Protein AF-A0A094GMH0-F1 (afdb_monomer_lite)

Radius of gyration: 43.3 Å; chains: 1; bounding box: 88×63×133 Å

Secondary structure (DSSP, 8-state):
---SEEEEE-GGG-EEEEEEEGGGS--TTS-EEEEEPPTT--GGGGHHHHH-HHHHHHSEEEEEPPTTSTT-EES-S---HHHHHHHHHHHHHHTT--SEEEEEETHHHHHHHHHHHH-TTTEEEEEEES--SS---HHHHHTT---HHHHHHHHHHHTTS--TT-B--HHHHHHHHHHHHTT-S-HHHHHHHHHHHHHHTBHHHHHHHHHHHHHHHHTPPP-TTTGGG--S-EEEEE-TT-SSS-THHHHHHGGG-TTSS-EEEEE-TT--SSHHHHSHHHHHHHHHHHHHTTSS----SS-PPPPTTEEEPPGGGS--S-HHHHHHHHHSPPPP-SS-EEEEE-TT-GGGS-HHHHHHHHHHHHHHGGGTPEEEEEB--TT-TTBGGGTS-TT-TTTS-HHHHTT---STTHHHHHHHHHHHHHHHHH-EEEE-TTEEE-S-HHHHHHHTTT-TTSS--EEEEESSTTT---EEEEEEEE-TT-HHHHHHHHHHHHHHHGGGS-SSSTTGGG-GGGTTPPPS--S--EEETTEEE-HHHHHHHHHHHTHHHHHHHHHHTEEETTTTEEHHHHHHHHEEEEEHHHHH-HHHHHTTT-HHHHHHHHHPBPPPTTPPPPHHHHHHHHHHHHHHHH-SEEE---TTHHHHHS--HHHHHHHSTTGGG-TTBHHHHHHHHHHHEEESSPPPBP----PPPSEES-TTS------HHHHHHHSTT-SS-EEEEES-TTSHHHHHHHTSTTEEEEE--TT-HHHHHHHTTT-SEEEEEEE----TTS--HHHHHHHHHHHHHHTS-SSSSEEEEEEE-EEGGGGGTTT--EEETTEEEEEEEEES-TT-EEEEE-HHHHHHHHHHHHH-HHHHTTEEEEE-SEEEEHHHHHHHHHHHH--EEEEEE--HHHHHTTTSSS-TTPBP-SSS-TT-TTPPBHHHHHHHHHT-

Foldseek 3Di:
DFAPDWDWFPFQNIKTKRKDKQVRADDPVAAEEEEEEDALDHCVLQVLQSPDPVNSVRYIYMYIYFFLYGPMDHPDLADALLSRLVVSCRVCVRRVQQAHAYEYFASSLCNNLSNCLVCVPRHAEYEYELYFQALCDPVQVVLQADDLCVVCVVVLVVLVDADQFDFDDPVVLVCCVCLQQVPQDDPVVSVVSSVSSRVCQGGRSSSSSSSNSSVNSNVPHGCQVVLCVRQHYYEYEYECVNNRGHPVRCVVSLVSNNNYPYGDYDYDYQAYSSRCNNPVPVVSVSVCVSRCQPPLNVLQVPPDDQDPQKDWDPQLQFDSDGLSVLVVCQQVPDPADALQEEEEEDAVDLVPDFPVLVLQLSLVCGRCVSVPHIYYYAHCDPPRPRDCVVVDVQCDCQLAFPLSNVVLQDDPCSRVVNLLSSQLVCCQARFHKYAYSQKQFQADPSVVCCVAQVPPPHLAFKEFAAAQFQAAQFGDSRMIGGHHNDPLSVLLSNLVSLLQPPPNGDNALQPSCVDLLLPLDDQDFDQFWFDDPPDIRGGVVLSNVVCSSVVSRSSSRQLLQEAAVVVRGDNLVCCLRHYFHFHCCLAAPVLCVLQVNQQVLSLVLQLDFDDDVPDDDDPSVVSLVVSLNSNNAAYRIYGFDDDPVCSGNVHHVNVVCSVVPCSQCDPRGSSVSSSSSSRTMHRNDDHHGRNHDRHNGSYYHDSSDGPPPCPLQDCLQQPDPHPAQEEDEDQDCPDPVNVVQVVGPSYHYDHDDLQDPVSVVVSCVPAQEEEAEAEADDDDDADQPRRVSSVVSVVVLLPDDCPPHFYAYEYEYAEPCCCVALQPWAADPVGNLETEREDQAVFFFGFYAHSVVSSVVSSCCSVCSVVRGSYHHYDGPDRHGVQNVQVVCCVVPVGHYDYDNDDLVVSVVVCSDVDQQFFDDDPDPSPDPPTDGNSSNVVSVSVD

Structure (mmCIF, N/CA/C/O backbone):
data_AF-A0A094GMH0-F1
#
_entry.id   AF-A0A094GMH0-F1
#
loop_
_atom_site.group_PDB
_atom_site.id
_atom_site.type_symbol
_atom_site.label_atom_id
_atom_site.label_alt_id
_atom_site.label_comp_id
_atom_site.label_asym_id
_atom_site.label_entity_id
_atom_site.label_seq_id
_atom_site.pdbx_PDB_ins_code
_atom_site.Cartn_x
_atom_site.Cartn_y
_atom_site.Cartn_z
_atom_site.occupancy
_atom_site.B_iso_or_equiv
_atom_site.auth_seq_id
_atom_site.auth_comp_id
_atom_site.auth_asym_id
_atom_site.auth_atom_id
_atom_site.pdbx_PDB_model_num
ATOM 1 N N . MET A 1 1 ? -25.104 4.510 47.232 1.00 78.94 1 MET A N 1
ATOM 2 C CA . MET A 1 1 ? -26.380 3.748 47.265 1.00 78.94 1 MET A CA 1
ATOM 3 C C . MET A 1 1 ? -26.194 2.358 46.663 1.00 78.94 1 MET A C 1
ATOM 5 O O . MET A 1 1 ? -25.566 2.243 45.616 1.00 78.94 1 MET A O 1
ATOM 9 N N . SER A 1 2 ? -26.759 1.325 47.296 1.00 80.75 2 SER A N 1
ATOM 10 C CA . SER A 1 2 ? -26.752 -0.058 46.777 1.00 80.75 2 SER A CA 1
ATOM 11 C C . SER A 1 2 ? -27.695 -0.247 45.588 1.00 80.75 2 SER A C 1
ATOM 13 O O . SER A 1 2 ? -28.651 0.521 45.424 1.00 80.75 2 SER A O 1
ATOM 15 N N . ALA A 1 3 ? -27.465 -1.292 44.784 1.00 83.38 3 ALA A N 1
ATOM 16 C CA . ALA A 1 3 ? -28.378 -1.681 43.709 1.00 83.38 3 ALA A CA 1
ATOM 17 C C . ALA A 1 3 ? -29.808 -1.910 44.227 1.00 83.38 3 ALA A C 1
ATOM 19 O O . ALA A 1 3 ? -30.021 -2.515 45.275 1.00 83.38 3 ALA A O 1
ATOM 20 N N . LYS A 1 4 ? -30.805 -1.440 43.469 1.00 88.62 4 LYS A N 1
ATOM 21 C CA . LYS A 1 4 ? -32.230 -1.704 43.751 1.00 88.62 4 LYS A CA 1
ATOM 22 C C . LYS A 1 4 ? -32.756 -2.937 43.016 1.00 88.62 4 LYS A C 1
ATOM 24 O O . LYS A 1 4 ? -33.805 -3.466 43.365 1.00 88.62 4 LYS A O 1
ATOM 29 N N . THR A 1 5 ? -32.029 -3.383 42.000 1.00 92.88 5 THR A N 1
ATOM 30 C CA . THR A 1 5 ? -32.340 -4.549 41.176 1.00 92.88 5 THR A CA 1
ATOM 31 C C . THR A 1 5 ? -31.489 -5.733 41.606 1.00 92.88 5 THR A C 1
ATOM 33 O O . THR A 1 5 ? -30.291 -5.587 41.857 1.00 92.88 5 THR A O 1
ATOM 36 N N . THR A 1 6 ? -32.117 -6.908 41.700 1.00 96.81 6 THR A N 1
ATOM 37 C CA . THR A 1 6 ? -31.410 -8.158 41.989 1.00 96.81 6 THR A CA 1
ATOM 38 C C . THR A 1 6 ? -31.839 -9.273 41.051 1.00 96.81 6 THR A C 1
ATOM 40 O O . THR A 1 6 ? -32.987 -9.292 40.609 1.00 96.81 6 THR A O 1
ATOM 43 N N . ILE A 1 7 ? -30.930 -10.205 40.772 1.00 97.19 7 ILE A N 1
ATOM 44 C CA . ILE A 1 7 ? -31.206 -11.425 40.007 1.00 97.19 7 ILE A CA 1
ATOM 45 C C . ILE A 1 7 ? -30.750 -12.660 40.784 1.00 97.19 7 ILE A C 1
ATOM 47 O O . ILE A 1 7 ? -29.815 -12.587 41.580 1.00 97.19 7 ILE A O 1
ATOM 51 N N . LYS A 1 8 ? -31.439 -13.791 40.614 1.00 97.94 8 LYS A N 1
ATOM 52 C CA . LYS A 1 8 ? -31.097 -15.046 41.294 1.00 97.94 8 LYS A CA 1
ATOM 53 C C . LYS A 1 8 ? -30.166 -15.887 40.431 1.00 97.94 8 LYS A C 1
ATOM 55 O O . LYS A 1 8 ? -30.474 -16.127 39.270 1.00 97.94 8 LYS A O 1
ATOM 60 N N . VAL A 1 9 ? -29.080 -16.376 41.024 1.00 97.81 9 VAL A N 1
ATOM 61 C CA . VAL A 1 9 ? -28.155 -17.328 40.390 1.00 97.81 9 VAL A CA 1
ATOM 62 C C . VAL A 1 9 ? -27.921 -18.538 41.303 1.00 97.81 9 VAL A C 1
ATOM 64 O O . VAL A 1 9 ? -28.006 -18.389 42.527 1.00 97.81 9 VAL A O 1
ATOM 67 N N . PRO A 1 10 ? -27.665 -19.739 40.754 1.00 96.50 10 PRO A N 1
ATOM 68 C CA . PRO A 1 10 ? -27.614 -20.977 41.537 1.00 96.50 10 PRO A CA 1
ATOM 69 C C . PRO A 1 10 ? -26.330 -21.177 42.359 1.00 96.50 10 PRO A C 1
ATOM 71 O O . PRO A 1 10 ? -26.332 -22.016 43.262 1.00 96.50 10 PRO A O 1
ATOM 74 N N . HIS A 1 11 ? -25.238 -20.455 42.067 1.00 97.12 11 HIS A N 1
ATOM 75 C CA . HIS A 1 11 ? -23.956 -20.625 42.769 1.00 97.12 11 HIS A CA 1
ATOM 76 C C . HIS A 1 11 ? -24.107 -20.531 44.300 1.00 97.12 11 HIS A C 1
ATOM 78 O O . HIS A 1 11 ? -24.958 -19.800 44.803 1.00 97.12 11 HIS A O 1
ATOM 84 N N . LEU A 1 12 ? -23.310 -21.307 45.046 1.00 95.75 12 LEU A N 1
ATOM 85 C CA . LEU A 1 12 ? -23.336 -21.402 46.521 1.00 95.75 12 LEU A CA 1
ATOM 86 C C . LEU A 1 12 ? -24.719 -21.674 47.154 1.00 95.75 12 LEU A C 1
ATOM 88 O O . LEU A 1 12 ? -25.010 -21.205 48.257 1.00 95.75 12 LEU A O 1
ATOM 92 N N . GLY A 1 13 ? -25.573 -22.438 46.466 1.00 90.75 13 GLY A N 1
ATOM 93 C CA . GLY A 1 13 ? -26.913 -22.786 46.953 1.00 90.75 13 GLY A CA 1
ATOM 94 C C . GLY A 1 13 ? -27.955 -21.680 46.759 1.00 90.75 13 GLY A C 1
ATOM 95 O O . GLY A 1 13 ? -29.065 -21.794 47.276 1.00 90.75 13 GLY A O 1
ATOM 96 N N . GLY A 1 14 ? -27.615 -20.629 46.007 1.00 94.25 14 GLY A N 1
ATOM 97 C CA . GLY A 1 14 ? -28.499 -19.519 45.679 1.00 94.25 14 GLY A CA 1
ATOM 98 C C . GLY A 1 14 ? -27.942 -18.176 46.143 1.00 94.25 14 GLY A C 1
ATOM 99 O O . GLY A 1 14 ? -27.780 -17.925 47.340 1.00 94.25 14 GLY A O 1
ATOM 100 N N . ILE A 1 15 ? -27.725 -17.272 45.189 1.00 97.88 15 ILE A N 1
ATOM 101 C CA . ILE A 1 15 ? -27.289 -15.895 45.440 1.00 97.88 15 ILE A CA 1
ATOM 102 C C . ILE A 1 15 ? -28.300 -14.925 44.820 1.00 97.88 15 ILE A C 1
ATOM 104 O O . ILE A 1 15 ? -28.735 -15.095 43.683 1.00 97.88 15 ILE A O 1
ATOM 108 N N . SER A 1 16 ? -28.682 -13.895 45.578 1.00 98.06 16 SER A N 1
ATOM 109 C CA . SER A 1 16 ? -29.333 -12.684 45.068 1.00 98.06 16 SER A CA 1
ATOM 110 C C . SER A 1 16 ? -28.243 -11.700 44.674 1.00 98.06 16 SER A C 1
ATOM 112 O O . SER A 1 16 ? -27.615 -11.120 45.552 1.00 98.06 16 SER A O 1
ATOM 114 N N . VAL A 1 17 ? -27.995 -11.529 43.383 1.00 98.25 17 VAL A N 1
ATOM 115 C CA . VAL A 1 17 ? -26.942 -10.659 42.851 1.00 98.25 17 VAL A CA 1
ATOM 116 C C . VAL A 1 17 ? -27.502 -9.259 42.659 1.00 98.25 17 VAL A C 1
ATOM 118 O O . VAL A 1 17 ? -28.448 -9.094 41.894 1.00 98.25 17 VAL A O 1
ATOM 121 N N . GLY A 1 18 ? -26.942 -8.262 43.341 1.00 97.94 18 GLY A N 1
ATOM 122 C CA . GLY A 1 18 ? -27.235 -6.852 43.098 1.00 97.94 18 GLY A CA 1
ATOM 123 C C . GLY A 1 18 ? -26.569 -6.383 41.808 1.00 97.94 18 GLY A C 1
ATOM 124 O O . GLY A 1 18 ? -25.379 -6.625 41.604 1.00 97.94 18 GLY A O 1
ATOM 125 N N . TYR A 1 19 ? -27.322 -5.726 40.929 1.00 97.69 19 TYR A N 1
ATOM 126 C CA . TYR A 1 19 ? -26.787 -5.214 39.665 1.00 97.69 19 TYR A CA 1
ATOM 127 C C . TYR A 1 19 ? -27.463 -3.908 39.237 1.00 97.69 19 TYR A C 1
ATOM 129 O O . TYR A 1 19 ? -28.545 -3.583 39.725 1.00 97.69 19 TYR A O 1
ATOM 137 N N . ARG A 1 20 ? -26.855 -3.171 38.302 1.00 96.62 20 ARG A N 1
ATOM 138 C CA . ARG A 1 20 ? -27.452 -2.021 37.603 1.00 96.62 20 ARG A CA 1
ATOM 139 C C . ARG A 1 20 ? -27.170 -2.123 36.107 1.00 96.62 20 ARG A C 1
ATOM 141 O O . ARG A 1 20 ? -26.040 -2.405 35.721 1.00 96.62 20 ARG A O 1
ATOM 148 N N . LEU A 1 21 ? -28.186 -1.838 35.294 1.00 96.06 21 LEU A N 1
ATOM 149 C CA . LEU A 1 21 ? -28.081 -1.751 33.837 1.00 96.06 21 LEU A CA 1
ATOM 150 C C . LEU A 1 21 ? -28.217 -0.309 33.350 1.00 96.06 21 LEU A C 1
ATOM 152 O O . LEU A 1 21 ? -29.050 0.445 33.862 1.00 96.06 21 LEU A O 1
ATOM 156 N N . SER A 1 22 ? -27.445 0.063 32.328 1.00 93.44 22 SER A N 1
ATOM 157 C CA . SER A 1 22 ? -27.727 1.263 31.537 1.00 93.44 22 SER A CA 1
ATOM 158 C C . SER A 1 22 ? -29.090 1.092 30.872 1.00 93.44 22 SER A C 1
ATOM 160 O O . SER A 1 22 ? -29.393 0.018 30.364 1.00 93.44 22 SER A O 1
ATOM 162 N N . ASN A 1 23 ? -29.933 2.126 30.893 1.00 86.44 23 ASN A N 1
ATOM 163 C CA . ASN A 1 23 ? -31.274 2.102 30.289 1.00 86.44 23 ASN A CA 1
ATOM 164 C C . ASN A 1 23 ? -32.218 0.989 30.806 1.00 86.44 23 ASN A C 1
ATOM 166 O O . ASN A 1 23 ? -33.253 0.736 30.198 1.00 86.44 23 ASN A O 1
ATOM 170 N N . ASN A 1 24 ? -31.903 0.351 31.944 1.00 88.62 24 ASN A N 1
ATOM 171 C CA . ASN A 1 24 ? -32.677 -0.723 32.592 1.00 88.62 24 ASN A CA 1
ATOM 172 C C . ASN A 1 24 ? -32.921 -1.999 31.755 1.00 88.62 24 ASN A C 1
ATOM 174 O O . ASN A 1 24 ? -33.625 -2.891 32.224 1.00 88.62 24 ASN A O 1
ATOM 178 N N . THR A 1 25 ? -32.343 -2.121 30.559 1.00 90.69 25 THR A N 1
ATOM 179 C CA . THR A 1 25 ? -32.461 -3.298 29.684 1.00 90.69 25 THR A CA 1
ATOM 180 C C . THR A 1 25 ? -31.152 -3.535 28.940 1.00 90.69 25 THR A C 1
ATOM 182 O O . THR A 1 25 ? -30.380 -2.600 28.741 1.00 90.69 25 THR A O 1
ATOM 185 N N . ILE A 1 26 ? -30.909 -4.776 28.519 1.00 93.50 26 ILE A N 1
ATOM 186 C CA . ILE A 1 26 ? -29.843 -5.091 27.565 1.00 93.50 26 ILE A CA 1
ATOM 187 C C . ILE A 1 26 ? -30.345 -4.766 26.161 1.00 93.50 26 ILE A C 1
ATOM 189 O O . ILE A 1 26 ? -31.396 -5.258 25.747 1.00 93.50 26 ILE A O 1
ATOM 193 N N . ASP A 1 27 ? -29.595 -3.940 25.441 1.00 90.75 27 ASP A N 1
ATOM 194 C CA . ASP A 1 27 ? -29.769 -3.726 24.011 1.00 90.75 27 ASP A CA 1
ATOM 195 C C . ASP A 1 27 ? -28.883 -4.714 23.246 1.00 90.75 27 ASP A C 1
ATOM 197 O O . ASP A 1 27 ? -27.657 -4.611 23.269 1.00 90.75 27 ASP A O 1
ATOM 201 N N . ALA A 1 28 ? -29.497 -5.682 22.568 1.00 87.94 28 ALA A N 1
ATOM 202 C CA . ALA A 1 28 ? -28.770 -6.719 21.841 1.00 87.94 28 ALA A CA 1
ATOM 203 C C . ALA A 1 28 ? -27.911 -6.171 20.685 1.00 87.94 28 ALA A C 1
ATOM 205 O O . ALA A 1 28 ? -27.022 -6.879 20.215 1.00 87.94 28 ALA A O 1
ATOM 206 N N . THR A 1 29 ? -28.143 -4.934 20.224 1.00 84.56 29 THR A N 1
ATOM 207 C CA . THR A 1 29 ? -27.314 -4.321 19.174 1.00 84.56 29 THR A CA 1
ATOM 208 C C . THR A 1 29 ? -26.022 -3.716 19.712 1.00 84.56 29 THR A C 1
ATOM 210 O O . THR A 1 29 ? -25.171 -3.313 18.922 1.00 84.56 29 THR A O 1
ATOM 213 N N . LYS A 1 30 ? -25.866 -3.612 21.038 1.00 89.44 30 LYS A N 1
ATOM 214 C CA . LYS A 1 30 ? -24.688 -3.016 21.670 1.00 89.44 30 LYS A CA 1
ATOM 215 C C . LYS A 1 30 ? -23.820 -4.080 22.341 1.00 89.44 30 LYS A C 1
ATOM 217 O O . LYS A 1 30 ? -24.343 -5.020 22.943 1.00 89.44 30 LYS A O 1
ATOM 222 N N . PRO A 1 31 ? -22.489 -3.920 22.316 1.00 94.88 31 PRO A N 1
ATOM 223 C CA . PRO A 1 31 ? -21.610 -4.712 23.162 1.00 94.88 31 PRO A CA 1
ATOM 224 C C . PRO A 1 31 ? -21.909 -4.436 24.641 1.00 94.88 31 PRO A C 1
ATOM 226 O O . PRO A 1 31 ? -22.306 -3.332 25.014 1.00 94.88 31 PRO A O 1
ATOM 229 N N . THR A 1 32 ? -21.694 -5.435 25.495 1.00 97.62 32 THR A N 1
ATOM 230 C CA . THR A 1 32 ? -21.891 -5.303 26.944 1.00 97.62 32 THR A CA 1
ATOM 231 C C . THR A 1 32 ? -20.554 -5.186 27.660 1.00 97.62 32 THR A C 1
ATOM 233 O O . THR A 1 32 ? -19.639 -5.967 27.401 1.00 97.62 32 THR A O 1
ATOM 236 N N . LEU A 1 33 ? -20.458 -4.234 28.586 1.00 98.25 33 LEU A N 1
ATOM 237 C CA . LEU A 1 33 ? -19.350 -4.071 29.515 1.00 98.25 33 LEU A CA 1
ATOM 238 C C . LEU A 1 33 ? -19.824 -4.386 30.937 1.00 98.25 33 LEU A C 1
ATOM 240 O O . LEU A 1 33 ? -20.651 -3.670 31.508 1.00 98.25 33 LEU A O 1
ATOM 244 N N . VAL A 1 34 ? -19.269 -5.447 31.517 1.00 98.62 34 VAL A N 1
ATOM 245 C CA . VAL A 1 34 ? -19.471 -5.799 32.922 1.00 98.62 34 VAL A CA 1
ATOM 246 C C . VAL A 1 34 ? -18.518 -4.988 33.794 1.00 98.62 34 VAL A C 1
ATOM 248 O O . VAL A 1 34 ? -17.315 -4.965 33.545 1.00 98.62 34 VAL A O 1
ATOM 251 N N . LEU A 1 35 ? -19.054 -4.340 34.827 1.00 98.50 35 LEU A N 1
ATOM 252 C CA . LEU A 1 35 ? -18.313 -3.496 35.764 1.00 98.50 35 LEU A CA 1
ATOM 253 C C . LEU A 1 35 ? -18.337 -4.129 37.162 1.00 98.50 35 LEU A C 1
ATOM 255 O O . LEU A 1 35 ? -19.418 -4.336 37.724 1.00 98.50 35 LEU A O 1
ATOM 259 N N . ILE A 1 36 ? -17.167 -4.421 37.737 1.00 98.31 36 ILE A N 1
ATOM 260 C CA . ILE A 1 36 ? -17.040 -5.024 39.075 1.00 98.31 36 ILE A CA 1
ATOM 261 C C . ILE A 1 36 ? -16.370 -4.048 40.048 1.00 98.31 36 ILE A C 1
ATOM 263 O O . ILE A 1 36 ? -15.213 -3.670 39.870 1.00 98.31 36 ILE A O 1
ATOM 267 N N . ASN A 1 37 ? -17.099 -3.668 41.102 1.00 94.69 37 ASN A N 1
ATOM 268 C CA . ASN A 1 37 ? -16.700 -2.576 41.998 1.00 94.69 37 ASN A CA 1
ATOM 269 C C . ASN A 1 37 ? -15.522 -2.911 42.939 1.00 94.69 37 ASN A C 1
ATOM 271 O O . ASN A 1 37 ? -15.304 -4.062 43.335 1.00 94.69 37 ASN A O 1
ATOM 275 N N . SER A 1 38 ? -14.843 -1.856 43.399 1.00 94.31 38 SER A N 1
ATOM 276 C CA . SER A 1 38 ? -13.804 -1.889 44.436 1.00 94.31 38 SER A CA 1
ATOM 277 C C . SER A 1 38 ? -14.323 -2.311 45.818 1.00 94.31 38 SER A C 1
ATOM 279 O O . SER A 1 38 ? -15.529 -2.350 46.084 1.00 94.31 38 SER A O 1
ATOM 281 N N . MET A 1 39 ? -13.397 -2.592 46.740 1.00 91.19 39 MET A N 1
ATOM 282 C CA . MET A 1 39 ? -13.722 -2.971 48.118 1.00 91.19 39 MET A CA 1
ATOM 283 C C . MET A 1 39 ? -14.541 -1.893 48.829 1.00 91.19 39 MET A C 1
ATOM 285 O O . MET A 1 39 ? -14.237 -0.712 48.723 1.00 91.19 39 MET A O 1
ATOM 289 N N . CYS A 1 40 ? -15.564 -2.316 49.574 1.00 89.25 40 CYS A N 1
ATOM 290 C CA . CYS A 1 40 ? -16.468 -1.451 50.339 1.00 89.25 40 CYS A CA 1
ATOM 291 C C . CYS A 1 40 ? -17.230 -0.408 49.504 1.00 89.25 40 CYS A C 1
ATOM 293 O O . CYS A 1 40 ? -17.787 0.531 50.064 1.00 89.25 40 CYS A O 1
ATOM 295 N N . THR A 1 41 ? -17.302 -0.579 48.183 1.00 93.44 41 THR A N 1
ATOM 296 C CA . THR A 1 41 ? -18.090 0.293 47.305 1.00 93.44 41 THR A CA 1
ATOM 297 C C . THR A 1 41 ? -19.359 -0.405 46.796 1.00 93.44 41 THR A C 1
ATOM 299 O O . THR A 1 41 ? -19.631 -1.569 47.096 1.00 93.44 41 THR A O 1
ATOM 302 N N . THR A 1 42 ? -20.175 0.337 46.051 1.00 94.94 42 THR A N 1
ATOM 303 C CA . THR A 1 42 ? -21.408 -0.123 45.384 1.00 94.94 42 THR A CA 1
ATOM 304 C C . THR A 1 42 ? -21.307 0.208 43.898 1.00 94.94 42 THR A C 1
ATOM 306 O O . THR A 1 42 ? -20.344 0.871 43.504 1.00 94.94 42 THR A O 1
ATOM 309 N N . PHE A 1 43 ? -22.317 -0.134 43.083 1.00 93.56 43 PHE A N 1
ATOM 310 C CA . PHE A 1 43 ? -22.339 0.296 41.670 1.00 93.56 43 PHE A CA 1
ATOM 311 C C . PHE A 1 43 ? -22.145 1.815 41.506 1.00 93.56 43 PHE A C 1
ATOM 313 O O . PHE A 1 43 ? -21.747 2.271 40.437 1.00 93.56 43 PHE A O 1
ATOM 320 N N . SER A 1 44 ? -22.448 2.604 42.552 1.00 94.75 44 SER A N 1
ATOM 321 C CA . SER A 1 44 ? -22.298 4.064 42.561 1.00 94.75 44 SER A CA 1
ATOM 322 C C . SER A 1 44 ? -20.867 4.515 42.242 1.00 94.75 44 SER A C 1
ATOM 324 O O . SER A 1 44 ? -20.681 5.654 41.827 1.00 94.75 44 SER A O 1
ATOM 326 N N . LEU A 1 45 ? -19.867 3.633 42.387 1.00 94.81 45 LEU A N 1
ATOM 327 C CA . LEU A 1 45 ? -18.490 3.895 41.964 1.00 94.81 45 LEU A CA 1
ATOM 328 C C . LEU A 1 45 ? -18.395 4.214 40.470 1.00 94.81 45 LEU A C 1
ATOM 330 O O . LEU A 1 45 ? -17.533 4.988 40.077 1.00 94.81 45 LEU A O 1
ATOM 334 N N . TYR A 1 46 ? -19.301 3.667 39.662 1.00 96.31 46 TYR A N 1
ATOM 335 C CA . TYR A 1 46 ? -19.353 3.869 38.219 1.00 96.31 46 TYR A CA 1
ATOM 336 C C . TYR A 1 46 ? -20.346 4.957 37.788 1.00 96.31 46 TYR A C 1
ATOM 338 O O . TYR A 1 46 ? -20.727 5.008 36.622 1.00 96.31 46 TYR A O 1
ATOM 346 N N . ASN A 1 47 ? -20.821 5.817 38.700 1.00 95.38 47 ASN A N 1
ATOM 347 C CA . ASN A 1 47 ? -21.820 6.839 38.359 1.00 95.38 47 ASN A CA 1
ATOM 348 C C . ASN A 1 47 ? -21.375 7.744 37.203 1.00 95.38 47 ASN A C 1
ATOM 350 O O . ASN A 1 47 ? -22.199 8.021 36.339 1.00 95.38 47 ASN A O 1
ATOM 354 N N . GLU A 1 48 ? -20.098 8.124 37.137 1.00 95.06 48 GLU A N 1
ATOM 355 C CA . GLU A 1 48 ? -19.553 8.892 36.008 1.00 95.06 48 GLU A CA 1
ATOM 356 C C . GLU A 1 48 ? -19.739 8.151 34.675 1.00 95.06 48 GLU A C 1
ATOM 358 O O . GLU A 1 48 ? -20.269 8.709 33.718 1.00 95.06 48 GLU A O 1
ATOM 363 N N . GLN A 1 49 ? -19.431 6.850 34.635 1.00 96.81 49 GLN A N 1
ATOM 364 C CA . GLN A 1 49 ? -19.632 6.017 33.445 1.00 96.81 49 GLN A CA 1
ATOM 365 C C . GLN A 1 49 ? -21.120 5.871 33.085 1.00 96.81 49 GLN A C 1
ATOM 367 O O . GLN A 1 49 ? -21.484 5.965 31.916 1.00 96.81 49 GLN A O 1
ATOM 372 N N . PHE A 1 50 ? -22.004 5.682 34.072 1.00 96.31 50 PHE A N 1
ATOM 373 C CA . PHE A 1 50 ? -23.453 5.603 33.834 1.00 96.31 50 PHE A CA 1
ATOM 374 C C . PHE A 1 50 ? -24.078 6.935 33.401 1.00 96.31 50 PHE A C 1
ATOM 376 O O . PHE A 1 50 ? -25.118 6.921 32.744 1.00 96.31 50 PHE A O 1
ATOM 383 N N . ASN A 1 51 ? -23.483 8.064 33.787 1.00 95.69 51 ASN A N 1
ATOM 384 C CA . ASN A 1 51 ? -23.943 9.400 33.410 1.00 95.69 51 ASN A CA 1
ATOM 385 C C . ASN A 1 51 ? -23.384 9.843 32.048 1.00 95.69 51 ASN A C 1
ATOM 387 O O . ASN A 1 51 ? -23.914 10.781 31.450 1.00 95.69 51 ASN A O 1
ATOM 391 N N . SER A 1 52 ? -22.356 9.163 31.532 1.00 94.75 52 SER A N 1
ATOM 392 C CA . SER A 1 52 ? -21.829 9.420 30.197 1.00 94.75 52 SER A CA 1
ATOM 393 C C . SER A 1 52 ? -22.788 8.920 29.120 1.00 94.75 52 SER A C 1
ATOM 395 O O . SER A 1 52 ? -22.999 7.717 28.921 1.00 94.75 52 SER A O 1
ATOM 397 N N . LYS A 1 53 ? -23.376 9.867 28.382 1.00 90.06 53 LYS A N 1
ATOM 398 C CA . LYS A 1 53 ? -24.248 9.546 27.248 1.00 90.06 53 LYS A CA 1
ATOM 399 C C . LYS A 1 53 ? -23.469 8.905 26.104 1.00 90.06 53 LYS A C 1
ATOM 401 O O . LYS A 1 53 ? -23.953 7.947 25.523 1.00 90.06 53 LYS A O 1
ATOM 406 N N . SER A 1 54 ? -22.251 9.387 25.858 1.00 87.25 54 SER A N 1
ATOM 407 C CA . SER A 1 54 ? -21.299 8.800 24.907 1.00 87.25 54 SER A CA 1
ATOM 408 C C . SER A 1 54 ? -21.110 7.306 25.180 1.00 87.25 54 SER A C 1
ATOM 410 O O . SER A 1 54 ? -21.328 6.466 24.304 1.00 87.25 54 SER A O 1
ATOM 412 N N . LEU A 1 55 ? -20.829 6.960 26.437 1.00 91.25 55 LEU A N 1
ATOM 413 C CA . LEU A 1 55 ? -20.592 5.578 26.822 1.00 91.25 55 LEU A CA 1
ATOM 414 C C . LEU A 1 55 ? -21.865 4.725 26.768 1.00 91.25 55 LEU A C 1
ATOM 416 O O . LEU A 1 55 ? -21.866 3.649 26.178 1.00 91.25 55 LEU A O 1
ATOM 420 N N . THR A 1 56 ? -22.967 5.206 27.343 1.00 93.44 56 THR A N 1
ATOM 421 C CA . THR A 1 56 ? -24.247 4.468 27.361 1.00 93.44 56 THR A CA 1
ATOM 422 C C . THR A 1 56 ? -24.917 4.365 25.983 1.00 93.44 56 THR A C 1
ATOM 424 O O . THR A 1 56 ? -25.778 3.502 25.763 1.00 93.44 56 THR A O 1
ATOM 427 N N . ASP A 1 57 ? -24.509 5.202 25.027 1.00 89.69 57 ASP A N 1
ATOM 428 C CA . ASP A 1 57 ? -24.864 5.058 23.619 1.00 89.69 57 ASP A CA 1
ATOM 429 C C . ASP A 1 57 ? -24.047 3.983 22.917 1.00 89.69 57 ASP A C 1
ATOM 431 O O . ASP A 1 57 ? -24.628 3.231 22.134 1.00 89.69 57 ASP A O 1
ATOM 435 N N . ALA A 1 58 ? -22.766 3.847 23.252 1.00 87.38 58 ALA A N 1
ATOM 436 C CA . ALA A 1 58 ? -21.878 2.864 22.645 1.00 87.38 58 ALA A CA 1
ATOM 437 C C . ALA A 1 58 ? -22.034 1.445 23.220 1.00 87.38 58 ALA A C 1
ATOM 439 O O . ALA A 1 58 ? -21.951 0.473 22.472 1.00 87.38 58 ALA A O 1
ATOM 440 N N . VAL A 1 59 ? -22.246 1.301 24.533 1.00 94.50 59 VAL A N 1
ATOM 441 C CA . VAL A 1 59 ? -22.220 0.001 25.232 1.00 94.50 59 VAL A CA 1
ATOM 442 C C . VAL A 1 59 ? -23.381 -0.165 26.213 1.00 94.50 59 VAL A C 1
ATOM 444 O O . VAL A 1 59 ? -23.865 0.798 26.810 1.00 94.50 59 VAL A O 1
ATOM 447 N N . ASN A 1 60 ? -23.786 -1.415 26.453 1.00 97.12 60 ASN A N 1
ATOM 448 C CA . ASN A 1 60 ? -24.565 -1.766 27.637 1.00 97.12 60 ASN A CA 1
ATOM 449 C C . ASN A 1 60 ? -23.634 -1.792 28.854 1.00 97.12 60 ASN A C 1
ATOM 451 O O . ASN A 1 60 ? -22.734 -2.627 28.924 1.00 97.12 60 ASN A O 1
ATOM 455 N N . LEU A 1 61 ? -23.863 -0.927 29.840 1.00 98.06 61 LEU A N 1
ATOM 456 C CA . LEU A 1 61 ? -23.166 -0.997 31.123 1.00 98.06 61 LEU A CA 1
ATOM 457 C C . LEU A 1 61 ? -23.929 -1.914 32.076 1.00 98.06 61 LEU A C 1
ATOM 459 O O . LEU A 1 61 ? -25.077 -1.632 32.424 1.00 98.06 61 LEU A O 1
ATOM 463 N N . LEU A 1 62 ? -23.274 -2.980 32.529 1.00 98.25 62 LEU A N 1
ATOM 464 C CA . LEU A 1 62 ? -23.787 -3.918 33.523 1.00 98.25 62 LEU A CA 1
ATOM 465 C C . LEU A 1 62 ? -22.877 -3.904 34.753 1.00 98.25 62 LEU A C 1
ATOM 467 O O . LEU A 1 62 ? -21.884 -4.623 34.818 1.00 98.25 62 LEU A O 1
ATOM 471 N N . ALA A 1 63 ? -23.218 -3.098 35.755 1.00 98.12 63 ALA A N 1
ATOM 472 C CA . ALA A 1 63 ? -22.499 -3.119 37.024 1.00 98.12 63 ALA A CA 1
ATOM 473 C C . ALA A 1 63 ? -23.036 -4.223 37.927 1.00 98.12 63 ALA A C 1
ATOM 475 O O . ALA A 1 63 ? -24.235 -4.258 38.200 1.00 98.12 63 ALA A O 1
ATOM 476 N N . ILE A 1 64 ? -22.151 -5.089 38.417 1.00 98.31 64 ILE A N 1
ATOM 477 C CA . ILE A 1 64 ? -22.480 -6.190 39.326 1.00 98.31 64 ILE A CA 1
ATOM 478 C C . ILE A 1 64 ? -21.792 -5.936 40.666 1.00 98.31 64 ILE A C 1
ATOM 480 O O . ILE A 1 64 ? -20.591 -5.673 40.741 1.00 98.31 64 ILE A O 1
ATOM 484 N N . GLU A 1 65 ? -22.561 -6.008 41.750 1.00 97.75 65 GLU A N 1
ATOM 485 C CA . GLU A 1 65 ? -22.035 -5.858 43.103 1.00 97.75 65 GLU A CA 1
ATOM 486 C C . GLU A 1 65 ? -21.440 -7.194 43.591 1.00 97.75 65 GLU A C 1
ATOM 488 O O . GLU A 1 65 ? -22.152 -8.204 43.612 1.00 97.75 65 GLU A O 1
ATOM 493 N N . PRO A 1 66 ? -20.152 -7.232 43.992 1.00 97.62 66 PRO A N 1
ATOM 494 C CA . PRO A 1 66 ? -19.502 -8.449 44.483 1.00 97.62 66 PRO A CA 1
ATOM 495 C C . PRO A 1 66 ? -20.194 -9.087 45.693 1.00 97.62 66 PRO A C 1
ATOM 497 O O . PRO A 1 66 ? -20.940 -8.434 46.429 1.00 97.62 66 PRO A O 1
ATOM 500 N N . LEU A 1 67 ? -19.865 -10.351 45.982 1.00 96.88 67 LEU A N 1
ATOM 501 C CA . LEU A 1 67 ? -20.249 -10.970 47.253 1.00 96.88 67 LEU A CA 1
ATOM 502 C C . LEU A 1 67 ? -19.742 -10.124 48.436 1.00 96.88 67 LEU A C 1
ATOM 504 O O . LEU A 1 67 ? -18.634 -9.584 48.421 1.00 96.88 67 LEU A O 1
ATOM 508 N N . GLY A 1 68 ? -20.590 -9.951 49.452 1.00 95.44 68 GLY A N 1
ATOM 509 C CA . GLY A 1 68 ? -20.308 -9.090 50.607 1.00 95.44 68 GLY A CA 1
ATOM 510 C C . GLY A 1 68 ? -20.496 -7.584 50.370 1.00 95.44 68 GLY A C 1
ATOM 511 O O . GLY A 1 68 ? -20.289 -6.809 51.303 1.00 95.44 68 GLY A O 1
ATOM 512 N N . HIS A 1 69 ? -20.917 -7.156 49.176 1.00 96.12 69 HIS A N 1
ATOM 513 C CA . HIS A 1 69 ? -21.057 -5.742 48.813 1.00 96.12 69 HIS A CA 1
ATOM 514 C C . HIS A 1 69 ? -22.488 -5.398 48.378 1.00 96.12 69 HIS A C 1
ATOM 516 O O . HIS A 1 69 ? -23.243 -6.255 47.915 1.00 96.12 69 HIS A O 1
ATOM 522 N N . GLY A 1 70 ? -22.868 -4.132 48.576 1.00 94.75 70 GLY A N 1
ATOM 523 C CA . GLY A 1 70 ? -24.155 -3.570 48.162 1.00 94.75 70 GLY A CA 1
ATOM 524 C C . GLY A 1 70 ? -25.376 -4.429 48.519 1.00 94.75 70 GLY A C 1
ATOM 525 O O . GLY A 1 70 ? -25.566 -4.823 49.678 1.00 94.75 70 GLY A O 1
ATOM 526 N N . ALA A 1 71 ? -26.203 -4.733 47.520 1.00 95.25 71 ALA A N 1
ATOM 527 C CA . ALA A 1 71 ? -27.421 -5.533 47.617 1.00 95.25 71 ALA A CA 1
ATOM 528 C C . ALA A 1 71 ? -27.198 -7.044 47.423 1.00 95.25 71 ALA A C 1
ATOM 530 O O . ALA A 1 71 ? -28.130 -7.823 47.626 1.00 95.25 71 ALA A O 1
ATOM 531 N N . THR A 1 72 ? -25.979 -7.485 47.097 1.00 97.12 72 THR A N 1
ATOM 532 C CA . THR A 1 72 ? -25.694 -8.906 46.866 1.00 97.12 72 THR A CA 1
ATOM 533 C C . THR A 1 72 ? -25.779 -9.718 48.163 1.00 97.12 72 THR A C 1
ATOM 535 O O . THR A 1 72 ? -25.199 -9.348 49.190 1.00 97.12 72 THR A O 1
ATOM 538 N N . ARG A 1 73 ? -26.524 -10.831 48.150 1.00 95.62 73 ARG A N 1
ATOM 539 C CA . ARG A 1 73 ? -26.757 -11.720 49.307 1.00 95.62 73 ARG A CA 1
ATOM 540 C C . ARG A 1 73 ? -26.603 -13.184 48.909 1.00 95.62 73 ARG A C 1
ATOM 542 O O . ARG A 1 73 ? -27.217 -13.615 47.940 1.00 95.62 73 ARG A O 1
ATOM 549 N N . SER A 1 74 ? -25.837 -13.940 49.689 1.00 94.62 74 SER A N 1
ATOM 550 C CA . SER A 1 74 ? -25.614 -15.380 49.516 1.00 94.62 74 SER A CA 1
ATOM 551 C C . SER A 1 74 ? -26.233 -16.152 50.677 1.00 94.62 74 SER A C 1
ATOM 553 O O . SER A 1 74 ? -26.266 -15.642 51.796 1.00 94.62 74 SER A O 1
ATOM 555 N N . ALA A 1 75 ? -26.694 -17.378 50.421 1.00 89.94 75 ALA A N 1
ATOM 556 C CA . ALA A 1 75 ? -27.077 -18.312 51.480 1.00 89.94 75 ALA A CA 1
ATOM 557 C C . ALA A 1 75 ? -25.864 -18.812 52.292 1.00 89.94 75 ALA A C 1
ATOM 559 O O . ALA A 1 75 ? -26.007 -19.187 53.453 1.00 89.94 75 ALA A O 1
ATOM 560 N N . THR A 1 76 ? -24.671 -18.802 51.688 1.00 91.69 76 THR A N 1
ATOM 561 C CA . THR A 1 76 ? -23.421 -19.242 52.319 1.00 91.69 76 THR A CA 1
ATOM 562 C C . THR A 1 76 ? -22.634 -18.040 52.847 1.00 91.69 76 THR A C 1
ATOM 564 O O . THR A 1 76 ? -22.413 -17.073 52.115 1.00 91.69 76 THR A O 1
ATOM 567 N N . GLU A 1 77 ? -22.171 -18.110 54.101 1.00 90.31 77 GLU A N 1
ATOM 568 C CA . GLU A 1 77 ? -21.388 -17.034 54.741 1.00 90.31 77 GLU A CA 1
ATOM 569 C C . GLU A 1 77 ? -19.919 -16.976 54.279 1.00 90.31 77 GLU A C 1
ATOM 571 O O . GLU A 1 77 ? -19.264 -15.959 54.484 1.00 90.31 77 GLU A O 1
ATOM 576 N N . HIS A 1 78 ? -19.402 -18.040 53.659 1.00 94.50 78 HIS A N 1
ATOM 577 C CA . HIS A 1 78 ? -18.024 -18.149 53.177 1.00 94.50 78 HIS A CA 1
ATOM 578 C C . HIS A 1 78 ? -17.960 -18.176 51.650 1.00 94.50 78 HIS A C 1
ATOM 580 O O . HIS A 1 78 ? -18.702 -18.913 51.002 1.00 94.50 78 HIS A O 1
ATOM 586 N N . PHE A 1 79 ? -17.058 -17.380 51.085 1.00 97.06 79 PHE A N 1
ATOM 587 C CA . PHE A 1 79 ? -16.837 -17.269 49.647 1.00 97.06 79 PHE A CA 1
ATOM 588 C C . PHE A 1 79 ? -15.461 -16.659 49.364 1.00 97.06 79 PHE A C 1
ATOM 590 O O . PHE A 1 79 ? -14.793 -16.159 50.266 1.00 97.06 79 PHE A O 1
ATOM 597 N N . THR A 1 80 ? -15.052 -16.699 48.100 1.00 97.38 80 THR A N 1
ATOM 598 C CA . THR A 1 80 ? -13.787 -16.177 47.575 1.00 97.38 80 THR A CA 1
ATOM 599 C C . THR A 1 80 ? -14.025 -15.271 46.360 1.00 97.38 80 THR A C 1
ATOM 601 O O . THR A 1 80 ? -15.148 -15.098 45.874 1.00 97.38 80 THR A O 1
ATOM 604 N N . TYR A 1 81 ? -12.953 -14.705 45.799 1.00 97.81 81 TYR A N 1
ATOM 605 C CA . TYR A 1 81 ? -13.032 -13.974 44.529 1.00 97.81 81 TYR A CA 1
ATOM 606 C C . TYR A 1 81 ? -13.389 -14.868 43.332 1.00 97.81 81 TYR A C 1
ATOM 608 O O . TYR A 1 81 ? -14.013 -14.384 42.388 1.00 97.81 81 TYR A O 1
ATOM 616 N N . TRP A 1 82 ? -13.081 -16.169 43.381 1.00 98.19 82 TRP A N 1
ATOM 617 C CA . TRP A 1 82 ? -13.524 -17.133 42.365 1.00 98.19 82 TRP A CA 1
ATOM 618 C C . TRP A 1 82 ? -15.043 -17.322 42.380 1.00 98.19 82 TRP A C 1
ATOM 620 O O . TRP A 1 82 ? -15.668 -17.428 41.323 1.00 98.19 82 TRP A O 1
ATOM 630 N N . ASP A 1 83 ? -15.655 -17.277 43.564 1.00 98.31 83 ASP A N 1
ATOM 631 C CA . ASP A 1 83 ? -17.109 -17.357 43.705 1.00 98.31 83 ASP A CA 1
ATOM 632 C C . ASP A 1 83 ? -17.803 -16.114 43.158 1.00 98.31 83 ASP A C 1
ATOM 634 O O . ASP A 1 83 ? -18.838 -16.226 42.505 1.00 98.31 83 ASP A O 1
ATOM 638 N N . THR A 1 84 ? -17.213 -14.932 43.359 1.00 98.19 84 THR A N 1
ATOM 639 C CA . THR A 1 84 ? -17.730 -13.697 42.750 1.00 98.19 84 THR A CA 1
ATOM 640 C C . THR A 1 84 ? -17.616 -13.738 41.226 1.00 98.19 84 THR A C 1
ATOM 642 O O . THR A 1 84 ? -18.573 -13.378 40.547 1.00 98.19 84 THR A O 1
ATOM 645 N N . ALA A 1 85 ? -16.493 -14.212 40.677 1.00 98.62 85 ALA A N 1
ATOM 646 C CA . ALA A 1 85 ? -16.328 -14.358 39.230 1.00 98.62 85 ALA A CA 1
ATOM 647 C C . ALA A 1 85 ? -17.350 -15.344 38.633 1.00 98.62 85 ALA A C 1
ATOM 649 O O . ALA A 1 85 ? -18.001 -15.036 37.637 1.00 98.62 85 ALA A O 1
ATOM 650 N N . THR A 1 86 ? -17.561 -16.491 39.288 1.00 98.69 86 THR A N 1
ATOM 651 C CA . THR A 1 86 ? -18.571 -17.488 38.886 1.00 98.69 86 THR A CA 1
ATOM 652 C C . THR A 1 86 ? -19.987 -16.912 38.958 1.00 98.69 86 THR A C 1
ATOM 654 O O . THR A 1 86 ? -20.765 -17.041 38.015 1.00 98.69 86 THR A O 1
ATOM 657 N N . MET A 1 87 ? -20.315 -16.223 40.055 1.00 98.50 87 MET A N 1
ATOM 658 C CA . MET A 1 87 ? -21.592 -15.532 40.239 1.00 98.50 87 MET A CA 1
ATOM 659 C C . MET A 1 87 ? -21.826 -14.473 39.153 1.00 98.50 87 MET A C 1
ATOM 661 O O . MET A 1 87 ? -22.933 -14.389 38.629 1.00 98.50 87 MET A O 1
ATOM 665 N N . ALA A 1 88 ? -20.811 -13.680 38.801 1.00 98.69 88 ALA A N 1
ATOM 666 C CA . ALA A 1 88 ? -20.919 -12.650 37.769 1.00 98.69 88 ALA A CA 1
ATOM 667 C C . ALA A 1 88 ? -21.187 -13.258 36.383 1.00 98.69 88 ALA A C 1
ATOM 669 O O . ALA A 1 88 ? -22.078 -12.788 35.679 1.00 98.69 88 ALA A O 1
ATOM 670 N N . LEU A 1 89 ? -20.497 -14.348 36.026 1.00 98.75 89 LEU A N 1
ATOM 671 C CA . LEU A 1 89 ? -20.748 -15.093 34.785 1.00 98.75 89 LEU A CA 1
ATOM 672 C C . LEU A 1 89 ? -22.167 -15.689 34.739 1.00 98.75 89 LEU A C 1
ATOM 674 O O . LEU A 1 89 ? -22.821 -15.641 33.700 1.00 98.75 89 LEU A O 1
ATOM 678 N N . GLN A 1 90 ? -22.678 -16.207 35.862 1.00 98.50 90 GLN A N 1
ATOM 679 C CA . GLN A 1 90 ? -24.064 -16.688 35.942 1.00 98.50 90 GLN A CA 1
ATOM 680 C C . GLN A 1 90 ? -25.087 -15.547 35.885 1.00 98.50 90 GLN A C 1
ATOM 682 O O . GLN A 1 90 ? -26.172 -15.719 35.336 1.00 98.50 90 GLN A O 1
ATOM 687 N N . ALA A 1 91 ? -24.761 -14.376 36.437 1.00 98.19 91 ALA A N 1
ATOM 688 C CA . ALA A 1 91 ? -25.621 -13.202 36.352 1.00 98.19 91 ALA A CA 1
ATOM 689 C C . ALA A 1 91 ? -25.697 -12.672 34.914 1.00 98.19 91 ALA A C 1
ATOM 691 O O . ALA A 1 91 ? -26.783 -12.307 34.475 1.00 98.19 91 ALA A O 1
ATOM 692 N N . MET A 1 92 ? -24.584 -12.688 34.168 1.00 98.12 92 MET A N 1
ATOM 693 C CA . MET A 1 92 ? -24.582 -12.406 32.727 1.00 98.12 92 MET A CA 1
ATOM 694 C C . MET A 1 92 ? -25.550 -13.334 31.987 1.00 98.12 92 MET A C 1
ATOM 696 O O . MET A 1 92 ? -26.437 -12.857 31.286 1.00 98.12 92 MET A O 1
ATOM 700 N N . GLU A 1 93 ? -25.436 -14.646 32.206 1.00 96.56 93 GLU A N 1
ATOM 701 C CA . GLU A 1 93 ? -26.298 -15.647 31.570 1.00 96.56 93 GLU A CA 1
ATOM 702 C C . GLU A 1 93 ? -27.780 -15.438 31.914 1.00 96.56 93 GLU A C 1
ATOM 704 O O . GLU A 1 93 ? -28.627 -15.400 31.023 1.00 96.56 93 GLU A O 1
ATOM 709 N N . ALA A 1 94 ? -28.093 -15.206 33.190 1.00 97.12 94 ALA A N 1
ATOM 710 C CA . ALA A 1 94 ? -29.458 -14.952 33.642 1.00 97.12 94 ALA A CA 1
ATOM 711 C C . ALA A 1 94 ? -30.049 -13.633 33.095 1.00 97.12 94 ALA A C 1
ATOM 713 O O . ALA A 1 94 ? -31.270 -13.498 33.012 1.00 97.12 94 ALA A O 1
ATOM 714 N N . LEU A 1 95 ? -29.201 -12.675 32.705 1.00 96.19 95 LEU A N 1
ATOM 715 C CA . LEU A 1 95 ? -29.585 -11.413 32.060 1.00 96.19 95 LEU A CA 1
ATOM 716 C C . LEU A 1 95 ? -29.566 -11.484 30.523 1.00 96.19 95 LEU A C 1
ATOM 718 O O . LEU A 1 95 ? -29.827 -10.473 29.873 1.00 96.19 95 LEU A O 1
ATOM 722 N N . GLY A 1 96 ? -29.266 -12.647 29.935 1.00 95.38 96 GLY A N 1
ATOM 723 C CA . GLY A 1 96 ? -29.195 -12.826 28.482 1.00 95.38 96 GLY A CA 1
ATOM 724 C C . GLY A 1 96 ? -27.934 -12.244 27.832 1.00 95.38 96 GLY A C 1
ATOM 725 O O . GLY A 1 96 ? -27.930 -11.980 26.634 1.00 95.38 96 GLY A O 1
ATOM 726 N N . VAL A 1 97 ? -26.863 -12.029 28.601 1.00 97.12 97 VAL A N 1
ATOM 727 C CA . VAL A 1 97 ? -25.565 -11.556 28.101 1.00 97.12 97 VAL A CA 1
ATOM 728 C C . VAL A 1 97 ? -24.662 -12.759 27.832 1.00 97.12 97 VAL A C 1
ATOM 730 O O . VAL A 1 97 ? -24.100 -13.346 28.755 1.00 97.12 97 VAL A O 1
ATOM 733 N N . GLU A 1 98 ? -24.511 -13.126 26.560 1.00 94.19 98 GLU A N 1
ATOM 734 C CA . GLU A 1 98 ? -23.682 -14.271 26.150 1.00 94.19 98 GLU A CA 1
ATOM 735 C C . GLU A 1 98 ? -22.179 -13.965 26.237 1.00 94.19 98 GLU A C 1
ATOM 737 O O . GLU A 1 98 ? -21.399 -14.774 26.742 1.00 94.19 98 GLU A O 1
ATOM 742 N N . LYS A 1 99 ? -21.783 -12.775 25.769 1.00 96.25 99 LYS A N 1
ATOM 743 C CA . LYS A 1 99 ? -20.398 -12.297 25.731 1.00 96.25 99 LYS A CA 1
ATOM 744 C C . LYS A 1 99 ? -20.315 -10.864 26.237 1.00 96.25 99 LYS A C 1
ATOM 746 O O . LYS A 1 99 ? -21.217 -10.063 25.986 1.00 96.25 99 LYS A O 1
ATOM 751 N N . ALA A 1 100 ? -19.232 -10.532 26.930 1.00 97.81 100 ALA A N 1
ATOM 752 C CA . ALA A 1 100 ? -19.013 -9.185 27.440 1.00 97.81 100 ALA A CA 1
ATOM 753 C C . ALA A 1 100 ? -17.531 -8.828 27.524 1.00 97.81 100 ALA A C 1
ATOM 755 O O . ALA A 1 100 ? -16.666 -9.685 27.687 1.00 97.81 100 ALA A O 1
ATOM 756 N N . PHE A 1 101 ? -17.250 -7.535 27.482 1.00 98.31 101 PHE A N 1
ATOM 757 C CA . PHE A 1 101 ? -16.023 -6.984 28.040 1.00 98.31 101 PHE A CA 1
ATOM 758 C C . PHE A 1 101 ? -16.154 -6.908 29.559 1.00 98.31 101 PHE A C 1
ATOM 760 O O . PHE A 1 101 ? -17.269 -6.817 30.079 1.00 98.31 101 PHE A O 1
ATOM 767 N N . ALA A 1 102 ? -15.037 -6.907 30.281 1.00 98.56 102 ALA A N 1
ATOM 768 C CA . ALA A 1 102 ? -15.060 -6.812 31.734 1.00 98.56 102 ALA A CA 1
ATOM 769 C C . ALA A 1 102 ? -14.037 -5.799 32.258 1.00 98.56 102 ALA A C 1
ATOM 771 O O . ALA A 1 102 ? -12.844 -5.879 31.970 1.00 98.56 102 ALA A O 1
ATOM 772 N N . LEU A 1 103 ? -14.518 -4.857 33.065 1.00 98.44 103 LEU A N 1
ATOM 773 C CA . LEU A 1 103 ? -13.733 -3.828 33.737 1.00 98.44 103 LEU A CA 1
ATOM 774 C C . LEU A 1 103 ? -13.850 -4.021 35.244 1.00 98.44 103 LEU A C 1
ATOM 776 O O . LEU A 1 103 ? -14.943 -4.210 35.787 1.00 98.44 103 LEU A O 1
ATOM 780 N N . GLY A 1 104 ? -12.712 -3.960 35.925 1.00 98.06 104 GLY A N 1
ATOM 781 C CA . GLY A 1 104 ? -12.666 -4.085 37.372 1.00 98.06 104 GLY A CA 1
ATOM 782 C C . GLY A 1 104 ? -11.654 -3.139 37.996 1.00 98.06 104 GLY A C 1
ATOM 783 O O . GLY A 1 104 ? -10.497 -3.110 37.582 1.00 98.06 104 GLY A O 1
ATOM 784 N N . THR A 1 105 ? -12.086 -2.407 39.022 1.00 95.38 105 THR A N 1
ATOM 785 C CA . THR A 1 105 ? -11.232 -1.477 39.774 1.00 95.38 105 THR A CA 1
ATOM 786 C C . THR A 1 105 ? -10.772 -2.112 41.080 1.00 95.38 105 THR A C 1
ATOM 788 O O . THR A 1 105 ? -11.585 -2.714 41.787 1.00 95.38 105 THR A O 1
ATOM 791 N N . SER A 1 106 ? -9.486 -1.982 41.429 1.00 95.00 106 SER A N 1
ATOM 792 C CA . SER A 1 106 ? -8.923 -2.539 42.666 1.00 95.00 106 SER A CA 1
ATOM 793 C C . SER A 1 106 ? -9.234 -4.039 42.773 1.00 95.00 106 SER A C 1
ATOM 795 O O . SER A 1 106 ? -8.822 -4.809 41.901 1.00 95.00 106 SER A O 1
ATOM 797 N N . GLN A 1 107 ? -10.029 -4.473 43.761 1.00 95.12 107 GLN A N 1
ATOM 798 C CA . GLN A 1 107 ? -10.440 -5.873 43.861 1.00 95.12 107 GLN A CA 1
ATOM 799 C C . GLN A 1 107 ? -11.226 -6.396 42.657 1.00 95.12 107 GLN A C 1
ATOM 801 O O . GLN A 1 107 ? -11.167 -7.586 42.344 1.00 95.12 107 GLN A O 1
ATOM 806 N N . GLY A 1 108 ? -11.956 -5.512 41.977 1.00 97.56 108 GLY A N 1
ATOM 807 C CA . GLY A 1 108 ? -12.687 -5.860 40.773 1.00 97.56 108 GLY A CA 1
ATOM 808 C C . GLY A 1 108 ? -11.746 -6.373 39.691 1.00 97.56 108 GLY A C 1
ATOM 809 O O . GLY A 1 108 ? -12.111 -7.302 38.978 1.00 97.56 108 GLY A O 1
ATOM 810 N N . GLY A 1 109 ? -10.518 -5.843 39.619 1.00 97.44 109 GLY A N 1
ATOM 811 C CA . GLY A 1 109 ? -9.482 -6.277 38.677 1.00 97.44 109 GLY A CA 1
ATOM 812 C C . GLY A 1 109 ? -9.167 -7.770 38.803 1.00 97.44 109 GLY A C 1
ATOM 813 O O . GLY A 1 109 ? -9.222 -8.514 37.825 1.00 97.44 109 GLY A O 1
ATOM 814 N N . TRP A 1 110 ? -8.954 -8.251 40.030 1.00 97.44 110 TRP A N 1
ATOM 815 C CA . TRP A 1 110 ? -8.772 -9.678 40.318 1.00 97.44 110 TRP A CA 1
ATOM 816 C C . TRP A 1 110 ? -9.969 -10.539 39.921 1.00 97.44 110 TRP A C 1
ATOM 818 O O . TRP A 1 110 ? -9.790 -11.702 39.551 1.00 97.44 110 TRP A O 1
ATOM 828 N N . MET A 1 111 ? -11.182 -10.010 40.066 1.00 98.38 111 MET A N 1
ATOM 829 C CA . MET A 1 111 ? -12.414 -10.741 39.779 1.00 98.38 111 MET A CA 1
ATOM 830 C C . MET A 1 111 ? -12.652 -10.845 38.272 1.00 98.38 111 MET A C 1
ATOM 832 O O . MET A 1 111 ? -12.951 -11.936 37.797 1.00 98.38 111 MET A O 1
ATOM 836 N N . VAL A 1 112 ? -12.449 -9.768 37.505 1.00 98.69 112 VAL A N 1
ATOM 837 C CA . VAL A 1 112 ? -12.634 -9.799 36.043 1.00 98.69 112 VAL A CA 1
ATOM 838 C C . VAL A 1 112 ? -11.585 -10.662 35.345 1.00 98.69 112 VAL A C 1
ATOM 840 O O . VAL A 1 112 ? -11.924 -11.412 34.433 1.00 98.69 112 VAL A O 1
ATOM 843 N N . VAL A 1 113 ? -10.337 -10.679 35.829 1.00 98.62 113 VAL A N 1
ATOM 844 C CA . VAL A 1 113 ? -9.323 -11.613 35.306 1.00 98.62 113 VAL A CA 1
ATOM 845 C C . VAL A 1 113 ? -9.707 -13.063 35.621 1.00 98.62 113 VAL A C 1
ATOM 847 O O . VAL A 1 113 ? -9.567 -13.934 34.766 1.00 98.62 113 VAL A O 1
ATOM 850 N N . ARG A 1 114 ? -10.271 -13.344 36.806 1.00 98.69 114 ARG A N 1
ATOM 851 C CA . ARG A 1 114 ? -10.827 -14.674 37.119 1.00 98.69 114 ARG A CA 1
ATOM 852 C C . ARG A 1 114 ? -12.011 -15.036 36.224 1.00 98.69 114 ARG A C 1
ATOM 854 O O . ARG A 1 114 ? -12.113 -16.195 35.842 1.00 98.69 114 ARG A O 1
ATOM 861 N N . MET A 1 115 ? -12.866 -14.081 35.848 1.00 98.81 115 MET A N 1
ATOM 862 C CA . MET A 1 115 ? -13.938 -14.329 34.874 1.00 98.81 115 MET A CA 1
ATOM 863 C C . MET A 1 115 ? -13.362 -14.793 33.531 1.00 98.81 115 MET A C 1
ATOM 865 O O . MET A 1 115 ? -13.821 -15.799 32.999 1.00 98.81 115 MET A O 1
ATOM 869 N N . ALA A 1 116 ? -12.317 -14.126 33.028 1.00 98.62 116 ALA A N 1
ATOM 870 C CA . ALA A 1 116 ? -11.657 -14.513 31.779 1.00 98.62 116 ALA A CA 1
ATOM 871 C C . ALA A 1 116 ? -10.943 -15.871 31.865 1.00 98.62 116 ALA A C 1
ATOM 873 O O . ALA A 1 116 ? -10.892 -16.599 30.881 1.00 98.62 116 ALA A O 1
ATOM 874 N N . LEU A 1 117 ? -10.409 -16.233 33.036 1.00 98.56 117 LEU A N 1
ATOM 875 C CA . LEU A 1 117 ? -9.809 -17.553 33.261 1.00 98.56 117 LEU A CA 1
ATOM 876 C C . LEU A 1 117 ? -10.859 -18.673 33.340 1.00 98.56 117 LEU A C 1
ATOM 878 O O . LEU A 1 117 ? -10.588 -19.787 32.903 1.00 98.56 117 LEU A O 1
ATOM 882 N N . LEU A 1 118 ? -12.034 -18.397 33.914 1.00 98.56 118 LEU A N 1
ATOM 883 C CA . LEU A 1 118 ? -13.113 -19.381 34.065 1.00 98.56 118 LEU A CA 1
ATOM 884 C C . LEU A 1 118 ? -13.912 -19.600 32.775 1.00 98.56 118 LEU A C 1
ATOM 886 O O . LEU A 1 118 ? -14.372 -20.713 32.542 1.00 98.56 118 LEU A O 1
ATOM 890 N N . ALA A 1 119 ? -14.105 -18.548 31.979 1.00 98.06 119 ALA A N 1
ATOM 891 C CA . ALA A 1 119 ? -14.905 -18.572 30.755 1.00 98.06 119 ALA A CA 1
ATOM 892 C C . ALA A 1 119 ? -14.246 -17.711 29.658 1.00 98.06 119 ALA A C 1
ATOM 894 O O . ALA A 1 119 ? -14.765 -16.639 29.314 1.00 98.06 119 ALA A O 1
ATOM 895 N N . PRO A 1 120 ? -13.082 -18.133 29.123 1.00 96.81 120 PRO A N 1
ATOM 896 C CA . PRO A 1 120 ? -12.334 -17.372 28.117 1.00 96.81 120 PRO A CA 1
ATOM 897 C C . PRO A 1 120 ? -13.138 -17.099 26.839 1.00 96.81 120 PRO A C 1
ATOM 899 O O . PRO A 1 120 ? -12.873 -16.128 26.140 1.00 96.81 120 PRO A O 1
ATOM 902 N N . GLU A 1 121 ? -14.143 -17.919 26.538 1.00 94.31 121 GLU A N 1
ATOM 903 C CA . GLU A 1 121 ? -15.055 -17.758 25.404 1.00 94.31 121 GLU A CA 1
ATOM 904 C C . GLU A 1 121 ? -16.137 -16.685 25.615 1.00 94.31 121 GLU A C 1
ATOM 906 O O . GLU A 1 121 ? -16.718 -16.198 24.639 1.00 94.31 121 GLU A O 1
ATOM 911 N N . LYS A 1 122 ? -16.415 -16.319 26.875 1.00 96.75 122 LYS A N 1
ATOM 912 C CA . LYS A 1 122 ? -17.433 -15.322 27.245 1.00 96.75 122 LYS A CA 1
ATOM 913 C C . LYS A 1 122 ? -16.850 -13.924 27.439 1.00 96.75 122 LYS A C 1
ATOM 915 O O . LYS A 1 122 ? -17.579 -12.941 27.293 1.00 96.75 122 LYS A O 1
ATOM 920 N N . ILE A 1 123 ? -15.562 -13.815 27.772 1.00 98.25 123 ILE A N 1
ATOM 921 C CA . ILE A 1 123 ? -14.909 -12.525 28.020 1.00 98.25 123 ILE A CA 1
ATOM 922 C C . ILE A 1 123 ? -14.151 -12.061 26.779 1.00 98.25 123 ILE A C 1
ATOM 924 O O . ILE A 1 123 ? -13.170 -12.668 26.368 1.00 98.25 123 ILE A O 1
ATOM 928 N N . LEU A 1 124 ? -14.621 -10.960 26.193 1.00 96.19 124 LEU A N 1
ATOM 929 C CA . LEU A 1 124 ? -14.102 -10.394 24.947 1.00 96.19 124 LEU A CA 1
ATOM 930 C C . LEU A 1 124 ? -12.847 -9.546 25.153 1.00 96.19 124 LEU A C 1
ATOM 932 O O . LEU A 1 124 ? -12.017 -9.465 24.261 1.00 96.19 124 LEU A O 1
ATOM 936 N N . GLY A 1 125 ? -12.693 -8.926 26.319 1.00 97.31 125 GLY A N 1
ATOM 937 C CA . GLY A 1 125 ? -11.551 -8.080 26.648 1.00 97.31 125 GLY A CA 1
ATOM 938 C C . GLY A 1 125 ? -11.599 -7.631 28.102 1.00 97.31 125 GLY A C 1
ATOM 939 O O . GLY A 1 125 ? -12.671 -7.608 28.718 1.00 97.31 125 GLY A O 1
ATOM 940 N N . LEU A 1 126 ? -10.432 -7.304 28.652 1.00 98.44 126 LEU A N 1
ATOM 941 C CA . LEU A 1 126 ? -10.253 -6.924 30.048 1.00 98.44 126 LEU A CA 1
ATOM 942 C C . LEU A 1 126 ? -9.749 -5.491 30.184 1.00 98.44 126 LEU A C 1
ATOM 944 O O . LEU A 1 126 ? -8.802 -5.098 29.505 1.00 98.44 126 LEU A O 1
ATOM 948 N N . LEU A 1 127 ? -10.315 -4.770 31.152 1.00 98.06 127 LEU A N 1
ATOM 949 C CA . LEU A 1 127 ? -9.869 -3.442 31.569 1.00 98.06 127 LEU A CA 1
ATOM 950 C C . LEU A 1 127 ? -9.624 -3.400 33.093 1.00 98.06 127 LEU A C 1
ATOM 952 O O . LEU A 1 127 ? -10.494 -2.962 33.853 1.00 98.06 127 LEU A O 1
ATOM 956 N N . PRO A 1 128 ? -8.481 -3.929 33.578 1.00 98.19 128 PRO A N 1
ATOM 957 C CA . PRO A 1 128 ? -8.096 -3.838 34.984 1.00 98.19 128 PRO A CA 1
ATOM 958 C C . PRO A 1 128 ? -7.635 -2.416 35.328 1.00 98.19 128 PRO A C 1
ATOM 960 O O . PRO A 1 128 ? -6.811 -1.840 34.616 1.00 98.19 128 PRO A O 1
ATOM 963 N N . LEU A 1 129 ? -8.146 -1.863 36.430 1.00 97.31 129 LEU A N 1
ATOM 964 C CA . LEU A 1 129 ? -7.876 -0.488 36.859 1.00 97.31 129 LEU A CA 1
ATOM 965 C C . LEU A 1 129 ? -7.319 -0.448 38.283 1.00 97.31 129 LEU A C 1
ATOM 967 O O . LEU A 1 129 ? -7.932 -1.036 39.180 1.00 97.31 129 LEU A O 1
ATOM 971 N N . GLY A 1 130 ? -6.206 0.263 38.506 1.00 94.75 130 GLY A N 1
ATOM 972 C CA . GLY A 1 130 ? -5.669 0.518 39.857 1.00 94.75 130 GLY A CA 1
ATOM 973 C C . GLY A 1 130 ? -5.567 -0.760 40.695 1.00 94.75 130 GLY A C 1
ATOM 974 O O . GLY A 1 130 ? -6.112 -0.853 41.794 1.00 94.75 130 GLY A O 1
ATOM 975 N N . THR A 1 131 ? -5.002 -1.819 40.115 1.00 95.88 131 THR A N 1
ATOM 976 C CA . THR A 1 131 ? -5.049 -3.182 40.668 1.00 95.88 131 THR A CA 1
ATOM 977 C C . THR A 1 131 ? -3.670 -3.843 40.647 1.00 95.88 131 THR A C 1
ATOM 979 O O . THR A 1 131 ? -2.685 -3.234 40.236 1.00 95.88 131 THR A O 1
ATOM 982 N N . SER A 1 132 ? -3.591 -5.095 41.092 1.00 95.06 132 SER A N 1
ATOM 983 C CA . SER A 1 132 ? -2.458 -5.986 40.857 1.00 95.06 132 SER A CA 1
ATOM 984 C C . SER A 1 132 ? -2.963 -7.403 40.574 1.00 95.06 132 SER A C 1
ATOM 986 O O . SER A 1 132 ? -4.151 -7.681 40.675 1.00 95.06 132 SER A O 1
ATOM 988 N N . MET A 1 133 ? -2.070 -8.313 40.202 1.00 96.75 133 MET A N 1
ATOM 989 C CA . MET A 1 133 ? -2.338 -9.744 40.014 1.00 96.75 133 MET A CA 1
ATOM 990 C C . MET A 1 133 ? -1.580 -10.614 41.020 1.00 96.75 133 MET A C 1
ATOM 992 O O . MET A 1 133 ? -1.585 -11.842 40.912 1.00 96.75 133 MET A O 1
ATOM 996 N N . ASP A 1 134 ? -0.925 -9.989 41.996 1.00 95.38 134 ASP A N 1
ATOM 997 C CA . ASP A 1 134 ? -0.313 -10.681 43.124 1.00 95.38 134 ASP A CA 1
ATOM 998 C C . ASP A 1 134 ? -1.317 -10.776 44.285 1.00 95.38 134 ASP A C 1
ATOM 1000 O O . ASP A 1 134 ? -2.355 -10.123 44.264 1.00 95.38 134 ASP A O 1
ATOM 1004 N N . TYR A 1 135 ? -1.018 -11.610 45.278 1.00 92.81 135 TYR A N 1
ATOM 1005 C CA . TYR A 1 135 ? -1.721 -11.643 46.573 1.00 92.81 135 TYR A CA 1
ATOM 1006 C C . TYR A 1 135 ? -1.034 -10.763 47.627 1.00 92.81 135 TYR A C 1
ATOM 1008 O O . TYR A 1 135 ? -1.250 -10.899 48.834 1.00 92.81 135 TYR A O 1
ATOM 1016 N N . GLU A 1 136 ? -0.174 -9.871 47.142 1.00 92.06 136 GLU A N 1
ATOM 1017 C CA . GLU A 1 136 ? 0.605 -8.925 47.909 1.00 92.06 136 GLU A CA 1
ATOM 1018 C C . GLU A 1 136 ? 1.647 -9.647 48.741 1.00 92.06 136 GLU A C 1
ATOM 1020 O O . GLU A 1 136 ? 1.728 -9.519 49.964 1.00 92.06 136 GLU A O 1
ATOM 1025 N N . SER A 1 137 ? 2.439 -10.444 48.024 1.00 93.44 137 SER A N 1
ATOM 1026 C CA . SER A 1 137 ? 3.583 -11.187 48.526 1.00 93.44 137 SER A CA 1
ATOM 1027 C C . SER A 1 137 ? 4.638 -10.259 49.138 1.00 93.44 137 SER A C 1
ATOM 1029 O O . SER A 1 137 ? 4.593 -9.036 49.016 1.00 93.44 137 SER A O 1
ATOM 1031 N N . ALA A 1 138 ? 5.644 -10.843 49.796 1.00 93.94 138 ALA A N 1
ATOM 1032 C CA . ALA A 1 138 ? 6.785 -10.065 50.284 1.00 93.94 138 ALA A CA 1
ATOM 1033 C C . ALA A 1 138 ? 7.445 -9.245 49.160 1.00 93.94 138 ALA A C 1
ATOM 1035 O O . ALA A 1 138 ? 7.800 -8.092 49.381 1.00 93.94 138 ALA A O 1
ATOM 1036 N N . SER A 1 139 ? 7.501 -9.799 47.944 1.00 93.38 139 SER A N 1
ATOM 1037 C CA . SER A 1 139 ? 8.117 -9.138 46.794 1.00 93.38 139 SER A CA 1
ATOM 1038 C C . SER A 1 139 ? 7.364 -7.884 46.350 1.00 93.38 139 SER A C 1
ATOM 1040 O O . SER A 1 139 ? 7.997 -6.871 46.062 1.00 93.38 139 SER A O 1
ATOM 1042 N N . SER A 1 140 ? 6.027 -7.898 46.305 1.00 94.25 140 SER A N 1
ATOM 1043 C CA . SER A 1 140 ? 5.291 -6.694 45.897 1.00 94.25 140 SER A CA 1
ATOM 1044 C C . SER A 1 140 ? 5.342 -5.600 46.968 1.00 94.25 140 SER A C 1
ATOM 1046 O O . SER A 1 140 ? 5.396 -4.414 46.635 1.00 94.25 140 SER A O 1
ATOM 1048 N N . ARG A 1 141 ? 5.392 -5.984 48.251 1.00 95.00 141 ARG A N 1
ATOM 1049 C CA . ARG A 1 141 ? 5.556 -5.046 49.372 1.00 95.00 141 ARG A CA 1
ATOM 1050 C C . ARG A 1 141 ? 6.927 -4.378 49.368 1.00 95.00 141 ARG A C 1
ATOM 1052 O O . ARG A 1 141 ? 7.009 -3.170 49.554 1.00 95.00 141 ARG A O 1
ATOM 1059 N N . GLU A 1 142 ? 7.991 -5.124 49.071 1.00 95.25 142 GLU A N 1
ATOM 1060 C CA . GLU A 1 142 ? 9.335 -4.559 48.861 1.00 95.25 142 GLU A CA 1
ATOM 1061 C C . GLU A 1 142 ? 9.368 -3.525 47.721 1.00 95.25 142 GLU A C 1
ATOM 1063 O O . GLU A 1 142 ? 10.178 -2.602 47.747 1.00 95.25 142 GLU A O 1
ATOM 1068 N N . LYS A 1 143 ? 8.448 -3.633 46.754 1.00 95.00 143 LYS A N 1
ATOM 1069 C CA . LYS A 1 143 ? 8.282 -2.694 45.632 1.00 95.00 143 LYS A CA 1
ATOM 1070 C C . LYS A 1 143 ? 7.336 -1.528 45.932 1.00 95.00 143 LYS A C 1
ATOM 1072 O O . LYS A 1 143 ? 6.990 -0.778 45.020 1.00 95.00 143 LYS A O 1
ATOM 1077 N N . GLY A 1 144 ? 6.920 -1.361 47.187 1.00 93.00 144 GLY A N 1
ATOM 1078 C CA . GLY A 1 144 ? 6.099 -0.235 47.632 1.00 93.00 144 GLY A CA 1
ATOM 1079 C C . GLY A 1 144 ? 4.590 -0.471 47.585 1.00 93.00 144 GLY A C 1
ATOM 1080 O O . GLY A 1 144 ? 3.841 0.493 47.678 1.00 93.00 144 GLY A O 1
ATOM 1081 N N . CYS A 1 145 ? 4.120 -1.716 47.447 1.00 93.69 145 CYS A N 1
ATOM 1082 C CA . CYS A 1 145 ? 2.706 -2.019 47.694 1.00 93.69 145 CYS A CA 1
ATOM 1083 C C . CYS A 1 145 ? 2.398 -2.064 49.190 1.00 93.69 145 CYS A C 1
ATOM 1085 O O . CYS A 1 145 ? 3.256 -2.399 50.009 1.00 93.69 145 CYS A O 1
ATOM 1087 N N . TRP A 1 146 ? 1.145 -1.789 49.540 1.00 92.62 146 TRP A N 1
ATOM 1088 C CA . TRP A 1 146 ? 0.684 -1.834 50.927 1.00 92.62 146 TRP A CA 1
ATOM 1089 C C . TRP A 1 146 ? 0.760 -3.236 51.565 1.00 92.62 146 TRP A C 1
ATOM 1091 O O . TRP A 1 146 ? 0.787 -4.262 50.881 1.00 92.62 146 TRP A O 1
ATOM 1101 N N . ASP A 1 147 ? 0.753 -3.283 52.902 1.00 92.56 147 ASP A N 1
ATOM 1102 C CA . ASP A 1 147 ? 0.651 -4.516 53.691 1.00 92.56 147 ASP A CA 1
ATOM 1103 C C . ASP A 1 147 ? -0.785 -4.706 54.217 1.00 92.56 147 ASP A C 1
ATOM 1105 O O . ASP A 1 147 ? -1.117 -4.263 55.323 1.00 92.56 147 ASP A O 1
ATOM 1109 N N . PRO A 1 148 ? -1.671 -5.388 53.468 1.00 90.44 148 PRO A N 1
ATOM 1110 C CA . PRO A 1 148 ? -3.060 -5.542 53.887 1.00 90.44 148 PRO A CA 1
ATOM 1111 C C . PRO A 1 148 ? -3.184 -6.312 55.207 1.00 90.44 148 PRO A C 1
ATOM 1113 O O . PRO A 1 148 ? -4.108 -6.064 55.979 1.00 90.44 148 PRO A O 1
ATOM 1116 N N . LYS A 1 149 ? -2.260 -7.230 55.518 1.00 90.00 149 LYS A N 1
ATOM 1117 C CA . LYS A 1 149 ? -2.358 -8.038 56.736 1.00 90.00 149 LYS A CA 1
ATOM 1118 C C . LYS A 1 149 ? -2.115 -7.183 57.969 1.00 90.00 149 LYS A C 1
ATOM 1120 O O . LYS A 1 149 ? -2.931 -7.209 58.886 1.00 90.00 149 LYS A O 1
ATOM 1125 N N . THR A 1 150 ? -1.040 -6.403 57.982 1.00 90.94 150 THR A N 1
ATOM 1126 C CA . THR A 1 150 ? -0.739 -5.517 59.115 1.00 90.94 150 THR A CA 1
ATOM 1127 C C . THR A 1 150 ? -1.816 -4.444 59.284 1.00 90.94 150 THR A C 1
ATOM 1129 O O . THR A 1 150 ? -2.259 -4.189 60.405 1.00 90.94 150 THR A O 1
ATOM 1132 N N . ASN A 1 151 ? -2.297 -3.865 58.180 1.00 87.94 151 ASN A N 1
ATOM 1133 C CA . ASN A 1 151 ? -3.253 -2.759 58.215 1.00 87.94 151 ASN A CA 1
ATOM 1134 C C . ASN A 1 151 ? -4.693 -3.187 58.548 1.00 87.94 151 ASN A C 1
ATOM 1136 O O . ASN A 1 151 ? -5.418 -2.422 59.184 1.00 87.94 151 ASN A O 1
ATOM 1140 N N . LEU A 1 152 ? -5.129 -4.385 58.135 1.00 92.75 152 LEU A N 1
ATOM 1141 C CA . LEU A 1 152 ? -6.540 -4.790 58.224 1.00 92.75 152 LEU A CA 1
ATOM 1142 C C . LEU A 1 152 ? -6.826 -5.831 59.318 1.00 92.75 152 LEU A C 1
ATOM 1144 O O . LEU A 1 152 ? -7.975 -5.954 59.751 1.00 92.75 152 LEU A O 1
ATOM 1148 N N . LEU A 1 153 ? -5.814 -6.558 59.810 1.00 94.00 153 LEU A N 1
ATOM 1149 C CA . LEU A 1 153 ? -6.000 -7.581 60.848 1.00 94.00 153 LEU A CA 1
ATOM 1150 C C . LEU A 1 153 ? -6.672 -7.050 62.134 1.00 94.00 153 LEU A C 1
ATOM 1152 O O . LEU A 1 153 ? -7.545 -7.750 62.653 1.00 94.00 153 LEU A O 1
ATOM 1156 N N . PRO A 1 154 ? -6.361 -5.839 62.648 1.00 94.62 154 PRO A N 1
ATOM 1157 C CA . PRO A 1 154 ? -7.045 -5.305 63.828 1.00 94.62 154 PRO A CA 1
ATOM 1158 C C . PRO A 1 154 ? -8.557 -5.143 63.625 1.00 94.62 154 PRO A C 1
ATOM 1160 O O . PRO A 1 154 ? -9.340 -5.484 64.514 1.00 94.62 154 PRO A O 1
ATOM 1163 N N . PHE A 1 155 ? -8.977 -4.682 62.442 1.00 94.81 155 PHE A N 1
ATOM 1164 C CA . PHE A 1 155 ? -10.391 -4.563 62.088 1.00 94.81 155 PHE A CA 1
ATOM 1165 C C . PHE A 1 155 ? -11.051 -5.935 61.983 1.00 94.81 155 PHE A C 1
ATOM 1167 O O . PHE A 1 155 ? -12.089 -6.166 62.596 1.00 94.81 155 PHE A O 1
ATOM 1174 N N . TYR A 1 156 ? -10.409 -6.879 61.291 1.00 94.62 156 TYR A N 1
ATOM 1175 C CA . TYR A 1 156 ? -10.893 -8.255 61.194 1.00 94.62 156 TYR A CA 1
ATOM 1176 C C . TYR A 1 156 ? -11.120 -8.899 62.574 1.00 94.62 156 TYR A C 1
ATOM 1178 O O . TYR A 1 156 ? -12.174 -9.495 62.819 1.00 94.62 156 TYR A O 1
ATOM 1186 N N . LEU A 1 157 ? -10.149 -8.772 63.486 1.00 95.19 157 LEU A N 1
ATOM 1187 C CA . LEU A 1 157 ? -10.247 -9.326 64.838 1.00 95.19 157 LEU A CA 1
ATOM 1188 C C . LEU A 1 157 ? -11.396 -8.677 65.611 1.00 95.19 157 LEU A C 1
ATOM 1190 O O . LEU A 1 157 ? -12.209 -9.384 66.207 1.00 95.19 157 LEU A O 1
ATOM 1194 N N . LYS A 1 158 ? -11.515 -7.345 65.537 1.00 94.50 158 LYS A N 1
ATOM 1195 C CA . LYS A 1 158 ? -12.613 -6.596 66.158 1.00 94.50 158 LYS A CA 1
ATOM 1196 C C . LYS A 1 158 ? -13.973 -7.056 65.637 1.00 94.50 158 LYS A C 1
ATOM 1198 O O . LYS A 1 158 ? -14.881 -7.325 66.418 1.00 94.50 158 LYS A O 1
ATOM 1203 N N . TRP A 1 159 ? -14.113 -7.186 64.323 1.00 95.12 159 TRP A N 1
ATOM 1204 C CA . TRP A 1 159 ? -15.363 -7.596 63.695 1.00 95.12 159 TRP A CA 1
ATOM 1205 C C . TRP A 1 159 ? -15.623 -9.090 63.789 1.00 95.12 159 TRP A C 1
ATOM 1207 O O . TRP A 1 159 ? -16.664 -9.517 63.319 1.00 95.12 159 TRP A O 1
ATOM 1217 N N . SER A 1 160 ? -14.736 -9.900 64.371 1.00 94.56 160 SER A N 1
ATOM 1218 C CA . SER A 1 160 ? -14.981 -11.331 64.598 1.00 94.56 160 SER A CA 1
ATOM 1219 C C . SER A 1 160 ? -15.832 -11.608 65.841 1.00 94.56 160 SER A C 1
ATOM 1221 O O . SER A 1 160 ? -16.259 -12.741 66.046 1.00 94.56 160 SER A O 1
ATOM 1223 N N . VAL A 1 161 ? -16.144 -10.576 66.626 1.00 94.44 161 VAL A N 1
ATOM 1224 C CA . VAL A 1 161 ? -17.073 -10.649 67.756 1.00 94.44 161 VAL A CA 1
ATOM 1225 C C . VAL A 1 161 ? -18.478 -10.223 67.293 1.00 94.44 161 VAL A C 1
ATOM 1227 O O . VAL A 1 161 ? -18.592 -9.170 66.662 1.00 94.44 161 VAL A O 1
ATOM 1230 N N . PRO A 1 162 ? -19.544 -11.007 67.561 1.00 94.94 162 PRO A N 1
ATOM 1231 C CA . PRO A 1 162 ? -20.927 -10.621 67.264 1.00 94.94 162 PRO A CA 1
ATOM 1232 C C . PRO A 1 162 ? -21.312 -9.258 67.841 1.00 94.94 162 PRO A C 1
ATOM 1234 O O . PRO A 1 162 ? -20.976 -8.953 68.985 1.00 94.94 162 PRO A O 1
ATOM 1237 N N . ASN A 1 163 ? -22.026 -8.451 67.053 1.00 94.50 163 ASN A N 1
ATOM 1238 C CA . ASN A 1 163 ? -22.499 -7.133 67.469 1.00 94.50 163 ASN A CA 1
ATOM 1239 C C . ASN A 1 163 ? -23.764 -6.746 66.672 1.00 94.50 163 ASN A C 1
ATOM 1241 O O . ASN A 1 163 ? -23.645 -6.280 65.536 1.00 94.50 163 ASN A O 1
ATOM 1245 N N . PRO A 1 164 ? -24.968 -6.908 67.256 1.00 93.69 164 PRO A N 1
ATOM 1246 C CA . PRO A 1 164 ? -26.231 -6.535 66.617 1.00 93.69 164 PRO A CA 1
ATOM 1247 C C . PRO A 1 164 ? -26.340 -5.058 66.240 1.00 93.69 164 PRO A C 1
ATOM 1249 O O . PRO A 1 164 ? -26.959 -4.753 65.226 1.00 93.69 164 PRO A O 1
ATOM 1252 N N . ASP A 1 165 ? -25.687 -4.174 66.999 1.00 95.38 165 ASP A N 1
ATOM 1253 C CA . ASP A 1 165 ? -25.692 -2.720 66.798 1.00 95.38 165 ASP A CA 1
ATOM 1254 C C . ASP A 1 165 ? -24.464 -2.247 66.001 1.00 95.38 165 ASP A C 1
ATOM 1256 O O . ASP A 1 165 ? -24.043 -1.092 66.088 1.00 95.38 165 ASP A O 1
ATOM 1260 N N . PHE A 1 166 ? -23.829 -3.156 65.252 1.00 97.25 166 PHE A N 1
ATOM 1261 C CA . PHE A 1 166 ? -22.637 -2.839 64.479 1.00 97.25 166 PHE A CA 1
ATOM 1262 C C . PHE A 1 166 ? -22.902 -1.702 63.493 1.00 97.25 166 PHE A C 1
ATOM 1264 O O . PHE A 1 166 ? -23.840 -1.743 62.705 1.00 97.25 166 PHE A O 1
ATOM 1271 N N . VAL A 1 167 ? -22.010 -0.723 63.485 1.00 95.50 167 VAL A N 1
ATOM 1272 C CA . VAL A 1 167 ? -21.837 0.216 62.382 1.00 95.50 167 VAL A CA 1
ATOM 1273 C C . VAL A 1 167 ? -20.344 0.276 62.128 1.00 95.50 167 VAL A C 1
ATOM 1275 O O . VAL A 1 167 ? -19.550 0.364 63.068 1.00 95.50 167 VAL A O 1
ATOM 1278 N N . VAL A 1 168 ? -19.961 0.195 60.861 1.00 95.50 168 VAL A N 1
ATOM 1279 C CA . VAL A 1 168 ? -18.563 0.286 60.438 1.00 95.50 168 VAL A CA 1
ATOM 1280 C C . VAL A 1 168 ? -17.852 1.524 61.001 1.00 95.50 168 VAL A C 1
ATOM 1282 O O . VAL A 1 168 ? -18.408 2.620 61.134 1.00 95.50 168 VAL A O 1
ATOM 1285 N N . ASP A 1 169 ? -16.594 1.310 61.373 1.00 91.69 169 ASP A N 1
ATOM 1286 C CA . ASP A 1 169 ? -15.766 2.281 62.073 1.00 91.69 169 ASP A CA 1
ATOM 1287 C C . ASP A 1 169 ? -15.490 3.529 61.223 1.00 91.69 169 ASP A C 1
ATOM 1289 O O . ASP A 1 169 ? -15.160 3.430 60.045 1.00 91.69 169 ASP A O 1
ATOM 1293 N N . ALA A 1 170 ? -15.513 4.716 61.840 1.00 92.12 170 ALA A N 1
ATOM 1294 C CA . ALA A 1 170 ? -15.186 5.964 61.140 1.00 92.12 170 ALA A CA 1
ATOM 1295 C C . ALA A 1 170 ? -13.766 5.967 60.550 1.00 92.12 170 ALA A C 1
ATOM 1297 O O . ALA A 1 170 ? -13.545 6.510 59.473 1.00 92.12 170 ALA A O 1
ATOM 1298 N N . VAL A 1 171 ? -12.817 5.308 61.224 1.00 91.38 171 VAL A N 1
ATOM 1299 C CA . VAL A 1 171 ? -11.451 5.121 60.710 1.00 91.38 171 VAL A CA 1
ATOM 1300 C C . VAL A 1 171 ? -11.464 4.302 59.418 1.00 91.38 171 VAL A C 1
ATOM 1302 O O . VAL A 1 171 ? -10.750 4.639 58.480 1.00 91.38 171 VAL A O 1
ATOM 1305 N N . TRP A 1 172 ? -12.308 3.269 59.339 1.00 92.00 172 TRP A N 1
ATOM 1306 C CA . TRP A 1 172 ? -12.445 2.456 58.134 1.00 92.00 172 TRP A CA 1
ATOM 1307 C C . TRP A 1 172 ? -13.055 3.254 56.981 1.00 92.00 172 TRP A C 1
ATOM 1309 O O . TRP A 1 172 ? -12.502 3.250 55.884 1.00 92.00 172 TRP A O 1
ATOM 1319 N N . CYS A 1 173 ? -14.141 3.995 57.228 1.00 91.12 173 CYS A N 1
ATOM 1320 C CA . CYS A 1 173 ? -14.721 4.887 56.219 1.00 91.12 173 CYS A CA 1
ATOM 1321 C C . CYS A 1 173 ? -13.694 5.907 55.707 1.00 91.12 173 CYS A C 1
ATOM 1323 O O . CYS A 1 173 ? -13.569 6.113 54.501 1.00 91.12 173 CYS A O 1
ATOM 1325 N N . GLY A 1 174 ? -12.907 6.489 56.619 1.00 88.25 174 GLY A N 1
ATOM 1326 C CA . GLY A 1 174 ? -11.817 7.399 56.279 1.00 88.25 174 GLY A CA 1
ATOM 1327 C C . GLY A 1 174 ? -10.756 6.751 55.389 1.00 88.25 174 GLY A C 1
ATOM 1328 O O . GLY A 1 174 ? -10.326 7.380 54.429 1.00 88.25 174 GLY A O 1
ATOM 1329 N N . MET A 1 175 ? -10.375 5.494 55.656 1.00 87.38 175 MET A N 1
ATOM 1330 C CA . MET A 1 175 ? -9.447 4.733 54.807 1.00 87.38 175 MET A CA 1
ATOM 1331 C C . MET A 1 175 ? -10.019 4.461 53.412 1.00 87.38 175 MET A C 1
ATOM 1333 O O . MET A 1 175 ? -9.297 4.616 52.433 1.00 87.38 175 MET A O 1
ATOM 1337 N N . VAL A 1 176 ? -11.301 4.089 53.304 1.00 87.00 176 VAL A N 1
ATOM 1338 C CA . VAL A 1 176 ? -11.969 3.875 52.004 1.00 87.00 176 VAL A CA 1
ATOM 1339 C C . VAL A 1 176 ? -11.944 5.159 51.171 1.00 87.00 176 VAL A C 1
ATOM 1341 O O . VAL A 1 176 ? -11.617 5.117 49.988 1.00 87.00 176 VAL A O 1
ATOM 1344 N N . GLY A 1 177 ? -12.226 6.308 51.790 1.00 85.25 177 GLY A N 1
ATOM 1345 C CA . GLY A 1 177 ? -12.155 7.604 51.120 1.00 85.25 177 GLY A CA 1
ATOM 1346 C C . GLY A 1 177 ? -10.730 8.000 50.720 1.00 85.25 177 GLY A C 1
ATOM 1347 O O . GLY A 1 177 ? -10.483 8.327 49.560 1.00 85.25 177 GLY A O 1
ATOM 1348 N N . SER A 1 178 ? -9.785 7.965 51.665 1.00 82.12 178 SER A N 1
ATOM 1349 C CA . SER A 1 178 ? -8.431 8.496 51.463 1.00 82.12 178 SER A CA 1
ATOM 1350 C C . SER A 1 178 ? -7.547 7.615 50.582 1.00 82.12 178 SER A C 1
ATOM 1352 O O . SER A 1 178 ? -6.869 8.148 49.709 1.00 82.12 178 SER A O 1
ATOM 1354 N N . LEU A 1 179 ? -7.567 6.289 50.767 1.00 84.75 179 LEU A N 1
ATOM 1355 C CA . LEU A 1 179 ? -6.807 5.359 49.923 1.00 84.75 179 LEU A CA 1
ATOM 1356 C C . LEU A 1 179 ? -7.474 5.178 48.564 1.00 84.75 179 LEU A C 1
ATOM 1358 O O . LEU A 1 179 ? -6.787 5.091 47.556 1.00 84.75 179 LEU A O 1
ATOM 1362 N N . GLY A 1 180 ? -8.808 5.125 48.538 1.00 85.69 180 GLY A N 1
ATOM 1363 C CA . GLY A 1 180 ? -9.573 4.918 47.318 1.00 85.69 180 GLY A CA 1
ATOM 1364 C C . GLY A 1 180 ? -9.452 6.078 46.339 1.00 85.69 180 GLY A C 1
ATOM 1365 O O . GLY A 1 180 ? -9.081 5.890 45.188 1.00 85.69 180 GLY A O 1
ATOM 1366 N N . PHE A 1 181 ? -9.732 7.297 46.787 1.00 86.88 181 PHE A N 1
ATOM 1367 C CA . PHE A 1 181 ? -9.720 8.467 45.907 1.00 86.88 181 PHE A CA 1
ATOM 1368 C C . PHE A 1 181 ? -8.402 9.244 45.935 1.00 86.88 181 PHE A C 1
ATOM 1370 O O . PHE A 1 181 ? -8.328 10.294 45.317 1.00 86.88 181 PHE A O 1
ATOM 1377 N N . SER A 1 182 ? -7.383 8.789 46.673 1.00 77.44 182 SER A N 1
ATOM 1378 C CA . SER A 1 182 ? -6.058 9.430 46.771 1.00 77.44 182 SER A CA 1
ATOM 1379 C C . SER A 1 182 ? -6.077 10.938 47.108 1.00 77.44 182 SER A C 1
ATOM 1381 O O . SER A 1 182 ? -5.127 11.657 46.815 1.00 77.44 182 SER A O 1
ATOM 1383 N N . GLY A 1 183 ? -7.153 11.437 47.733 1.00 64.81 183 GLY A N 1
ATOM 1384 C CA . GLY A 1 183 ? -7.331 12.850 48.098 1.00 64.81 183 GLY A CA 1
ATOM 1385 C C . GLY A 1 183 ? -7.855 13.784 46.993 1.00 64.81 183 GLY A C 1
ATOM 1386 O O . GLY A 1 183 ? -8.009 14.974 47.256 1.00 64.81 183 GLY A O 1
ATOM 1387 N N . THR A 1 184 ? -8.173 13.285 45.794 1.00 65.56 184 THR A N 1
ATOM 1388 C CA . THR A 1 184 ? -8.558 14.090 44.612 1.00 65.56 184 THR A CA 1
ATOM 1389 C C . THR A 1 184 ? -10.074 14.233 44.387 1.00 65.56 184 THR A C 1
ATOM 1391 O O . THR A 1 184 ? -10.518 14.421 43.258 1.00 65.56 184 THR A O 1
ATOM 1394 N N . VAL A 1 185 ? -10.906 14.183 45.437 1.00 77.75 185 VAL A N 1
ATOM 1395 C CA . VAL A 1 185 ? -12.378 14.310 45.308 1.00 77.75 185 VAL A CA 1
ATOM 1396 C C . VAL A 1 185 ? -12.999 15.300 46.291 1.00 77.75 185 VAL A C 1
ATOM 1398 O O . VAL A 1 185 ? -12.415 15.636 47.321 1.00 77.75 185 VAL A O 1
ATOM 1401 N N . SER A 1 186 ? -14.204 15.775 45.964 1.00 85.56 186 SER A N 1
ATOM 1402 C CA . SER A 1 186 ? -14.919 16.780 46.752 1.00 85.56 186 SER A CA 1
ATOM 1403 C C . SER A 1 186 ? -15.355 16.263 48.132 1.00 85.56 186 SER A C 1
ATOM 1405 O O . SER A 1 186 ? -15.530 15.058 48.346 1.00 85.56 186 SER A O 1
ATOM 1407 N N . ALA A 1 187 ? -15.591 17.182 49.074 1.00 87.38 187 ALA A N 1
ATOM 1408 C CA . ALA A 1 187 ? -16.082 16.841 50.410 1.00 87.38 187 ALA A CA 1
ATOM 1409 C C . ALA A 1 187 ? -17.451 16.138 50.364 1.00 87.38 187 ALA A C 1
ATOM 1411 O O . ALA A 1 187 ? -17.710 15.235 51.157 1.00 87.38 187 ALA A O 1
ATOM 1412 N N . GLU A 1 188 ? -18.302 16.499 49.400 1.00 89.38 188 GLU A N 1
ATOM 1413 C CA . GLU A 1 188 ? -19.600 15.863 49.164 1.00 89.38 188 GLU A CA 1
ATOM 1414 C C . GLU A 1 188 ? -19.438 14.405 48.725 1.00 89.38 188 GLU A C 1
ATOM 1416 O O . GLU A 1 188 ? -20.174 13.535 49.187 1.00 89.38 188 GLU A O 1
ATOM 1421 N N . THR A 1 189 ? -18.443 14.119 47.880 1.00 88.00 189 THR A N 1
ATOM 1422 C CA . THR A 1 189 ? -18.136 12.750 47.438 1.00 88.00 189 THR A CA 1
ATOM 1423 C C . THR A 1 189 ? -17.682 11.889 48.614 1.00 88.00 189 THR A C 1
ATOM 1425 O O . THR A 1 189 ? -18.147 10.761 48.778 1.00 88.00 189 THR A O 1
ATOM 1428 N N . LEU A 1 190 ? -16.814 12.428 49.476 1.00 88.44 190 LEU A N 1
ATOM 1429 C CA . LEU A 1 190 ? -16.366 11.731 50.685 1.00 88.44 190 LEU A CA 1
ATOM 1430 C C . LEU A 1 190 ? -17.521 11.488 51.666 1.00 88.44 190 LEU A C 1
ATOM 1432 O O . LEU A 1 190 ? -17.642 10.384 52.194 1.00 88.44 190 LEU A O 1
ATOM 1436 N N . ALA A 1 191 ? -18.391 12.481 51.872 1.00 91.19 191 ALA A N 1
ATOM 1437 C CA . ALA A 1 191 ? -19.570 12.346 52.727 1.00 91.19 191 ALA A CA 1
ATOM 1438 C C . ALA A 1 191 ? -20.545 11.282 52.196 1.00 91.19 191 ALA A C 1
ATOM 1440 O O . ALA A 1 191 ? -21.010 10.439 52.962 1.00 91.19 191 ALA A O 1
ATOM 1441 N N . PHE A 1 192 ? -20.789 11.262 50.882 1.00 92.38 192 PHE A N 1
ATOM 1442 C CA . PHE A 1 192 ? -21.620 10.247 50.232 1.00 92.38 192 PHE A CA 1
ATOM 1443 C C . PHE A 1 192 ? -21.090 8.826 50.461 1.00 92.38 192 PHE A C 1
ATOM 1445 O O . PHE A 1 192 ? -21.871 7.900 50.710 1.00 92.38 192 PHE A O 1
ATOM 1452 N N . TRP A 1 193 ? -19.771 8.634 50.371 1.00 91.69 193 TRP A N 1
ATOM 1453 C CA . TRP A 1 193 ? -19.166 7.326 50.610 1.00 91.69 193 TRP A CA 1
ATOM 1454 C C . TRP A 1 193 ? -19.145 6.946 52.089 1.00 91.69 193 TRP A C 1
ATOM 1456 O O . TRP A 1 193 ? -19.432 5.789 52.381 1.00 91.69 193 TRP A O 1
ATOM 1466 N N . ASP A 1 194 ? -18.893 7.875 53.018 1.00 92.12 194 ASP A N 1
ATOM 1467 C CA . ASP A 1 194 ? -19.013 7.592 54.459 1.00 92.12 194 ASP A CA 1
ATOM 1468 C C . ASP A 1 194 ? -20.437 7.130 54.811 1.00 92.12 194 ASP A C 1
ATOM 1470 O O . ASP A 1 194 ? -20.604 6.076 55.429 1.00 92.12 194 ASP A O 1
ATOM 1474 N N . GLU A 1 195 ? -21.461 7.843 54.332 1.00 93.88 195 GLU A N 1
ATOM 1475 C CA . GLU A 1 195 ? -22.863 7.473 54.540 1.00 93.88 195 GLU A CA 1
ATOM 1476 C C . GLU A 1 195 ? -23.193 6.120 53.894 1.00 93.88 195 GLU A C 1
ATOM 1478 O O . GLU A 1 195 ? -23.721 5.229 54.560 1.00 93.88 195 GLU A O 1
ATOM 1483 N N . THR A 1 196 ? -22.810 5.918 52.627 1.00 93.62 196 THR A N 1
ATOM 1484 C CA . THR A 1 196 ? -23.070 4.661 51.904 1.00 93.62 196 THR A CA 1
ATOM 1485 C C . THR A 1 196 ? -22.408 3.466 52.597 1.00 93.62 196 THR A C 1
ATOM 1487 O O . THR A 1 196 ? -23.021 2.407 52.722 1.00 93.62 196 THR A O 1
ATOM 1490 N N . VAL A 1 197 ? -21.161 3.602 53.058 1.00 94.25 197 VAL A N 1
ATOM 1491 C CA . VAL A 1 197 ? -20.423 2.520 53.729 1.00 94.25 197 VAL A CA 1
ATOM 1492 C C . VAL A 1 197 ? -21.081 2.177 55.069 1.00 94.25 197 VAL A C 1
ATOM 1494 O O . VAL A 1 197 ? -21.271 0.994 55.363 1.00 94.25 197 VAL A O 1
ATOM 1497 N N . ARG A 1 198 ? -21.512 3.181 55.846 1.00 94.75 198 ARG A N 1
ATOM 1498 C CA . ARG A 1 198 ? -22.263 2.976 57.099 1.00 94.75 198 ARG A CA 1
ATOM 1499 C C . ARG A 1 198 ? -23.616 2.325 56.883 1.00 94.75 198 ARG A C 1
ATOM 1501 O O . ARG A 1 198 ? -23.973 1.426 57.639 1.00 94.75 198 ARG A O 1
ATOM 1508 N N . GLU A 1 199 ? -24.344 2.748 55.856 1.00 94.06 199 GLU A N 1
ATOM 1509 C CA . GLU A 1 199 ? -25.636 2.171 55.497 1.00 94.06 199 GLU A CA 1
ATOM 1510 C C . GLU A 1 199 ? -25.474 0.689 55.130 1.00 94.06 199 GLU A C 1
ATOM 1512 O O . GLU A 1 199 ? -26.125 -0.181 55.714 1.00 94.06 199 GLU A O 1
ATOM 1517 N N . VAL A 1 200 ? -24.552 0.386 54.206 1.00 94.19 200 VAL A N 1
ATOM 1518 C CA . VAL A 1 200 ? -24.313 -0.978 53.714 1.00 94.19 200 VAL A CA 1
ATOM 1519 C C . VAL A 1 200 ? -23.824 -1.896 54.827 1.00 94.19 200 VAL A C 1
ATOM 1521 O O . VAL A 1 200 ? -24.252 -3.052 54.878 1.00 94.19 200 VAL A O 1
ATOM 1524 N N . TYR A 1 201 ? -22.950 -1.411 55.709 1.00 96.12 201 TYR A N 1
ATOM 1525 C CA . TYR A 1 201 ? -22.329 -2.197 56.775 1.00 96.12 201 TYR A CA 1
ATOM 1526 C C . TYR A 1 201 ? -22.830 -1.776 58.157 1.00 96.12 201 TYR A C 1
ATOM 1528 O O . TYR A 1 201 ? -22.056 -1.405 59.043 1.00 96.12 201 TYR A O 1
ATOM 1536 N N . SER A 1 202 ? -24.144 -1.894 58.329 1.00 95.62 202 SER A N 1
ATOM 1537 C CA . SER A 1 202 ? -24.841 -1.754 59.603 1.00 95.62 202 SER A CA 1
ATOM 1538 C C . SER A 1 202 ? -25.513 -3.062 60.035 1.00 95.62 202 SER A C 1
ATOM 1540 O O . SER A 1 202 ? -25.851 -3.928 59.218 1.00 95.62 202 SER A O 1
ATOM 1542 N N . GLY A 1 203 ? -25.676 -3.218 61.344 1.00 96.94 203 GLY A N 1
ATOM 1543 C CA . GLY A 1 203 ? -26.215 -4.400 61.994 1.00 96.94 203 GLY A CA 1
ATOM 1544 C C . GLY A 1 203 ? -25.324 -5.639 61.891 1.00 96.94 203 GLY A C 1
ATOM 1545 O O . GLY A 1 203 ? -24.276 -5.657 61.237 1.00 96.94 203 GLY A O 1
ATOM 1546 N N . GLU A 1 204 ? -25.783 -6.721 62.514 1.00 95.25 204 GLU A N 1
ATOM 1547 C CA . GLU A 1 204 ? -25.076 -8.008 62.534 1.00 95.25 204 GLU A CA 1
ATOM 1548 C C . GLU A 1 204 ? -24.786 -8.553 61.121 1.00 95.25 204 GLU A C 1
ATOM 1550 O O . GLU A 1 204 ? -23.685 -9.026 60.837 1.00 95.25 204 GLU A O 1
ATOM 1555 N N . GLU A 1 205 ? -25.739 -8.428 60.197 1.00 93.81 205 GLU A N 1
ATOM 1556 C CA . GLU A 1 205 ? -25.565 -8.861 58.805 1.00 93.81 205 GLU A CA 1
ATOM 1557 C C . GLU A 1 205 ? -24.582 -7.971 58.027 1.00 93.81 205 GLU A C 1
ATOM 1559 O O . GLU A 1 205 ? -23.856 -8.448 57.151 1.00 93.81 205 GLU A O 1
ATOM 1564 N N . GLY A 1 206 ? -24.519 -6.671 58.332 1.00 95.12 206 GLY A N 1
ATOM 1565 C CA . GLY A 1 206 ? -23.484 -5.777 57.810 1.00 95.12 206 GLY A CA 1
ATOM 1566 C C . GLY A 1 206 ? -22.096 -6.175 58.303 1.00 95.12 206 GLY A C 1
ATOM 1567 O O . GLY A 1 206 ? -21.178 -6.320 57.496 1.00 95.12 206 GLY A O 1
ATOM 1568 N N . ARG A 1 207 ? -21.963 -6.448 59.607 1.00 96.38 207 ARG A N 1
ATOM 1569 C CA . ARG A 1 207 ? -20.714 -6.902 60.235 1.00 96.38 207 ARG A CA 1
ATOM 1570 C C . ARG A 1 207 ? -20.176 -8.171 59.585 1.00 96.38 207 ARG A C 1
ATOM 1572 O O . ARG A 1 207 ? -19.012 -8.213 59.189 1.00 96.38 207 ARG A O 1
ATOM 1579 N N . LYS A 1 208 ? -21.016 -9.206 59.468 1.00 95.62 208 LYS A N 1
ATOM 1580 C CA . LYS A 1 208 ? -20.633 -10.499 58.880 1.00 95.62 208 LYS A CA 1
ATOM 1581 C C . LYS A 1 208 ? -20.149 -10.343 57.440 1.00 95.62 208 LYS A C 1
ATOM 1583 O O . LYS A 1 208 ? -19.098 -10.881 57.091 1.00 95.62 208 LYS A O 1
ATOM 1588 N N . ARG A 1 209 ? -20.870 -9.564 56.624 1.00 94.94 209 ARG A N 1
ATOM 1589 C CA . ARG A 1 209 ? -20.501 -9.297 55.224 1.00 94.94 209 ARG A CA 1
ATOM 1590 C C . ARG A 1 209 ? -19.191 -8.530 55.105 1.00 94.94 209 ARG A C 1
ATOM 1592 O O . ARG A 1 209 ? -18.339 -8.946 54.325 1.00 94.94 209 ARG A O 1
ATOM 1599 N N . LEU A 1 210 ? -19.007 -7.464 55.890 1.00 95.69 210 LEU A N 1
ATOM 1600 C CA . LEU A 1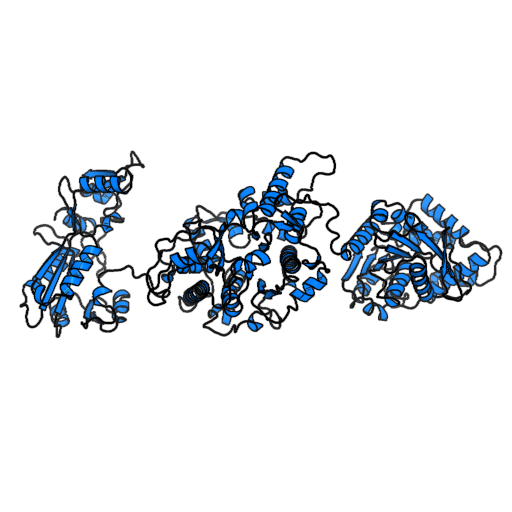 210 ? -17.760 -6.697 55.883 1.00 95.69 210 LEU A CA 1
ATOM 1601 C C . LEU A 1 210 ? -16.581 -7.576 56.299 1.00 95.69 210 LEU A C 1
ATOM 1603 O O . LEU A 1 210 ? -15.579 -7.644 55.592 1.00 95.69 210 LEU A O 1
ATOM 1607 N N . ARG A 1 211 ? -16.736 -8.325 57.398 1.00 95.75 211 ARG A N 1
ATOM 1608 C CA . ARG A 1 211 ? -15.732 -9.286 57.864 1.00 95.75 211 ARG A CA 1
ATOM 1609 C C . ARG A 1 211 ? -15.355 -10.281 56.765 1.00 95.75 211 ARG A C 1
ATOM 1611 O O . ARG A 1 211 ? -14.170 -10.542 56.585 1.00 95.75 211 ARG A O 1
ATOM 1618 N N . MET A 1 212 ? -16.328 -10.828 56.035 1.00 96.38 212 MET A N 1
ATOM 1619 C CA . MET A 1 212 ? -16.043 -11.792 54.970 1.00 96.38 212 MET A CA 1
ATOM 1620 C C . MET A 1 212 ? -15.380 -11.164 53.745 1.00 96.38 212 MET A C 1
ATOM 1622 O O . MET A 1 212 ? -14.442 -11.743 53.203 1.00 96.38 212 MET A O 1
ATOM 1626 N N . ALA A 1 213 ? -15.794 -9.960 53.346 1.00 95.44 213 ALA A N 1
ATOM 1627 C CA . ALA A 1 213 ? -15.116 -9.212 52.288 1.00 95.44 213 ALA A CA 1
ATOM 1628 C C . ALA A 1 213 ? -13.633 -8.967 52.630 1.00 95.44 213 ALA A C 1
ATOM 1630 O O . ALA A 1 213 ? -12.767 -9.061 51.763 1.00 95.44 213 ALA A O 1
ATOM 1631 N N . VAL A 1 214 ? -13.329 -8.718 53.907 1.00 95.50 214 VAL A N 1
ATOM 1632 C CA . VAL A 1 214 ? -11.953 -8.524 54.392 1.00 95.50 214 VAL A CA 1
ATOM 1633 C C . VAL A 1 214 ? -11.170 -9.829 54.422 1.00 95.50 214 VAL A C 1
ATOM 1635 O O . VAL A 1 214 ? -10.003 -9.819 54.046 1.00 95.50 214 VAL A O 1
ATOM 1638 N N . ILE A 1 215 ? -11.790 -10.951 54.802 1.00 96.12 215 ILE A N 1
ATOM 1639 C CA . ILE A 1 215 ? -11.158 -12.274 54.677 1.00 96.12 215 ILE A CA 1
ATOM 1640 C C . ILE A 1 215 ? -10.805 -12.554 53.214 1.00 96.12 215 ILE A C 1
ATOM 1642 O O . ILE A 1 215 ? -9.670 -12.927 52.936 1.00 96.12 215 ILE A O 1
ATOM 1646 N N . CYS A 1 216 ? -11.730 -12.306 52.278 1.00 95.81 216 CYS A N 1
ATOM 1647 C CA . CYS A 1 216 ? -11.473 -12.501 50.849 1.00 95.81 216 CYS A CA 1
ATOM 1648 C C . CYS A 1 216 ? -10.261 -11.703 50.376 1.00 95.81 216 CYS A C 1
ATOM 1650 O O . CYS A 1 216 ? -9.447 -12.228 49.626 1.00 95.81 216 CYS A O 1
ATOM 1652 N N . LEU A 1 217 ? -10.131 -10.451 50.826 1.00 94.81 217 LEU A N 1
ATOM 1653 C CA . LEU A 1 217 ? -8.956 -9.650 50.525 1.00 94.81 217 LEU A CA 1
ATOM 1654 C C . LEU A 1 217 ? -7.712 -10.279 51.169 1.00 94.81 217 LEU A C 1
ATOM 1656 O O . LEU A 1 217 ? -6.773 -10.609 50.460 1.00 94.81 217 LEU A O 1
ATOM 1660 N N . LEU A 1 218 ? -7.701 -10.510 52.483 1.00 94.25 218 LEU A N 1
ATOM 1661 C CA . LEU A 1 218 ? -6.535 -11.016 53.222 1.00 94.25 218 LEU A CA 1
ATOM 1662 C C . LEU A 1 218 ? -6.013 -12.380 52.742 1.00 94.25 218 LEU A C 1
ATOM 1664 O O . LEU A 1 218 ? -4.805 -12.606 52.789 1.00 94.25 218 LEU A O 1
ATOM 1668 N N . GLU A 1 219 ? -6.901 -13.271 52.307 1.00 93.56 219 GLU A N 1
ATOM 1669 C CA . GLU A 1 219 ? -6.584 -14.655 51.932 1.00 93.56 219 GLU A CA 1
ATOM 1670 C C . GLU A 1 219 ? -6.640 -14.904 50.416 1.00 93.56 219 GLU A C 1
ATOM 1672 O O . GLU A 1 219 ? -6.591 -16.055 49.978 1.00 93.56 219 GLU A O 1
ATOM 1677 N N . ARG A 1 220 ? -6.742 -13.846 49.596 1.00 94.00 220 ARG A N 1
ATOM 1678 C CA . ARG A 1 220 ? -6.764 -13.978 48.131 1.00 94.00 220 ARG A CA 1
ATOM 1679 C C . ARG A 1 220 ? -5.544 -14.736 47.615 1.00 94.00 220 ARG A C 1
ATOM 1681 O O . ARG A 1 220 ? -4.429 -14.544 48.089 1.00 94.00 220 ARG A O 1
ATOM 1688 N N . ASP A 1 221 ? -5.743 -15.550 46.585 1.00 93.69 221 ASP A N 1
ATOM 1689 C CA . ASP A 1 221 ? -4.652 -16.173 45.846 1.00 93.69 221 ASP A CA 1
ATOM 1690 C C . ASP A 1 221 ? -4.131 -15.257 44.727 1.00 93.69 221 ASP A C 1
ATOM 1692 O O . ASP A 1 221 ? -4.884 -14.507 44.097 1.00 93.69 221 ASP A O 1
ATOM 1696 N N . GLY A 1 222 ? -2.827 -15.334 44.456 1.00 94.12 222 GLY A N 1
ATOM 1697 C CA . GLY A 1 222 ? -2.209 -14.623 43.340 1.00 94.12 222 GLY A CA 1
ATOM 1698 C C . GLY A 1 222 ? -2.594 -15.248 42.000 1.00 94.12 222 GLY A C 1
ATOM 1699 O O . GLY A 1 222 ? -2.799 -16.459 41.887 1.00 94.12 222 GLY A O 1
ATOM 1700 N N . LEU A 1 223 ? -2.653 -14.425 40.957 1.00 97.62 223 LEU A N 1
ATOM 1701 C CA . LEU A 1 223 ? -2.954 -14.859 39.592 1.00 97.62 223 LEU A CA 1
ATOM 1702 C C . LEU A 1 223 ? -1.720 -14.950 38.691 1.00 97.62 223 LEU A C 1
ATOM 1704 O O . LEU A 1 223 ? -1.847 -15.448 37.579 1.00 97.62 223 LEU A O 1
ATOM 1708 N N . LEU A 1 224 ? -0.533 -14.536 39.151 1.00 97.12 224 LEU A N 1
ATOM 1709 C CA . LEU A 1 224 ? 0.689 -14.423 38.333 1.00 97.12 224 LEU A CA 1
ATOM 1710 C C . LEU A 1 224 ? 1.013 -15.658 37.481 1.00 97.12 224 LEU A C 1
ATOM 1712 O O . LEU A 1 224 ? 1.422 -15.531 36.328 1.00 97.12 224 LEU A O 1
ATOM 1716 N N . LEU A 1 225 ? 0.813 -16.858 38.032 1.00 96.62 225 LEU A N 1
ATOM 1717 C CA . LEU A 1 225 ? 1.083 -18.113 37.322 1.00 96.62 225 LEU A CA 1
ATOM 1718 C C . LEU A 1 225 ? 0.007 -18.481 36.292 1.00 96.62 225 LEU A C 1
ATOM 1720 O O . LEU A 1 225 ? 0.264 -19.321 35.440 1.00 96.62 225 LEU A O 1
ATOM 1724 N N . ARG A 1 226 ? -1.165 -17.842 36.350 1.00 98.00 226 ARG A N 1
ATOM 1725 C CA . ARG A 1 226 ? -2.321 -18.084 35.474 1.00 98.00 226 ARG A CA 1
ATOM 1726 C C . ARG A 1 226 ? -2.489 -17.018 34.390 1.00 98.00 226 ARG A C 1
ATOM 1728 O O . ARG A 1 226 ? -3.231 -17.235 33.446 1.00 98.00 226 ARG A O 1
ATOM 1735 N N . LEU A 1 227 ? -1.801 -15.873 34.481 1.00 98.12 227 LEU A N 1
ATOM 1736 C CA . LEU A 1 227 ? -1.972 -14.769 33.517 1.00 98.12 227 LEU A CA 1
ATOM 1737 C C . LEU A 1 227 ? -1.662 -15.173 32.070 1.00 98.12 227 LEU A C 1
ATOM 1739 O O . LEU A 1 227 ? -2.259 -14.638 31.140 1.00 98.12 227 LEU A O 1
ATOM 1743 N N . ARG A 1 228 ? -0.784 -16.164 31.883 1.00 97.88 228 ARG A N 1
ATOM 1744 C CA . ARG A 1 228 ? -0.446 -16.719 30.566 1.00 97.88 228 ARG A CA 1
ATOM 1745 C C . ARG A 1 228 ? -1.611 -17.438 29.899 1.00 97.88 228 ARG A C 1
ATOM 1747 O O . ARG A 1 228 ? -1.532 -17.660 28.698 1.00 97.88 228 ARG A O 1
ATOM 1754 N N . ASP A 1 229 ? -2.663 -17.784 30.633 1.00 97.25 229 ASP A N 1
ATOM 1755 C CA . ASP A 1 229 ? -3.816 -18.513 30.103 1.00 97.25 229 ASP A CA 1
ATOM 1756 C C . ASP A 1 229 ? -4.941 -17.583 29.634 1.00 97.25 229 ASP A C 1
ATOM 1758 O O . ASP A 1 229 ? -5.851 -18.033 28.942 1.00 97.25 229 ASP A O 1
ATOM 1762 N N . VAL A 1 230 ? -4.868 -16.286 29.947 1.00 98.25 230 VAL A N 1
ATOM 1763 C CA . VAL A 1 230 ? -5.838 -15.284 29.485 1.00 98.25 230 VAL A CA 1
ATOM 1764 C C . VAL A 1 230 ? -5.726 -15.124 27.966 1.00 98.25 230 VAL A C 1
ATOM 1766 O O . VAL A 1 230 ? -4.639 -14.876 27.445 1.00 98.25 230 VAL A O 1
ATOM 1769 N N . LYS A 1 231 ? -6.852 -15.299 27.261 1.00 95.00 231 LYS A N 1
ATOM 1770 C CA . LYS A 1 231 ? -6.923 -15.350 25.785 1.00 95.00 231 LYS A CA 1
ATOM 1771 C C . LYS A 1 231 ? -7.493 -14.095 25.126 1.00 95.00 231 LYS A C 1
ATOM 1773 O O . LYS A 1 231 ? -7.373 -13.950 23.916 1.00 95.00 231 LYS A O 1
ATOM 1778 N N . CYS A 1 232 ? -8.136 -13.219 25.887 1.00 94.75 232 CYS A N 1
ATOM 1779 C CA . CYS A 1 232 ? -8.709 -11.976 25.379 1.00 94.75 232 CYS A CA 1
ATOM 1780 C C . CYS A 1 232 ? -7.721 -10.803 25.527 1.00 94.75 232 CYS A C 1
ATOM 1782 O O . CYS A 1 232 ? -6.899 -10.853 26.444 1.00 94.75 232 CYS A O 1
ATOM 1784 N N . PRO A 1 233 ? -7.833 -9.738 24.704 1.00 96.19 233 PRO A N 1
ATOM 1785 C CA . PRO A 1 233 ? -7.094 -8.489 24.885 1.00 96.19 233 PRO A CA 1
ATOM 1786 C C . PRO A 1 233 ? -7.167 -7.932 26.315 1.00 96.19 233 PRO A C 1
ATOM 1788 O O . PRO A 1 233 ? -8.197 -8.044 26.989 1.00 96.19 233 PRO A O 1
ATOM 1791 N N . VAL A 1 234 ? -6.090 -7.282 26.758 1.00 97.75 234 VAL A N 1
ATOM 1792 C CA . VAL A 1 234 ? -5.962 -6.661 28.082 1.00 97.75 234 VAL A CA 1
ATOM 1793 C C . VAL A 1 234 ? -5.488 -5.218 27.931 1.00 97.75 234 VAL A C 1
ATOM 1795 O O . VAL A 1 234 ? -4.390 -4.965 27.438 1.00 97.75 234 VAL A O 1
ATOM 1798 N N . TYR A 1 235 ? -6.292 -4.273 28.410 1.00 96.81 235 TYR A N 1
ATOM 1799 C CA . TYR A 1 235 ? -5.963 -2.850 28.468 1.00 96.81 235 TYR A CA 1
ATOM 1800 C C . TYR A 1 235 ? -5.900 -2.451 29.938 1.00 96.81 235 TYR A C 1
ATOM 1802 O O . TYR A 1 235 ? -6.923 -2.288 30.582 1.00 96.81 235 TYR A O 1
ATOM 1810 N N . TRP A 1 236 ? -4.714 -2.367 30.524 1.00 98.12 236 TRP A N 1
ATOM 1811 C CA . TRP A 1 236 ? -4.554 -2.043 31.941 1.00 98.12 236 TRP A CA 1
ATOM 1812 C C . TRP A 1 236 ? -4.317 -0.543 32.106 1.00 98.12 236 TRP A C 1
ATOM 1814 O O . TRP A 1 236 ? -3.398 -0.001 31.498 1.00 98.12 236 TRP A O 1
ATOM 1824 N N . LEU A 1 237 ? -5.105 0.130 32.949 1.00 97.56 237 LEU A N 1
ATOM 1825 C CA . LEU A 1 237 ? -4.855 1.522 33.347 1.00 97.56 237 LEU A CA 1
ATOM 1826 C C . LEU A 1 237 ? -4.420 1.606 34.814 1.00 97.56 237 LEU A C 1
ATOM 1828 O O . LEU A 1 237 ? -5.004 0.958 35.689 1.00 97.56 237 LEU A O 1
ATOM 1832 N N . HIS A 1 238 ? -3.400 2.417 35.093 1.00 96.69 238 HIS A N 1
ATOM 1833 C CA . HIS A 1 238 ? -2.851 2.549 36.443 1.00 96.69 238 HIS A CA 1
ATOM 1834 C C . HIS A 1 238 ? -2.372 3.969 36.747 1.00 96.69 238 HIS A C 1
ATOM 1836 O O . HIS A 1 238 ? -1.759 4.603 35.895 1.00 96.69 238 HIS A O 1
ATOM 1842 N N . GLY A 1 239 ? -2.614 4.459 37.963 1.00 93.56 239 GLY A N 1
ATOM 1843 C CA . GLY A 1 239 ? -2.084 5.746 38.421 1.00 93.56 239 GLY A CA 1
ATOM 1844 C C . GLY A 1 239 ? -0.643 5.604 38.923 1.00 93.56 239 GLY A C 1
ATOM 1845 O O . GLY A 1 239 ? -0.400 4.741 39.771 1.00 93.56 239 GLY A O 1
ATOM 1846 N N . PRO A 1 240 ? 0.332 6.404 38.450 1.00 92.12 240 PRO A N 1
ATOM 1847 C CA . PRO A 1 240 ? 1.707 6.355 38.952 1.00 92.12 240 PRO A CA 1
ATOM 1848 C C . PRO A 1 240 ? 1.819 6.586 40.466 1.00 92.12 240 PRO A C 1
ATOM 1850 O O . PRO A 1 240 ? 2.716 6.027 41.100 1.00 92.12 240 PRO A O 1
ATOM 1853 N N . GLU A 1 241 ? 0.900 7.377 41.026 1.00 89.44 241 GLU A N 1
ATOM 1854 C CA . GLU A 1 241 ? 0.792 7.728 42.444 1.00 89.44 241 GLU A CA 1
ATOM 1855 C C . GLU A 1 241 ? -0.235 6.884 43.219 1.00 89.44 241 GLU A C 1
ATOM 1857 O O . GLU A 1 241 ? -0.656 7.283 44.308 1.00 89.44 241 GLU A O 1
ATOM 1862 N N . ASP A 1 242 ? -0.668 5.732 42.691 1.00 92.50 242 ASP A N 1
ATOM 1863 C CA . ASP A 1 242 ? -1.581 4.840 43.414 1.00 92.50 242 ASP A CA 1
ATOM 1864 C C . ASP A 1 242 ? -0.968 4.450 44.787 1.00 92.50 242 ASP A C 1
ATOM 1866 O O . ASP A 1 242 ? 0.102 3.832 44.841 1.00 92.50 242 ASP A O 1
ATOM 1870 N N . PRO A 1 243 ? -1.623 4.803 45.916 1.00 89.75 243 PRO A N 1
ATOM 1871 C CA . PRO A 1 243 ? -1.074 4.602 47.258 1.00 89.75 243 PRO A CA 1
ATOM 1872 C C . PRO A 1 243 ? -1.137 3.143 47.732 1.00 89.75 243 PRO A C 1
ATOM 1874 O O . PRO A 1 243 ? -0.593 2.811 48.787 1.00 89.75 243 PRO A O 1
ATOM 1877 N N . VAL A 1 244 ? -1.836 2.276 46.998 1.00 92.88 244 VAL A N 1
ATOM 1878 C CA . VAL A 1 244 ? -2.050 0.866 47.330 1.00 92.88 244 VAL A CA 1
ATOM 1879 C C . VAL A 1 244 ? -1.107 -0.014 46.513 1.00 92.88 244 VAL A C 1
ATOM 1881 O O . VAL A 1 244 ? -0.460 -0.912 47.069 1.00 92.88 244 VAL A O 1
ATOM 1884 N N . PHE A 1 245 ? -1.003 0.262 45.209 1.00 93.69 245 PHE A N 1
ATOM 1885 C CA . PHE A 1 245 ? -0.196 -0.508 44.264 1.00 93.69 245 PHE A CA 1
ATOM 1886 C C . PHE A 1 245 ? 0.814 0.366 43.533 1.00 93.69 245 PHE A C 1
ATOM 1888 O O . PHE A 1 245 ? 0.468 1.145 42.651 1.00 93.69 245 PHE A O 1
ATOM 1895 N N . SER A 1 246 ? 2.091 0.147 43.833 1.00 94.25 246 SER A N 1
ATOM 1896 C CA . SER A 1 246 ? 3.199 0.781 43.121 1.00 94.25 246 SER A CA 1
ATOM 1897 C C . SER A 1 246 ? 3.149 0.499 41.617 1.00 94.25 246 SER A C 1
ATOM 1899 O O . SER A 1 246 ? 2.928 -0.641 41.203 1.00 94.25 246 SER A O 1
ATOM 1901 N N . LYS A 1 247 ? 3.450 1.514 40.798 1.00 93.94 247 LYS A N 1
ATOM 1902 C CA . LYS A 1 247 ? 3.481 1.416 39.327 1.00 93.94 247 LYS A CA 1
ATOM 1903 C C . LYS A 1 247 ? 4.423 0.339 38.774 1.00 93.94 247 LYS A C 1
ATOM 1905 O O . LYS A 1 247 ? 4.182 -0.176 37.688 1.00 93.94 247 LYS A O 1
ATOM 1910 N N . ALA A 1 248 ? 5.444 -0.061 39.537 1.00 94.88 248 ALA A N 1
ATOM 1911 C CA . ALA A 1 248 ? 6.349 -1.143 39.144 1.00 94.88 248 ALA A CA 1
ATOM 1912 C C . ALA A 1 248 ? 5.613 -2.486 38.970 1.00 94.88 248 ALA A C 1
ATOM 1914 O O . ALA A 1 248 ? 6.028 -3.347 38.198 1.00 94.88 248 ALA A O 1
ATOM 1915 N N . ILE A 1 249 ? 4.503 -2.673 39.686 1.00 94.69 249 ILE A N 1
ATOM 1916 C CA . ILE A 1 249 ? 3.729 -3.910 39.663 1.00 94.69 249 ILE A CA 1
ATOM 1917 C C . ILE A 1 249 ? 3.021 -4.146 38.328 1.00 94.69 249 ILE A C 1
ATOM 1919 O O . ILE A 1 249 ? 3.296 -5.176 37.706 1.00 94.69 249 ILE A O 1
ATOM 1923 N N . PRO A 1 250 ? 2.138 -3.255 37.845 1.00 94.81 250 PRO A N 1
ATOM 1924 C CA . PRO A 1 250 ? 1.513 -3.448 36.543 1.00 94.81 250 PRO A CA 1
ATOM 1925 C C . PRO A 1 250 ? 2.544 -3.485 35.403 1.00 94.81 250 PRO A C 1
ATOM 1927 O O . PRO A 1 250 ? 2.380 -4.285 34.484 1.00 94.81 250 PRO A O 1
ATOM 1930 N N . GLU A 1 251 ? 3.645 -2.720 35.477 1.00 96.06 251 GLU A N 1
ATOM 1931 C CA . GLU A 1 251 ? 4.732 -2.734 34.475 1.00 96.06 251 GLU A CA 1
ATOM 1932 C C . GLU A 1 251 ? 5.408 -4.108 34.324 1.00 96.06 251 GLU A C 1
ATOM 1934 O O . GLU A 1 251 ? 5.858 -4.491 33.236 1.00 96.06 251 GLU A O 1
ATOM 1939 N N . GLU A 1 252 ? 5.516 -4.863 35.414 1.00 96.38 252 GLU A N 1
ATOM 1940 C CA . GLU A 1 252 ? 6.028 -6.231 35.392 1.00 96.38 252 GLU A CA 1
ATOM 1941 C C . GLU A 1 252 ? 4.951 -7.236 34.987 1.00 96.38 252 GLU A C 1
ATOM 1943 O O . GLU A 1 252 ? 5.202 -8.132 34.180 1.00 96.38 252 GLU A O 1
ATOM 1948 N N . GLN A 1 253 ? 3.748 -7.099 35.542 1.00 97.38 253 GLN A N 1
ATOM 1949 C CA . GLN A 1 253 ? 2.702 -8.111 35.426 1.00 97.38 253 GLN A CA 1
ATOM 1950 C C . GLN A 1 253 ? 2.003 -8.097 34.067 1.00 97.38 253 GLN A C 1
ATOM 1952 O O . GLN A 1 253 ? 1.598 -9.162 33.602 1.00 97.38 253 GLN A O 1
ATOM 1957 N N . ILE A 1 254 ? 1.930 -6.948 33.382 1.00 98.00 254 ILE A N 1
ATOM 1958 C CA . ILE A 1 254 ? 1.361 -6.871 32.028 1.00 98.00 254 ILE A CA 1
ATOM 1959 C C . ILE A 1 254 ? 2.110 -7.782 31.037 1.00 98.00 254 ILE A C 1
ATOM 1961 O O . ILE A 1 254 ? 1.510 -8.381 30.149 1.00 98.00 254 ILE A O 1
ATOM 1965 N N . LYS A 1 255 ? 3.415 -7.993 31.253 1.00 97.56 255 LYS A N 1
ATOM 1966 C CA . LYS A 1 255 ? 4.275 -8.856 30.421 1.00 97.56 255 LYS A CA 1
ATOM 1967 C C . LYS A 1 255 ? 3.954 -10.347 30.564 1.00 97.56 255 LYS A C 1
ATOM 1969 O O . LYS A 1 255 ? 4.439 -11.158 29.781 1.00 97.56 255 LYS A O 1
ATOM 1974 N N . LEU A 1 256 ? 3.176 -10.730 31.578 1.00 98.00 256 LEU A N 1
ATOM 1975 C CA . LEU A 1 256 ? 2.821 -12.125 31.844 1.00 98.00 256 LEU A CA 1
ATOM 1976 C C . LEU A 1 256 ? 1.595 -12.595 31.045 1.00 98.00 256 LEU A C 1
ATOM 1978 O O . LEU A 1 256 ? 1.355 -13.801 30.992 1.00 98.00 256 LEU A O 1
ATOM 1982 N N . PHE A 1 257 ? 0.849 -11.693 30.399 1.00 97.69 257 PHE A N 1
ATOM 1983 C CA . PHE A 1 257 ? -0.315 -12.012 29.561 1.00 97.69 257 PHE A CA 1
ATOM 1984 C C . PHE A 1 257 ? 0.094 -12.500 28.160 1.00 97.69 257 PHE A C 1
ATOM 1986 O O . PHE A 1 257 ? -0.324 -11.960 27.143 1.00 97.69 257 PHE A O 1
ATOM 1993 N N . THR A 1 258 ? 0.938 -13.529 28.086 1.00 96.00 258 THR A N 1
ATOM 1994 C CA . THR A 1 258 ? 1.587 -13.944 26.828 1.00 96.00 258 THR A CA 1
ATOM 1995 C C . THR A 1 258 ? 0.667 -14.640 25.825 1.00 96.00 258 THR A C 1
ATOM 1997 O O . THR A 1 258 ? 1.025 -14.725 24.658 1.00 96.00 258 THR A O 1
ATOM 2000 N N . SER A 1 259 ? -0.479 -15.179 26.261 1.00 92.88 259 SER A N 1
ATOM 2001 C CA . SER A 1 259 ? -1.505 -15.695 25.335 1.00 92.88 259 SER A CA 1
ATOM 2002 C C . SER A 1 259 ? -2.548 -14.649 24.950 1.00 92.88 259 SER A C 1
ATOM 2004 O O . SER A 1 259 ? -3.449 -14.972 24.175 1.00 92.88 259 SER A O 1
ATOM 2006 N N . SER A 1 260 ? -2.467 -13.436 25.502 1.00 91.31 260 SER A N 1
ATOM 2007 C CA . SER A 1 260 ? -3.346 -12.359 25.075 1.00 91.31 260 SER A CA 1
ATOM 2008 C C . SER A 1 260 ? -2.924 -11.901 23.675 1.00 91.31 260 SER A C 1
ATOM 2010 O O . SER A 1 260 ? -1.726 -11.713 23.449 1.00 91.31 260 SER A O 1
ATOM 2012 N N . PRO A 1 261 ? -3.862 -11.676 22.741 1.00 82.94 261 PRO A N 1
ATOM 2013 C CA . PRO A 1 261 ? -3.548 -11.090 21.439 1.00 82.94 261 PRO A CA 1
ATOM 2014 C C . PRO A 1 261 ? -3.003 -9.658 21.560 1.00 82.94 261 PRO A C 1
ATOM 2016 O O . PRO A 1 261 ? -2.263 -9.210 20.691 1.00 82.94 261 PRO A O 1
ATOM 2019 N N . GLU A 1 262 ? -3.346 -8.948 22.638 1.00 89.88 262 GLU A N 1
ATOM 2020 C CA . GLU A 1 262 ? -2.843 -7.609 22.941 1.00 89.88 262 GLU A CA 1
ATOM 2021 C C . GLU A 1 262 ? -2.825 -7.391 24.461 1.00 89.88 262 GLU A C 1
ATOM 2023 O O . GLU A 1 262 ? -3.804 -7.675 25.150 1.00 89.88 262 GLU A O 1
ATOM 2028 N N . ALA A 1 263 ? -1.720 -6.893 25.011 1.00 95.06 263 ALA A N 1
ATOM 2029 C CA . ALA A 1 263 ? -1.615 -6.545 26.425 1.00 95.06 263 ALA A CA 1
ATOM 2030 C C . ALA A 1 263 ? -0.925 -5.186 26.558 1.00 95.06 263 ALA A C 1
ATOM 2032 O O . ALA A 1 263 ? 0.270 -5.060 26.292 1.00 95.06 263 ALA A O 1
ATOM 2033 N N . THR A 1 264 ? -1.682 -4.165 26.951 1.00 95.69 264 THR A N 1
ATOM 2034 C CA . THR A 1 264 ? -1.189 -2.790 27.073 1.00 95.69 264 THR A CA 1
ATOM 2035 C C . THR A 1 264 ? -1.323 -2.285 28.499 1.00 95.69 264 THR A C 1
ATOM 2037 O O . THR A 1 264 ? -2.231 -2.669 29.232 1.00 95.69 264 THR A O 1
ATOM 2040 N N . LEU A 1 265 ? -0.391 -1.420 28.891 1.00 97.38 265 LEU A N 1
ATOM 2041 C CA . LEU A 1 265 ? -0.436 -0.679 30.143 1.00 97.38 265 LEU A CA 1
ATOM 2042 C C . LEU A 1 265 ? -0.409 0.811 29.817 1.00 97.38 265 LEU A C 1
ATOM 2044 O O . LEU A 1 265 ? 0.478 1.276 29.103 1.00 97.38 265 LEU A O 1
ATOM 2048 N N . THR A 1 266 ? -1.363 1.557 30.356 1.00 97.06 266 THR A N 1
ATOM 2049 C CA . THR A 1 266 ? -1.408 3.015 30.289 1.00 97.06 266 THR A CA 1
ATOM 2050 C C . THR A 1 266 ? -1.293 3.577 31.695 1.00 97.06 266 THR A C 1
ATOM 2052 O O . THR A 1 266 ? -2.111 3.284 32.568 1.00 97.06 266 THR A O 1
ATOM 2055 N N . LEU A 1 267 ? -0.259 4.385 31.907 1.00 96.62 267 LEU A N 1
ATOM 2056 C CA . LEU A 1 267 ? -0.101 5.149 33.132 1.00 96.62 267 LEU A CA 1
ATOM 2057 C C . LEU A 1 267 ? -0.887 6.457 33.008 1.00 96.62 267 LEU A C 1
ATOM 2059 O O . LEU A 1 267 ? -0.709 7.185 32.033 1.00 96.62 267 LEU A O 1
ATOM 2063 N N . VAL A 1 268 ? -1.770 6.726 33.968 1.00 94.75 268 VAL A N 1
ATOM 2064 C CA . VAL A 1 268 ? -2.646 7.904 33.974 1.00 94.75 268 VAL A CA 1
ATOM 2065 C C . VAL A 1 268 ? -2.192 8.853 35.076 1.00 94.75 268 VAL A C 1
ATOM 2067 O O . VAL A 1 268 ? -2.410 8.595 36.257 1.00 94.75 268 VAL A O 1
ATOM 2070 N N . GLU A 1 269 ? -1.533 9.939 34.683 1.00 91.50 269 GLU A N 1
ATOM 2071 C CA . GLU A 1 269 ? -1.011 10.950 35.608 1.00 91.50 269 GLU A CA 1
ATOM 2072 C C . GLU A 1 269 ? -2.131 11.566 36.457 1.00 91.50 269 GLU A C 1
ATOM 2074 O O . GLU A 1 269 ? -3.168 11.983 35.936 1.00 91.50 269 GLU A O 1
ATOM 2079 N N . GLY A 1 270 ? -1.927 11.622 37.775 1.00 85.38 270 GLY A N 1
ATOM 2080 C CA . GLY A 1 270 ? -2.910 12.168 38.716 1.00 85.38 270 GLY A CA 1
ATOM 2081 C C . GLY A 1 270 ? -4.117 11.264 38.996 1.00 85.38 270 GLY A C 1
ATOM 2082 O O . GLY A 1 270 ? -4.996 11.657 39.769 1.00 85.38 270 GLY A O 1
ATOM 2083 N N . ALA A 1 271 ? -4.170 10.059 38.418 1.00 88.25 271 ALA A N 1
ATOM 2084 C CA . ALA A 1 271 ? -5.201 9.082 38.741 1.00 88.25 271 ALA A CA 1
ATOM 2085 C C . ALA A 1 271 ? -5.041 8.536 40.166 1.00 88.25 271 ALA A C 1
ATOM 2087 O O . ALA A 1 271 ? -3.948 8.172 40.602 1.00 88.25 271 ALA A O 1
ATOM 2088 N N . GLY A 1 272 ? -6.162 8.419 40.877 1.00 87.94 272 GLY A N 1
ATOM 2089 C CA . GLY A 1 272 ? -6.219 7.739 42.167 1.00 87.94 272 GLY A CA 1
ATOM 2090 C C . GLY A 1 272 ? -6.424 6.227 42.037 1.00 87.94 272 GLY A C 1
ATOM 2091 O O . GLY A 1 272 ? -6.601 5.688 40.944 1.00 87.94 272 GLY A O 1
ATOM 2092 N N . HIS A 1 273 ? -6.463 5.537 43.180 1.00 93.12 273 HIS A N 1
ATOM 2093 C CA . HIS A 1 273 ? -6.662 4.083 43.234 1.00 93.12 273 HIS A CA 1
ATOM 2094 C C . HIS A 1 273 ? -8.010 3.642 42.625 1.00 93.12 273 HIS A C 1
ATOM 2096 O O . HIS A 1 273 ? -8.111 2.667 41.879 1.00 93.12 273 HIS A O 1
ATOM 2102 N N . TYR A 1 274 ? -9.074 4.401 42.890 1.00 93.19 274 TYR A N 1
ATOM 2103 C CA . TYR A 1 274 ? -10.375 4.283 42.239 1.00 93.19 274 TYR A CA 1
ATOM 2104 C C . TYR A 1 274 ? -10.358 5.037 40.909 1.00 93.19 274 TYR A C 1
ATOM 2106 O O . TYR A 1 274 ? -11.027 6.060 40.726 1.00 93.19 274 TYR A O 1
ATOM 2114 N N . LEU A 1 275 ? -9.542 4.528 39.986 1.00 92.44 275 LEU A N 1
ATOM 2115 C CA . LEU A 1 275 ? -9.180 5.200 38.738 1.00 92.44 275 LEU A CA 1
ATOM 2116 C C . LEU A 1 275 ? -10.406 5.572 37.899 1.00 92.44 275 LEU A C 1
ATOM 2118 O O . LEU A 1 275 ? -10.490 6.687 37.402 1.00 92.44 275 LEU A O 1
ATOM 2122 N N . ASN A 1 276 ? -11.418 4.702 37.836 1.00 93.12 276 ASN A N 1
ATOM 2123 C CA . ASN A 1 276 ? -12.642 4.987 37.084 1.00 93.12 276 ASN A CA 1
ATOM 2124 C C . ASN A 1 276 ? -13.403 6.232 37.574 1.00 93.12 276 ASN A C 1
ATOM 2126 O O . ASN A 1 276 ? -14.134 6.839 36.798 1.00 93.12 276 ASN A O 1
ATOM 2130 N N . ALA A 1 277 ? -13.269 6.594 38.850 1.00 92.12 277 ALA A N 1
ATOM 2131 C CA . ALA A 1 277 ? -13.966 7.732 39.438 1.00 92.12 277 ALA A CA 1
ATOM 2132 C C . ALA A 1 277 ? -13.091 8.993 39.507 1.00 92.12 277 ALA A C 1
ATOM 2134 O O . ALA A 1 277 ? -13.612 10.099 39.442 1.00 92.12 277 ALA A O 1
ATOM 2135 N N . THR A 1 278 ? -11.772 8.833 39.636 1.00 91.31 278 THR A N 1
ATOM 2136 C CA . THR A 1 278 ? -10.815 9.956 39.682 1.00 91.31 278 THR A CA 1
ATOM 2137 C C . THR A 1 278 ? -10.373 10.418 38.291 1.00 91.31 278 THR A C 1
ATOM 2139 O O . THR A 1 278 ? -10.098 11.599 38.102 1.00 91.31 278 THR A O 1
ATOM 2142 N N . SER A 1 279 ? -10.392 9.514 37.310 1.00 93.06 279 SER A N 1
ATOM 2143 C CA . SER A 1 279 ? -10.046 9.751 35.903 1.00 93.06 279 SER A CA 1
ATOM 2144 C C . SER A 1 279 ? -11.135 9.176 34.980 1.00 93.06 279 SER A C 1
ATOM 2146 O O . SER A 1 279 ? -10.901 8.224 34.221 1.00 93.06 279 SER A O 1
ATOM 2148 N N . PRO A 1 280 ? -12.384 9.683 35.076 1.00 93.19 280 PRO A N 1
ATOM 2149 C CA . PRO A 1 280 ? -13.523 9.117 34.356 1.00 93.19 280 PRO A CA 1
ATOM 2150 C C . PRO A 1 280 ? -13.401 9.271 32.840 1.00 93.19 280 PRO A C 1
ATOM 2152 O O . PRO A 1 280 ? -13.850 8.388 32.112 1.00 93.19 280 PRO A O 1
ATOM 2155 N N . LYS A 1 281 ? -12.756 10.346 32.372 1.00 92.75 281 LYS A N 1
ATOM 2156 C CA . LYS A 1 281 ? -12.541 10.619 30.949 1.00 92.75 281 LYS A CA 1
ATOM 2157 C C . LYS A 1 281 ? -11.587 9.599 30.328 1.00 92.75 281 LYS A C 1
ATOM 2159 O O . LYS A 1 281 ? -11.930 8.969 29.337 1.00 92.75 281 LYS A O 1
ATOM 2164 N N . GLU A 1 282 ? -10.427 9.392 30.938 1.00 93.94 282 GLU A N 1
ATOM 2165 C CA . GLU A 1 282 ? -9.413 8.440 30.474 1.00 93.94 282 GLU A CA 1
ATOM 2166 C C . GLU A 1 282 ? -9.948 7.006 30.534 1.00 93.94 282 GLU A C 1
ATOM 2168 O O . GLU A 1 282 ? -9.688 6.188 29.652 1.00 93.94 282 GLU A O 1
ATOM 2173 N N . THR A 1 283 ? -10.763 6.712 31.550 1.00 94.62 283 THR A N 1
ATOM 2174 C CA . THR A 1 283 ? -11.466 5.430 31.649 1.00 94.62 283 THR A CA 1
ATOM 2175 C C . THR A 1 283 ? -12.468 5.250 30.510 1.00 94.62 283 THR A C 1
ATOM 2177 O O . THR A 1 283 ? -12.522 4.176 29.916 1.00 94.62 283 THR A O 1
ATOM 2180 N N . GLU A 1 284 ? -13.257 6.276 30.185 1.00 94.62 284 GLU A N 1
ATOM 2181 C CA . GLU A 1 284 ? -14.193 6.242 29.058 1.00 94.62 284 GLU A CA 1
ATOM 2182 C C . GLU A 1 284 ? -13.467 6.040 27.723 1.00 94.62 284 GLU A C 1
ATOM 2184 O O . GLU A 1 284 ? -13.843 5.157 26.953 1.00 94.62 284 GLU A O 1
ATOM 2189 N N . GLU A 1 285 ? -12.394 6.792 27.476 1.00 91.06 285 GLU A N 1
ATOM 2190 C CA . GLU A 1 285 ? -11.566 6.657 26.273 1.00 91.06 285 GLU A CA 1
ATOM 2191 C C . GLU A 1 285 ? -10.999 5.236 26.137 1.00 91.06 285 GLU A C 1
ATOM 2193 O O . GLU A 1 285 ? -11.061 4.640 25.058 1.00 91.06 285 GLU A O 1
ATOM 2198 N N . ALA A 1 286 ? -10.516 4.649 27.237 1.00 92.62 286 ALA A N 1
ATOM 2199 C CA . ALA A 1 286 ? -10.029 3.274 27.252 1.00 92.62 286 ALA A CA 1
ATOM 2200 C C . ALA A 1 286 ? -11.139 2.247 26.979 1.00 92.62 286 ALA A C 1
ATOM 2202 O O . ALA A 1 286 ? -10.911 1.289 26.237 1.00 92.62 286 ALA A O 1
ATOM 2203 N N . ILE A 1 287 ? -12.346 2.448 27.524 1.00 94.38 287 ILE A N 1
ATOM 2204 C CA . ILE A 1 287 ? -13.499 1.583 27.235 1.00 94.38 287 ILE A CA 1
ATOM 2205 C C . ILE A 1 287 ? -13.858 1.654 25.750 1.00 94.38 287 ILE A C 1
ATOM 2207 O O . ILE A 1 287 ? -13.982 0.615 25.103 1.00 94.38 287 ILE A O 1
ATOM 2211 N N . LEU A 1 288 ? -14.020 2.862 25.205 1.00 89.62 288 LEU A N 1
ATOM 2212 C CA . LEU A 1 288 ? -14.404 3.057 23.807 1.00 89.62 288 LEU A CA 1
ATOM 2213 C C . LEU A 1 288 ? -13.354 2.474 22.858 1.00 89.62 288 LEU A C 1
ATOM 2215 O O . LEU A 1 288 ? -13.716 1.814 21.885 1.00 89.62 288 LEU A O 1
ATOM 2219 N N . LYS A 1 289 ? -12.065 2.633 23.179 1.00 84.19 289 LYS A N 1
ATOM 2220 C CA . LYS A 1 289 ? -10.967 2.000 22.441 1.00 84.19 289 LYS A CA 1
ATOM 2221 C C . LYS A 1 289 ? -11.068 0.474 22.482 1.00 84.19 289 LYS A C 1
ATOM 2223 O O . LYS A 1 289 ? -11.073 -0.155 21.430 1.00 84.19 289 LYS A O 1
ATOM 2228 N N . MET A 1 290 ? -11.185 -0.121 23.671 1.00 87.38 290 MET A N 1
ATOM 2229 C CA . MET A 1 290 ? -11.279 -1.578 23.840 1.00 87.38 290 MET A CA 1
ATOM 2230 C C . MET A 1 290 ? -12.471 -2.167 23.072 1.00 87.38 290 MET A C 1
ATOM 2232 O O . MET A 1 290 ? -12.353 -3.208 22.429 1.00 87.38 290 MET A O 1
ATOM 2236 N N . VAL A 1 291 ? -13.619 -1.494 23.120 1.00 83.00 291 VAL A N 1
ATOM 2237 C CA . VAL A 1 291 ? -14.844 -1.950 22.456 1.00 83.00 291 VAL A CA 1
ATOM 2238 C C . VAL A 1 291 ? -14.783 -1.734 20.940 1.00 83.00 291 VAL A C 1
ATOM 2240 O O . VAL A 1 291 ? -15.249 -2.587 20.183 1.00 83.00 291 VAL A O 1
ATOM 2243 N N . GLY A 1 292 ? -14.178 -0.634 20.484 1.00 65.00 292 GLY A N 1
ATOM 2244 C CA . GLY A 1 292 ? -14.004 -0.320 19.065 1.00 65.00 292 GLY A CA 1
ATOM 2245 C C . GLY A 1 292 ? -13.077 -1.283 18.314 1.00 65.00 292 GLY A C 1
ATOM 2246 O O . GLY A 1 292 ? -13.225 -1.425 17.106 1.00 65.00 292 GLY A O 1
ATOM 2247 N N . LEU A 1 293 ? -12.171 -1.978 19.015 1.00 51.75 293 LEU A N 1
ATOM 2248 C CA . LEU A 1 293 ? -11.189 -2.909 18.433 1.00 51.75 293 LEU A CA 1
ATOM 2249 C C . LEU A 1 293 ? -11.741 -4.318 18.115 1.00 51.75 293 LEU A C 1
ATOM 2251 O O . LEU A 1 293 ? -11.115 -5.050 17.352 1.00 51.75 293 LEU A O 1
ATOM 2255 N N . LEU A 1 294 ? -12.898 -4.709 18.672 1.00 41.75 294 LEU A N 1
ATOM 2256 C CA . LEU A 1 294 ? -13.560 -6.008 18.412 1.00 41.75 294 LEU A CA 1
ATOM 2257 C C . LEU A 1 294 ? -14.921 -5.895 17.720 1.00 41.75 294 LEU A C 1
ATOM 2259 O O . LEU A 1 294 ? -15.509 -6.906 17.331 1.00 41.75 294 LEU A O 1
ATOM 2263 N N . GLN A 1 295 ? -15.418 -4.679 17.526 1.00 34.69 295 GLN A N 1
ATOM 2264 C CA . GLN A 1 295 ? -16.328 -4.447 16.417 1.00 34.69 295 GLN A CA 1
ATOM 2265 C C . GLN A 1 295 ? -15.489 -4.703 15.148 1.00 34.69 295 GLN A C 1
ATOM 2267 O O . GLN A 1 295 ? -14.433 -4.077 15.027 1.00 34.69 295 GLN A O 1
ATOM 2272 N N . PRO A 1 296 ? -15.869 -5.609 14.217 1.00 31.80 296 PRO A N 1
ATOM 2273 C CA . PRO A 1 296 ? -15.311 -5.521 12.867 1.00 31.80 296 PRO A CA 1
ATOM 2274 C C . PRO A 1 296 ? -15.568 -4.084 12.481 1.00 31.80 296 PRO A C 1
ATOM 2276 O O . PRO A 1 296 ? -16.756 -3.774 12.515 1.00 31.80 296 PRO A O 1
ATOM 2279 N N . HIS A 1 297 ? -14.517 -3.253 12.309 1.00 29.78 297 HIS A N 1
ATOM 2280 C CA . HIS A 1 297 ? -14.601 -1.793 12.129 1.00 29.78 297 HIS A CA 1
ATOM 2281 C C . HIS A 1 297 ? -16.050 -1.440 11.856 1.00 29.78 297 HIS A C 1
ATOM 2283 O O . HIS A 1 297 ? -16.484 -1.754 10.738 1.00 29.78 297 HIS A O 1
ATOM 2289 N N . PRO A 1 298 ? -16.848 -1.042 12.877 1.00 31.17 298 PRO A N 1
ATOM 2290 C CA . PRO A 1 298 ? -18.270 -0.874 12.641 1.00 31.17 298 PRO A CA 1
ATOM 2291 C C . PRO A 1 298 ? -18.280 0.061 11.458 1.00 31.17 298 PRO A C 1
ATOM 2293 O O . PRO A 1 298 ? -17.581 1.074 11.556 1.00 31.17 298 PRO A O 1
ATOM 2296 N N . MET A 1 299 ? -18.862 -0.374 10.322 1.00 38.91 299 MET A N 1
ATOM 2297 C CA . MET A 1 299 ? -18.936 0.433 9.102 1.00 38.91 299 MET A CA 1
ATOM 2298 C C . MET A 1 299 ? -19.141 1.847 9.597 1.00 38.91 299 MET A C 1
ATOM 2300 O O . MET A 1 299 ? -20.155 2.042 10.272 1.00 38.91 299 MET A O 1
ATOM 2304 N N . ASP A 1 300 ? -18.099 2.689 9.453 1.00 38.62 300 ASP A N 1
ATOM 2305 C CA . ASP A 1 300 ? -17.936 3.913 10.248 1.00 38.62 300 ASP A CA 1
ATOM 2306 C C . ASP A 1 300 ? -19.322 4.524 10.385 1.00 38.62 300 ASP A C 1
ATOM 2308 O O . ASP A 1 300 ? -19.979 4.763 9.376 1.00 38.62 300 ASP A O 1
ATOM 2312 N N . SER A 1 301 ? -19.855 4.631 11.605 1.00 34.38 301 SER A N 1
ATOM 2313 C CA . SER A 1 301 ? -21.258 5.021 11.793 1.00 34.38 301 SER A CA 1
ATOM 2314 C C . SER A 1 301 ? -21.522 6.457 11.323 1.00 34.38 301 SER A C 1
ATOM 2316 O O . SER A 1 301 ? -22.644 6.951 11.413 1.00 34.38 301 SER A O 1
ATOM 2318 N N . ARG A 1 302 ? -20.505 7.133 10.778 1.00 46.50 302 ARG A N 1
ATOM 2319 C CA . ARG A 1 302 ? -20.682 8.098 9.697 1.00 46.50 302 ARG A CA 1
ATOM 2320 C C . ARG A 1 302 ? -20.840 7.359 8.371 1.00 46.50 302 ARG A C 1
ATOM 2322 O O . ARG A 1 302 ? -19.851 7.018 7.728 1.00 46.50 302 ARG A O 1
ATOM 2329 N N . ASN A 1 303 ? -22.087 7.198 7.928 1.00 58.47 303 ASN A N 1
ATOM 2330 C CA . ASN A 1 303 ? -22.387 6.893 6.530 1.00 58.47 303 ASN A CA 1
ATOM 2331 C C . ASN A 1 303 ? -21.765 7.988 5.651 1.00 58.47 303 ASN A C 1
ATOM 2333 O O . ASN A 1 303 ? -22.398 9.011 5.381 1.00 58.47 303 ASN A O 1
ATOM 2337 N N . TYR A 1 304 ? -20.514 7.792 5.232 1.00 81.75 304 TYR A N 1
ATOM 2338 C CA . TYR A 1 304 ? -19.924 8.595 4.180 1.00 81.75 304 TYR A CA 1
ATOM 2339 C C . TYR A 1 304 ? -20.854 8.505 2.971 1.00 81.75 304 TYR A C 1
ATOM 2341 O O . TYR A 1 304 ? -21.325 7.407 2.652 1.00 81.75 304 TYR A O 1
ATOM 2349 N N . PRO A 1 305 ? -21.173 9.632 2.318 1.00 80.50 305 PRO A N 1
ATOM 2350 C CA . PRO A 1 305 ? -22.135 9.613 1.233 1.00 80.50 305 PRO A CA 1
ATOM 2351 C C . PRO A 1 305 ? -21.602 8.713 0.119 1.00 80.50 305 PRO A C 1
ATOM 2353 O O . PRO A 1 305 ? -20.529 8.967 -0.433 1.00 80.50 305 PRO A O 1
ATOM 2356 N N . LEU A 1 306 ? -22.351 7.652 -0.199 1.00 84.19 306 LEU A N 1
ATOM 2357 C CA . LEU A 1 306 ? -22.055 6.827 -1.362 1.00 84.19 306 LEU A CA 1
ATOM 2358 C C . LEU A 1 306 ? -22.241 7.696 -2.607 1.00 84.19 306 LEU A C 1
ATOM 2360 O O . LEU A 1 306 ? -23.318 8.246 -2.847 1.00 84.19 306 LEU A O 1
ATOM 2364 N N . LEU A 1 307 ? -21.164 7.856 -3.366 1.00 89.19 307 LEU A N 1
ATOM 2365 C CA . LEU A 1 307 ? -21.133 8.743 -4.519 1.00 89.19 307 LEU A CA 1
ATOM 2366 C C . LEU A 1 307 ? -21.785 8.079 -5.730 1.00 89.19 307 LEU A C 1
ATOM 2368 O O . LEU A 1 307 ? -21.737 6.864 -5.898 1.00 89.19 307 LEU A O 1
ATOM 2372 N N . SER A 1 308 ? -22.346 8.896 -6.620 1.00 89.75 308 SER A N 1
ATOM 2373 C CA . SER A 1 308 ? -22.833 8.409 -7.913 1.00 89.75 308 SER A CA 1
ATOM 2374 C C . SER A 1 308 ? -21.705 7.724 -8.689 1.00 89.75 308 SER A C 1
ATOM 2376 O O . SER A 1 308 ? -20.592 8.254 -8.748 1.00 89.75 308 SER A O 1
ATOM 2378 N N . GLY A 1 309 ? -22.010 6.593 -9.327 1.00 91.06 309 GLY A N 1
ATOM 2379 C CA . GLY A 1 309 ? -21.033 5.786 -10.064 1.00 91.06 309 GLY A CA 1
ATOM 2380 C C . GLY A 1 309 ? -20.228 4.819 -9.192 1.00 91.06 309 GLY A C 1
ATOM 2381 O O . GLY A 1 309 ? -19.312 4.183 -9.713 1.00 91.06 309 GLY A O 1
ATOM 2382 N N . LEU A 1 310 ? -20.535 4.734 -7.891 1.00 95.44 310 LEU A N 1
ATOM 2383 C CA . LEU A 1 310 ? -19.961 3.774 -6.953 1.00 95.44 310 LEU A CA 1
ATOM 2384 C C . LEU A 1 310 ? -21.050 2.885 -6.348 1.00 95.44 310 LEU A C 1
ATOM 2386 O O . LEU A 1 310 ? -22.170 3.333 -6.092 1.00 95.44 310 LEU A O 1
ATOM 2390 N N . HIS A 1 311 ? -20.671 1.664 -5.988 1.00 93.69 311 HIS A N 1
ATOM 2391 C CA . HIS A 1 311 ? -21.488 0.763 -5.184 1.00 93.69 311 HIS A CA 1
ATOM 2392 C C . HIS A 1 311 ? -20.671 0.147 -4.050 1.00 93.69 311 HIS A C 1
ATOM 2394 O O . HIS A 1 311 ? -19.450 -0.005 -4.131 1.00 93.69 311 HIS A O 1
ATOM 2400 N N . SER A 1 312 ? -21.353 -0.224 -2.967 1.00 94.00 312 SER A N 1
ATOM 2401 C CA . SER A 1 312 ? -20.719 -0.937 -1.862 1.00 94.00 312 SER A CA 1
ATOM 2402 C C . SER A 1 312 ? -20.349 -2.357 -2.271 1.00 94.00 312 SER A C 1
ATOM 2404 O O . SER A 1 312 ? -21.170 -3.088 -2.828 1.00 94.00 312 SER A O 1
ATOM 2406 N N . ILE A 1 313 ? -19.127 -2.762 -1.939 1.00 93.00 313 ILE A N 1
ATOM 2407 C CA . ILE A 1 313 ? -18.678 -4.143 -2.067 1.00 93.00 313 ILE A CA 1
ATOM 2408 C C . ILE A 1 313 ? -19.484 -4.977 -1.058 1.00 93.00 313 ILE A C 1
ATOM 2410 O O . ILE A 1 313 ? -19.505 -4.643 0.132 1.00 93.00 313 ILE A O 1
ATOM 2414 N N . PRO A 1 314 ? -20.160 -6.057 -1.488 1.00 89.50 314 PRO A N 1
ATOM 2415 C CA . PRO A 1 314 ? -20.877 -6.937 -0.577 1.00 89.50 314 PRO A CA 1
ATOM 2416 C C . PRO A 1 314 ? -19.972 -7.449 0.550 1.00 89.50 314 PRO A C 1
ATOM 2418 O O . PRO A 1 314 ? -18.879 -7.949 0.300 1.00 89.50 314 PRO A O 1
ATOM 2421 N N . SER A 1 315 ? -20.449 -7.401 1.795 1.00 84.88 315 SER A N 1
ATOM 2422 C CA . SER A 1 315 ? -19.647 -7.764 2.975 1.00 84.88 315 SER A CA 1
ATOM 2423 C C . SER A 1 315 ? -19.083 -9.188 2.935 1.00 84.88 315 SER A C 1
ATOM 2425 O O . SER A 1 315 ? -18.015 -9.431 3.481 1.00 84.88 315 SER A O 1
ATOM 2427 N N . HIS A 1 316 ? -19.755 -10.125 2.258 1.00 88.62 316 HIS A N 1
ATOM 2428 C CA . HIS A 1 316 ? -19.274 -11.500 2.084 1.00 88.62 316 HIS A CA 1
ATOM 2429 C C . HIS A 1 316 ? -18.082 -11.627 1.115 1.00 88.62 316 HIS A C 1
ATOM 2431 O O . HIS A 1 316 ? -17.395 -12.647 1.138 1.00 88.62 316 HIS A O 1
ATOM 2437 N N . LEU A 1 317 ? -17.836 -10.609 0.283 1.00 91.81 317 LEU A N 1
ATOM 2438 C CA . LEU A 1 317 ? -16.656 -10.496 -0.580 1.00 91.81 317 LEU A CA 1
ATOM 2439 C C . LEU A 1 317 ? -15.508 -9.733 0.097 1.00 91.81 317 LEU A C 1
ATOM 2441 O O . LEU A 1 317 ? -14.413 -9.675 -0.456 1.00 91.81 317 LEU A O 1
ATOM 2445 N N . LEU A 1 318 ? -15.738 -9.177 1.289 1.00 93.25 318 LEU A N 1
ATOM 2446 C CA . LEU A 1 318 ? -14.720 -8.510 2.088 1.00 93.25 318 LEU A CA 1
ATOM 2447 C C . LEU A 1 318 ? -14.223 -9.423 3.210 1.00 93.25 318 LEU A C 1
ATOM 2449 O O . LEU A 1 318 ? -14.982 -10.160 3.843 1.00 93.25 318 LEU A O 1
ATOM 2453 N N . ASP A 1 319 ? -12.932 -9.342 3.511 1.00 92.88 319 ASP A N 1
ATOM 2454 C CA . ASP A 1 319 ? -12.399 -9.860 4.763 1.00 92.88 319 ASP A CA 1
ATOM 2455 C C . ASP A 1 319 ? -12.523 -8.793 5.851 1.00 92.88 319 ASP A C 1
ATOM 2457 O O . ASP A 1 319 ? -11.785 -7.811 5.863 1.00 92.88 319 ASP A O 1
ATOM 2461 N N . LEU A 1 320 ? -13.484 -8.974 6.754 1.00 88.94 320 LEU A N 1
ATOM 2462 C CA . LEU A 1 320 ? -13.777 -8.045 7.850 1.00 88.94 320 LEU A CA 1
ATOM 2463 C C . LEU A 1 320 ? -13.213 -8.517 9.198 1.00 88.94 320 LEU A C 1
ATOM 2465 O O . LEU A 1 320 ? -13.553 -7.954 10.236 1.00 88.94 320 LEU A O 1
ATOM 2469 N N . ARG A 1 321 ? -12.352 -9.544 9.199 1.00 90.62 321 ARG A N 1
ATOM 2470 C CA . ARG A 1 321 ? -11.687 -10.027 10.418 1.00 90.62 321 ARG A CA 1
ATOM 2471 C C . ARG A 1 321 ? -10.763 -8.950 11.012 1.00 90.62 321 ARG A C 1
ATOM 247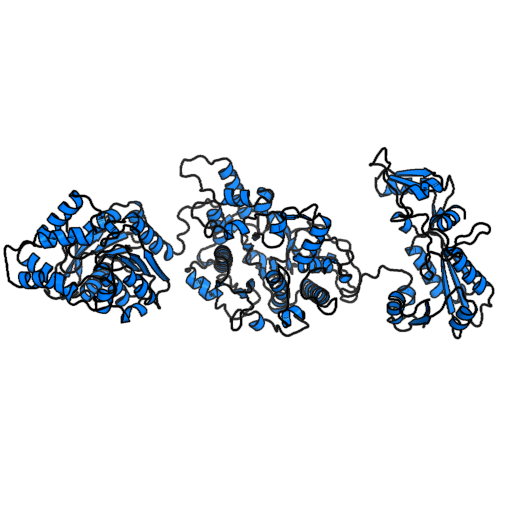3 O O . ARG A 1 321 ? -10.364 -8.032 10.285 1.00 90.62 321 ARG A O 1
ATOM 2480 N N . PRO A 1 322 ? -10.409 -9.031 12.304 1.00 85.06 322 PRO A N 1
ATOM 2481 C CA . PRO A 1 322 ? -9.459 -8.113 12.928 1.00 85.06 322 PRO A CA 1
ATOM 2482 C C . PRO A 1 322 ? -8.121 -8.038 12.182 1.00 85.06 322 PRO A C 1
ATOM 2484 O O . PRO A 1 322 ? -7.695 -9.006 11.550 1.00 85.06 322 PRO A O 1
ATOM 2487 N N . ASP A 1 323 ? -7.437 -6.896 12.287 1.00 90.94 323 ASP A N 1
ATOM 2488 C CA . ASP A 1 323 ? -6.134 -6.672 11.641 1.00 90.94 323 ASP A CA 1
ATOM 2489 C C . ASP A 1 323 ? -5.102 -7.747 12.009 1.00 90.94 323 ASP A C 1
ATOM 2491 O O . ASP A 1 323 ? -4.332 -8.155 11.151 1.00 90.94 323 ASP A O 1
ATOM 2495 N N . SER A 1 324 ? -5.128 -8.270 13.238 1.00 88.62 324 SER A N 1
ATOM 2496 C CA . SER A 1 324 ? -4.226 -9.340 13.684 1.00 88.62 324 SER A CA 1
ATOM 2497 C C . SER A 1 324 ? -4.409 -10.656 12.919 1.00 88.62 324 SER A C 1
ATOM 2499 O O . SER A 1 324 ? -3.431 -11.360 12.672 1.00 88.62 324 SER A O 1
ATOM 2501 N N . GLU A 1 325 ? -5.635 -10.989 12.508 1.00 90.62 325 GLU A N 1
ATOM 2502 C CA . GLU A 1 325 ? -5.909 -12.175 11.689 1.00 90.62 325 GLU A CA 1
ATOM 2503 C C . GLU A 1 325 ? -5.501 -11.959 10.229 1.00 90.62 325 GLU A C 1
ATOM 2505 O O . GLU A 1 325 ? -4.950 -12.859 9.599 1.00 90.62 325 GLU A O 1
ATOM 2510 N N . VAL A 1 326 ? -5.723 -10.752 9.698 1.00 95.81 326 VAL A N 1
ATOM 2511 C CA . VAL A 1 326 ? -5.241 -10.373 8.361 1.00 95.81 326 VAL A CA 1
ATOM 2512 C C . VAL A 1 326 ? -3.709 -10.385 8.322 1.00 95.81 326 VAL A C 1
ATOM 2514 O O . VAL A 1 326 ? -3.118 -10.945 7.403 1.00 95.81 326 VAL A O 1
ATOM 2517 N N . ASP A 1 327 ? -3.057 -9.828 9.341 1.00 97.00 327 ASP A N 1
ATOM 2518 C CA . ASP A 1 327 ? -1.601 -9.817 9.488 1.00 97.00 327 ASP A CA 1
ATOM 2519 C C . ASP A 1 327 ? -1.028 -11.228 9.596 1.00 97.00 327 ASP A C 1
ATOM 2521 O O . ASP A 1 327 ? 0.015 -11.518 9.009 1.00 97.00 327 ASP A O 1
ATOM 2525 N N . HIS A 1 328 ? -1.716 -12.118 10.316 1.00 95.56 328 HIS A N 1
ATOM 2526 C CA . HIS A 1 328 ? -1.334 -13.521 10.390 1.00 95.56 328 HIS A CA 1
ATOM 2527 C C . HIS A 1 328 ? -1.304 -14.161 8.997 1.00 95.56 328 HIS A C 1
ATOM 2529 O O . HIS A 1 328 ? -0.318 -14.818 8.662 1.00 95.56 328 HIS A O 1
ATOM 2535 N N . ASP A 1 329 ? -2.330 -13.940 8.172 1.00 95.94 329 ASP A N 1
ATOM 2536 C CA . ASP A 1 329 ? -2.392 -14.487 6.812 1.00 95.94 329 ASP A CA 1
ATOM 2537 C C . ASP A 1 329 ? -1.353 -13.846 5.879 1.00 95.94 329 ASP A C 1
ATOM 2539 O O . ASP A 1 329 ? -0.750 -14.540 5.061 1.00 95.94 329 ASP A O 1
ATOM 2543 N N . LEU A 1 330 ? -1.069 -12.549 6.035 1.00 97.44 330 LEU A N 1
ATOM 2544 C CA . LEU A 1 330 ? -0.003 -11.859 5.295 1.00 97.44 330 LEU A CA 1
ATOM 2545 C C . LEU A 1 330 ? 1.394 -12.402 5.635 1.00 97.44 330 LEU A C 1
ATOM 2547 O O . LEU A 1 330 ? 2.265 -12.440 4.765 1.00 97.44 330 LEU A O 1
ATOM 2551 N N . LEU A 1 331 ? 1.608 -12.831 6.884 1.00 96.44 331 LEU A N 1
ATOM 2552 C CA . LEU A 1 331 ? 2.850 -13.458 7.347 1.00 96.44 331 LEU A CA 1
ATOM 2553 C C . LEU A 1 331 ? 2.937 -14.955 7.005 1.00 96.44 331 LEU A C 1
ATOM 2555 O O . LEU A 1 331 ? 4.043 -15.494 6.918 1.00 96.44 331 LEU A O 1
ATOM 2559 N N . HIS A 1 332 ? 1.796 -15.606 6.769 1.00 95.62 332 HIS A N 1
ATOM 2560 C CA . HIS A 1 332 ? 1.680 -17.034 6.465 1.00 95.62 332 HIS A CA 1
ATOM 2561 C C . HIS A 1 332 ? 0.786 -17.260 5.235 1.00 95.62 332 HIS A C 1
ATOM 2563 O O . HIS A 1 332 ? -0.253 -17.923 5.336 1.00 95.62 332 HIS A O 1
ATOM 2569 N N . PRO A 1 333 ? 1.153 -16.713 4.059 1.00 91.06 333 PRO A N 1
ATOM 2570 C CA . PRO A 1 333 ? 0.284 -16.780 2.900 1.00 91.06 333 PRO A CA 1
ATOM 2571 C C . PRO A 1 333 ? 0.110 -18.225 2.447 1.00 91.06 333 PRO A C 1
ATOM 2573 O O . PRO A 1 333 ? 1.001 -19.068 2.587 1.00 91.06 333 PRO A O 1
ATOM 2576 N N . LYS A 1 334 ? -1.039 -18.492 1.827 1.00 89.25 334 LYS A N 1
ATOM 2577 C CA . LYS A 1 334 ? -1.337 -19.800 1.245 1.00 89.25 334 LYS A CA 1
ATOM 2578 C C . LYS A 1 334 ? -0.239 -20.218 0.252 1.00 89.25 334 LYS A C 1
ATOM 2580 O O . LYS A 1 334 ? 0.337 -19.351 -0.425 1.00 89.25 334 LYS A O 1
ATOM 2585 N N . PRO A 1 335 ? 0.044 -21.528 0.122 1.00 90.31 335 PRO A N 1
ATOM 2586 C CA . PRO A 1 335 ? 0.894 -22.038 -0.949 1.00 90.31 335 PRO A CA 1
ATOM 2587 C C . PRO A 1 335 ? 0.427 -21.549 -2.324 1.00 90.31 335 PRO A C 1
ATOM 2589 O O . PRO A 1 335 ? -0.740 -21.208 -2.503 1.00 90.31 335 PRO A O 1
ATOM 2592 N N . LEU A 1 336 ? 1.341 -21.495 -3.290 1.00 91.19 336 LEU A N 1
ATOM 2593 C CA . LEU A 1 336 ? 0.999 -21.142 -4.668 1.00 91.19 336 LEU A CA 1
ATOM 2594 C C . LEU A 1 336 ? 0.073 -22.201 -5.279 1.00 91.19 336 LEU A C 1
ATOM 2596 O O . LEU A 1 336 ? 0.346 -23.396 -5.162 1.00 91.19 336 LEU A O 1
ATOM 2600 N N . SER A 1 337 ? -1.010 -21.754 -5.916 1.00 85.31 337 SER A N 1
ATOM 2601 C CA . SER A 1 337 ? -2.042 -22.631 -6.491 1.00 85.31 337 SER A CA 1
ATOM 2602 C C . SER A 1 337 ? -2.557 -22.190 -7.861 1.00 85.31 337 SER A C 1
ATOM 2604 O O . SER A 1 337 ? -3.006 -23.041 -8.620 1.00 85.31 337 SER A O 1
ATOM 2606 N N . ASP A 1 338 ? -2.488 -20.896 -8.173 1.00 92.88 338 ASP A N 1
ATOM 2607 C CA . ASP A 1 338 ? -2.965 -20.272 -9.412 1.00 92.88 338 ASP A CA 1
ATOM 2608 C C . ASP A 1 338 ? -2.233 -18.934 -9.643 1.00 92.88 338 ASP A C 1
ATOM 2610 O O . ASP A 1 338 ? -1.327 -18.580 -8.879 1.00 92.88 338 ASP A O 1
ATOM 2614 N N . GLU A 1 339 ? -2.617 -18.201 -10.690 1.00 95.00 339 GLU A N 1
ATOM 2615 C CA . GLU A 1 339 ? -2.034 -16.921 -11.102 1.00 95.00 339 GLU A CA 1
ATOM 2616 C C . GLU A 1 339 ? -2.542 -15.714 -10.289 1.00 95.00 339 GLU A C 1
ATOM 2618 O O . GLU A 1 339 ? -1.958 -14.634 -10.391 1.00 95.00 339 GLU A O 1
ATOM 2623 N N . LYS A 1 340 ? -3.588 -15.847 -9.453 1.00 97.06 340 LYS A N 1
ATOM 2624 C CA . LYS A 1 340 ? -4.154 -14.735 -8.660 1.00 97.06 340 LYS A CA 1
ATOM 2625 C C . LYS A 1 340 ? -3.293 -14.426 -7.430 1.00 97.06 340 LYS A C 1
ATOM 2627 O O . LYS A 1 340 ? -3.704 -14.548 -6.273 1.00 97.06 340 LYS A O 1
ATOM 2632 N N . ASN A 1 341 ? -2.078 -13.953 -7.676 1.00 97.94 341 ASN A N 1
ATOM 2633 C CA . ASN A 1 341 ? -1.155 -13.476 -6.653 1.00 97.94 341 ASN A CA 1
ATOM 2634 C C . ASN A 1 341 ? -0.934 -11.973 -6.802 1.00 97.94 341 ASN A C 1
ATOM 2636 O O . ASN A 1 341 ? -0.727 -11.480 -7.909 1.00 97.94 341 ASN A O 1
ATOM 2640 N N . VAL A 1 342 ? -0.938 -11.255 -5.678 1.00 98.50 342 VAL A N 1
ATOM 2641 C CA . VAL A 1 342 ? -0.473 -9.866 -5.623 1.00 98.50 342 VAL A CA 1
ATOM 2642 C C . VAL A 1 342 ? 0.854 -9.832 -4.879 1.00 98.50 342 VAL A C 1
ATOM 2644 O O . VAL A 1 342 ? 0.924 -10.132 -3.685 1.00 98.50 342 VAL A O 1
ATOM 2647 N N . TRP A 1 343 ? 1.904 -9.475 -5.604 1.00 98.69 343 TRP A N 1
ATOM 2648 C CA . TRP A 1 343 ? 3.279 -9.411 -5.151 1.00 98.69 343 TRP A CA 1
ATOM 2649 C C . TRP A 1 343 ? 3.629 -7.988 -4.728 1.00 98.69 343 TRP A C 1
ATOM 2651 O O . TRP A 1 343 ? 3.556 -7.044 -5.512 1.00 98.69 343 TRP A O 1
ATOM 2661 N N . PHE A 1 344 ? 4.060 -7.865 -3.482 1.00 98.69 344 PHE A N 1
ATOM 2662 C CA . PHE A 1 344 ? 4.676 -6.679 -2.912 1.00 98.69 344 PHE A CA 1
ATOM 2663 C C . PHE A 1 344 ? 6.087 -7.023 -2.450 1.00 98.69 344 PHE A C 1
ATOM 2665 O O . PHE A 1 344 ? 6.387 -8.177 -2.139 1.00 98.69 344 PHE A O 1
ATOM 2672 N N . PHE A 1 345 ? 6.936 -6.008 -2.319 1.00 98.25 345 PHE A N 1
ATOM 2673 C CA . PHE A 1 345 ? 8.269 -6.169 -1.757 1.00 98.25 345 PHE A CA 1
ATOM 2674 C C . PHE A 1 345 ? 8.563 -5.106 -0.705 1.00 98.25 345 PHE A C 1
ATOM 2676 O O . PHE A 1 345 ? 8.342 -3.911 -0.908 1.00 98.25 345 PHE A O 1
ATOM 2683 N N . TRP A 1 346 ? 9.113 -5.554 0.420 1.00 97.19 346 TRP A N 1
ATOM 2684 C CA . TRP A 1 346 ? 9.709 -4.699 1.433 1.00 97.19 346 TRP A CA 1
ATOM 2685 C C . TRP A 1 346 ? 10.935 -5.409 1.994 1.00 97.19 346 TRP A C 1
ATOM 2687 O O . TRP A 1 346 ? 10.807 -6.429 2.665 1.00 97.19 346 TRP A O 1
ATOM 2697 N N . HIS A 1 347 ? 12.133 -4.891 1.710 1.00 93.81 347 HIS A N 1
ATOM 2698 C CA . HIS A 1 347 ? 13.401 -5.581 1.993 1.00 93.81 347 HIS A CA 1
ATOM 2699 C C . HIS A 1 347 ? 13.523 -6.103 3.441 1.00 93.81 347 HIS A C 1
ATOM 2701 O O . HIS A 1 347 ? 14.064 -7.190 3.647 1.00 93.81 347 HIS A O 1
ATOM 2707 N N . SER A 1 348 ? 12.968 -5.373 4.416 1.00 94.94 348 SER A N 1
ATOM 2708 C CA . SER A 1 348 ? 12.967 -5.695 5.850 1.00 94.94 348 SER A CA 1
ATOM 2709 C C . SER A 1 348 ? 11.694 -6.392 6.362 1.00 94.94 348 SER A C 1
ATOM 2711 O O . SER A 1 348 ? 11.559 -6.605 7.563 1.00 94.94 348 SER A O 1
ATOM 2713 N N . GLY A 1 349 ? 10.770 -6.783 5.480 1.00 96.06 349 GLY A N 1
ATOM 2714 C CA . GLY A 1 349 ? 9.567 -7.551 5.818 1.00 96.06 349 GLY A CA 1
ATOM 2715 C C . GLY A 1 349 ? 8.364 -6.727 6.295 1.00 96.06 349 GLY A C 1
ATOM 2716 O O . GLY A 1 349 ? 8.486 -5.583 6.728 1.00 96.06 349 GLY A O 1
ATOM 2717 N N . TYR A 1 350 ? 7.177 -7.341 6.224 1.00 96.88 350 TYR A N 1
ATOM 2718 C CA . TYR A 1 350 ? 5.879 -6.705 6.493 1.00 96.88 350 TYR A CA 1
ATOM 2719 C C . TYR A 1 350 ? 5.786 -6.002 7.860 1.00 96.88 350 TYR A C 1
ATOM 2721 O O . TYR A 1 350 ? 5.291 -4.880 7.962 1.00 96.88 350 TYR A O 1
ATOM 2729 N N . THR A 1 351 ? 6.316 -6.615 8.921 1.00 95.31 351 THR A N 1
ATOM 2730 C CA . THR A 1 351 ? 6.249 -6.052 10.281 1.00 95.31 351 THR A CA 1
ATOM 2731 C C . THR A 1 351 ? 7.083 -4.781 10.456 1.00 95.31 351 THR A C 1
ATOM 2733 O O . THR A 1 351 ? 6.869 -4.054 11.417 1.00 95.31 351 THR A O 1
ATOM 2736 N N . GLN A 1 352 ? 8.034 -4.520 9.552 1.00 96.19 352 GLN A N 1
ATOM 2737 C CA . GLN A 1 352 ? 8.909 -3.338 9.561 1.00 96.19 352 GLN A CA 1
ATOM 2738 C C . GLN A 1 352 ? 8.436 -2.246 8.585 1.00 96.19 352 GLN A C 1
ATOM 2740 O O . GLN A 1 352 ? 9.140 -1.262 8.346 1.00 96.19 352 GLN A O 1
ATOM 2745 N N . MET A 1 353 ? 7.273 -2.431 7.960 1.00 95.50 353 MET A N 1
ATOM 2746 C CA . MET A 1 353 ? 6.646 -1.416 7.120 1.00 95.50 353 MET A CA 1
ATOM 2747 C C . MET A 1 353 ? 6.099 -0.264 7.968 1.00 95.50 353 MET A C 1
ATOM 2749 O O . MET A 1 353 ? 5.770 -0.431 9.139 1.00 95.50 353 MET A O 1
ATOM 2753 N N . HIS A 1 354 ? 5.967 0.918 7.366 1.00 95.50 354 HIS A N 1
ATOM 2754 C CA . HIS A 1 354 ? 5.283 2.033 8.019 1.00 95.50 354 HIS A CA 1
ATOM 2755 C C . HIS A 1 354 ? 3.804 1.689 8.265 1.00 95.50 354 HIS A C 1
ATOM 2757 O O . HIS A 1 354 ? 3.187 1.044 7.416 1.00 95.50 354 HIS A O 1
ATOM 2763 N N . PRO A 1 355 ? 3.177 2.161 9.355 1.00 94.19 355 PRO A N 1
ATOM 2764 C CA . PRO A 1 355 ? 1.789 1.793 9.649 1.00 94.19 355 PRO A CA 1
ATOM 2765 C C . PRO A 1 355 ? 0.791 2.137 8.536 1.00 94.19 355 PRO A C 1
ATOM 2767 O O . PRO A 1 355 ? -0.121 1.359 8.263 1.00 94.19 355 PRO A O 1
ATOM 2770 N N . TYR A 1 356 ? 0.992 3.245 7.811 1.00 94.81 356 TYR A N 1
ATOM 2771 C CA . TYR A 1 356 ? 0.130 3.575 6.671 1.00 94.81 356 TYR A CA 1
ATOM 2772 C C . TYR A 1 356 ? 0.313 2.632 5.473 1.00 94.81 356 TYR A C 1
ATOM 2774 O O . TYR A 1 356 ? -0.652 2.366 4.754 1.00 94.81 356 TYR A O 1
ATOM 2782 N N . THR A 1 357 ? 1.519 2.092 5.254 1.00 95.31 357 THR A N 1
ATOM 2783 C CA . THR A 1 357 ? 1.737 1.088 4.205 1.00 95.31 357 THR A CA 1
ATOM 2784 C C . THR A 1 357 ? 1.214 -0.278 4.635 1.00 95.31 357 THR A C 1
ATOM 2786 O O . THR A 1 357 ? 0.657 -0.977 3.797 1.00 95.31 357 THR A O 1
ATOM 2789 N N . GLN A 1 358 ? 1.277 -0.641 5.922 1.00 97.56 358 GLN A N 1
ATOM 2790 C CA . GLN A 1 358 ? 0.578 -1.830 6.435 1.00 97.56 358 GLN A CA 1
ATOM 2791 C C . GLN A 1 358 ? -0.930 -1.727 6.188 1.00 97.56 358 GLN A C 1
ATOM 2793 O O . GLN A 1 358 ? -1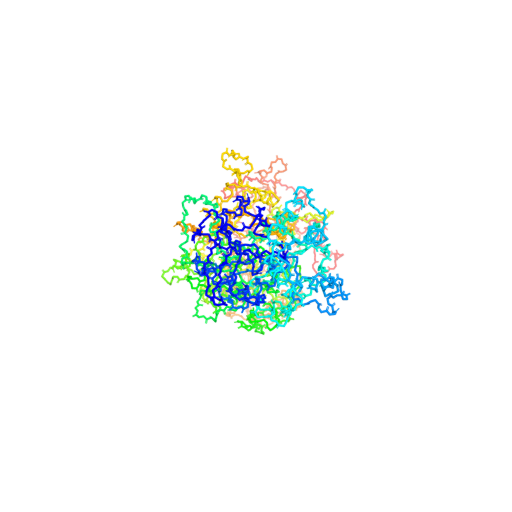.521 -2.646 5.628 1.00 97.56 358 GLN A O 1
ATOM 2798 N N . ARG A 1 359 ? -1.542 -0.571 6.482 1.00 96.88 359 ARG A N 1
ATOM 2799 C CA . ARG A 1 359 ? -2.960 -0.318 6.177 1.00 96.88 359 ARG A CA 1
ATOM 2800 C C . ARG A 1 359 ? -3.276 -0.392 4.679 1.00 96.88 359 ARG A C 1
ATOM 2802 O O . ARG A 1 359 ? -4.328 -0.918 4.326 1.00 96.88 359 ARG A O 1
ATOM 2809 N N . ASN A 1 360 ? -2.364 0.028 3.790 1.00 97.06 360 ASN A N 1
ATOM 2810 C CA . ASN A 1 360 ? -2.514 -0.220 2.346 1.00 97.06 360 ASN A CA 1
ATOM 2811 C C . ASN A 1 360 ? -2.604 -1.724 2.048 1.00 97.06 360 ASN A C 1
ATOM 2813 O O . ASN A 1 360 ? -3.560 -2.161 1.416 1.00 97.06 360 ASN A O 1
ATOM 2817 N N . ILE A 1 361 ? -1.634 -2.518 2.513 1.00 98.44 361 ILE A N 1
ATOM 2818 C CA . ILE A 1 361 ? -1.587 -3.968 2.255 1.00 98.44 361 ILE A CA 1
ATOM 2819 C C . ILE A 1 361 ? -2.800 -4.686 2.852 1.00 98.44 361 ILE A C 1
ATOM 2821 O O . ILE A 1 361 ? -3.385 -5.554 2.202 1.00 98.44 361 ILE A O 1
ATOM 2825 N N . ARG A 1 362 ? -3.232 -4.296 4.055 1.00 98.12 362 ARG A N 1
ATOM 2826 C CA . ARG A 1 362 ? -4.470 -4.807 4.648 1.00 98.12 362 ARG A CA 1
ATOM 2827 C C . ARG A 1 362 ? -5.667 -4.492 3.758 1.00 98.12 362 ARG A C 1
ATOM 2829 O O . ARG A 1 362 ? -6.442 -5.399 3.498 1.00 98.12 362 ARG A O 1
ATOM 2836 N N . ALA A 1 363 ? -5.799 -3.275 3.224 1.00 97.81 363 ALA A N 1
ATOM 2837 C CA . ALA A 1 363 ? -6.895 -2.936 2.309 1.00 97.81 363 ALA A CA 1
ATOM 2838 C C . ALA A 1 363 ? -6.905 -3.824 1.048 1.00 97.81 363 ALA A C 1
ATOM 2840 O O . ALA A 1 363 ? -7.963 -4.329 0.669 1.00 97.81 363 ALA A O 1
ATOM 2841 N N . TRP A 1 364 ? -5.735 -4.112 0.459 1.00 98.38 364 TRP A N 1
ATOM 2842 C CA . TRP A 1 364 ? -5.605 -5.102 -0.621 1.00 98.38 364 TRP A CA 1
ATOM 2843 C C . TRP A 1 364 ? -6.116 -6.488 -0.194 1.00 98.38 364 TRP A C 1
ATOM 2845 O O . TRP A 1 364 ? -6.941 -7.091 -0.881 1.00 98.38 364 TRP A O 1
ATOM 2855 N N . HIS A 1 365 ? -5.680 -6.987 0.966 1.00 98.25 365 HIS A N 1
ATOM 2856 C CA . HIS A 1 365 ? -6.122 -8.285 1.482 1.00 98.25 365 HIS A CA 1
ATOM 2857 C C . HIS A 1 365 ? -7.628 -8.321 1.744 1.00 98.25 365 HIS A C 1
ATOM 2859 O O . HIS A 1 365 ? -8.312 -9.261 1.331 1.00 98.25 365 HIS A O 1
ATOM 2865 N N . ARG A 1 366 ? -8.161 -7.283 2.394 1.00 97.62 366 ARG A N 1
ATOM 2866 C CA . ARG A 1 366 ? -9.580 -7.164 2.731 1.00 97.62 366 ARG A CA 1
ATOM 2867 C C . ARG A 1 366 ? -10.462 -7.219 1.497 1.00 97.62 366 ARG A C 1
ATOM 2869 O O . ARG A 1 366 ? -11.496 -7.872 1.542 1.00 97.62 366 ARG A O 1
ATOM 2876 N N . ARG A 1 367 ? -10.038 -6.600 0.397 1.00 97.50 367 ARG A N 1
ATOM 2877 C CA . ARG A 1 367 ? -10.829 -6.551 -0.835 1.00 97.50 367 ARG A CA 1
ATOM 2878 C C . ARG A 1 367 ? -10.760 -7.816 -1.668 1.00 97.50 367 ARG A C 1
ATOM 2880 O O . ARG A 1 367 ? -11.769 -8.207 -2.245 1.00 97.50 367 ARG A O 1
ATOM 2887 N N . PHE A 1 368 ? -9.594 -8.448 -1.760 1.00 97.88 368 PHE A N 1
ATOM 2888 C CA . PHE A 1 368 ? -9.367 -9.439 -2.816 1.00 97.88 368 PHE A CA 1
ATOM 2889 C C . PHE A 1 368 ? -9.181 -10.875 -2.310 1.00 97.88 368 PHE A C 1
ATOM 2891 O O . PHE A 1 368 ? -9.388 -11.816 -3.077 1.00 97.88 368 PHE A O 1
ATOM 2898 N N . SER A 1 369 ? -8.888 -11.089 -1.021 1.00 96.75 369 SER A N 1
ATOM 2899 C CA . SER A 1 369 ? -8.641 -12.440 -0.478 1.00 96.75 369 SER A CA 1
ATOM 2900 C C . SER A 1 369 ? -9.842 -13.385 -0.585 1.00 96.75 369 SER A C 1
ATOM 2902 O O . SER A 1 369 ? -9.687 -14.565 -0.906 1.00 96.75 369 SER A O 1
ATOM 2904 N N . LYS A 1 370 ? -11.064 -12.877 -0.378 1.00 95.75 370 LYS A N 1
ATOM 2905 C CA . LYS A 1 370 ? -12.309 -13.649 -0.552 1.00 95.75 370 LYS A CA 1
ATOM 2906 C C . LYS A 1 370 ? -12.673 -13.887 -2.019 1.00 95.75 370 LYS A C 1
ATOM 2908 O O . LYS A 1 370 ? -13.488 -14.759 -2.295 1.00 95.75 370 LYS A O 1
ATOM 2913 N N . GLN A 1 371 ? -12.034 -13.168 -2.940 1.00 95.31 371 GLN A N 1
ATOM 2914 C CA . GLN A 1 371 ? -12.185 -13.314 -4.393 1.00 95.31 371 GLN A CA 1
ATOM 2915 C C . GLN A 1 371 ? -11.103 -14.231 -5.007 1.00 95.31 371 GLN A C 1
ATOM 2917 O O . GLN A 1 371 ? -10.996 -14.374 -6.226 1.00 95.31 371 GLN A O 1
ATOM 2922 N N . GLY A 1 372 ? -10.303 -14.877 -4.151 1.00 95.50 372 GLY A N 1
ATOM 2923 C CA . GLY A 1 372 ? -9.287 -15.860 -4.530 1.00 95.50 372 GLY A CA 1
ATOM 2924 C C . GLY A 1 372 ? -7.860 -15.319 -4.578 1.00 95.50 372 GLY A C 1
ATOM 2925 O O . GLY A 1 372 ? -6.935 -16.112 -4.696 1.00 95.50 372 GLY A O 1
ATOM 2926 N N . TRP A 1 373 ? -7.647 -14.009 -4.430 1.00 97.94 373 TRP A N 1
ATOM 2927 C CA . TRP A 1 373 ? -6.302 -13.440 -4.498 1.00 97.94 373 TRP A CA 1
ATOM 2928 C C . TRP A 1 373 ? -5.474 -13.747 -3.254 1.00 97.94 373 TRP A C 1
ATOM 2930 O O . TRP A 1 373 ? -5.931 -13.571 -2.125 1.00 97.94 373 TRP A O 1
ATOM 2940 N N . THR A 1 374 ? -4.212 -14.123 -3.447 1.00 97.88 374 THR A N 1
ATOM 2941 C CA . THR A 1 374 ? -3.246 -14.229 -2.347 1.00 97.88 374 THR A CA 1
ATOM 2942 C C . THR A 1 374 ? -2.322 -13.017 -2.337 1.00 97.88 374 THR A C 1
ATOM 2944 O O . THR A 1 374 ? -1.597 -12.771 -3.299 1.00 97.88 374 THR A O 1
ATOM 2947 N N . ILE A 1 375 ? -2.327 -12.264 -1.235 1.00 98.06 375 ILE A N 1
ATOM 2948 C CA . ILE A 1 375 ? -1.462 -11.094 -1.046 1.00 98.06 375 ILE A CA 1
ATOM 2949 C C . ILE A 1 375 ? -0.138 -11.535 -0.419 1.00 98.06 375 ILE A C 1
ATOM 2951 O O . ILE A 1 375 ? -0.136 -12.203 0.614 1.00 98.06 375 ILE A O 1
ATOM 2955 N N . ARG A 1 376 ? 0.992 -11.175 -1.037 1.00 98.12 376 ARG A N 1
ATOM 2956 C CA . ARG A 1 376 ? 2.333 -11.627 -0.636 1.00 98.12 376 ARG A CA 1
ATOM 2957 C C . ARG A 1 376 ? 3.279 -10.441 -0.502 1.00 98.12 376 ARG A C 1
ATOM 2959 O O . ARG A 1 376 ? 3.527 -9.744 -1.478 1.00 98.12 376 ARG A O 1
ATOM 2966 N N . VAL A 1 377 ? 3.849 -10.242 0.687 1.00 98.38 377 VAL A N 1
ATOM 2967 C CA . VAL A 1 377 ? 4.850 -9.190 0.943 1.00 98.38 377 VAL A CA 1
ATOM 2968 C C . VAL A 1 377 ? 6.230 -9.822 1.088 1.00 98.38 377 VAL A C 1
ATOM 2970 O O . VAL A 1 377 ? 6.637 -10.231 2.176 1.00 98.38 377 VAL A O 1
ATOM 2973 N N . LEU A 1 378 ? 6.945 -9.933 -0.029 1.00 98.12 378 LEU A N 1
ATOM 2974 C CA . LEU A 1 378 ? 8.262 -10.558 -0.076 1.00 98.12 378 LEU A CA 1
ATOM 2975 C C . LEU A 1 378 ? 9.347 -9.668 0.538 1.00 98.12 378 LEU A C 1
ATOM 2977 O O . LEU A 1 378 ? 9.219 -8.445 0.612 1.00 98.12 378 LEU A O 1
ATOM 2981 N N . ASN A 1 379 ? 10.435 -10.296 0.979 1.00 97.06 379 ASN A N 1
ATOM 2982 C CA . ASN A 1 379 ? 11.570 -9.621 1.608 1.00 97.06 379 ASN A CA 1
ATOM 2983 C C . ASN A 1 379 ? 12.908 -10.332 1.319 1.00 97.06 379 ASN A C 1
ATOM 2985 O O . ASN A 1 379 ? 12.962 -11.306 0.564 1.00 97.06 379 ASN A O 1
ATOM 2989 N N . ARG A 1 380 ? 13.999 -9.834 1.920 1.00 94.44 380 ARG A N 1
ATOM 2990 C CA . ARG A 1 380 ? 15.351 -10.431 1.860 1.00 94.44 380 ARG A CA 1
ATOM 2991 C C . ARG A 1 380 ? 15.867 -10.890 3.229 1.00 94.44 380 ARG A C 1
ATOM 2993 O O . ARG A 1 380 ? 17.058 -11.155 3.374 1.00 94.44 380 ARG A O 1
ATOM 3000 N N . LEU A 1 381 ? 14.998 -10.997 4.236 1.00 94.31 381 LEU A N 1
ATOM 3001 C CA . LEU A 1 381 ? 15.398 -11.413 5.578 1.00 94.31 381 LEU A CA 1
ATOM 3002 C C . LEU A 1 381 ? 15.766 -12.904 5.598 1.00 94.31 381 LEU A C 1
ATOM 3004 O O . LEU A 1 381 ? 14.947 -13.732 5.179 1.00 94.31 381 LEU A O 1
ATOM 3008 N N . PRO A 1 382 ? 16.955 -13.280 6.105 1.00 90.81 382 PRO A N 1
ATOM 3009 C CA . PRO A 1 382 ? 17.321 -14.682 6.275 1.00 90.81 382 PRO A CA 1
ATOM 3010 C C . PRO A 1 382 ? 16.253 -15.443 7.071 1.00 90.81 382 PRO A C 1
ATOM 3012 O O . PRO A 1 382 ? 15.697 -14.915 8.032 1.00 90.81 382 PRO A O 1
ATOM 3015 N N . SER A 1 383 ? 15.957 -16.678 6.662 1.00 88.31 383 SER A N 1
ATOM 3016 C CA . SER A 1 383 ? 14.979 -17.568 7.315 1.00 88.31 383 SER A CA 1
ATOM 3017 C C . SER A 1 383 ? 13.516 -17.096 7.309 1.00 88.31 383 SER A C 1
ATOM 3019 O O . SER A 1 383 ? 12.664 -17.783 7.873 1.00 88.31 383 SER A O 1
ATOM 3021 N N . SER A 1 384 ? 13.183 -15.965 6.673 1.00 94.44 384 SER A N 1
ATOM 3022 C CA . SER A 1 384 ? 11.782 -15.573 6.485 1.00 94.44 384 SER A CA 1
ATOM 3023 C C . SER A 1 384 ? 11.090 -16.532 5.505 1.00 94.44 384 SER A C 1
ATOM 3025 O O . SER A 1 384 ? 11.644 -16.784 4.432 1.00 94.44 384 SER A O 1
ATOM 3027 N N . PRO A 1 385 ? 9.865 -17.022 5.788 1.00 92.81 385 PRO A N 1
ATOM 3028 C CA . PRO A 1 385 ? 9.088 -17.792 4.808 1.00 92.81 385 PRO A CA 1
ATOM 3029 C C . PRO A 1 385 ? 8.726 -16.950 3.573 1.00 92.81 385 PRO A C 1
ATOM 3031 O O . PRO A 1 385 ? 8.534 -17.482 2.485 1.00 92.81 385 PRO A O 1
ATOM 3034 N N . LEU A 1 386 ? 8.716 -15.624 3.727 1.00 96.75 386 LEU A N 1
ATOM 3035 C CA . LEU A 1 386 ? 8.468 -14.637 2.679 1.00 96.75 386 LEU A CA 1
ATOM 3036 C C . LEU A 1 386 ? 9.758 -14.139 2.007 1.00 96.75 386 LEU A C 1
ATOM 3038 O O . LEU A 1 386 ? 9.726 -13.169 1.250 1.00 96.75 386 LEU A O 1
ATOM 3042 N N . ASN A 1 387 ? 10.908 -14.758 2.288 1.00 97.25 387 ASN A N 1
ATOM 3043 C CA . ASN A 1 387 ? 12.130 -14.433 1.568 1.00 97.25 387 ASN A CA 1
ATOM 3044 C C . ASN A 1 387 ? 11.956 -14.789 0.084 1.00 97.25 387 ASN A C 1
ATOM 3046 O O . ASN A 1 387 ? 11.502 -15.885 -0.243 1.00 97.25 387 ASN A O 1
ATOM 3050 N N . VAL A 1 388 ? 12.345 -13.882 -0.813 1.00 97.00 388 VAL A N 1
ATOM 3051 C CA . VAL A 1 388 ? 12.278 -14.094 -2.269 1.00 97.00 388 VAL A CA 1
ATOM 3052 C C . VAL A 1 388 ? 12.994 -15.375 -2.735 1.00 97.00 388 VAL A C 1
ATOM 3054 O O . VAL A 1 388 ? 12.544 -15.998 -3.695 1.00 97.00 388 VAL A O 1
ATOM 3057 N N . ALA A 1 389 ? 14.019 -15.838 -2.010 1.00 96.25 389 ALA A N 1
ATOM 3058 C CA . ALA A 1 389 ? 14.721 -17.103 -2.261 1.00 96.25 389 ALA A CA 1
ATOM 3059 C C . ALA A 1 389 ? 13.827 -18.355 -2.177 1.00 96.25 389 ALA A C 1
ATOM 3061 O O . ALA A 1 389 ? 14.164 -19.392 -2.738 1.00 96.25 389 ALA A O 1
ATOM 3062 N N . ASN A 1 390 ? 12.678 -18.276 -1.498 1.00 95.81 390 ASN A 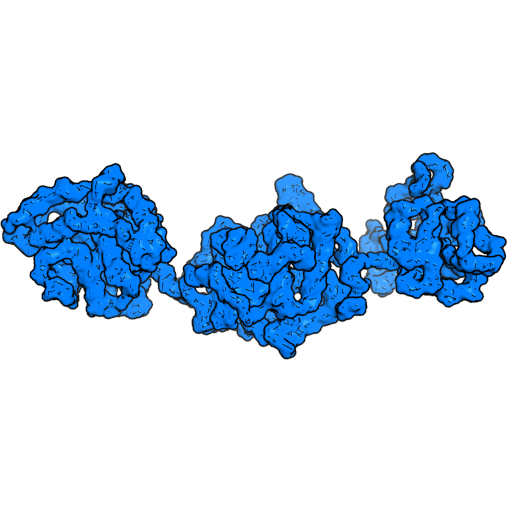N 1
ATOM 3063 C CA . ASN A 1 390 ? 11.720 -19.384 -1.436 1.00 95.81 390 ASN A CA 1
ATOM 3064 C C . ASN A 1 390 ? 10.819 -19.459 -2.681 1.00 95.81 390 ASN A C 1
ATOM 3066 O O . ASN A 1 390 ? 10.073 -20.421 -2.844 1.00 95.81 390 ASN A O 1
ATOM 3070 N N . PHE A 1 391 ? 10.858 -18.440 -3.544 1.00 96.25 391 PHE A N 1
ATOM 3071 C CA . PHE A 1 391 ? 10.003 -18.317 -4.727 1.00 96.25 391 PHE A CA 1
ATOM 3072 C C . PHE A 1 391 ? 10.813 -18.365 -6.024 1.00 96.25 391 PHE A C 1
ATOM 3074 O O . PHE A 1 391 ? 10.357 -18.921 -7.030 1.00 96.25 391 PHE A O 1
ATOM 3081 N N . LEU A 1 392 ? 12.015 -17.800 -6.009 1.00 96.88 392 LEU A N 1
ATOM 3082 C CA . LEU A 1 392 ? 12.909 -17.686 -7.153 1.00 96.88 392 LEU A CA 1
ATOM 3083 C C . LEU A 1 392 ? 14.290 -18.217 -6.780 1.00 96.88 392 LEU A C 1
ATOM 3085 O O . LEU A 1 392 ? 14.714 -18.070 -5.634 1.00 96.88 392 LEU A O 1
ATOM 3089 N N . ASP A 1 393 ? 14.991 -18.806 -7.748 1.00 96.25 393 ASP A N 1
ATOM 3090 C CA . ASP A 1 393 ? 16.399 -19.145 -7.563 1.00 96.25 393 ASP A CA 1
ATOM 3091 C C . ASP A 1 393 ? 17.217 -17.854 -7.625 1.00 96.25 393 ASP A C 1
ATOM 3093 O O . ASP A 1 393 ? 17.527 -17.333 -8.690 1.00 96.25 393 ASP A O 1
ATOM 3097 N N . ILE A 1 394 ? 17.519 -17.297 -6.455 1.00 94.94 394 ILE A N 1
ATOM 3098 C CA . ILE A 1 394 ? 18.254 -16.034 -6.347 1.00 94.94 394 ILE A CA 1
ATOM 3099 C C . ILE A 1 394 ? 19.750 -16.172 -6.639 1.00 94.94 394 ILE A C 1
ATOM 3101 O O . ILE A 1 394 ? 20.459 -15.172 -6.554 1.00 94.94 394 ILE A O 1
ATOM 3105 N N . SER A 1 395 ? 20.227 -17.392 -6.906 1.00 94.12 395 SER A N 1
ATOM 3106 C CA . SER A 1 395 ? 21.609 -17.672 -7.295 1.00 94.12 395 SER A CA 1
ATOM 3107 C C . SER A 1 395 ? 21.786 -17.845 -8.802 1.00 94.12 395 SER A C 1
ATOM 3109 O O . SER A 1 395 ? 22.923 -17.904 -9.265 1.00 94.12 395 SER A O 1
ATOM 3111 N N . ASP A 1 396 ? 20.684 -17.892 -9.555 1.00 95.00 396 ASP A N 1
ATOM 3112 C CA . ASP A 1 396 ? 20.695 -18.037 -11.004 1.00 95.00 396 ASP A CA 1
ATOM 3113 C C . ASP A 1 396 ? 21.113 -16.721 -11.694 1.00 95.00 396 ASP A C 1
ATOM 3115 O O . ASP A 1 396 ? 20.364 -15.736 -11.626 1.00 95.00 396 ASP A O 1
ATOM 3119 N N . PRO A 1 397 ? 22.283 -16.681 -12.365 1.00 89.88 397 PRO A N 1
ATOM 3120 C CA . PRO A 1 397 ? 22.765 -15.484 -13.049 1.00 89.88 397 PRO A CA 1
ATOM 3121 C C . PRO A 1 397 ? 21.935 -15.115 -14.287 1.00 89.88 397 PRO A C 1
ATOM 3123 O O . PRO A 1 397 ? 22.030 -13.978 -14.743 1.00 89.88 397 PRO A O 1
ATOM 3126 N N . ASP A 1 398 ? 21.116 -16.034 -14.814 1.00 89.94 398 ASP A N 1
ATOM 3127 C CA . ASP A 1 398 ? 20.217 -15.745 -15.937 1.00 89.94 398 ASP A CA 1
ATOM 3128 C C . ASP A 1 398 ? 18.930 -15.038 -15.464 1.00 89.94 398 ASP A C 1
ATOM 3130 O O . ASP A 1 398 ? 18.299 -14.302 -16.226 1.00 89.94 398 ASP A O 1
ATOM 3134 N N . THR A 1 399 ? 18.562 -15.212 -14.187 1.00 95.81 399 THR A N 1
ATOM 3135 C CA . THR A 1 399 ? 17.391 -14.572 -13.562 1.00 95.81 399 THR A CA 1
ATOM 3136 C C . THR A 1 399 ? 17.754 -13.301 -12.789 1.00 95.81 399 THR A C 1
ATOM 3138 O O . THR A 1 399 ? 16.937 -12.382 -12.683 1.00 95.81 399 THR A O 1
ATOM 3141 N N . PHE A 1 400 ? 18.963 -13.209 -12.227 1.00 97.94 400 PHE A N 1
ATOM 3142 C CA . PHE A 1 400 ? 19.387 -12.084 -11.394 1.00 97.94 400 PHE A CA 1
ATOM 3143 C C . PHE A 1 400 ? 20.805 -11.612 -11.725 1.00 97.94 400 PHE A C 1
ATOM 3145 O O . PHE A 1 400 ? 21.711 -12.434 -11.848 1.00 97.94 400 PHE A O 1
ATOM 3152 N N . PRO A 1 401 ? 21.046 -10.287 -11.762 1.00 97.25 401 PRO A N 1
ATOM 3153 C CA . PRO A 1 401 ? 22.381 -9.780 -12.010 1.00 97.25 401 PRO A CA 1
ATOM 3154 C C . PRO A 1 401 ? 23.293 -10.104 -10.831 1.00 97.25 401 PRO A C 1
ATOM 3156 O O . PRO A 1 401 ? 22.852 -10.218 -9.681 1.00 97.25 401 PRO A O 1
ATOM 3159 N N . ARG A 1 402 ? 24.599 -10.148 -11.100 1.00 95.12 402 ARG A N 1
ATOM 3160 C CA . ARG A 1 402 ? 25.623 -10.460 -10.098 1.00 95.12 402 ARG A CA 1
ATOM 3161 C C . ARG A 1 402 ? 25.493 -9.625 -8.821 1.00 95.12 402 ARG A C 1
ATOM 3163 O O . ARG A 1 402 ? 25.621 -10.169 -7.731 1.00 95.12 402 ARG A O 1
ATOM 3170 N N . ALA A 1 403 ? 25.148 -8.340 -8.936 1.00 96.31 403 ALA A N 1
ATOM 3171 C CA . ALA A 1 403 ? 24.954 -7.477 -7.772 1.00 96.31 403 ALA A CA 1
ATOM 3172 C C . ALA A 1 403 ? 23.826 -7.942 -6.833 1.00 96.31 403 ALA A C 1
ATOM 3174 O O . ALA A 1 403 ? 23.923 -7.794 -5.615 1.00 96.31 403 ALA A O 1
ATOM 3175 N N . PHE A 1 404 ? 22.760 -8.537 -7.371 1.00 96.50 404 PHE A N 1
ATOM 3176 C CA . PHE A 1 404 ? 21.664 -9.089 -6.574 1.00 96.50 404 PHE A CA 1
ATOM 3177 C C . PHE A 1 404 ? 22.051 -10.413 -5.903 1.00 96.50 404 PHE A C 1
ATOM 3179 O O . PHE A 1 404 ? 21.708 -10.637 -4.735 1.00 96.50 404 PHE A O 1
ATOM 3186 N N . VAL A 1 405 ? 22.772 -11.266 -6.639 1.00 94.44 405 VAL A N 1
ATOM 3187 C CA . VAL A 1 405 ? 23.293 -12.555 -6.155 1.00 94.44 405 VAL A CA 1
ATOM 3188 C C . VAL A 1 405 ? 24.275 -12.328 -5.003 1.00 94.44 405 VAL A C 1
ATOM 3190 O O . VAL A 1 405 ? 24.101 -12.886 -3.920 1.00 94.44 405 VAL A O 1
ATOM 3193 N N . ASP A 1 406 ? 25.240 -11.428 -5.200 1.00 93.75 406 ASP A N 1
ATOM 3194 C CA . ASP A 1 406 ? 26.301 -11.124 -4.234 1.00 93.75 406 ASP A CA 1
ATOM 3195 C C . ASP A 1 406 ? 25.820 -10.206 -3.090 1.00 93.75 406 ASP A C 1
ATOM 3197 O O . ASP A 1 406 ? 26.531 -10.007 -2.104 1.00 93.75 406 ASP A O 1
ATOM 3201 N N . GLY A 1 407 ? 24.610 -9.641 -3.193 1.00 92.50 407 GLY A N 1
ATOM 3202 C CA . GLY A 1 407 ? 24.059 -8.714 -2.201 1.00 92.50 407 GLY A CA 1
ATOM 3203 C C . GLY A 1 407 ? 24.787 -7.366 -2.158 1.00 92.50 407 GLY A C 1
ATOM 3204 O O . GLY A 1 407 ? 24.890 -6.759 -1.094 1.00 92.50 407 GLY A O 1
ATOM 3205 N N . THR A 1 408 ? 25.298 -6.909 -3.302 1.00 95.56 408 THR A N 1
ATOM 3206 C CA . THR A 1 408 ? 26.130 -5.705 -3.452 1.00 95.56 408 THR A CA 1
ATOM 3207 C C . THR A 1 408 ? 25.410 -4.535 -4.125 1.00 95.56 408 THR A C 1
ATOM 3209 O O . THR A 1 408 ? 26.053 -3.532 -4.426 1.00 95.56 408 THR A O 1
ATOM 3212 N N . ILE A 1 409 ? 24.089 -4.626 -4.336 1.00 96.50 409 ILE A N 1
ATOM 3213 C CA . ILE A 1 409 ? 23.278 -3.501 -4.831 1.00 96.50 409 ILE A CA 1
ATOM 3214 C C . ILE A 1 409 ? 23.438 -2.305 -3.883 1.00 96.50 409 ILE A C 1
ATOM 3216 O O . ILE A 1 409 ? 23.064 -2.373 -2.710 1.00 96.50 409 ILE A O 1
ATOM 3220 N N . GLY A 1 410 ? 23.998 -1.218 -4.407 1.00 93.12 410 GLY A N 1
ATOM 3221 C CA . GLY A 1 410 ? 24.307 0.013 -3.691 1.00 93.12 410 GLY A CA 1
ATOM 3222 C C . GLY A 1 410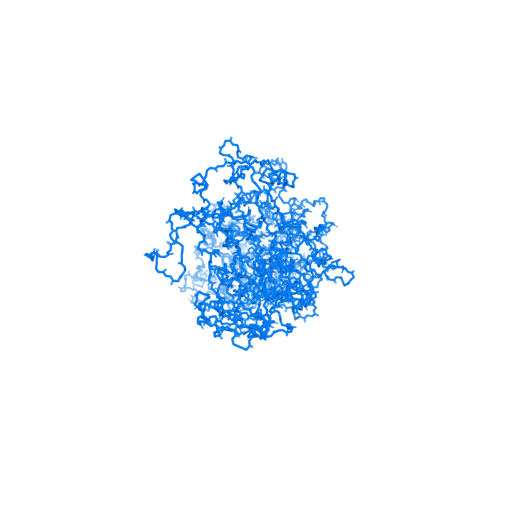 ? 23.493 1.216 -4.172 1.00 93.12 410 GLY A C 1
ATOM 3223 O O . GLY A 1 410 ? 22.500 1.083 -4.885 1.00 93.12 410 GLY A O 1
ATOM 3224 N N . GLY A 1 411 ? 23.927 2.407 -3.757 1.00 90.50 411 GLY A N 1
ATOM 3225 C CA . GLY A 1 411 ? 23.255 3.677 -4.042 1.00 90.50 411 GLY A CA 1
ATOM 3226 C C . GLY A 1 411 ? 22.135 4.023 -3.052 1.00 90.50 411 GLY A C 1
ATOM 3227 O O . GLY A 1 411 ? 21.675 3.188 -2.269 1.00 90.50 411 GLY A O 1
ATOM 3228 N N . ASP A 1 412 ? 21.674 5.275 -3.103 1.00 87.69 412 ASP A N 1
ATOM 3229 C CA . ASP A 1 412 ? 20.684 5.836 -2.164 1.00 87.69 412 ASP A CA 1
ATOM 3230 C C . ASP A 1 412 ? 19.313 5.136 -2.222 1.00 87.69 412 ASP A C 1
ATOM 3232 O O . ASP A 1 412 ? 18.502 5.240 -1.297 1.00 87.69 412 ASP A O 1
ATOM 3236 N N . TYR A 1 413 ? 19.050 4.404 -3.308 1.00 94.00 413 TYR A N 1
ATOM 3237 C CA . TYR A 1 413 ? 17.777 3.743 -3.583 1.00 94.00 413 TYR A CA 1
ATOM 3238 C C . TYR A 1 413 ? 17.898 2.222 -3.732 1.00 94.00 413 TYR A C 1
ATOM 3240 O O . TYR A 1 413 ? 16.978 1.593 -4.255 1.00 94.00 413 TYR A O 1
ATOM 3248 N N . ALA A 1 414 ? 18.964 1.606 -3.206 1.00 95.50 414 ALA A N 1
ATOM 3249 C CA . ALA A 1 414 ? 19.181 0.158 -3.278 1.00 95.50 414 ALA A CA 1
ATOM 3250 C C . ALA A 1 414 ? 17.941 -0.702 -2.926 1.00 95.50 414 ALA A C 1
ATOM 3252 O O . ALA A 1 414 ? 17.665 -1.663 -3.650 1.00 95.50 414 ALA A O 1
ATOM 3253 N N . PRO A 1 415 ? 17.123 -0.384 -1.893 1.00 94.50 415 PRO A N 1
ATOM 3254 C CA . PRO A 1 415 ? 15.906 -1.152 -1.614 1.00 94.50 415 PRO A CA 1
ATOM 3255 C C . PRO A 1 415 ? 14.856 -1.092 -2.731 1.00 94.50 415 PRO A C 1
ATOM 3257 O O . PRO A 1 415 ? 14.172 -2.085 -2.975 1.00 94.50 415 PRO A O 1
ATOM 3260 N N . GLN A 1 416 ? 14.733 0.055 -3.408 1.00 94.62 416 GLN A N 1
ATOM 3261 C CA . GLN A 1 416 ? 13.858 0.214 -4.569 1.00 94.62 416 GLN A CA 1
ATOM 3262 C C . GLN A 1 416 ? 14.391 -0.622 -5.732 1.00 94.62 416 GLN A C 1
ATOM 3264 O O . GLN A 1 416 ? 13.658 -1.439 -6.268 1.00 94.62 416 GLN A O 1
ATOM 3269 N N . HIS A 1 417 ? 15.675 -0.510 -6.068 1.00 96.94 417 HIS A N 1
ATOM 3270 C CA . HIS A 1 417 ? 16.260 -1.269 -7.181 1.00 96.94 417 HIS A CA 1
ATOM 3271 C C . HIS A 1 417 ? 16.281 -2.782 -6.931 1.00 96.94 417 HIS A C 1
ATOM 3273 O O . HIS A 1 417 ? 16.116 -3.574 -7.856 1.00 96.94 417 HIS A O 1
ATOM 3279 N N . THR A 1 418 ? 16.370 -3.200 -5.666 1.00 96.81 418 THR A N 1
ATOM 3280 C CA . THR A 1 418 ? 16.163 -4.602 -5.272 1.00 96.81 418 THR A CA 1
ATOM 3281 C C . THR A 1 418 ? 14.726 -5.055 -5.562 1.00 96.81 418 THR A C 1
ATOM 3283 O O . THR A 1 418 ? 14.530 -6.158 -6.065 1.00 96.81 418 THR A O 1
ATOM 3286 N N . SER A 1 419 ? 13.724 -4.211 -5.279 1.00 96.88 419 SER A N 1
ATOM 3287 C CA . SER A 1 419 ? 12.321 -4.454 -5.660 1.00 96.88 419 SER A CA 1
ATOM 3288 C C . SER A 1 419 ? 12.164 -4.533 -7.182 1.00 96.88 419 SER A C 1
ATOM 3290 O O . SER A 1 419 ? 11.495 -5.428 -7.691 1.00 96.88 419 SER A O 1
ATOM 3292 N N . ASP A 1 420 ? 12.801 -3.625 -7.921 1.00 97.56 420 ASP A N 1
ATOM 3293 C CA . ASP A 1 420 ? 12.748 -3.592 -9.382 1.00 97.56 420 ASP A CA 1
ATOM 3294 C C . ASP A 1 420 ? 13.227 -4.925 -9.987 1.00 97.56 420 ASP A C 1
ATOM 3296 O O . ASP A 1 420 ? 12.547 -5.504 -10.836 1.00 97.56 420 ASP A O 1
ATOM 3300 N N . LEU A 1 421 ? 14.335 -5.474 -9.483 1.00 97.94 421 LEU A N 1
ATOM 3301 C CA . LEU A 1 421 ? 14.911 -6.734 -9.963 1.00 97.94 421 LEU A CA 1
ATOM 3302 C C . LEU A 1 421 ? 14.061 -7.980 -9.684 1.00 97.94 421 LEU A C 1
ATOM 3304 O O . LEU A 1 421 ? 14.206 -8.969 -10.395 1.00 97.94 421 LEU A O 1
ATOM 3308 N N . VAL A 1 422 ? 13.152 -7.952 -8.703 1.00 98.06 422 VAL A N 1
ATOM 3309 C CA . VAL A 1 422 ? 12.277 -9.104 -8.411 1.00 98.06 422 VAL A CA 1
ATOM 3310 C C . VAL A 1 422 ? 10.964 -9.089 -9.197 1.00 98.06 422 VAL A C 1
ATOM 3312 O O . VAL A 1 422 ? 10.329 -10.137 -9.310 1.00 98.06 422 VAL A O 1
ATOM 3315 N N . ARG A 1 423 ? 10.550 -7.939 -9.760 1.00 97.94 423 ARG A N 1
ATOM 3316 C CA . ARG A 1 423 ? 9.212 -7.776 -10.368 1.00 97.94 423 ARG A CA 1
ATOM 3317 C C . ARG A 1 423 ? 8.944 -8.761 -11.498 1.00 97.94 423 ARG A C 1
ATOM 3319 O O . ARG A 1 423 ? 8.001 -9.546 -11.422 1.00 97.94 423 ARG A O 1
ATOM 3326 N N . TRP A 1 424 ? 9.766 -8.717 -12.546 1.00 98.44 424 TRP A N 1
ATOM 3327 C CA . TRP A 1 424 ? 9.567 -9.568 -13.717 1.00 98.44 424 TRP A CA 1
ATOM 3328 C C . TRP A 1 424 ? 9.822 -11.039 -13.441 1.00 98.44 424 TRP A C 1
ATOM 3330 O O . TRP A 1 424 ? 8.977 -11.818 -13.856 1.00 98.44 424 TRP A O 1
ATOM 3340 N N . PRO A 1 425 ? 10.870 -11.457 -12.708 1.00 98.50 425 PRO A N 1
ATOM 3341 C CA . PRO A 1 425 ? 11.019 -12.863 -12.346 1.00 98.50 425 PRO A CA 1
ATOM 3342 C C . PRO A 1 425 ? 9.774 -13.467 -11.675 1.00 98.50 425 PRO A C 1
ATOM 3344 O O . PRO A 1 425 ? 9.372 -14.580 -12.013 1.00 98.50 425 PRO A O 1
ATOM 3347 N N . LEU A 1 426 ? 9.113 -12.729 -10.772 1.00 98.50 426 LEU A N 1
ATOM 3348 C CA . LEU A 1 426 ? 7.863 -13.184 -10.149 1.00 98.50 426 LEU A CA 1
ATOM 3349 C C . LEU A 1 426 ? 6.715 -13.263 -11.158 1.00 98.50 426 LEU A C 1
ATOM 3351 O O . LEU A 1 426 ? 6.041 -14.288 -11.229 1.00 98.50 426 LEU A O 1
ATOM 3355 N N . LEU A 1 427 ? 6.510 -12.203 -11.942 1.00 98.62 427 LEU A N 1
ATOM 3356 C CA . LEU A 1 427 ? 5.435 -12.134 -12.934 1.00 98.62 427 LEU A CA 1
ATOM 3357 C C . LEU A 1 427 ? 5.608 -13.158 -14.064 1.00 98.62 427 LEU A C 1
ATOM 3359 O O . LEU A 1 427 ? 4.647 -13.803 -14.461 1.00 98.62 427 LEU A O 1
ATOM 3363 N N . LEU A 1 428 ? 6.827 -13.367 -14.555 1.00 98.56 428 LEU A N 1
ATOM 3364 C CA . LEU A 1 428 ? 7.122 -14.341 -15.603 1.00 98.56 428 LEU A CA 1
ATOM 3365 C C . LEU A 1 428 ? 6.909 -15.770 -15.111 1.00 98.56 428 LEU A C 1
ATOM 3367 O O . LEU A 1 428 ? 6.373 -16.587 -15.855 1.00 98.56 428 LEU A O 1
ATOM 3371 N N . LYS A 1 429 ? 7.276 -16.067 -13.860 1.00 97.81 429 LYS A N 1
ATOM 3372 C CA . LYS A 1 429 ? 7.143 -17.415 -13.300 1.00 97.81 429 LYS A CA 1
ATOM 3373 C C . LYS A 1 429 ? 5.724 -17.743 -12.836 1.00 97.81 429 LYS A C 1
ATOM 3375 O O . LYS A 1 429 ? 5.288 -18.879 -12.999 1.00 97.81 429 LYS A O 1
ATOM 3380 N N . TYR A 1 430 ? 5.024 -16.782 -12.233 1.00 98.00 430 TYR A N 1
ATOM 3381 C CA . TYR A 1 430 ? 3.761 -17.030 -11.527 1.00 98.00 430 TYR A CA 1
ATOM 3382 C C . TYR A 1 430 ? 2.583 -16.178 -12.004 1.00 98.00 430 TYR A C 1
ATOM 3384 O O . TYR A 1 430 ? 1.451 -16.449 -11.608 1.00 98.00 430 TYR A O 1
ATOM 3392 N N . GLY A 1 431 ? 2.818 -15.165 -12.839 1.00 98.00 431 GLY A N 1
ATOM 3393 C CA . GLY A 1 431 ? 1.794 -14.205 -13.233 1.00 98.00 431 GLY A CA 1
ATOM 3394 C C . GLY A 1 431 ? 1.248 -13.403 -12.052 1.00 98.00 431 GLY A C 1
ATOM 3395 O O . GLY A 1 431 ? 1.861 -13.298 -10.979 1.00 98.00 431 GLY A O 1
ATOM 3396 N N . GLY A 1 432 ? 0.069 -12.833 -12.269 1.00 98.31 432 GLY A N 1
ATOM 3397 C CA . GLY A 1 432 ? -0.658 -12.047 -11.284 1.00 98.31 432 GLY A CA 1
ATOM 3398 C C . GLY A 1 432 ? -0.321 -10.569 -11.388 1.00 98.31 432 GLY A C 1
ATOM 3399 O O . GLY A 1 432 ? -0.184 -10.029 -12.483 1.00 98.31 432 GLY A O 1
ATOM 3400 N N . VAL A 1 433 ? -0.218 -9.908 -10.238 1.00 98.69 433 VAL A N 1
ATOM 3401 C CA . VAL A 1 433 ? -0.017 -8.461 -10.116 1.00 98.69 433 VAL A CA 1
ATOM 3402 C C . VAL A 1 433 ? 1.233 -8.201 -9.292 1.00 98.69 433 VAL A C 1
ATOM 3404 O O . VAL A 1 433 ? 1.350 -8.709 -8.185 1.00 98.69 433 VAL A O 1
ATOM 3407 N N . TYR A 1 434 ? 2.140 -7.362 -9.775 1.00 98.75 434 TYR A N 1
ATOM 3408 C CA . TYR A 1 434 ? 3.150 -6.720 -8.946 1.00 98.75 434 TYR A CA 1
ATOM 3409 C C . TYR A 1 434 ? 2.711 -5.292 -8.648 1.00 98.75 434 TYR A C 1
ATOM 3411 O O . TYR A 1 434 ? 2.392 -4.537 -9.568 1.00 98.75 434 TYR A O 1
ATOM 3419 N N . ALA A 1 435 ? 2.740 -4.900 -7.378 1.00 98.44 435 ALA A N 1
ATOM 3420 C CA . ALA A 1 435 ? 2.436 -3.542 -6.957 1.00 98.44 435 ALA A CA 1
ATOM 3421 C C . ALA A 1 435 ? 3.445 -3.046 -5.917 1.00 98.44 435 ALA A C 1
ATOM 3423 O O . ALA A 1 435 ? 3.941 -3.794 -5.074 1.00 98.44 435 ALA A O 1
ATOM 3424 N N . ASP A 1 436 ? 3.736 -1.749 -5.938 1.00 97.44 436 ASP A N 1
ATOM 3425 C CA . ASP A 1 436 ? 4.484 -1.130 -4.851 1.00 97.44 436 ASP A CA 1
ATOM 3426 C C . ASP A 1 436 ? 3.604 -0.990 -3.603 1.00 97.44 436 ASP A C 1
ATOM 3428 O O . ASP A 1 436 ? 2.434 -0.620 -3.683 1.00 97.44 436 ASP A O 1
ATOM 3432 N N . VAL A 1 437 ? 4.197 -1.136 -2.417 1.00 96.75 437 VAL A N 1
ATOM 3433 C CA . VAL A 1 437 ? 3.479 -1.018 -1.130 1.00 96.75 437 VAL A CA 1
ATOM 3434 C C . VAL A 1 437 ? 2.825 0.355 -0.886 1.00 96.75 437 VAL A C 1
ATOM 3436 O O . VAL A 1 437 ? 1.939 0.509 -0.045 1.00 96.75 437 VAL A O 1
ATOM 3439 N N . GLY A 1 438 ? 3.282 1.379 -1.611 1.00 95.62 438 GLY A N 1
ATOM 3440 C CA . GLY A 1 438 ? 2.721 2.730 -1.583 1.00 95.62 438 GLY A CA 1
ATOM 3441 C C . GLY A 1 438 ? 1.510 2.929 -2.500 1.00 95.62 438 GLY A C 1
ATOM 3442 O O . GLY A 1 438 ? 1.008 4.046 -2.568 1.00 95.62 438 GLY A O 1
ATOM 3443 N N . LEU A 1 439 ? 1.068 1.904 -3.236 1.00 97.50 439 LEU A N 1
ATOM 3444 C CA . LEU A 1 439 ? -0.105 1.982 -4.102 1.00 97.50 439 LEU A CA 1
ATOM 3445 C C . LEU A 1 439 ? -1.379 1.656 -3.311 1.00 97.50 439 LEU A C 1
ATOM 3447 O O . LEU A 1 439 ? -1.574 0.531 -2.846 1.00 97.50 439 LEU A O 1
ATOM 3451 N N . MET A 1 440 ? -2.255 2.648 -3.180 1.00 97.88 440 MET A N 1
ATOM 3452 C CA . MET A 1 440 ? -3.608 2.471 -2.658 1.00 97.88 440 MET A CA 1
ATOM 3453 C C . MET A 1 440 ? -4.521 2.023 -3.800 1.00 97.88 440 MET A C 1
ATOM 3455 O O . MET A 1 440 ? -4.687 2.764 -4.766 1.00 97.88 440 MET A O 1
ATOM 3459 N N . GLN A 1 441 ? -5.104 0.829 -3.710 1.00 97.25 441 GLN A N 1
ATOM 3460 C CA . GLN A 1 441 ? -6.036 0.341 -4.730 1.00 97.25 441 GLN A CA 1
ATOM 3461 C C . GLN A 1 441 ? -7.415 0.966 -4.546 1.00 97.25 441 GLN A C 1
ATOM 3463 O O . GLN A 1 441 ? -7.967 0.921 -3.448 1.00 97.25 441 GLN A O 1
ATOM 3468 N N . ILE A 1 442 ? -7.989 1.499 -5.624 1.00 97.50 442 ILE A N 1
ATOM 3469 C CA . ILE A 1 442 ? -9.326 2.107 -5.625 1.00 97.50 442 ILE A CA 1
ATOM 3470 C C . ILE A 1 442 ? -10.270 1.235 -6.448 1.00 97.50 442 ILE A C 1
ATOM 3472 O O . ILE A 1 442 ? -11.203 0.663 -5.894 1.00 97.50 442 ILE A O 1
ATOM 3476 N N . GLY A 1 443 ? -9.985 1.033 -7.731 1.00 95.25 443 GLY A N 1
ATOM 3477 C CA . GLY A 1 443 ? -10.847 0.290 -8.644 1.00 95.25 443 GLY A CA 1
ATOM 3478 C C . GLY A 1 443 ? -10.896 -1.212 -8.373 1.00 95.25 443 GLY A C 1
ATOM 3479 O O . GLY A 1 443 ? -10.106 -1.758 -7.596 1.00 95.25 443 GLY A O 1
ATOM 3480 N N . ASP A 1 444 ? -11.849 -1.878 -9.017 1.00 96.44 444 ASP A N 1
ATOM 3481 C CA . ASP A 1 444 ? -12.099 -3.312 -8.876 1.00 96.44 444 ASP A CA 1
ATOM 3482 C C . ASP A 1 444 ? -11.053 -4.138 -9.645 1.00 96.44 444 ASP A C 1
ATOM 3484 O O . ASP A 1 444 ? -11.178 -4.355 -10.853 1.00 96.44 444 ASP A O 1
ATOM 3488 N N . LEU A 1 445 ? -9.994 -4.580 -8.952 1.00 97.69 445 LEU A N 1
ATOM 3489 C CA . LEU A 1 445 ? -8.952 -5.410 -9.563 1.00 97.69 445 LEU A CA 1
ATOM 3490 C C . LEU A 1 445 ? -9.503 -6.755 -10.049 1.00 97.69 445 LEU A C 1
ATOM 3492 O O . LEU A 1 445 ? -9.074 -7.219 -11.101 1.00 97.69 445 LEU A O 1
ATOM 3496 N N . ASP A 1 446 ? -10.408 -7.397 -9.306 1.00 97.62 446 ASP A N 1
ATOM 3497 C CA . ASP A 1 446 ? -10.866 -8.746 -9.658 1.00 97.62 446 ASP A CA 1
ATOM 3498 C C . ASP A 1 446 ? -11.662 -8.729 -10.961 1.00 97.62 446 ASP A C 1
ATOM 3500 O O . ASP A 1 446 ? -11.420 -9.536 -11.865 1.00 97.62 446 ASP A O 1
ATOM 3504 N N . ARG A 1 447 ? -12.543 -7.735 -11.101 1.00 97.19 447 ARG A N 1
ATOM 3505 C CA . ARG A 1 447 ? -13.267 -7.487 -12.344 1.00 97.19 447 ARG A CA 1
ATOM 3506 C C . ARG A 1 447 ? -12.332 -7.065 -13.475 1.00 97.19 447 ARG A C 1
ATOM 3508 O O . ARG A 1 447 ? -12.414 -7.630 -14.559 1.00 97.19 447 ARG A O 1
ATOM 3515 N N . MET A 1 448 ? -11.408 -6.130 -13.226 1.00 97.44 448 MET A N 1
ATOM 3516 C CA . MET A 1 448 ? -10.429 -5.710 -14.238 1.00 97.44 448 MET A CA 1
ATOM 3517 C C . MET A 1 448 ? -9.635 -6.915 -14.759 1.00 97.44 448 MET A C 1
ATOM 3519 O O . MET A 1 448 ? -9.531 -7.108 -15.964 1.00 97.44 448 MET A O 1
ATOM 3523 N N . TRP A 1 449 ? -9.126 -7.764 -13.866 1.00 98.12 449 TRP A N 1
ATOM 3524 C CA . TRP A 1 449 ? -8.399 -8.981 -14.219 1.00 98.12 449 TRP A CA 1
ATOM 3525 C C . TRP A 1 449 ? -9.270 -9.961 -15.007 1.00 98.12 449 TRP A C 1
ATOM 3527 O O . TRP A 1 449 ? -8.870 -10.398 -16.081 1.00 98.12 449 TRP A O 1
ATOM 3537 N N . SER A 1 450 ? -10.459 -10.295 -14.503 1.00 97.38 450 SER A N 1
ATOM 3538 C CA . SER A 1 450 ? -11.340 -11.302 -15.112 1.00 97.38 450 SER A CA 1
ATOM 3539 C C . SER A 1 450 ? -11.988 -10.870 -16.427 1.00 97.38 450 SER A C 1
ATOM 3541 O O . SER A 1 450 ? -12.419 -11.735 -17.183 1.00 97.38 450 SER A O 1
ATOM 3543 N N . GLU A 1 451 ? -12.045 -9.573 -16.730 1.00 97.19 451 GLU A N 1
ATOM 3544 C CA . GLU A 1 451 ? -12.495 -9.069 -18.033 1.00 97.19 451 GLU A CA 1
ATOM 3545 C C . GLU A 1 451 ? -11.332 -8.840 -19.016 1.00 97.19 451 GLU A C 1
ATOM 3547 O O . GLU A 1 451 ? -11.565 -8.836 -20.226 1.00 97.19 451 GLU A O 1
ATOM 3552 N N . THR A 1 452 ? -10.091 -8.698 -18.524 1.00 97.12 452 THR A N 1
ATOM 3553 C CA . THR A 1 452 ? -8.897 -8.406 -19.341 1.00 97.12 452 THR A CA 1
ATOM 3554 C C . THR A 1 452 ? -7.851 -9.529 -19.274 1.00 97.12 452 THR A C 1
ATOM 3556 O O . THR A 1 452 ? -8.059 -10.589 -19.851 1.00 97.12 452 THR A O 1
ATOM 3559 N N . VAL A 1 453 ? -6.733 -9.325 -18.574 1.00 97.25 453 VAL A N 1
ATOM 3560 C CA . VAL A 1 453 ? -5.534 -10.184 -18.558 1.00 97.25 453 VAL A CA 1
ATOM 3561 C C . VAL A 1 453 ? -5.815 -11.620 -18.108 1.00 97.25 453 VAL A C 1
ATOM 3563 O O . VAL A 1 453 ? -5.223 -12.564 -18.619 1.00 97.25 453 VAL A O 1
ATOM 3566 N N . GLY A 1 454 ? -6.725 -11.806 -17.154 1.00 96.44 454 GLY A N 1
ATOM 3567 C CA . GLY A 1 454 ? -7.124 -13.120 -16.653 1.00 96.44 454 GLY A CA 1
ATOM 3568 C C . GLY A 1 454 ? -8.095 -13.873 -17.562 1.00 96.44 454 GLY A C 1
ATOM 3569 O O . GLY A 1 454 ? -8.388 -15.041 -17.305 1.00 96.44 454 GLY A O 1
ATOM 3570 N N . ASN A 1 455 ? -8.616 -13.223 -18.604 1.00 96.94 455 ASN A N 1
ATOM 3571 C CA . ASN A 1 455 ? -9.522 -13.821 -19.571 1.00 96.94 455 ASN A CA 1
ATOM 3572 C C . ASN A 1 455 ? -8.765 -14.185 -20.847 1.00 96.94 455 ASN A C 1
ATOM 3574 O O . ASN A 1 455 ? -8.437 -13.320 -21.648 1.00 96.94 455 ASN A O 1
ATOM 3578 N N . LEU A 1 456 ? -8.584 -15.481 -21.098 1.00 94.06 456 LEU A N 1
ATOM 3579 C CA . LEU A 1 456 ? -7.894 -15.971 -22.299 1.00 94.06 456 LEU A CA 1
ATOM 3580 C C . LEU A 1 456 ? -8.599 -15.611 -23.621 1.00 94.06 456 LEU A C 1
ATOM 3582 O O . LEU A 1 456 ? -8.008 -15.764 -24.685 1.00 94.06 456 LEU A O 1
ATOM 3586 N N . ALA A 1 457 ? -9.864 -15.176 -23.577 1.00 96.62 457 ALA A N 1
ATOM 3587 C CA . ALA A 1 457 ? -10.580 -14.667 -24.747 1.00 96.62 457 ALA A CA 1
ATOM 3588 C C . ALA A 1 457 ? -10.408 -13.150 -24.954 1.00 96.62 457 ALA A C 1
ATOM 3590 O O . ALA A 1 457 ? -10.784 -12.637 -26.009 1.00 96.62 457 ALA A O 1
ATOM 3591 N N . SER A 1 458 ? -9.885 -12.427 -23.961 1.00 97.12 458 SER A N 1
ATOM 3592 C CA . SER A 1 458 ? -9.528 -11.017 -24.102 1.00 97.12 458 SER A CA 1
ATOM 3593 C C . SER A 1 458 ? -8.212 -10.897 -24.880 1.00 97.12 458 SER A C 1
ATOM 3595 O O . SER A 1 458 ? -7.314 -11.715 -24.688 1.00 97.12 458 SER A O 1
ATOM 3597 N N . PRO A 1 459 ? -8.059 -9.874 -25.741 1.00 97.06 459 PRO A N 1
ATOM 3598 C CA . PRO A 1 459 ? -6.805 -9.637 -26.448 1.00 97.06 459 PRO A CA 1
ATOM 3599 C C . PRO A 1 459 ? -5.707 -9.078 -25.532 1.00 97.06 459 PRO A C 1
ATOM 3601 O O . PRO A 1 459 ? -4.548 -9.048 -25.926 1.00 97.06 459 PRO A O 1
ATOM 3604 N N . PHE A 1 460 ? -6.050 -8.603 -24.333 1.00 98.25 460 PHE A N 1
ATOM 3605 C CA . PHE A 1 460 ? -5.107 -7.930 -23.447 1.00 98.25 460 PHE A CA 1
ATOM 3606 C C . PHE A 1 460 ? -4.302 -8.920 -22.611 1.00 98.25 460 PHE A C 1
ATOM 3608 O O . PHE A 1 460 ? -4.869 -9.736 -21.891 1.00 98.25 460 PHE A O 1
ATOM 3615 N N . GLU A 1 461 ? -2.982 -8.774 -22.648 1.00 98.44 461 GLU A N 1
ATOM 3616 C CA . GLU A 1 461 ? -2.024 -9.624 -21.939 1.00 98.44 461 GLU A CA 1
ATOM 3617 C C . GLU A 1 461 ? -1.302 -8.886 -20.801 1.00 98.44 461 GLU A C 1
ATOM 3619 O O . GLU A 1 461 ? -0.740 -9.520 -19.906 1.00 98.44 461 GLU A O 1
ATOM 3624 N N . VAL A 1 462 ? -1.312 -7.547 -20.827 1.00 98.50 462 VAL A N 1
ATOM 3625 C CA . VAL A 1 462 ? -0.659 -6.689 -19.829 1.00 98.50 462 VAL A CA 1
ATOM 3626 C C . VAL A 1 462 ? -1.615 -5.606 -19.347 1.00 98.50 462 VAL A C 1
ATOM 3628 O O . VAL A 1 462 ? -2.277 -4.958 -20.154 1.00 98.50 462 VAL A O 1
ATOM 3631 N N . LEU A 1 463 ? -1.626 -5.361 -18.037 1.00 98.25 463 LEU A N 1
ATOM 3632 C CA . LEU A 1 463 ? -2.332 -4.249 -17.400 1.00 98.25 463 LEU A CA 1
ATOM 3633 C C . LEU A 1 463 ? -1.342 -3.379 -16.609 1.00 98.25 463 LEU A C 1
ATOM 3635 O O . LEU A 1 463 ? -0.587 -3.886 -15.777 1.00 98.25 463 LEU A O 1
ATOM 3639 N N . SER A 1 464 ? -1.348 -2.066 -16.858 1.00 97.81 464 SER A N 1
ATOM 3640 C CA . SER A 1 464 ? -0.537 -1.078 -16.123 1.00 97.81 464 SER A CA 1
ATOM 3641 C C . SER A 1 464 ? -1.102 0.348 -16.279 1.00 97.81 464 SER A C 1
ATOM 3643 O O . SER A 1 464 ? -2.158 0.542 -16.880 1.00 97.81 464 SER A O 1
ATOM 3645 N N . TYR A 1 465 ? -0.412 1.357 -15.745 1.00 97.62 465 TYR A N 1
ATOM 3646 C CA . TYR A 1 465 ? -0.645 2.766 -16.075 1.00 97.62 465 TYR A CA 1
ATOM 3647 C C . TYR A 1 465 ? 0.348 3.231 -17.139 1.00 97.62 465 TYR A C 1
ATOM 3649 O O . TYR A 1 465 ? 1.470 2.730 -17.182 1.00 97.62 465 TYR A O 1
ATOM 3657 N N . ASN A 1 466 ? -0.022 4.223 -17.950 1.00 95.94 466 ASN A N 1
ATOM 3658 C CA . ASN A 1 466 ? 0.865 4.819 -18.950 1.00 95.94 466 ASN A CA 1
ATOM 3659 C C . ASN A 1 466 ? 0.991 6.335 -18.787 1.00 95.94 466 ASN A C 1
ATOM 3661 O O . ASN A 1 466 ? -0.006 7.052 -18.716 1.00 95.94 466 ASN A O 1
ATOM 3665 N N . MET A 1 467 ? 2.236 6.809 -18.768 1.00 91.19 467 MET A N 1
ATOM 3666 C CA . MET A 1 467 ? 2.607 8.209 -18.546 1.00 91.19 467 MET A CA 1
ATOM 3667 C C . MET A 1 467 ? 2.751 9.022 -19.848 1.00 91.19 467 MET A C 1
ATOM 3669 O O . MET A 1 467 ? 2.849 10.241 -19.787 1.00 91.19 467 MET A O 1
ATOM 3673 N N . GLY A 1 468 ? 2.772 8.371 -21.019 1.00 81.50 468 GLY A N 1
ATOM 3674 C CA . GLY A 1 468 ? 3.073 9.004 -22.313 1.00 81.50 468 GLY A CA 1
ATOM 3675 C C . GLY A 1 468 ? 1.871 9.378 -23.197 1.00 81.50 468 GLY A C 1
ATOM 3676 O O . GLY A 1 468 ? 2.076 9.835 -24.316 1.00 81.50 468 GLY A O 1
ATOM 3677 N N . GLY A 1 469 ? 0.627 9.166 -22.754 1.00 84.31 469 GLY A N 1
ATOM 3678 C CA . GLY A 1 469 ? -0.566 9.323 -23.607 1.00 84.31 469 GLY A CA 1
ATOM 3679 C C . GLY A 1 469 ? -0.718 8.215 -24.667 1.00 84.31 469 GLY A C 1
ATOM 3680 O O . GLY A 1 469 ? -0.101 7.161 -24.548 1.00 84.31 469 GLY A O 1
ATOM 3681 N N . VAL A 1 470 ? -1.560 8.419 -25.688 1.00 85.69 470 VAL A N 1
ATOM 3682 C CA . VAL A 1 470 ? -1.873 7.390 -26.715 1.00 85.69 470 VAL A CA 1
ATOM 3683 C C . VAL A 1 470 ? -0.738 7.134 -27.717 1.00 85.69 470 VAL A C 1
ATOM 3685 O O . VAL A 1 470 ? -0.605 6.027 -28.240 1.00 85.69 470 VAL A O 1
ATOM 3688 N N . GLU A 1 471 ? 0.113 8.131 -27.952 1.00 82.50 471 GLU A N 1
ATOM 3689 C CA . GLU A 1 471 ? 1.293 8.017 -28.819 1.00 82.50 471 GLU A CA 1
ATOM 3690 C C . GLU A 1 471 ? 2.546 7.644 -28.010 1.00 82.50 471 GLU A C 1
ATOM 3692 O O . GLU A 1 471 ? 3.387 6.870 -28.466 1.00 82.50 471 GLU A O 1
ATOM 3697 N N . GLY A 1 472 ? 2.670 8.119 -26.767 1.00 83.69 472 GLY A N 1
ATOM 3698 C CA . GLY A 1 472 ? 3.841 7.847 -25.939 1.00 83.69 472 GLY A CA 1
ATOM 3699 C C . GLY A 1 472 ? 3.828 6.466 -25.283 1.00 83.69 472 GLY A C 1
ATOM 3700 O O . GLY A 1 472 ? 2.788 5.907 -24.933 1.00 83.69 472 GLY A O 1
ATOM 3701 N N . ARG A 1 473 ? 5.029 5.921 -25.079 1.00 85.69 473 ARG A N 1
ATOM 3702 C CA . ARG A 1 473 ? 5.269 4.621 -24.441 1.00 85.69 473 ARG A CA 1
ATOM 3703 C C . ARG A 1 473 ? 5.966 4.829 -23.102 1.00 85.69 473 ARG A C 1
ATOM 3705 O O . ARG A 1 473 ? 7.156 5.123 -23.057 1.00 85.69 473 ARG A O 1
ATOM 3712 N N . GLY A 1 474 ? 5.236 4.681 -22.004 1.00 91.19 474 GLY A N 1
ATOM 3713 C CA . GLY A 1 474 ? 5.779 4.897 -20.664 1.00 91.19 474 GLY A CA 1
ATOM 3714 C C . GLY A 1 474 ? 4.966 4.172 -19.607 1.00 91.19 474 GLY A C 1
ATOM 3715 O O . GLY A 1 474 ? 4.291 4.820 -18.807 1.00 91.19 474 GLY A O 1
ATOM 3716 N N . LEU A 1 475 ? 5.012 2.836 -19.620 1.00 95.69 475 LEU A N 1
ATOM 3717 C CA . LEU A 1 475 ? 4.355 2.041 -18.588 1.00 95.69 475 LEU A CA 1
ATOM 3718 C C . LEU A 1 475 ? 5.023 2.260 -17.234 1.00 95.69 475 LEU A C 1
ATOM 3720 O O . LEU A 1 475 ? 6.248 2.309 -17.115 1.00 95.69 475 LEU A O 1
ATOM 3724 N N . THR A 1 476 ? 4.209 2.371 -16.194 1.00 94.94 476 THR A N 1
ATOM 3725 C CA . THR A 1 476 ? 4.710 2.578 -14.838 1.00 94.94 476 THR A CA 1
ATOM 3726 C C . THR A 1 476 ? 5.159 1.269 -14.206 1.00 94.94 476 THR A C 1
ATOM 3728 O O . THR A 1 476 ? 4.448 0.272 -14.269 1.00 94.94 476 THR A O 1
ATOM 3731 N N . ASN A 1 477 ? 6.293 1.270 -13.508 1.00 93.69 477 ASN A N 1
ATOM 3732 C CA . ASN A 1 477 ? 6.839 0.060 -12.884 1.00 93.69 477 ASN A CA 1
ATOM 3733 C C . ASN A 1 477 ? 6.272 -0.257 -11.485 1.00 93.69 477 ASN A C 1
ATOM 3735 O O . ASN A 1 477 ? 6.607 -1.293 -10.919 1.00 93.69 477 ASN A O 1
ATOM 3739 N N . TYR A 1 478 ? 5.418 0.600 -10.916 1.00 95.69 478 TYR A N 1
ATOM 3740 C CA . TYR A 1 478 ? 4.840 0.396 -9.580 1.00 95.69 478 TYR A CA 1
ATOM 3741 C C . TYR A 1 478 ? 3.513 -0.382 -9.583 1.00 95.69 478 TYR A C 1
ATOM 3743 O O . TYR A 1 478 ? 2.968 -0.637 -8.506 1.00 95.69 478 TYR A O 1
ATOM 3751 N N . PHE A 1 479 ? 2.974 -0.713 -10.762 1.00 98.06 479 PHE A N 1
ATOM 3752 C CA . PHE A 1 479 ? 1.810 -1.579 -10.950 1.00 98.06 479 PHE A CA 1
ATOM 3753 C C . PHE A 1 479 ? 1.896 -2.277 -12.311 1.00 98.06 479 PHE A C 1
ATOM 3755 O O . PHE A 1 479 ? 1.846 -1.618 -13.350 1.00 98.06 479 PHE A O 1
ATOM 3762 N N . LEU A 1 480 ? 2.035 -3.598 -12.304 1.00 98.62 480 LEU A N 1
ATOM 3763 C CA . LEU A 1 480 ? 2.167 -4.428 -13.500 1.00 98.62 480 LEU A CA 1
ATOM 3764 C C . LEU A 1 480 ? 1.347 -5.699 -13.296 1.00 98.62 480 LEU A C 1
ATOM 3766 O O . LEU A 1 480 ? 1.492 -6.339 -12.257 1.00 98.62 480 LEU A O 1
ATOM 3770 N N . ALA A 1 481 ? 0.534 -6.098 -14.268 1.00 98.69 481 ALA A N 1
ATOM 3771 C CA . ALA A 1 481 ? -0.148 -7.385 -14.228 1.00 98.69 481 ALA A CA 1
ATOM 3772 C C . ALA A 1 481 ? -0.055 -8.114 -15.566 1.00 98.69 481 ALA A C 1
ATOM 3774 O O . ALA A 1 481 ? -0.181 -7.486 -16.617 1.00 98.69 481 ALA A O 1
ATOM 3775 N N . CYS A 1 482 ? 0.167 -9.425 -15.514 1.00 98.69 482 CYS A N 1
ATOM 3776 C CA . CYS A 1 482 ? 0.221 -10.306 -16.678 1.00 98.69 482 CYS A CA 1
ATOM 3777 C C . CYS A 1 482 ? -0.015 -11.767 -16.260 1.00 98.69 482 CYS A C 1
ATOM 3779 O O . CYS A 1 482 ? 0.087 -12.119 -15.080 1.00 98.69 482 CYS A O 1
ATOM 3781 N N . LEU A 1 483 ? -0.278 -12.638 -17.232 1.00 98.44 483 LEU A N 1
ATOM 3782 C CA . LEU A 1 483 ? -0.128 -14.084 -17.050 1.00 98.44 483 LEU A CA 1
ATOM 3783 C C . LEU A 1 483 ? 1.365 -14.490 -17.090 1.00 98.44 483 LEU A C 1
ATOM 3785 O O . LEU A 1 483 ? 2.196 -13.700 -17.554 1.00 98.44 483 LEU A O 1
ATOM 3789 N N . PRO A 1 484 ? 1.732 -15.692 -16.599 1.00 97.94 484 PRO A N 1
ATOM 3790 C CA . PRO A 1 484 ? 3.100 -16.201 -16.698 1.00 97.94 484 PRO A CA 1
ATOM 3791 C C . PRO A 1 484 ? 3.620 -16.218 -18.143 1.00 97.94 484 PRO A C 1
ATOM 3793 O O . PRO A 1 484 ? 2.845 -16.355 -19.088 1.00 97.94 484 PRO A O 1
ATOM 3796 N N . ASN A 1 485 ? 4.943 -16.152 -18.310 1.00 97.38 485 ASN A N 1
ATOM 3797 C CA . ASN A 1 485 ? 5.630 -16.175 -19.610 1.00 97.38 485 ASN A CA 1
ATOM 3798 C C . ASN A 1 485 ? 5.194 -15.062 -20.587 1.00 97.38 485 ASN A C 1
ATOM 3800 O O . ASN A 1 485 ? 5.179 -15.269 -21.799 1.00 97.38 485 ASN A O 1
ATOM 3804 N N . ASN A 1 486 ? 4.823 -13.881 -20.079 1.00 98.50 486 ASN A N 1
ATOM 3805 C CA . ASN A 1 486 ? 4.431 -12.770 -20.940 1.00 98.50 486 ASN A CA 1
ATOM 3806 C C . ASN A 1 486 ? 5.599 -12.308 -21.851 1.00 98.50 486 ASN A C 1
ATOM 3808 O O . ASN A 1 486 ? 6.666 -11.952 -21.335 1.00 98.50 486 ASN A O 1
ATOM 3812 N N . PRO A 1 487 ? 5.405 -12.232 -23.184 1.00 98.19 487 PRO A N 1
ATOM 3813 C CA . PRO A 1 487 ? 6.485 -11.970 -24.136 1.00 98.19 487 PRO A CA 1
ATOM 3814 C C . PRO A 1 487 ? 7.078 -10.557 -24.034 1.00 98.19 487 PRO A C 1
ATOM 3816 O O . PRO A 1 487 ? 8.276 -10.387 -24.280 1.00 98.19 487 PRO A O 1
ATOM 3819 N N . LEU A 1 488 ? 6.281 -9.546 -23.660 1.00 98.62 488 LEU A N 1
ATOM 3820 C CA . LEU A 1 488 ? 6.789 -8.189 -23.437 1.00 98.62 488 LEU A CA 1
ATOM 3821 C C . LEU A 1 488 ? 7.745 -8.188 -22.242 1.00 98.62 488 LEU A C 1
ATOM 3823 O O . LEU A 1 488 ? 8.891 -7.758 -22.359 1.00 98.62 488 LEU A O 1
ATOM 3827 N N . PHE A 1 489 ? 7.297 -8.703 -21.096 1.00 98.69 489 PHE A N 1
ATOM 3828 C CA . PHE A 1 489 ? 8.100 -8.692 -19.874 1.00 98.69 489 PHE A CA 1
ATOM 3829 C C . PHE A 1 489 ? 9.309 -9.626 -19.919 1.00 98.69 489 PHE A C 1
ATOM 3831 O O . PHE A 1 489 ? 10.309 -9.323 -19.272 1.00 98.69 489 PHE A O 1
ATOM 3838 N N . GLU A 1 490 ? 9.278 -10.697 -20.715 1.00 98.50 490 GLU A N 1
ATOM 3839 C CA . GLU A 1 490 ? 10.449 -11.552 -20.935 1.00 98.50 490 GLU A CA 1
ATOM 3840 C C . GLU A 1 490 ? 11.587 -10.755 -21.591 1.00 98.50 490 GLU A C 1
ATOM 3842 O O . GLU A 1 490 ? 12.730 -10.778 -21.132 1.00 98.50 490 GLU A O 1
ATOM 3847 N N . ARG A 1 491 ? 11.264 -9.976 -22.628 1.00 98.44 491 ARG A N 1
ATOM 3848 C CA . ARG A 1 491 ? 12.217 -9.098 -23.321 1.00 98.44 491 ARG A CA 1
ATOM 3849 C C . ARG A 1 491 ? 12.665 -7.940 -22.439 1.00 98.44 491 ARG A C 1
ATOM 3851 O O . ARG A 1 491 ? 13.856 -7.638 -22.400 1.00 98.44 491 ARG A O 1
ATOM 3858 N N . CYS A 1 492 ? 11.745 -7.334 -21.685 1.00 98.62 492 CYS A N 1
ATOM 3859 C CA . CYS A 1 492 ? 12.096 -6.298 -20.712 1.00 98.62 492 CYS A CA 1
ATOM 3860 C C . CYS A 1 492 ? 13.093 -6.826 -19.676 1.00 98.62 492 CYS A C 1
ATOM 3862 O O . CYS A 1 492 ? 14.077 -6.152 -19.374 1.00 98.62 492 CYS A O 1
ATOM 3864 N N . HIS A 1 493 ? 12.879 -8.045 -19.173 1.00 98.62 493 HIS A N 1
ATOM 3865 C CA . HIS A 1 493 ? 13.790 -8.677 -18.229 1.00 98.62 493 HIS A CA 1
ATOM 3866 C C . HIS A 1 493 ? 15.162 -8.958 -18.852 1.00 98.62 493 HIS A C 1
ATOM 3868 O O . HIS A 1 493 ? 16.169 -8.596 -18.248 1.00 98.62 493 HIS A O 1
ATOM 3874 N N . LYS A 1 494 ? 15.213 -9.507 -20.077 1.00 98.19 494 LYS A N 1
ATOM 3875 C CA . LYS A 1 494 ? 16.470 -9.739 -20.816 1.00 98.19 494 LYS A CA 1
ATOM 3876 C C . LYS A 1 494 ? 17.274 -8.452 -21.016 1.00 98.19 494 LYS A C 1
ATOM 3878 O O . LYS A 1 494 ? 18.469 -8.429 -20.734 1.00 98.19 494 LYS A O 1
ATOM 3883 N N . LEU A 1 495 ? 16.626 -7.373 -21.463 1.00 98.19 495 LEU A N 1
ATOM 3884 C CA . LEU A 1 495 ? 17.285 -6.074 -21.618 1.00 98.19 495 LEU A CA 1
ATOM 3885 C C . LEU A 1 495 ? 17.786 -5.541 -20.275 1.00 98.19 495 LEU A C 1
ATOM 3887 O O . LEU A 1 495 ? 18.907 -5.054 -20.183 1.00 98.19 495 LEU A O 1
ATOM 3891 N N . PHE A 1 496 ? 16.984 -5.664 -19.220 1.00 98.25 496 PHE A N 1
ATOM 3892 C CA . PHE A 1 496 ? 17.375 -5.178 -17.904 1.00 98.25 496 PHE A CA 1
ATOM 3893 C C . PHE A 1 496 ? 18.563 -5.952 -17.324 1.00 98.25 496 PHE A C 1
ATOM 3895 O O . PHE A 1 496 ? 19.471 -5.322 -16.791 1.00 98.25 496 PHE A O 1
ATOM 3902 N N . GLN A 1 497 ? 18.622 -7.278 -17.498 1.00 98.06 497 GLN A N 1
ATOM 3903 C CA . GLN A 1 497 ? 19.812 -8.075 -17.166 1.00 98.06 497 GLN A CA 1
ATOM 3904 C C . GLN A 1 497 ? 21.053 -7.575 -17.908 1.00 98.06 497 GLN A C 1
ATOM 3906 O O . GLN A 1 497 ? 22.103 -7.400 -17.295 1.00 98.06 497 GLN A O 1
ATOM 3911 N N . ALA A 1 498 ? 20.926 -7.286 -19.207 1.00 97.31 498 ALA A N 1
ATOM 3912 C CA . ALA A 1 498 ? 22.036 -6.778 -20.005 1.00 97.31 498 ALA A CA 1
ATOM 3913 C C . ALA A 1 498 ? 22.545 -5.418 -19.500 1.00 97.31 498 ALA A C 1
ATOM 3915 O O . ALA A 1 498 ? 23.751 -5.254 -19.347 1.00 97.31 498 ALA A O 1
ATOM 3916 N N . LEU A 1 499 ? 21.648 -4.489 -19.143 1.00 97.69 499 LEU A N 1
ATOM 3917 C CA . LEU A 1 499 ? 22.026 -3.195 -18.552 1.00 97.69 499 LEU A CA 1
ATOM 3918 C C . LEU A 1 499 ? 22.798 -3.360 -17.236 1.00 97.69 499 LEU A C 1
ATOM 3920 O O . LEU A 1 499 ? 23.770 -2.653 -16.985 1.00 97.69 499 LEU A O 1
ATOM 3924 N N . TRP A 1 500 ? 22.396 -4.314 -16.394 1.00 97.81 500 TRP A N 1
ATOM 3925 C CA . TRP A 1 500 ? 23.135 -4.639 -15.172 1.00 97.81 500 TRP A CA 1
ATOM 3926 C C . TRP A 1 500 ? 24.468 -5.350 -15.433 1.00 97.81 500 TRP A C 1
ATOM 3928 O O . TRP A 1 500 ? 25.356 -5.276 -14.587 1.00 97.81 500 TRP A O 1
ATOM 3938 N N . ALA A 1 501 ? 24.624 -6.037 -16.565 1.00 96.00 501 ALA A N 1
ATOM 3939 C CA . ALA A 1 501 ? 25.842 -6.761 -16.927 1.00 96.00 501 ALA A CA 1
ATOM 3940 C C . ALA A 1 501 ? 26.924 -5.877 -17.578 1.00 96.00 501 ALA A C 1
ATOM 3942 O O . ALA A 1 501 ? 28.081 -6.300 -17.655 1.00 96.00 501 ALA A O 1
ATOM 3943 N N . GLU A 1 502 ? 26.575 -4.668 -18.028 1.00 93.25 502 GLU A N 1
ATOM 3944 C CA . GLU A 1 502 ? 27.525 -3.694 -18.576 1.00 93.25 502 GLU A CA 1
ATOM 3945 C C . GLU A 1 502 ? 28.677 -3.386 -17.604 1.00 93.25 502 GLU A C 1
ATOM 3947 O O . GLU A 1 502 ? 28.570 -3.566 -16.388 1.00 93.25 502 GLU A O 1
ATOM 3952 N N . ASP A 1 503 ? 29.810 -2.943 -18.154 1.00 90.62 503 ASP A N 1
ATOM 3953 C CA . ASP A 1 503 ? 31.030 -2.596 -17.409 1.00 90.62 503 ASP A CA 1
ATOM 3954 C C . ASP A 1 503 ? 31.563 -3.716 -16.490 1.00 90.62 503 ASP A C 1
ATOM 3956 O O . ASP A 1 503 ? 32.226 -3.463 -15.484 1.00 90.62 503 ASP A O 1
ATOM 3960 N N . GLY A 1 504 ? 31.282 -4.980 -16.831 1.00 87.12 504 GLY A N 1
ATOM 3961 C CA . GLY A 1 504 ? 31.678 -6.149 -16.036 1.00 87.12 504 GLY A CA 1
ATOM 3962 C C . GLY A 1 504 ? 30.740 -6.474 -14.866 1.00 87.12 504 GLY A C 1
ATOM 3963 O O . GLY A 1 504 ? 31.073 -7.341 -14.051 1.00 87.12 504 GLY A O 1
ATOM 3964 N N . GLY A 1 505 ? 29.577 -5.819 -14.797 1.00 93.12 505 GLY A N 1
ATOM 3965 C CA . GLY A 1 505 ? 28.550 -6.003 -13.776 1.00 93.12 505 GLY A CA 1
ATOM 3966 C C . GLY A 1 505 ? 28.400 -4.773 -12.882 1.00 93.12 505 GLY A C 1
ATOM 3967 O O . GLY A 1 505 ? 29.168 -4.587 -11.935 1.00 93.12 505 GLY A O 1
ATOM 3968 N N . LYS A 1 506 ? 27.375 -3.957 -13.142 1.00 95.88 506 LYS A N 1
ATOM 3969 C CA . LYS A 1 506 ? 27.040 -2.772 -12.345 1.00 95.88 506 LYS A CA 1
ATOM 3970 C C . LYS A 1 506 ? 26.516 -3.156 -10.956 1.00 95.88 506 LYS A C 1
ATOM 3972 O O . LYS A 1 506 ? 25.895 -4.200 -10.769 1.00 95.88 506 LYS A O 1
ATOM 3977 N N . THR A 1 507 ? 26.738 -2.280 -9.976 1.00 96.69 507 THR A N 1
ATOM 3978 C CA . THR A 1 507 ? 26.245 -2.423 -8.589 1.00 96.69 507 THR A CA 1
ATOM 3979 C C . THR A 1 507 ? 25.213 -1.365 -8.195 1.00 96.69 507 THR A C 1
ATOM 3981 O O . THR A 1 507 ? 24.587 -1.488 -7.147 1.00 96.69 507 THR A O 1
ATOM 3984 N N . SER A 1 508 ? 24.968 -0.365 -9.037 1.00 96.56 508 SER A N 1
ATOM 3985 C CA . SER A 1 508 ? 23.838 0.563 -8.945 1.00 96.56 508 SER A CA 1
ATOM 3986 C C . SER A 1 508 ? 23.307 0.848 -10.350 1.00 96.56 508 SER A C 1
ATOM 3988 O O . SER A 1 508 ? 23.907 0.436 -11.344 1.00 96.56 508 SER A O 1
ATOM 3990 N N . THR A 1 509 ? 22.177 1.548 -10.441 1.00 96.62 509 THR A N 1
ATOM 3991 C CA . THR A 1 509 ? 21.612 1.974 -11.727 1.00 96.62 509 THR A CA 1
ATOM 3992 C C . THR A 1 509 ? 22.257 3.246 -12.282 1.00 96.62 509 THR A C 1
ATOM 3994 O O . THR A 1 509 ? 21.859 3.708 -13.348 1.00 96.62 509 THR A O 1
ATOM 3997 N N . ASP A 1 510 ? 23.231 3.825 -11.575 1.00 94.88 510 ASP A N 1
ATOM 3998 C CA . ASP A 1 510 ? 23.856 5.087 -11.963 1.00 94.88 510 ASP A CA 1
ATOM 3999 C C . ASP A 1 510 ? 24.605 4.933 -13.297 1.00 94.88 510 ASP A C 1
ATOM 4001 O O . ASP A 1 510 ? 25.386 3.997 -13.501 1.00 94.88 510 ASP A O 1
ATOM 4005 N N . GLY A 1 511 ? 24.358 5.862 -14.220 1.00 94.62 511 GLY A N 1
ATOM 4006 C CA . GLY A 1 511 ? 24.942 5.854 -15.558 1.00 94.62 511 GLY A CA 1
ATOM 4007 C C . GLY A 1 511 ? 24.326 4.839 -16.525 1.00 94.62 511 GLY A C 1
ATOM 4008 O O . GLY A 1 511 ? 24.819 4.711 -17.640 1.00 94.62 511 GLY A O 1
ATOM 4009 N N . MET A 1 512 ? 23.263 4.112 -16.161 1.00 96.69 512 MET A N 1
ATOM 4010 C CA . MET A 1 512 ? 22.601 3.205 -17.111 1.00 96.69 512 MET A CA 1
ATOM 4011 C C . MET A 1 512 ? 21.885 3.960 -18.240 1.00 96.69 512 MET A C 1
ATOM 4013 O O . MET A 1 512 ? 21.734 3.418 -19.332 1.00 96.69 512 MET A O 1
ATOM 4017 N N . HIS A 1 513 ? 21.488 5.217 -18.023 1.00 95.19 513 HIS A N 1
ATOM 4018 C CA . HIS A 1 513 ? 20.912 6.086 -19.051 1.00 95.19 513 HIS A CA 1
ATOM 4019 C C . HIS A 1 513 ? 21.826 6.283 -20.268 1.00 95.19 513 HIS A C 1
ATOM 4021 O O . HIS A 1 513 ? 21.324 6.571 -21.352 1.00 95.19 513 HIS A O 1
ATOM 4027 N N . SER A 1 514 ? 23.148 6.151 -20.105 1.00 94.50 514 SER A N 1
ATOM 4028 C CA . SER A 1 514 ? 24.112 6.293 -21.199 1.00 94.50 514 SER A CA 1
ATOM 4029 C C . SER A 1 514 ? 24.421 4.977 -21.916 1.00 94.50 514 SER A C 1
ATOM 4031 O O . SER A 1 514 ? 25.282 4.964 -22.794 1.00 94.50 514 SER A O 1
ATOM 4033 N N . SER A 1 515 ? 23.750 3.878 -21.558 1.00 94.88 515 SER A N 1
ATOM 4034 C CA . SER A 1 515 ? 23.883 2.600 -22.258 1.00 94.88 515 SER A CA 1
ATOM 4035 C C . SER A 1 515 ? 23.542 2.748 -23.742 1.00 94.88 515 SER A C 1
ATOM 4037 O O . SER A 1 515 ? 22.501 3.297 -24.120 1.00 94.88 515 SER A O 1
ATOM 4039 N N . SER A 1 516 ? 24.382 2.177 -24.602 1.00 91.06 516 SER A N 1
ATOM 4040 C CA . SER A 1 516 ? 24.136 2.103 -26.044 1.00 91.06 516 SER A CA 1
ATOM 4041 C C . SER A 1 516 ? 22.915 1.242 -26.394 1.00 91.06 516 SER A C 1
ATOM 4043 O O . SER A 1 516 ? 22.295 1.447 -27.443 1.00 91.06 516 SER A O 1
ATOM 4045 N N . LEU A 1 517 ? 22.501 0.330 -25.505 1.00 93.12 517 LEU A N 1
ATOM 4046 C CA . LEU A 1 517 ? 21.287 -0.475 -25.662 1.00 93.12 517 LEU A CA 1
ATOM 4047 C C . LEU A 1 517 ? 20.005 0.360 -25.547 1.00 93.12 517 LEU A C 1
ATOM 4049 O O . LEU A 1 517 ? 18.965 -0.074 -26.047 1.00 93.12 517 LEU A O 1
ATOM 4053 N N . LEU A 1 518 ? 20.081 1.546 -24.933 1.00 93.88 518 LEU A N 1
ATOM 4054 C CA . LEU A 1 518 ? 18.977 2.501 -24.794 1.00 93.88 518 LEU A CA 1
ATOM 4055 C C . LEU A 1 518 ? 19.053 3.670 -25.791 1.00 93.88 518 LEU A C 1
ATOM 4057 O O . LEU A 1 518 ? 18.212 4.570 -25.745 1.00 93.88 518 LEU A O 1
ATOM 4061 N N . LYS A 1 519 ? 20.026 3.664 -26.718 1.00 88.94 519 LYS A N 1
ATOM 4062 C CA . LYS A 1 519 ? 20.174 4.707 -27.747 1.00 88.94 519 LYS A CA 1
ATOM 4063 C C . LYS A 1 519 ? 18.856 4.892 -28.516 1.00 88.94 519 LYS A C 1
ATOM 4065 O O . LYS A 1 519 ? 18.159 3.927 -28.816 1.00 88.94 519 LYS A O 1
ATOM 4070 N N . GLY A 1 520 ? 18.516 6.142 -28.829 1.00 83.81 520 GLY A N 1
ATOM 4071 C CA . GLY A 1 520 ? 17.279 6.502 -29.535 1.00 83.81 520 GLY A CA 1
ATOM 4072 C C . GLY A 1 520 ? 16.073 6.759 -28.626 1.00 83.81 520 GLY A C 1
ATOM 4073 O O . GLY A 1 520 ? 15.083 7.319 -29.094 1.00 83.81 520 GLY A O 1
ATOM 4074 N N . LEU A 1 521 ? 16.154 6.430 -27.332 1.00 89.62 521 LEU A N 1
ATOM 4075 C CA . LEU A 1 521 ? 15.125 6.814 -26.369 1.00 89.62 521 LEU A CA 1
ATOM 4076 C C . LEU A 1 521 ? 15.369 8.202 -25.775 1.00 89.62 521 LEU A C 1
ATOM 4078 O O . LEU A 1 521 ? 16.477 8.493 -25.320 1.00 89.62 521 LEU A O 1
ATOM 4082 N N . PRO A 1 522 ? 14.327 9.044 -25.687 1.00 88.75 522 PRO A N 1
ATOM 4083 C CA . PRO A 1 522 ? 14.378 10.241 -24.866 1.00 88.75 522 PRO A CA 1
ATOM 4084 C C . PRO A 1 522 ? 14.598 9.889 -23.389 1.00 88.75 522 PRO A C 1
ATOM 4086 O O . PRO A 1 522 ? 13.947 8.996 -22.833 1.00 88.75 522 PRO A O 1
ATOM 4089 N N . MET A 1 523 ? 15.483 10.637 -22.729 1.00 89.94 523 MET A N 1
ATOM 4090 C CA . MET A 1 523 ? 15.630 10.555 -21.276 1.00 89.94 523 MET A CA 1
ATOM 4091 C C . MET A 1 523 ? 14.314 10.934 -20.584 1.00 89.94 523 MET A C 1
ATOM 4093 O O . MET A 1 523 ? 13.559 11.791 -21.048 1.00 89.94 523 MET A O 1
ATOM 4097 N N . MET A 1 524 ? 14.043 10.301 -19.443 1.00 88.06 524 MET A N 1
ATOM 4098 C CA . MET A 1 524 ? 12.898 10.654 -18.608 1.00 88.06 524 MET A CA 1
ATOM 4099 C C . MET A 1 524 ? 13.121 12.023 -17.977 1.00 88.06 524 MET A C 1
ATOM 4101 O O . MET A 1 524 ? 14.204 12.315 -17.474 1.00 88.06 524 MET A O 1
ATOM 4105 N N . GLY A 1 525 ? 12.082 12.852 -17.930 1.00 76.25 525 GLY A N 1
ATOM 4106 C CA . GLY A 1 525 ? 12.135 14.106 -17.193 1.00 76.25 525 GLY A CA 1
ATOM 4107 C C . GLY A 1 525 ? 11.312 15.222 -17.814 1.00 76.25 525 GLY A C 1
ATOM 4108 O O . GLY A 1 525 ? 10.355 14.997 -18.548 1.00 76.25 525 GLY A O 1
ATOM 4109 N N . GLY A 1 526 ? 11.693 16.439 -17.451 1.00 70.38 526 GLY A N 1
ATOM 4110 C CA . GLY A 1 526 ? 11.085 17.699 -17.851 1.00 70.38 526 GLY A CA 1
ATOM 4111 C C . GLY A 1 526 ? 11.987 18.843 -17.392 1.00 70.38 526 GLY A C 1
ATOM 4112 O O . GLY A 1 526 ? 13.146 18.624 -17.045 1.00 70.38 526 GLY A O 1
ATOM 4113 N N . SER A 1 527 ? 11.466 20.064 -17.309 1.00 75.94 527 SER A N 1
ATOM 4114 C CA . SER A 1 527 ? 12.215 21.248 -16.859 1.00 75.94 527 SER A CA 1
ATOM 4115 C C . SER A 1 527 ? 12.436 21.312 -15.333 1.00 75.94 527 SER A C 1
ATOM 4117 O O . SER A 1 527 ? 12.473 22.400 -14.758 1.00 75.94 527 SER A O 1
ATOM 4119 N N . PHE A 1 528 ? 12.523 20.164 -14.654 1.00 83.69 528 PHE A N 1
ATOM 4120 C CA . PHE A 1 528 ? 12.640 20.083 -13.197 1.00 83.69 528 PHE A CA 1
ATOM 4121 C C . PHE A 1 528 ? 14.035 20.495 -12.721 1.00 83.69 528 PHE A C 1
ATOM 4123 O O . PHE A 1 528 ? 15.031 20.200 -13.366 1.00 83.69 528 PHE A O 1
ATOM 4130 N N . THR A 1 529 ? 14.128 21.121 -11.551 1.00 85.56 529 THR A N 1
ATOM 4131 C CA . THR A 1 529 ? 15.408 21.426 -10.893 1.00 85.56 529 THR A CA 1
ATOM 4132 C C . THR A 1 529 ? 15.373 20.961 -9.446 1.00 85.56 529 THR A C 1
ATOM 4134 O O . THR A 1 529 ? 14.329 21.060 -8.803 1.00 85.56 529 THR A O 1
ATOM 4137 N N . ILE A 1 530 ? 16.504 20.494 -8.916 1.00 88.75 530 ILE A N 1
ATOM 4138 C CA . ILE A 1 530 ? 16.637 20.112 -7.501 1.00 88.75 530 ILE A CA 1
ATOM 4139 C C . ILE A 1 530 ? 17.464 21.179 -6.777 1.00 88.75 530 ILE A C 1
ATOM 4141 O O . ILE A 1 530 ? 18.573 21.502 -7.200 1.00 88.75 530 ILE A O 1
ATOM 4145 N N . GLU A 1 531 ? 16.931 21.706 -5.673 1.00 85.94 531 GLU A N 1
ATOM 4146 C CA . GLU A 1 531 ? 17.607 22.698 -4.820 1.00 85.94 531 GLU A CA 1
ATOM 4147 C C . GLU A 1 531 ? 17.956 22.088 -3.454 1.00 85.94 531 GLU A C 1
ATOM 4149 O O . GLU A 1 531 ? 17.069 21.660 -2.717 1.00 85.94 531 GLU A O 1
ATOM 4154 N N . GLU A 1 532 ? 19.239 21.996 -3.108 1.00 84.06 532 GLU A N 1
ATOM 4155 C CA . GLU A 1 532 ? 19.734 21.351 -1.882 1.00 84.06 532 GLU A CA 1
ATOM 4156 C C . GLU A 1 532 ? 20.757 22.248 -1.179 1.00 84.06 532 GLU A C 1
ATOM 4158 O O . GLU A 1 532 ? 21.948 22.248 -1.500 1.00 84.06 532 GLU A O 1
ATOM 4163 N N . GLY A 1 533 ? 20.281 23.035 -0.209 1.00 81.31 533 GLY A N 1
ATOM 4164 C CA . GLY A 1 533 ? 21.087 24.092 0.403 1.00 81.31 533 GLY A CA 1
ATOM 4165 C C . GLY A 1 533 ? 21.504 25.117 -0.654 1.00 81.31 533 GLY A C 1
ATOM 4166 O O . GLY A 1 533 ? 20.654 25.626 -1.377 1.00 81.31 533 GLY A O 1
ATOM 4167 N N . ASP A 1 534 ? 22.809 25.362 -0.781 1.00 80.75 534 ASP A N 1
ATOM 4168 C CA . ASP A 1 534 ? 23.371 26.283 -1.782 1.00 80.75 534 ASP A CA 1
ATOM 4169 C C . ASP A 1 534 ? 23.590 25.634 -3.166 1.00 80.75 534 ASP A C 1
ATOM 4171 O O . ASP A 1 534 ? 24.041 26.297 -4.102 1.00 80.75 534 ASP A O 1
ATOM 4175 N N . LYS A 1 535 ? 23.315 24.329 -3.321 1.00 86.06 535 LYS A N 1
ATOM 4176 C CA . LYS A 1 535 ? 23.517 23.603 -4.585 1.00 86.06 535 LYS A CA 1
ATOM 4177 C C . LYS A 1 535 ? 22.225 23.540 -5.396 1.00 86.06 535 LYS A C 1
ATOM 4179 O O . LYS A 1 535 ? 21.185 23.121 -4.890 1.00 86.06 535 LYS A O 1
ATOM 4184 N N . LYS A 1 536 ? 22.321 23.876 -6.685 1.00 89.44 536 LYS A N 1
ATOM 4185 C CA . LYS A 1 536 ? 21.241 23.735 -7.667 1.00 89.44 536 LYS A CA 1
ATOM 4186 C C . LYS A 1 536 ? 21.644 22.743 -8.751 1.00 89.44 536 LYS A C 1
ATOM 4188 O O . LYS A 1 536 ? 22.647 22.948 -9.429 1.00 89.44 536 LYS A O 1
ATOM 4193 N N . ILE A 1 537 ? 20.853 21.688 -8.912 1.00 90.06 537 ILE A N 1
ATOM 4194 C CA . ILE A 1 537 ? 21.013 20.690 -9.972 1.00 90.06 537 ILE A CA 1
ATOM 4195 C C . ILE A 1 537 ? 20.067 21.071 -11.113 1.00 90.06 537 ILE A C 1
ATOM 4197 O O . ILE A 1 537 ? 18.857 21.224 -10.905 1.00 90.06 537 ILE A O 1
ATOM 4201 N N . GLY A 1 538 ? 20.638 21.288 -12.299 1.00 91.88 538 GLY A N 1
ATOM 4202 C CA . GLY A 1 538 ? 19.906 21.713 -13.492 1.00 91.88 538 GLY A CA 1
ATOM 4203 C C . GLY A 1 538 ? 19.087 20.587 -14.145 1.00 91.88 538 GLY A C 1
ATOM 4204 O O . GLY A 1 538 ? 19.304 19.417 -13.829 1.00 91.88 538 GLY A O 1
ATOM 4205 N N . PRO A 1 539 ? 18.176 20.917 -15.080 1.00 90.69 539 PRO A N 1
ATOM 4206 C CA . PRO A 1 539 ? 17.217 19.956 -15.635 1.00 90.69 539 PRO A CA 1
ATOM 4207 C C . PRO A 1 539 ? 17.818 18.756 -16.360 1.00 90.69 539 PRO A C 1
ATOM 4209 O O . PRO A 1 539 ? 17.290 17.655 -16.245 1.00 90.69 539 PRO A O 1
ATOM 4212 N N . GLU A 1 540 ? 18.931 18.945 -17.067 1.00 91.00 540 GLU A N 1
ATOM 4213 C CA . GLU A 1 540 ? 19.613 17.852 -17.767 1.00 91.00 540 GLU A CA 1
ATOM 4214 C C . GLU A 1 540 ? 20.096 16.775 -16.785 1.00 91.00 540 GLU A C 1
ATOM 4216 O O . GLU A 1 540 ? 19.837 15.590 -16.970 1.00 91.00 540 GLU A O 1
ATOM 4221 N N . GLU A 1 541 ? 20.734 17.193 -15.694 1.00 91.88 541 GLU A N 1
ATOM 4222 C CA . GLU A 1 541 ? 21.243 16.272 -14.680 1.00 91.88 541 GLU A CA 1
ATOM 4223 C C . GLU A 1 541 ? 20.099 15.602 -13.907 1.00 91.88 541 GLU A C 1
ATOM 4225 O O . GLU A 1 541 ? 20.131 14.399 -13.661 1.00 91.88 541 GLU A O 1
ATOM 4230 N N . VAL A 1 542 ? 19.025 16.343 -13.604 1.00 91.81 542 VAL A N 1
ATOM 4231 C CA . VAL A 1 542 ? 17.808 15.754 -13.020 1.00 91.81 542 VAL A CA 1
ATOM 4232 C C . VAL A 1 542 ? 17.200 14.704 -13.955 1.00 91.81 542 VAL A C 1
ATOM 4234 O O . VAL A 1 542 ? 16.737 13.667 -13.481 1.00 91.81 542 VAL A O 1
ATOM 4237 N N . SER A 1 543 ? 17.219 14.937 -15.269 1.00 93.25 543 SER A N 1
ATOM 4238 C CA . SER A 1 543 ? 16.727 13.984 -16.268 1.00 93.25 543 SER A CA 1
ATOM 4239 C C . SER A 1 543 ? 17.559 12.698 -16.294 1.00 93.25 543 SER A C 1
ATOM 4241 O O . SER A 1 543 ? 16.984 11.607 -16.273 1.00 93.25 543 SER A O 1
ATOM 4243 N N . LYS A 1 544 ? 18.894 12.795 -16.228 1.00 94.50 544 LYS A N 1
ATOM 4244 C CA . LYS A 1 544 ? 19.788 11.628 -16.095 1.00 94.50 544 LYS A CA 1
ATOM 4245 C C . LYS A 1 544 ? 19.486 10.839 -14.823 1.00 94.50 544 LYS A C 1
ATOM 4247 O O . LYS A 1 544 ? 19.200 9.647 -14.888 1.00 94.50 544 LYS A O 1
ATOM 4252 N N . MET A 1 545 ? 19.417 11.527 -13.683 1.00 93.81 545 MET A N 1
ATOM 4253 C CA . MET A 1 545 ? 19.113 10.909 -12.389 1.00 93.81 545 MET A CA 1
ATOM 4254 C C . MET A 1 545 ? 17.741 10.218 -12.365 1.00 93.81 545 MET A C 1
ATOM 4256 O O . MET A 1 545 ? 17.608 9.133 -11.803 1.00 93.81 545 MET A O 1
ATOM 4260 N N . LEU A 1 546 ? 16.706 10.831 -12.955 1.00 92.88 546 LEU A N 1
ATOM 4261 C CA . LEU A 1 546 ? 15.372 10.226 -13.066 1.00 92.88 546 LEU A CA 1
ATOM 4262 C C . LEU A 1 546 ? 15.383 8.997 -13.976 1.00 92.88 546 LEU A C 1
ATOM 4264 O O . LEU A 1 546 ? 14.744 7.997 -13.652 1.00 92.88 546 LEU A O 1
ATOM 4268 N N . THR A 1 547 ? 16.117 9.069 -15.085 1.00 94.75 547 THR A N 1
ATOM 4269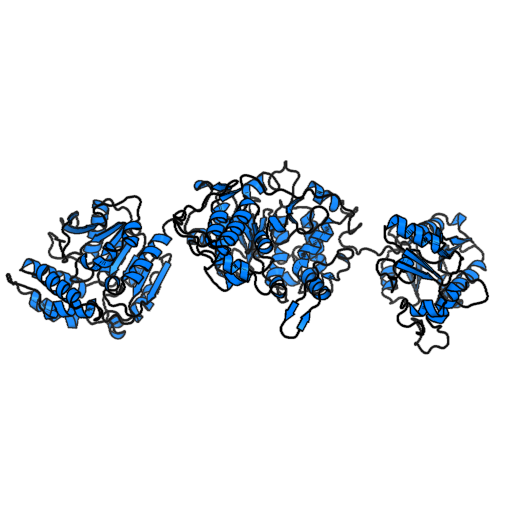 C CA . THR A 1 547 ? 16.271 7.969 -16.043 1.00 94.75 547 THR A CA 1
ATOM 4270 C C . THR A 1 547 ? 16.966 6.772 -15.397 1.00 94.75 547 THR A C 1
ATOM 4272 O O . THR A 1 547 ? 16.455 5.661 -15.498 1.00 94.75 547 THR A O 1
ATOM 4275 N N . ASP A 1 548 ? 18.052 6.999 -14.655 1.00 95.88 548 ASP A N 1
ATOM 4276 C CA . ASP A 1 548 ? 18.747 5.955 -13.891 1.00 95.88 548 ASP A CA 1
ATOM 4277 C C . ASP A 1 548 ? 17.874 5.401 -12.758 1.00 95.88 548 ASP A C 1
ATOM 4279 O O . ASP A 1 548 ? 17.812 4.193 -12.537 1.00 95.88 548 ASP A O 1
ATOM 4283 N N . TYR A 1 549 ? 17.153 6.263 -12.036 1.00 95.50 549 TYR A N 1
ATOM 4284 C CA . TYR A 1 549 ? 16.278 5.837 -10.942 1.00 95.50 549 TYR A CA 1
ATOM 4285 C C . TYR A 1 549 ? 15.120 4.948 -11.423 1.00 95.50 549 TYR A C 1
ATOM 4287 O O . TYR A 1 549 ? 14.774 3.987 -10.737 1.00 95.50 549 TYR A O 1
ATOM 4295 N N . ILE A 1 550 ? 14.541 5.243 -12.593 1.00 94.25 550 ILE A N 1
ATOM 4296 C CA . ILE A 1 550 ? 13.419 4.508 -13.206 1.00 94.25 550 ILE A CA 1
ATOM 4297 C C . ILE A 1 550 ? 13.908 3.729 -14.439 1.00 94.25 550 ILE A C 1
ATOM 4299 O O . ILE A 1 550 ? 13.197 3.571 -15.434 1.00 94.25 550 ILE A O 1
ATOM 4303 N N . ILE A 1 551 ? 15.126 3.192 -14.385 1.00 96.62 551 ILE A N 1
ATOM 4304 C CA . ILE A 1 551 ? 15.729 2.498 -15.528 1.00 96.62 551 ILE A CA 1
ATOM 4305 C C . ILE A 1 551 ? 14.915 1.266 -15.966 1.00 96.62 551 ILE A C 1
ATOM 4307 O O . ILE A 1 551 ? 14.840 0.943 -17.149 1.00 96.62 551 ILE A O 1
ATOM 4311 N N . GLN A 1 552 ? 14.198 0.623 -15.035 1.00 97.31 552 GLN A N 1
ATOM 4312 C CA . GLN A 1 552 ? 13.259 -0.450 -15.367 1.00 97.31 552 GLN A CA 1
ATOM 4313 C C . GLN A 1 552 ? 12.133 0.038 -16.298 1.00 97.31 552 GLN A C 1
ATOM 4315 O O . GLN A 1 552 ? 11.695 -0.692 -17.187 1.00 97.31 552 GLN A O 1
ATOM 4320 N N . GLY A 1 553 ? 11.675 1.280 -16.113 1.00 95.81 553 GLY A N 1
ATOM 4321 C CA . GLY A 1 553 ? 10.715 1.925 -17.005 1.00 95.81 553 GLY A CA 1
ATOM 4322 C C . GLY A 1 553 ? 11.302 2.197 -18.389 1.00 95.81 553 GLY A C 1
ATOM 4323 O O . GLY A 1 553 ? 10.637 1.927 -19.382 1.00 95.81 553 GLY A O 1
ATOM 4324 N N . GLN A 1 554 ? 12.563 2.635 -18.466 1.00 95.19 554 GLN A N 1
ATOM 4325 C CA . GLN A 1 554 ? 13.268 2.811 -19.743 1.00 95.19 554 GLN A CA 1
ATOM 4326 C C . GLN A 1 554 ? 13.416 1.498 -20.513 1.00 95.19 554 GLN A C 1
ATOM 4328 O O . GLN A 1 554 ? 13.156 1.458 -21.714 1.00 95.19 554 GLN A O 1
ATOM 4333 N N . ALA A 1 555 ? 13.744 0.401 -19.822 1.00 97.44 555 ALA A N 1
ATOM 4334 C CA . ALA A 1 555 ? 13.791 -0.919 -20.442 1.00 97.44 555 ALA A CA 1
ATOM 4335 C C . ALA A 1 555 ? 12.426 -1.321 -21.036 1.00 97.44 555 ALA A C 1
ATOM 4337 O O . ALA A 1 555 ? 12.374 -1.814 -22.162 1.00 97.44 555 ALA A O 1
ATOM 4338 N N . MET A 1 556 ? 11.311 -1.049 -20.337 1.00 97.62 556 MET A N 1
ATOM 4339 C CA . MET A 1 556 ? 9.968 -1.264 -20.903 1.00 97.62 556 MET A CA 1
ATOM 4340 C C . MET A 1 556 ? 9.719 -0.399 -22.131 1.00 97.62 556 MET A C 1
ATOM 4342 O O . MET A 1 556 ? 9.238 -0.905 -23.142 1.00 97.62 556 MET A O 1
ATOM 4346 N N . THR A 1 557 ? 10.046 0.890 -22.059 1.00 96.19 557 THR A N 1
ATOM 4347 C CA . THR A 1 557 ? 9.867 1.817 -23.178 1.00 96.19 557 THR A CA 1
ATOM 4348 C C . THR A 1 557 ? 10.662 1.383 -24.408 1.00 96.19 557 THR A C 1
ATOM 4350 O O . THR A 1 557 ? 10.096 1.388 -25.502 1.00 96.19 557 THR A O 1
ATOM 4353 N N . MET A 1 558 ? 11.904 0.913 -24.242 1.00 96.38 558 MET A N 1
ATOM 4354 C CA . MET A 1 558 ? 12.709 0.385 -25.350 1.00 96.38 558 MET A CA 1
ATOM 4355 C C . MET A 1 558 ? 12.013 -0.793 -26.026 1.00 96.38 558 MET A C 1
ATOM 4357 O O . MET A 1 558 ? 11.779 -0.768 -27.230 1.00 96.38 558 MET A O 1
ATOM 4361 N N . VAL A 1 559 ? 11.625 -1.810 -25.252 1.00 97.88 559 VAL A N 1
ATOM 4362 C CA . VAL A 1 559 ? 11.017 -3.033 -25.798 1.00 97.88 559 VAL A CA 1
ATOM 4363 C C . VAL A 1 559 ? 9.664 -2.746 -26.454 1.00 97.88 559 VAL A C 1
ATOM 4365 O O . VAL A 1 559 ? 9.354 -3.304 -27.508 1.00 97.88 559 VAL A O 1
ATOM 4368 N N . MET A 1 560 ? 8.866 -1.847 -25.875 1.00 97.31 560 MET A N 1
ATOM 4369 C CA . MET A 1 560 ? 7.588 -1.411 -26.443 1.00 97.31 560 MET A CA 1
ATOM 4370 C C . MET A 1 560 ? 7.729 -0.664 -27.773 1.00 97.31 560 MET A C 1
ATOM 4372 O O . MET A 1 560 ? 6.781 -0.651 -28.554 1.00 97.31 560 MET A O 1
ATOM 4376 N N . GLY A 1 561 ? 8.878 -0.040 -28.034 1.00 95.31 561 GLY A N 1
ATOM 4377 C CA . GLY A 1 561 ? 9.183 0.616 -29.305 1.00 95.31 561 GLY A CA 1
ATOM 4378 C C . GLY A 1 561 ? 10.211 -0.124 -30.157 1.00 95.31 561 GLY A C 1
ATOM 4379 O O . GLY A 1 561 ? 10.786 0.478 -31.057 1.00 95.31 561 GLY A O 1
ATOM 4380 N N . LEU A 1 562 ? 10.462 -1.404 -29.886 1.00 95.56 562 LEU A N 1
ATOM 4381 C CA . LEU A 1 562 ? 11.406 -2.230 -30.635 1.00 95.56 562 LEU A CA 1
ATOM 4382 C C . LEU A 1 562 ? 10.691 -3.040 -31.720 1.00 95.56 562 LEU A C 1
ATOM 4384 O O . LEU A 1 562 ? 9.660 -3.658 -31.457 1.00 95.56 562 LEU A O 1
ATOM 4388 N N . VAL A 1 563 ? 11.292 -3.119 -32.905 1.00 95.94 563 VAL A N 1
ATOM 4389 C CA . VAL A 1 563 ? 11.007 -4.174 -33.888 1.00 95.94 563 VAL A CA 1
ATOM 4390 C C . VAL A 1 563 ? 12.259 -5.023 -34.063 1.00 95.94 563 VAL A C 1
ATOM 4392 O O . VAL A 1 563 ? 13.289 -4.507 -34.486 1.00 95.94 563 VAL A O 1
ATOM 4395 N N . ASP A 1 564 ? 12.167 -6.309 -33.749 1.00 94.25 564 ASP A N 1
ATOM 4396 C CA . ASP A 1 564 ? 13.260 -7.276 -33.847 1.00 94.25 564 ASP A CA 1
ATOM 4397 C C . ASP A 1 564 ? 12.805 -8.446 -34.726 1.00 94.25 564 ASP A C 1
ATOM 4399 O O . ASP A 1 564 ? 12.070 -9.324 -34.277 1.00 94.25 564 ASP A O 1
ATOM 4403 N N . ASP A 1 565 ? 13.205 -8.435 -35.999 1.00 90.06 565 ASP A N 1
ATOM 4404 C CA . ASP A 1 565 ? 12.798 -9.456 -36.971 1.00 90.06 565 ASP A CA 1
ATOM 4405 C C . ASP A 1 565 ? 13.421 -10.834 -36.679 1.00 90.06 565 ASP A C 1
ATOM 4407 O O . ASP A 1 565 ? 12.848 -11.853 -37.064 1.00 90.06 565 ASP A O 1
ATOM 4411 N N . GLU A 1 566 ? 14.567 -10.890 -35.988 1.00 90.12 566 GLU A N 1
ATOM 4412 C CA . GLU A 1 566 ? 15.222 -12.158 -35.634 1.00 90.12 566 GLU A CA 1
ATOM 4413 C C . GLU A 1 566 ? 14.470 -12.881 -34.512 1.00 90.12 566 GLU A C 1
ATOM 4415 O O . GLU A 1 566 ? 14.324 -14.103 -34.532 1.00 90.12 566 GLU A O 1
ATOM 4420 N N . ASP A 1 567 ? 13.968 -12.109 -33.552 1.00 90.56 567 ASP A N 1
ATOM 4421 C CA . ASP A 1 567 ? 13.163 -12.580 -32.425 1.00 90.56 567 ASP A CA 1
ATOM 4422 C C . ASP A 1 567 ? 11.645 -12.564 -32.725 1.00 90.56 567 ASP A C 1
ATOM 4424 O O . ASP A 1 567 ? 10.823 -12.967 -31.898 1.00 90.56 567 ASP A O 1
ATOM 4428 N N . GLY A 1 568 ? 11.251 -12.110 -33.923 1.00 94.19 568 GLY A N 1
ATOM 4429 C CA . GLY A 1 568 ? 9.856 -12.018 -34.362 1.00 94.19 568 GLY A CA 1
ATOM 4430 C C . GLY A 1 568 ? 9.014 -11.027 -33.550 1.00 94.19 568 GLY A C 1
ATOM 4431 O O . GLY A 1 568 ? 7.800 -11.204 -33.422 1.00 94.19 568 GLY A O 1
ATOM 4432 N N . TRP A 1 569 ? 9.640 -10.001 -32.974 1.00 97.81 569 TRP A N 1
ATOM 4433 C CA . TRP A 1 569 ? 9.002 -9.041 -32.081 1.00 97.81 569 TRP A CA 1
ATOM 4434 C C . TRP A 1 569 ? 8.614 -7.752 -32.805 1.00 97.81 569 TRP A C 1
ATOM 4436 O O . TRP A 1 569 ? 9.434 -7.110 -33.457 1.00 97.81 569 TRP A O 1
ATOM 4446 N N . ASN A 1 570 ? 7.367 -7.319 -32.625 1.00 98.25 570 ASN A N 1
ATOM 4447 C CA . ASN A 1 570 ? 6.907 -5.993 -33.027 1.00 98.25 570 ASN A CA 1
ATOM 4448 C C . ASN A 1 570 ? 6.235 -5.314 -31.831 1.00 98.25 570 ASN A C 1
ATOM 4450 O O . ASN A 1 570 ? 5.025 -5.432 -31.630 1.00 98.25 570 ASN A O 1
ATOM 4454 N N . GLY A 1 571 ? 7.043 -4.615 -31.035 1.00 97.81 571 GLY A N 1
ATOM 4455 C CA . GLY A 1 571 ? 6.618 -3.904 -29.835 1.00 97.81 571 GLY A CA 1
ATOM 4456 C C . GLY A 1 571 ? 5.511 -2.881 -30.096 1.00 97.81 571 GLY A C 1
ATOM 4457 O O . GLY A 1 571 ? 4.473 -2.973 -29.439 1.00 97.81 571 GLY A O 1
ATOM 4458 N N . PRO A 1 572 ? 5.656 -1.952 -31.067 1.00 97.25 572 PRO A N 1
ATOM 4459 C CA . PRO A 1 572 ? 4.636 -0.938 -31.324 1.00 97.25 572 PRO A CA 1
ATOM 4460 C C . PRO A 1 572 ? 3.255 -1.525 -31.614 1.00 97.25 572 PRO A C 1
ATOM 4462 O O . PRO A 1 572 ? 2.262 -1.030 -31.074 1.00 97.25 572 PRO A O 1
ATOM 4465 N N . LYS A 1 573 ? 3.206 -2.597 -32.418 1.00 97.81 573 LYS A N 1
ATOM 4466 C CA . LYS A 1 573 ? 1.974 -3.330 -32.721 1.00 97.81 573 LYS A CA 1
ATOM 4467 C C . LYS A 1 573 ? 1.447 -4.073 -31.496 1.00 97.81 573 LYS A C 1
ATOM 4469 O O . LYS A 1 573 ? 0.272 -3.936 -31.170 1.00 97.81 573 LYS A O 1
ATOM 4474 N N . TYR A 1 574 ? 2.316 -4.799 -30.791 1.00 98.44 574 TYR A N 1
ATOM 4475 C CA . TYR A 1 574 ? 1.929 -5.540 -29.593 1.00 98.44 574 TYR A CA 1
ATOM 4476 C C . TYR A 1 574 ? 1.301 -4.617 -28.541 1.00 98.44 574 TYR A C 1
ATOM 4478 O O . TYR A 1 574 ? 0.279 -4.954 -27.957 1.00 98.44 574 TYR A O 1
ATOM 4486 N N . VAL A 1 575 ? 1.861 -3.423 -28.322 1.00 97.38 575 VAL A N 1
ATOM 4487 C CA . VAL A 1 575 ? 1.308 -2.461 -27.356 1.00 97.38 575 VAL A CA 1
ATOM 4488 C C . VAL A 1 575 ? -0.088 -1.988 -27.756 1.00 97.38 575 VAL A C 1
ATOM 4490 O O . VAL A 1 575 ? -0.966 -1.912 -26.900 1.00 97.38 575 VAL A O 1
ATOM 4493 N N . ALA A 1 576 ? -0.310 -1.706 -29.041 1.00 96.81 576 ALA A N 1
ATOM 4494 C CA . ALA A 1 576 ? -1.617 -1.279 -29.536 1.00 96.81 576 ALA A CA 1
ATOM 4495 C C . ALA A 1 576 ? -2.704 -2.356 -29.353 1.00 96.81 576 ALA A C 1
ATOM 4497 O O . ALA A 1 576 ? -3.854 -2.036 -29.034 1.00 96.81 576 ALA A O 1
ATOM 4498 N N . GLU A 1 577 ? -2.331 -3.626 -29.524 1.00 97.31 577 GLU A N 1
ATOM 4499 C CA . GLU A 1 577 ? -3.259 -4.762 -29.555 1.00 97.31 577 GLU A CA 1
ATOM 4500 C C . GLU A 1 577 ? -3.442 -5.447 -28.188 1.00 97.31 577 GLU A C 1
ATOM 4502 O O . GLU A 1 577 ? -4.545 -5.901 -27.881 1.00 97.31 577 GLU A O 1
ATOM 4507 N N . HIS A 1 578 ? -2.398 -5.495 -27.353 1.00 98.06 578 HIS A N 1
ATOM 4508 C CA . HIS A 1 578 ? -2.327 -6.396 -26.194 1.00 98.06 578 HIS A CA 1
ATOM 4509 C C . HIS A 1 578 ? -2.096 -5.706 -24.842 1.00 98.06 578 HIS A C 1
ATOM 4511 O O . HIS A 1 578 ? -2.090 -6.379 -23.808 1.00 98.06 578 HIS A O 1
ATOM 4517 N N . VAL A 1 579 ? -1.927 -4.379 -24.790 1.00 98.00 579 VAL A N 1
ATOM 4518 C CA . VAL A 1 579 ? -1.722 -3.655 -23.523 1.00 98.00 579 VAL A CA 1
ATOM 4519 C C . VAL A 1 579 ? -2.977 -2.878 -23.128 1.00 98.00 579 VAL A C 1
ATOM 4521 O O . VAL A 1 579 ? -3.422 -1.967 -23.825 1.00 98.00 579 VAL A O 1
ATOM 4524 N N . TYR A 1 580 ? -3.515 -3.194 -21.951 1.00 97.81 580 TYR A N 1
ATOM 4525 C CA . TYR A 1 580 ? -4.524 -2.390 -21.274 1.00 97.81 580 TYR A CA 1
ATOM 4526 C C . TYR A 1 580 ? -3.819 -1.372 -20.372 1.00 97.81 580 TYR A C 1
ATOM 4528 O O . TYR A 1 580 ? -3.458 -1.673 -19.234 1.00 97.81 580 TYR A O 1
ATOM 4536 N N . ALA A 1 581 ? -3.587 -0.158 -20.871 1.00 96.44 581 ALA A N 1
ATOM 4537 C CA . ALA A 1 581 ? -3.000 0.903 -20.058 1.00 96.44 581 ALA A CA 1
ATOM 4538 C C . ALA A 1 581 ? -4.037 1.935 -19.631 1.00 96.44 581 ALA A C 1
ATOM 4540 O O . ALA A 1 581 ? -4.748 2.487 -20.466 1.00 96.44 581 ALA A O 1
ATOM 4541 N N . ILE A 1 582 ? -4.075 2.238 -18.339 1.00 97.12 582 ILE A N 1
ATOM 4542 C CA . ILE A 1 582 ? -4.882 3.327 -17.784 1.00 97.12 582 ILE A CA 1
ATOM 4543 C C . ILE A 1 582 ? -4.053 4.615 -17.855 1.00 97.12 582 ILE A C 1
ATOM 4545 O O . ILE A 1 582 ? -2.846 4.589 -17.603 1.00 97.12 582 ILE A O 1
ATOM 4549 N N . ASP A 1 583 ? -4.677 5.748 -18.179 1.00 96.12 583 ASP A N 1
ATOM 4550 C CA . ASP A 1 583 ? -4.000 7.047 -18.113 1.00 96.12 583 ASP A CA 1
ATOM 4551 C C . ASP A 1 583 ? -3.420 7.278 -16.708 1.00 96.12 583 ASP A C 1
ATOM 4553 O O . ASP A 1 583 ? -4.117 7.169 -15.698 1.00 96.12 583 ASP A O 1
ATOM 4557 N N . TYR A 1 584 ? -2.121 7.559 -16.642 1.00 94.06 584 TYR A N 1
ATOM 4558 C CA . TYR A 1 584 ? -1.385 7.684 -15.388 1.00 94.06 584 TYR A CA 1
ATOM 4559 C C . TYR A 1 584 ? -1.910 8.799 -14.482 1.00 94.06 584 TYR A C 1
ATOM 4561 O O . TYR A 1 584 ? -2.007 8.590 -13.265 1.00 94.06 584 TYR A O 1
ATOM 4569 N N . MET A 1 585 ? -2.248 9.959 -15.051 1.00 94.44 585 MET A N 1
ATOM 4570 C CA . MET A 1 585 ? -2.604 11.145 -14.278 1.00 94.44 585 MET A CA 1
ATOM 4571 C C . MET A 1 585 ? -3.924 10.923 -13.550 1.00 94.44 585 MET A C 1
ATOM 4573 O O . MET A 1 585 ? -3.951 10.870 -12.315 1.00 94.44 585 MET A O 1
ATOM 4577 N N . VAL A 1 586 ? -4.998 10.659 -14.298 1.00 95.19 586 VAL A N 1
ATOM 4578 C CA . VAL A 1 586 ? -6.313 10.400 -13.695 1.00 95.19 586 VAL A CA 1
ATOM 4579 C C . VAL A 1 586 ? -6.363 9.041 -12.997 1.00 95.19 586 VAL A C 1
ATOM 4581 O O . VAL A 1 586 ? -7.054 8.892 -11.989 1.00 95.19 586 VAL A O 1
ATOM 4584 N N . GLY A 1 587 ? -5.616 8.052 -13.490 1.00 96.00 587 GLY A N 1
ATOM 4585 C CA . GLY A 1 587 ? -5.647 6.684 -12.988 1.00 96.00 587 GLY A CA 1
ATOM 4586 C C . GLY A 1 587 ? -4.929 6.485 -11.659 1.00 96.00 587 GLY A C 1
ATOM 4587 O O . GLY A 1 587 ? -5.338 5.595 -10.914 1.00 96.00 587 GLY A O 1
ATOM 4588 N N . SER A 1 588 ? -3.891 7.282 -11.360 1.00 96.69 588 SER A N 1
ATOM 4589 C CA . SER A 1 588 ? -3.000 7.039 -10.211 1.00 96.69 588 SER A CA 1
ATOM 4590 C C . SER A 1 588 ? -2.420 8.273 -9.502 1.00 96.69 588 SER A C 1
ATOM 4592 O O . SER A 1 588 ? -1.838 8.115 -8.425 1.00 96.69 588 SER A O 1
ATOM 4594 N N . GLN A 1 589 ? -2.543 9.482 -10.069 1.00 96.31 589 GLN A N 1
ATOM 4595 C CA . GLN A 1 589 ? -1.914 10.710 -9.548 1.00 96.31 589 GLN A CA 1
ATOM 4596 C C . GLN A 1 589 ? -2.898 11.838 -9.239 1.00 96.31 589 GLN A C 1
ATOM 4598 O O . GLN A 1 589 ? -2.471 12.951 -8.946 1.00 96.31 589 GLN A O 1
ATOM 4603 N N . LEU A 1 590 ? -4.203 11.584 -9.286 1.00 95.94 590 LEU A N 1
ATOM 4604 C CA . LEU A 1 590 ? -5.202 12.650 -9.335 1.00 95.94 590 LEU A CA 1
ATOM 4605 C C . LEU A 1 590 ? -5.165 13.608 -8.126 1.00 95.94 590 LEU A C 1
ATOM 4607 O O . LEU A 1 590 ? -5.417 14.799 -8.290 1.00 95.94 590 LEU A O 1
ATOM 4611 N N . ILE A 1 591 ? -4.777 13.139 -6.930 1.00 96.94 591 ILE A N 1
ATOM 4612 C CA . ILE A 1 591 ? -4.534 14.037 -5.784 1.00 96.94 591 ILE A CA 1
ATOM 4613 C C . ILE A 1 591 ? -3.395 15.012 -6.101 1.00 96.94 591 ILE A C 1
ATOM 4615 O O . ILE A 1 591 ? -3.571 16.212 -5.924 1.00 96.94 591 ILE A O 1
ATOM 4619 N N . ASN A 1 592 ? -2.265 14.509 -6.611 1.00 95.19 592 ASN A N 1
ATOM 4620 C CA . ASN A 1 592 ? -1.106 15.329 -6.968 1.00 95.19 592 ASN A CA 1
ATOM 4621 C C . ASN A 1 592 ? -1.460 16.320 -8.084 1.00 95.19 592 ASN A C 1
ATOM 4623 O O . ASN A 1 592 ? -1.039 17.465 -8.030 1.00 95.19 592 ASN A O 1
ATOM 4627 N N . GLU A 1 593 ? -2.275 15.924 -9.062 1.00 94.00 593 GLU A N 1
ATOM 4628 C CA . GLU A 1 593 ? -2.756 16.838 -10.103 1.00 94.00 593 GLU A CA 1
ATOM 4629 C C . GLU A 1 593 ? -3.588 17.987 -9.515 1.00 94.00 593 GLU A C 1
ATOM 4631 O O . GLU A 1 593 ? -3.305 19.157 -9.762 1.00 94.00 593 GLU A O 1
ATOM 4636 N N . ILE A 1 594 ? -4.589 17.665 -8.687 1.00 95.00 594 ILE A N 1
ATOM 4637 C CA . ILE A 1 594 ? -5.503 18.658 -8.103 1.00 95.00 594 ILE A CA 1
ATOM 4638 C C . ILE A 1 594 ? -4.778 19.593 -7.124 1.00 95.00 594 ILE A C 1
ATOM 4640 O O . ILE A 1 594 ? -5.181 20.748 -6.951 1.00 95.00 594 ILE A O 1
ATOM 4644 N N . THR A 1 595 ? -3.729 19.110 -6.460 1.00 95.56 595 THR A N 1
ATOM 4645 C CA . THR A 1 595 ? -2.923 19.914 -5.537 1.00 95.56 595 THR A CA 1
ATOM 4646 C C . THR A 1 595 ? -1.695 20.528 -6.192 1.00 95.56 595 THR A C 1
ATOM 4648 O O . THR A 1 595 ? -0.902 21.132 -5.480 1.00 95.56 595 THR A O 1
ATOM 4651 N N . GLU A 1 596 ? -1.549 20.432 -7.518 1.00 93.69 596 GLU A N 1
ATOM 4652 C CA . GLU A 1 596 ? -0.420 20.997 -8.272 1.00 93.69 596 GLU A CA 1
ATOM 4653 C C . GLU A 1 596 ? 0.940 20.485 -7.762 1.00 93.69 596 GLU A C 1
ATOM 4655 O O . GLU A 1 596 ? 1.920 21.220 -7.685 1.00 93.69 596 GLU A O 1
ATOM 4660 N N . TRP A 1 597 ? 0.986 19.207 -7.378 1.00 91.81 597 TRP A N 1
ATOM 4661 C CA . TRP A 1 597 ? 2.136 18.515 -6.794 1.00 91.81 597 TRP A CA 1
ATOM 4662 C C . TRP A 1 597 ? 2.635 19.105 -5.462 1.00 91.81 597 TRP A C 1
ATOM 4664 O O . TRP A 1 597 ? 3.705 18.730 -4.984 1.00 91.81 597 TRP A O 1
ATOM 4674 N N . ASP A 1 598 ? 1.836 19.953 -4.804 1.00 94.12 598 ASP A N 1
ATOM 4675 C CA . ASP A 1 598 ? 2.094 20.428 -3.444 1.00 94.12 598 ASP A CA 1
ATOM 4676 C C . ASP A 1 598 ? 1.629 19.382 -2.417 1.00 94.12 598 ASP A C 1
ATOM 4678 O O . ASP A 1 598 ? 0.434 19.223 -2.129 1.00 94.12 598 ASP A O 1
ATOM 4682 N N . GLY A 1 599 ? 2.591 18.640 -1.860 1.00 94.81 599 GLY A N 1
ATOM 4683 C CA . GLY A 1 599 ? 2.320 17.612 -0.860 1.00 94.81 599 GLY A CA 1
ATOM 4684 C C . GLY A 1 599 ? 1.833 18.158 0.480 1.00 94.81 599 GLY A C 1
ATOM 4685 O O . GLY A 1 599 ? 1.056 17.471 1.146 1.00 94.81 599 GLY A O 1
ATOM 4686 N N . ARG A 1 600 ? 2.233 19.377 0.871 1.00 96.19 600 ARG A N 1
ATOM 4687 C CA . ARG A 1 600 ? 1.766 20.016 2.110 1.00 96.19 600 ARG A CA 1
ATOM 4688 C C . ARG A 1 600 ? 0.295 20.381 1.986 1.00 96.19 600 ARG A C 1
ATOM 4690 O O . ARG A 1 600 ? -0.496 19.977 2.832 1.00 96.19 600 ARG A O 1
ATOM 4697 N N . LYS A 1 601 ? -0.080 21.025 0.878 1.00 97.56 601 LYS A N 1
ATOM 4698 C CA . LYS A 1 601 ? -1.478 21.317 0.529 1.00 97.56 601 LYS A CA 1
ATOM 4699 C C . LYS A 1 601 ? -2.321 20.042 0.500 1.00 97.56 601 LYS A C 1
ATOM 4701 O O . LYS A 1 601 ? -3.413 20.028 1.063 1.00 97.56 601 LYS A O 1
ATOM 4706 N N . ALA A 1 602 ? -1.818 18.961 -0.105 1.00 97.75 602 ALA A N 1
ATOM 4707 C CA . ALA A 1 602 ? -2.508 17.670 -0.096 1.00 97.75 602 ALA A CA 1
ATOM 4708 C C . ALA A 1 602 ? -2.730 17.143 1.328 1.00 97.75 602 ALA A C 1
ATOM 4710 O O . ALA A 1 602 ? -3.840 16.742 1.668 1.00 97.75 602 ALA A O 1
ATOM 4711 N N . PHE A 1 603 ? -1.700 17.168 2.173 1.00 98.19 603 PHE A N 1
ATOM 4712 C CA . PHE A 1 603 ? -1.798 16.701 3.553 1.00 98.19 603 PHE A CA 1
ATOM 4713 C C . PHE A 1 603 ? -2.771 17.537 4.384 1.00 98.19 603 PHE A C 1
ATOM 4715 O O . PHE A 1 603 ? -3.615 16.966 5.075 1.00 98.19 603 PHE A O 1
ATOM 4722 N N . ASP A 1 604 ? -2.696 18.863 4.287 1.00 98.19 604 ASP A N 1
ATOM 4723 C CA . ASP A 1 604 ? -3.550 19.772 5.047 1.00 98.19 604 ASP A CA 1
ATOM 4724 C C . ASP A 1 604 ? -5.023 19.579 4.662 1.00 98.19 604 ASP A C 1
ATOM 4726 O O . ASP A 1 604 ? -5.865 19.406 5.541 1.00 98.19 604 ASP A O 1
ATOM 4730 N N . LEU A 1 605 ? -5.327 19.500 3.359 1.00 98.50 605 LEU A N 1
ATOM 4731 C CA . LEU A 1 605 ? -6.681 19.238 2.857 1.00 98.50 605 LEU A CA 1
ATOM 4732 C C . LEU A 1 605 ? -7.213 17.874 3.315 1.00 98.50 605 LEU A C 1
ATOM 4734 O O . LEU A 1 605 ? -8.342 17.782 3.793 1.00 98.50 605 LEU A O 1
ATOM 4738 N N . MET A 1 606 ? -6.401 16.820 3.202 1.00 98.12 606 MET A N 1
ATOM 4739 C CA . MET A 1 606 ? -6.802 15.467 3.604 1.00 98.12 606 MET A CA 1
ATOM 4740 C C . MET A 1 606 ? -6.959 15.333 5.130 1.00 98.12 606 MET A C 1
ATOM 4742 O O . MET A 1 606 ? -7.734 14.498 5.592 1.00 98.12 606 MET A O 1
ATOM 4746 N N . SER A 1 607 ? -6.286 16.180 5.912 1.00 97.81 607 SER A N 1
ATOM 4747 C CA . SER A 1 607 ? -6.368 16.196 7.380 1.00 97.81 607 SER A CA 1
ATOM 4748 C C . SER A 1 607 ? -7.568 16.976 7.927 1.00 97.81 607 SER A C 1
ATOM 4750 O O . SER A 1 607 ? -7.846 16.896 9.124 1.00 97.81 607 SER A O 1
ATOM 4752 N N . LEU A 1 608 ? -8.292 17.731 7.091 1.00 97.44 608 LEU A N 1
ATOM 4753 C CA . LEU A 1 608 ? -9.471 18.480 7.531 1.00 97.44 608 LEU A CA 1
ATOM 4754 C C . LEU A 1 608 ? -10.569 17.538 8.032 1.00 97.44 608 LEU A C 1
ATOM 4756 O O . LEU A 1 608 ? -10.892 16.539 7.387 1.00 97.44 608 LEU A O 1
ATOM 4760 N N . SER A 1 609 ? -11.199 17.909 9.145 1.00 94.38 609 SER A N 1
ATOM 4761 C CA . SER A 1 609 ? -12.447 17.290 9.589 1.00 94.38 609 SER A CA 1
ATOM 4762 C C . SER A 1 609 ? -13.584 17.623 8.623 1.00 94.38 609 SER A C 1
ATOM 4764 O O . SER A 1 609 ? -13.680 18.747 8.116 1.00 94.38 609 SER A O 1
ATOM 4766 N N . LEU A 1 610 ? -14.482 16.665 8.413 1.00 90.06 610 LEU A N 1
ATOM 4767 C CA . LEU A 1 610 ? -15.775 16.896 7.779 1.00 90.06 610 LEU A CA 1
ATOM 4768 C C . LEU A 1 610 ? -16.597 17.929 8.576 1.00 90.06 610 LEU A C 1
ATOM 4770 O O . LEU A 1 610 ? -16.457 17.995 9.804 1.00 90.06 610 LEU A O 1
ATOM 4774 N N . PRO A 1 611 ? -17.454 18.726 7.909 1.00 89.00 611 PRO A N 1
ATOM 4775 C CA . PRO A 1 611 ? -18.389 19.613 8.600 1.00 89.00 611 PRO A CA 1
ATOM 4776 C C . PRO A 1 611 ? -19.337 18.803 9.495 1.00 89.00 611 PRO A C 1
ATOM 4778 O O . PRO A 1 611 ? -19.731 17.689 9.143 1.00 89.00 611 PRO A O 1
ATOM 4781 N N . LYS A 1 612 ? -19.713 19.355 10.654 1.00 81.81 612 LYS A N 1
ATOM 4782 C CA . LYS A 1 612 ? -20.743 18.742 11.509 1.00 81.81 612 LYS A CA 1
ATOM 4783 C C . LYS A 1 612 ? -22.136 18.974 10.925 1.00 81.81 612 LYS A C 1
ATOM 4785 O O . LYS A 1 612 ? -22.334 19.859 10.092 1.00 81.81 612 LYS A O 1
ATOM 4790 N N . ASP A 1 613 ? -23.120 18.219 11.405 1.00 75.81 613 ASP A N 1
ATOM 4791 C CA . ASP A 1 613 ? -24.514 18.378 10.987 1.00 75.81 613 ASP A CA 1
ATOM 4792 C C . ASP A 1 613 ? -24.987 19.835 11.139 1.00 75.81 613 ASP A C 1
ATOM 4794 O O . ASP A 1 613 ? -24.983 20.404 12.232 1.00 75.81 613 ASP A O 1
ATOM 4798 N N . GLY A 1 614 ? -25.400 20.439 10.021 1.00 76.06 614 GLY A N 1
ATOM 4799 C CA . GLY A 1 614 ? -25.870 21.827 9.957 1.00 76.06 614 GLY A CA 1
ATOM 4800 C C . GLY A 1 614 ? -24.781 22.886 9.742 1.00 76.06 614 GLY A C 1
ATOM 4801 O O . GLY A 1 614 ? -25.122 24.057 9.568 1.00 76.06 614 GLY A O 1
ATOM 4802 N N . GLU A 1 615 ? -23.499 22.512 9.706 1.00 87.56 615 GLU A N 1
ATOM 4803 C CA . GLU A 1 615 ? -22.404 23.422 9.356 1.00 87.56 615 GLU A CA 1
ATOM 4804 C C . GLU A 1 615 ? -22.229 23.528 7.832 1.00 87.56 615 GLU A C 1
ATOM 4806 O O . GLU A 1 615 ? -22.325 22.552 7.089 1.00 87.56 615 GLU A O 1
ATOM 4811 N N . THR A 1 616 ? -21.944 24.736 7.346 1.00 89.88 616 THR A N 1
ATOM 4812 C CA . THR A 1 616 ? -21.562 24.962 5.946 1.00 89.88 616 THR A CA 1
ATOM 4813 C C . THR A 1 616 ? -20.089 24.639 5.725 1.00 89.88 616 THR A C 1
ATOM 4815 O O . THR A 1 616 ? -19.245 25.123 6.476 1.00 89.88 616 THR A O 1
ATOM 4818 N N . GLU A 1 617 ? -19.772 23.916 4.646 1.00 92.44 617 GLU A N 1
ATOM 4819 C CA . GLU A 1 617 ? -18.385 23.640 4.246 1.00 92.44 617 GLU A CA 1
ATOM 4820 C C . GLU A 1 617 ? -17.568 24.931 4.041 1.00 92.44 617 GLU A C 1
ATOM 4822 O O . GLU A 1 617 ? -18.017 25.882 3.384 1.00 92.44 617 GLU A O 1
ATOM 4827 N N . SER A 1 618 ? -16.322 24.936 4.521 1.00 96.25 618 SER A N 1
ATOM 4828 C CA . SER A 1 618 ? -15.310 25.932 4.152 1.00 96.25 618 SER A CA 1
ATOM 4829 C C . SER A 1 618 ? -14.871 25.778 2.684 1.00 96.25 618 SER A C 1
ATOM 4831 O O . SER A 1 618 ? -15.246 24.827 1.989 1.00 96.25 618 SER A O 1
ATOM 4833 N N . ALA A 1 619 ? -14.084 26.729 2.169 1.00 96.19 619 ALA A N 1
ATOM 4834 C CA . ALA A 1 619 ? -13.536 26.626 0.814 1.00 96.19 619 ALA A CA 1
ATOM 4835 C C . ALA A 1 619 ? -12.553 25.451 0.684 1.00 96.19 619 ALA A C 1
ATOM 4837 O O . ALA A 1 619 ? -12.595 24.709 -0.296 1.00 96.19 619 ALA A O 1
ATOM 4838 N N . GLU A 1 620 ? -11.737 25.247 1.711 1.00 96.81 620 GLU A N 1
ATOM 4839 C CA . GLU A 1 620 ? -10.754 24.175 1.822 1.00 96.81 620 GLU A CA 1
ATOM 4840 C C . GLU A 1 620 ? -11.450 22.818 1.973 1.00 96.81 620 GLU A C 1
ATOM 4842 O O . GLU A 1 620 ? -11.091 21.869 1.283 1.00 96.81 620 GLU A O 1
ATOM 4847 N N . GLN A 1 621 ? -12.516 22.732 2.780 1.00 96.69 621 GLN A N 1
ATOM 4848 C CA . GLN A 1 621 ? -13.336 21.519 2.890 1.00 96.69 621 GLN A CA 1
ATOM 4849 C C . GLN A 1 621 ? -13.979 21.146 1.546 1.00 96.69 621 GLN A C 1
ATOM 4851 O O . GLN A 1 621 ? -13.908 19.990 1.140 1.00 96.69 621 GLN A O 1
ATOM 4856 N N . ARG A 1 622 ? -14.519 22.116 0.790 1.00 96.38 622 ARG A N 1
ATOM 4857 C CA . ARG A 1 622 ? -15.020 21.863 -0.577 1.00 96.38 622 ARG A CA 1
ATOM 4858 C C . ARG A 1 622 ? -13.932 21.323 -1.506 1.00 96.38 622 ARG A C 1
ATOM 4860 O O . ARG A 1 622 ? -14.209 20.458 -2.337 1.00 96.38 622 ARG A O 1
ATOM 4867 N N . GLN A 1 623 ? -12.709 21.837 -1.394 1.00 97.06 623 GLN A N 1
ATOM 4868 C CA . GLN A 1 623 ? -11.583 21.361 -2.193 1.00 97.06 623 GLN A CA 1
ATOM 4869 C C . GLN A 1 623 ? -11.159 19.943 -1.787 1.00 97.06 623 GLN A C 1
ATOM 4871 O O . GLN A 1 623 ? -10.968 19.103 -2.665 1.00 97.06 623 GLN A O 1
ATOM 4876 N N . ALA A 1 624 ? -11.078 19.652 -0.487 1.00 97.62 624 ALA A N 1
ATOM 4877 C CA . ALA A 1 624 ? -10.789 18.318 0.032 1.00 97.62 624 ALA A CA 1
ATOM 4878 C C . ALA A 1 624 ? -11.858 17.299 -0.399 1.00 97.62 624 ALA A C 1
ATOM 4880 O O . ALA A 1 624 ? -11.523 16.229 -0.906 1.00 97.62 624 ALA A O 1
ATOM 4881 N N . ARG A 1 625 ? -13.144 17.671 -0.328 1.00 95.69 625 ARG A N 1
ATOM 4882 C CA . ARG A 1 625 ? -14.250 16.861 -0.853 1.00 95.69 625 ARG A CA 1
ATOM 4883 C C . ARG A 1 625 ? -14.079 16.566 -2.337 1.00 95.69 625 ARG A C 1
ATOM 4885 O O . ARG A 1 625 ? -14.157 15.409 -2.733 1.00 95.69 625 ARG A O 1
ATOM 4892 N N . LYS A 1 626 ? -13.785 17.588 -3.149 1.00 96.06 626 LYS A N 1
ATOM 4893 C CA . LYS A 1 626 ? -13.551 17.424 -4.592 1.00 96.06 626 LYS A CA 1
ATOM 4894 C C . LYS A 1 626 ? -12.416 16.435 -4.878 1.00 96.06 626 LYS A C 1
ATOM 4896 O O . LYS A 1 626 ? -12.531 15.666 -5.827 1.00 96.06 626 LYS A O 1
ATOM 4901 N N . ILE A 1 627 ? -11.343 16.446 -4.082 1.00 97.19 627 ILE A N 1
ATOM 4902 C CA . ILE A 1 627 ? -10.234 15.489 -4.208 1.00 97.19 627 ILE A CA 1
ATOM 4903 C C . ILE A 1 627 ? -10.728 14.062 -3.951 1.00 97.19 627 ILE A C 1
ATOM 4905 O O . ILE A 1 627 ? -10.530 13.194 -4.803 1.00 97.19 627 ILE A O 1
ATOM 4909 N N . VAL A 1 628 ? -11.385 13.827 -2.809 1.00 97.25 628 VAL A N 1
ATOM 4910 C CA . VAL A 1 628 ? -11.868 12.490 -2.422 1.00 97.25 628 VAL A CA 1
ATOM 4911 C C . VAL A 1 628 ? -12.884 11.960 -3.433 1.00 97.25 628 VAL A C 1
ATOM 4913 O O . VAL A 1 628 ? -12.725 10.843 -3.923 1.00 97.25 628 VAL A O 1
ATOM 4916 N N . GLU A 1 629 ? -13.877 12.772 -3.803 1.00 96.19 629 GLU A N 1
ATOM 4917 C CA . GLU A 1 629 ? -14.897 12.403 -4.788 1.00 96.19 629 GLU A CA 1
ATOM 4918 C C . GLU A 1 629 ? -14.272 12.057 -6.143 1.00 96.19 629 GLU A C 1
ATOM 4920 O O . GLU A 1 629 ? -14.547 10.994 -6.698 1.00 96.19 629 GLU A O 1
ATOM 4925 N N . ALA A 1 630 ? -13.381 12.913 -6.655 1.00 95.94 630 ALA A N 1
ATOM 4926 C CA . ALA A 1 630 ? -12.757 12.696 -7.953 1.00 95.94 630 ALA A CA 1
ATOM 4927 C C . ALA A 1 630 ? -11.895 11.426 -7.977 1.00 95.94 630 ALA A C 1
ATOM 4929 O O . ALA A 1 630 ? -11.975 10.670 -8.944 1.00 95.94 630 ALA A O 1
ATOM 4930 N N . CYS A 1 631 ? -11.111 11.168 -6.924 1.00 96.88 631 CYS A N 1
ATOM 4931 C CA . CYS A 1 631 ? -10.265 9.977 -6.855 1.00 96.88 631 CYS A CA 1
ATOM 4932 C C . CYS A 1 631 ? -11.099 8.699 -6.779 1.00 96.88 631 CYS A C 1
ATOM 4934 O O . CYS A 1 631 ? -10.866 7.781 -7.560 1.00 96.88 631 CYS A O 1
ATOM 4936 N N . LEU A 1 632 ? -12.099 8.648 -5.891 1.00 97.06 632 LEU A N 1
ATOM 4937 C CA . LEU A 1 632 ? -12.950 7.464 -5.753 1.00 97.06 632 LEU A CA 1
ATOM 4938 C C . LEU A 1 632 ? -13.749 7.182 -7.032 1.00 97.06 632 LEU A C 1
ATOM 4940 O O . LEU A 1 632 ? -13.910 6.025 -7.403 1.00 97.06 632 LEU A O 1
ATOM 4944 N N . GLN A 1 633 ? -14.213 8.220 -7.735 1.00 95.50 633 GLN A N 1
ATOM 4945 C CA . GLN A 1 633 ? -15.005 8.054 -8.955 1.00 95.50 633 GLN A CA 1
ATOM 4946 C C . GLN A 1 633 ? -14.171 7.734 -10.198 1.00 95.50 633 GLN A C 1
ATOM 4948 O O . GLN A 1 633 ? -14.656 7.010 -11.063 1.00 95.50 633 GLN A O 1
ATOM 4953 N N . LYS A 1 634 ? -12.944 8.257 -10.327 1.00 94.75 634 LYS A N 1
ATOM 4954 C CA . LYS A 1 634 ? -12.204 8.226 -11.605 1.00 94.75 634 LYS A CA 1
ATOM 4955 C C . LYS A 1 634 ? -10.917 7.407 -11.588 1.00 94.75 634 LYS A C 1
ATOM 4957 O O . LYS A 1 634 ? -10.533 6.886 -12.632 1.00 94.75 634 LYS A O 1
ATOM 4962 N N . SER A 1 635 ? -10.239 7.309 -10.449 1.00 97.12 635 SER A N 1
ATOM 4963 C CA . SER A 1 635 ? -8.916 6.687 -10.372 1.00 97.12 635 SER A CA 1
ATOM 4964 C C . SER A 1 635 ? -9.018 5.178 -10.161 1.00 97.12 635 SER A C 1
ATOM 4966 O O . SER A 1 635 ? -9.924 4.702 -9.482 1.00 97.12 635 SER A O 1
ATOM 4968 N N . PHE A 1 636 ? -8.080 4.416 -10.727 1.00 97.81 636 PHE A N 1
ATOM 4969 C CA . PHE A 1 636 ? -7.962 2.976 -10.464 1.00 97.81 636 PHE A CA 1
ATOM 4970 C C . PHE A 1 636 ? -7.128 2.707 -9.208 1.00 97.81 636 PHE A C 1
ATOM 4972 O O . PHE A 1 636 ? -7.364 1.744 -8.480 1.00 97.81 636 PHE A O 1
ATOM 4979 N N . GLY A 1 637 ? -6.198 3.600 -8.893 1.00 97.62 637 GLY A N 1
ATOM 4980 C CA . GLY A 1 637 ? -5.434 3.582 -7.660 1.00 97.62 637 GLY A CA 1
ATOM 4981 C C . GLY A 1 637 ? -4.917 4.970 -7.319 1.00 97.62 637 GLY A C 1
ATOM 4982 O O . GLY A 1 637 ? -5.226 5.956 -7.981 1.00 97.62 637 GLY A O 1
ATOM 4983 N N . PHE A 1 638 ? -4.109 5.059 -6.274 1.00 97.94 638 PHE A N 1
ATOM 4984 C CA . PHE A 1 638 ? -3.352 6.262 -5.967 1.00 97.94 638 PHE A CA 1
ATOM 4985 C C . PHE A 1 638 ? -1.956 5.896 -5.474 1.00 97.94 638 PHE A C 1
ATOM 4987 O O . PHE A 1 638 ? -1.799 5.131 -4.518 1.00 97.94 638 PHE A O 1
ATOM 4994 N N . LYS A 1 639 ? -0.926 6.421 -6.141 1.00 96.31 639 LYS A N 1
ATOM 4995 C CA . LYS A 1 639 ? 0.471 6.112 -5.831 1.00 96.31 639 LYS A CA 1
ATOM 4996 C C . LYS A 1 639 ? 1.051 7.159 -4.884 1.00 96.31 639 LYS A C 1
ATOM 4998 O O . LYS A 1 639 ? 1.310 8.299 -5.262 1.00 96.31 639 LYS A O 1
ATOM 5003 N N . LEU A 1 640 ? 1.350 6.737 -3.656 1.00 94.62 640 LEU A N 1
ATOM 5004 C CA . LEU A 1 640 ? 2.052 7.563 -2.675 1.00 94.62 640 LEU A CA 1
ATOM 5005 C C . LEU A 1 640 ? 3.537 7.680 -3.040 1.00 94.62 640 LEU A C 1
ATOM 5007 O O . LEU A 1 640 ? 4.337 6.765 -2.816 1.00 94.62 640 LEU A O 1
ATOM 5011 N N . ALA A 1 641 ? 3.891 8.828 -3.612 1.00 85.00 641 ALA A N 1
ATOM 5012 C CA . ALA A 1 641 ? 5.218 9.123 -4.136 1.00 85.00 641 ALA A CA 1
ATOM 5013 C C . ALA A 1 641 ? 6.286 9.234 -3.025 1.00 85.00 641 ALA A C 1
ATOM 5015 O O . ALA A 1 641 ? 6.122 9.978 -2.056 1.00 85.00 641 ALA A O 1
ATOM 5016 N N . HIS A 1 642 ? 7.387 8.496 -3.193 1.00 86.88 642 HIS A N 1
ATOM 5017 C CA . HIS A 1 642 ? 8.590 8.486 -2.350 1.00 86.88 642 HIS A CA 1
ATOM 5018 C C . HIS A 1 642 ? 9.839 8.358 -3.241 1.00 86.88 642 HIS A C 1
ATOM 5020 O O . HIS A 1 642 ? 9.717 8.201 -4.453 1.00 86.88 642 HIS A O 1
ATOM 5026 N N . GLY A 1 643 ? 11.035 8.394 -2.647 1.00 89.19 643 GLY A N 1
ATOM 5027 C CA . GLY A 1 643 ? 12.296 8.207 -3.373 1.00 89.19 643 GLY A CA 1
ATOM 5028 C C . GLY A 1 643 ? 12.797 9.502 -4.006 1.00 89.19 643 GLY A C 1
ATOM 5029 O O . GLY A 1 643 ? 12.672 10.567 -3.397 1.00 89.19 643 GLY A O 1
ATOM 5030 N N . LEU A 1 644 ? 13.345 9.418 -5.222 1.00 89.12 644 LEU A N 1
ATOM 5031 C CA . LEU A 1 644 ? 13.984 10.548 -5.909 1.00 89.12 644 LEU A CA 1
ATOM 5032 C C . LEU A 1 644 ? 13.054 11.757 -6.083 1.00 89.12 644 LEU A C 1
ATOM 5034 O O . LEU A 1 644 ? 13.488 12.904 -6.007 1.00 89.12 644 LEU A O 1
ATOM 5038 N N . ILE A 1 645 ? 11.754 11.508 -6.215 1.00 85.69 645 ILE A N 1
ATOM 5039 C CA . ILE A 1 645 ? 10.726 12.542 -6.350 1.00 85.69 645 ILE A CA 1
ATOM 5040 C C . ILE A 1 645 ? 10.682 13.523 -5.161 1.00 85.69 645 ILE A C 1
ATOM 5042 O O . ILE A 1 645 ? 10.313 14.683 -5.328 1.00 85.69 645 ILE A O 1
ATOM 5046 N N . LEU A 1 646 ? 11.132 13.102 -3.970 1.00 87.94 646 LEU A N 1
ATOM 5047 C CA . LEU A 1 646 ? 11.253 13.970 -2.792 1.00 87.94 646 LEU A CA 1
ATOM 5048 C C . LEU A 1 646 ? 12.359 15.013 -2.952 1.00 87.94 646 LEU A C 1
ATOM 5050 O O . LEU A 1 646 ? 12.290 16.080 -2.349 1.00 87.94 646 LEU A O 1
ATOM 5054 N N . ARG A 1 647 ? 13.373 14.746 -3.779 1.00 88.94 647 ARG A N 1
ATOM 5055 C CA . ARG A 1 647 ? 14.408 15.741 -4.076 1.00 88.94 647 ARG A CA 1
ATOM 5056 C C . ARG A 1 647 ? 13.856 16.859 -4.964 1.00 88.94 647 ARG A C 1
ATOM 5058 O O . ARG A 1 647 ? 14.283 18.003 -4.801 1.00 88.94 647 ARG A O 1
ATOM 5065 N N . VAL A 1 648 ? 12.864 16.543 -5.804 1.00 84.62 648 VAL A N 1
ATOM 5066 C CA . VAL A 1 648 ? 12.161 17.488 -6.687 1.00 84.62 648 VAL A CA 1
ATOM 5067 C C . VAL A 1 648 ? 11.097 18.284 -5.922 1.00 84.62 648 VAL A C 1
ATOM 5069 O O . VAL A 1 648 ? 11.192 19.504 -5.859 1.00 84.62 648 VAL A O 1
ATOM 5072 N N . PHE A 1 649 ? 10.128 17.619 -5.284 1.00 84.12 649 PHE A N 1
ATOM 5073 C CA . PHE A 1 649 ? 8.970 18.295 -4.669 1.00 84.12 649 PHE A CA 1
ATOM 5074 C C . PHE A 1 649 ? 9.093 18.562 -3.161 1.00 84.12 649 PHE A C 1
ATOM 5076 O O . PHE A 1 649 ? 8.229 19.218 -2.590 1.00 84.12 649 PHE A O 1
ATOM 5083 N N . LYS A 1 650 ? 10.168 18.096 -2.505 1.00 85.81 650 LYS A N 1
ATOM 5084 C CA . LYS A 1 650 ? 10.457 18.219 -1.056 1.00 85.81 650 LYS A CA 1
ATOM 5085 C C . LYS A 1 650 ? 9.479 17.491 -0.136 1.00 85.81 650 LYS A C 1
ATOM 5087 O O . LYS A 1 650 ? 9.901 16.637 0.645 1.00 85.81 650 LYS A O 1
ATOM 5092 N N . GLU A 1 651 ? 8.191 17.796 -0.224 1.00 90.69 651 GLU A N 1
ATOM 5093 C CA . GLU A 1 651 ? 7.128 17.177 0.562 1.00 90.69 651 GLU A CA 1
ATOM 5094 C C . GLU A 1 651 ? 6.099 16.520 -0.361 1.00 90.69 651 GLU A C 1
ATOM 5096 O O . GLU A 1 651 ? 5.581 17.140 -1.282 1.00 90.69 651 GLU A O 1
ATOM 5101 N N . THR A 1 652 ? 5.781 15.252 -0.099 1.00 94.88 652 THR A N 1
ATOM 5102 C CA . THR A 1 652 ? 4.672 14.525 -0.736 1.00 94.88 652 THR A CA 1
ATOM 5103 C C . THR A 1 652 ? 3.682 14.082 0.334 1.00 94.88 652 THR A C 1
ATOM 5105 O O . THR A 1 652 ? 4.055 13.919 1.500 1.00 94.88 652 THR A O 1
ATOM 5108 N N . LEU A 1 653 ? 2.432 13.810 -0.056 1.00 96.25 653 LEU A N 1
ATOM 5109 C CA . LEU A 1 653 ? 1.420 13.286 0.868 1.00 96.25 653 LEU A CA 1
ATOM 5110 C C . LEU A 1 653 ? 1.903 12.013 1.584 1.00 96.25 653 LEU A C 1
ATOM 5112 O O . LEU A 1 653 ? 1.772 11.893 2.798 1.00 96.25 653 LEU A O 1
ATOM 5116 N N . GLY A 1 654 ? 2.546 11.100 0.847 1.00 94.31 654 GLY A N 1
ATOM 5117 C CA . GLY A 1 654 ? 3.117 9.873 1.405 1.00 94.31 654 GLY A CA 1
ATOM 5118 C C . GLY A 1 654 ? 4.200 10.123 2.459 1.00 94.31 654 GLY A C 1
ATOM 5119 O O . GLY A 1 654 ? 4.180 9.491 3.516 1.00 94.31 654 GLY A O 1
ATOM 5120 N N . LEU A 1 655 ? 5.106 11.081 2.219 1.00 95.00 655 LEU A N 1
ATOM 5121 C CA . LEU A 1 655 ? 6.116 11.465 3.208 1.00 95.00 655 LEU A CA 1
ATOM 5122 C C . LEU A 1 655 ? 5.474 12.071 4.462 1.00 95.00 655 LEU A C 1
ATOM 5124 O O . LEU A 1 655 ? 5.932 11.807 5.573 1.00 95.00 655 LEU A O 1
ATOM 5128 N N . LEU A 1 656 ? 4.433 12.887 4.303 1.00 96.56 656 LEU A N 1
ATOM 5129 C CA . LEU A 1 656 ? 3.772 13.534 5.433 1.00 96.56 656 LEU A CA 1
ATOM 5130 C C . LEU A 1 656 ? 2.949 12.543 6.259 1.00 96.56 656 LEU A C 1
ATOM 5132 O O . LEU A 1 656 ? 3.066 12.552 7.479 1.00 96.56 656 LEU A O 1
ATOM 5136 N N . TRP A 1 657 ? 2.247 11.599 5.634 1.00 95.88 657 TRP A N 1
ATOM 5137 C CA . TRP A 1 657 ? 1.619 10.483 6.352 1.00 95.88 657 TRP A CA 1
ATOM 5138 C C . TRP A 1 657 ? 2.631 9.572 7.051 1.00 95.88 657 TRP A C 1
ATOM 5140 O O . TRP A 1 657 ? 2.350 9.055 8.130 1.00 95.88 657 TRP A O 1
ATOM 5150 N N . ARG A 1 658 ? 3.845 9.423 6.501 1.00 93.81 658 ARG A N 1
ATOM 5151 C CA . ARG A 1 658 ? 4.952 8.755 7.200 1.00 93.81 658 ARG A CA 1
ATOM 5152 C C . ARG A 1 658 ? 5.421 9.536 8.435 1.00 93.81 658 ARG A C 1
ATOM 5154 O O . ARG A 1 658 ? 5.740 8.917 9.443 1.00 93.81 658 ARG A O 1
ATOM 5161 N N . LYS A 1 659 ? 5.519 10.869 8.354 1.00 94.31 659 LYS A N 1
ATOM 5162 C CA . LYS A 1 659 ? 5.957 11.734 9.470 1.00 94.31 659 LYS A CA 1
ATOM 5163 C C . LYS A 1 659 ? 4.885 11.899 10.554 1.00 94.31 659 LYS A C 1
ATOM 5165 O O . LYS A 1 659 ? 5.229 12.112 11.711 1.00 94.31 659 LYS A O 1
ATOM 5170 N N . HIS A 1 660 ? 3.612 11.814 10.179 1.00 94.75 660 HIS A N 1
ATOM 5171 C CA . HIS A 1 660 ? 2.456 12.001 11.051 1.00 94.75 660 HIS A CA 1
ATOM 5172 C C . HIS A 1 660 ? 1.661 10.696 11.134 1.00 94.75 660 HIS A C 1
ATOM 5174 O O . HIS A 1 660 ? 0.594 10.559 10.536 1.00 94.75 660 HIS A O 1
ATOM 5180 N N . GLU A 1 661 ? 2.208 9.710 11.840 1.00 93.06 661 GLU A N 1
ATOM 5181 C CA . GLU A 1 661 ? 1.612 8.378 11.937 1.00 93.06 661 GLU A CA 1
ATOM 5182 C C . GLU A 1 661 ? 0.144 8.429 12.400 1.00 93.06 661 GLU A C 1
ATOM 5184 O O . GLU A 1 661 ? -0.201 9.125 13.352 1.00 93.06 661 GLU A O 1
ATOM 5189 N N . GLY A 1 662 ? -0.732 7.713 11.689 1.00 89.69 662 GLY A N 1
ATOM 5190 C CA . GLY A 1 662 ? -2.170 7.649 11.977 1.00 89.69 662 GLY A CA 1
ATOM 5191 C C . GLY A 1 662 ? -3.002 8.796 11.392 1.00 89.69 662 GLY A C 1
ATOM 5192 O O . GLY A 1 662 ? -4.218 8.658 11.303 1.00 89.69 662 GLY A O 1
ATOM 5193 N N . SER A 1 663 ? -2.378 9.887 10.928 1.00 94.44 663 SER A N 1
ATOM 5194 C CA . SER A 1 663 ? -3.093 11.040 10.341 1.00 94.44 663 SER A CA 1
ATOM 5195 C C . SER A 1 663 ? -3.928 10.697 9.107 1.00 94.44 663 SER A C 1
ATOM 5197 O O . SER A 1 663 ? -4.924 11.358 8.823 1.00 94.44 663 SER A O 1
ATOM 5199 N N . ASP A 1 664 ? -3.551 9.646 8.388 1.00 95.44 664 ASP A N 1
ATOM 5200 C CA . ASP A 1 664 ? -4.216 9.220 7.166 1.00 95.44 664 ASP A CA 1
ATOM 5201 C C . ASP A 1 664 ? -5.482 8.385 7.399 1.00 95.44 664 ASP A C 1
ATOM 5203 O O . ASP A 1 664 ? -6.127 7.980 6.436 1.00 95.44 664 ASP A O 1
ATOM 5207 N N . ASP A 1 665 ? -5.823 8.127 8.663 1.00 94.38 665 ASP A N 1
ATOM 5208 C CA . ASP A 1 665 ? -6.941 7.272 9.062 1.00 94.38 665 ASP A CA 1
ATOM 5209 C C . ASP A 1 665 ? -7.650 7.803 10.323 1.00 94.38 665 ASP A C 1
ATOM 5211 O O . ASP A 1 665 ? -8.175 7.044 11.131 1.00 94.38 665 ASP A O 1
ATOM 5215 N N . ILE A 1 666 ? -7.651 9.128 10.527 1.00 90.56 666 ILE A N 1
ATOM 5216 C CA . ILE A 1 666 ? -8.374 9.756 11.645 1.00 90.56 666 ILE A CA 1
ATOM 5217 C C . ILE A 1 666 ? -9.872 9.790 11.317 1.00 90.56 666 ILE A C 1
ATOM 5219 O O . ILE A 1 666 ? -10.267 10.518 10.400 1.00 90.56 666 ILE A O 1
ATOM 5223 N N . PRO A 1 667 ? -10.735 9.087 12.071 1.00 88.06 667 PRO A N 1
ATOM 5224 C CA . PRO A 1 667 ? -12.147 8.992 11.737 1.00 88.06 667 PRO A CA 1
ATOM 5225 C C . PRO A 1 667 ? -12.821 10.371 11.648 1.00 88.06 667 PRO A C 1
ATOM 5227 O O . PRO A 1 667 ? -12.867 11.128 12.621 1.00 88.06 667 PRO A O 1
ATOM 5230 N N . GLY A 1 668 ? -13.427 10.673 10.496 1.00 85.69 668 GLY A N 1
ATOM 5231 C CA . GLY A 1 668 ? -14.110 11.949 10.238 1.00 85.69 668 GLY A CA 1
ATOM 5232 C C . GLY A 1 668 ? -13.309 12.981 9.479 1.00 85.69 668 GLY A C 1
ATOM 5233 O O . GLY A 1 668 ? -13.818 14.079 9.279 1.00 85.69 668 GLY A O 1
ATOM 5234 N N . THR A 1 669 ? -12.095 12.649 9.058 1.00 94.81 669 THR A N 1
ATOM 5235 C CA . THR A 1 669 ? -11.337 13.467 8.114 1.00 94.81 669 THR A CA 1
ATOM 5236 C C . THR A 1 669 ? -11.588 13.025 6.675 1.00 94.81 669 THR A C 1
ATOM 5238 O O . THR A 1 669 ? -12.140 11.947 6.418 1.00 94.81 669 THR A O 1
ATOM 5241 N N . TYR A 1 670 ? -11.157 13.846 5.717 1.00 96.69 670 TYR A N 1
ATOM 5242 C CA . TYR A 1 670 ? -11.160 13.474 4.299 1.00 96.69 670 TYR A CA 1
ATOM 5243 C C . TYR A 1 670 ? -10.204 12.312 3.993 1.00 96.69 670 TYR A C 1
ATOM 5245 O O . TYR A 1 670 ? -10.512 11.486 3.134 1.00 96.69 670 TYR A O 1
ATOM 5253 N N . ALA A 1 671 ? -9.094 12.180 4.727 1.00 97.31 671 ALA A N 1
ATOM 5254 C CA . ALA A 1 671 ? -8.201 11.028 4.628 1.00 97.31 671 ALA A CA 1
ATOM 5255 C C . ALA A 1 671 ? -8.910 9.723 5.010 1.00 97.31 671 ALA A C 1
ATOM 5257 O O . ALA A 1 671 ? -8.861 8.757 4.249 1.00 97.31 671 ALA A O 1
ATOM 5258 N N . HIS A 1 672 ? -9.653 9.720 6.122 1.00 95.81 672 HIS A N 1
ATOM 5259 C CA . HIS A 1 672 ? -10.423 8.544 6.526 1.00 95.81 672 HIS A CA 1
ATOM 5260 C C . HIS A 1 672 ? -11.599 8.263 5.579 1.00 95.81 672 HIS A C 1
ATOM 5262 O O . HIS A 1 672 ? -11.865 7.105 5.269 1.00 95.81 672 HIS A O 1
ATOM 5268 N N . TRP A 1 673 ? -12.266 9.293 5.037 1.00 95.62 673 TRP A N 1
ATOM 5269 C CA . TRP A 1 673 ? -13.269 9.083 3.982 1.00 95.62 673 TRP A CA 1
ATOM 5270 C C . TRP A 1 673 ? -12.653 8.390 2.760 1.00 95.62 673 TRP A C 1
ATOM 5272 O O . TRP A 1 673 ? -13.195 7.408 2.251 1.00 95.62 673 TRP A O 1
ATOM 5282 N N . PHE A 1 674 ? -11.484 8.849 2.316 1.00 97.12 674 PHE A N 1
ATOM 5283 C CA . PHE A 1 674 ? -10.778 8.225 1.205 1.00 97.12 674 PHE A CA 1
ATOM 5284 C C . PHE A 1 674 ? -10.396 6.770 1.516 1.00 97.12 674 PHE A C 1
ATOM 5286 O O . PHE A 1 674 ? -10.701 5.884 0.717 1.00 97.12 674 PHE A O 1
ATOM 5293 N N . ARG A 1 675 ? -9.837 6.488 2.703 1.00 95.81 675 ARG A N 1
ATOM 5294 C CA . ARG A 1 675 ? -9.558 5.121 3.187 1.00 95.81 675 ARG A CA 1
ATOM 5295 C C . ARG A 1 675 ? -10.802 4.235 3.169 1.00 95.81 675 ARG A C 1
ATOM 5297 O O . ARG A 1 675 ? -10.750 3.128 2.624 1.00 95.81 675 ARG A O 1
ATOM 5304 N N . HIS A 1 676 ? -11.917 4.742 3.689 1.00 94.38 676 HIS A N 1
ATOM 5305 C CA . HIS A 1 676 ? -13.198 4.048 3.687 1.00 94.38 676 HIS A CA 1
ATOM 5306 C C . HIS A 1 676 ? -13.623 3.693 2.257 1.00 94.38 676 HIS A C 1
ATOM 5308 O O . HIS A 1 676 ? -13.850 2.521 1.955 1.00 94.38 676 HIS A O 1
ATOM 5314 N N . GLY A 1 677 ? -13.646 4.671 1.349 1.00 94.56 677 GLY A N 1
ATOM 5315 C CA . GLY A 1 677 ? -14.022 4.443 -0.046 1.00 94.56 677 GLY A CA 1
ATOM 5316 C C . GLY A 1 677 ? -13.119 3.427 -0.749 1.00 94.56 677 GLY A C 1
ATOM 5317 O O . GLY A 1 677 ? -13.625 2.509 -1.386 1.00 94.56 677 GLY A O 1
ATOM 5318 N N . THR A 1 678 ? -11.795 3.518 -0.560 1.00 95.25 678 THR A N 1
ATOM 5319 C CA . THR A 1 678 ? -10.830 2.572 -1.161 1.00 95.25 678 THR A CA 1
ATOM 5320 C C . THR A 1 678 ? -10.960 1.134 -0.655 1.00 95.25 678 THR A C 1
ATOM 5322 O O . THR A 1 678 ? -10.453 0.224 -1.306 1.00 95.25 678 THR A O 1
ATOM 5325 N N . THR A 1 679 ? -11.622 0.923 0.490 1.00 94.94 679 THR A N 1
ATOM 5326 C CA . THR A 1 679 ? -11.786 -0.392 1.131 1.00 94.94 679 THR A CA 1
ATOM 5327 C C . THR A 1 679 ? -13.156 -1.004 0.853 1.00 94.94 679 THR A C 1
ATOM 5329 O O . THR A 1 679 ? -13.248 -2.206 0.613 1.00 94.94 679 THR A O 1
ATOM 5332 N N . TYR A 1 680 ? -14.217 -0.194 0.900 1.00 94.69 680 TYR A N 1
ATOM 5333 C CA . TYR A 1 680 ? -15.595 -0.684 0.942 1.00 94.69 680 TYR A CA 1
ATOM 5334 C C . TYR A 1 680 ? -16.376 -0.486 -0.354 1.00 94.69 680 TYR A C 1
ATOM 5336 O O . TYR A 1 680 ? -17.465 -1.048 -0.468 1.00 94.69 680 TYR A O 1
ATOM 5344 N N . TRP A 1 681 ? -15.879 0.296 -1.314 1.00 95.94 681 TRP A N 1
ATOM 5345 C CA . TRP A 1 681 ? -16.620 0.637 -2.530 1.00 95.94 681 TRP A CA 1
ATOM 5346 C C . TRP A 1 681 ? -15.864 0.233 -3.797 1.00 95.94 681 TRP A C 1
ATOM 5348 O O . TRP A 1 681 ? -14.636 0.182 -3.819 1.00 95.94 681 TRP A O 1
ATOM 5358 N N . ASN A 1 682 ? -16.625 -0.029 -4.856 1.00 96.12 682 ASN A N 1
ATOM 5359 C CA . ASN A 1 682 ? -16.139 -0.219 -6.218 1.00 96.12 682 ASN A CA 1
ATOM 5360 C C . ASN A 1 682 ? -16.803 0.802 -7.146 1.00 96.12 682 ASN A C 1
ATOM 5362 O O . ASN A 1 682 ? -17.915 1.264 -6.886 1.00 96.12 682 ASN A O 1
ATOM 5366 N N . GLN A 1 683 ? -16.128 1.120 -8.248 1.00 95.50 683 GLN A N 1
ATOM 5367 C CA . GLN A 1 683 ? -16.714 1.868 -9.357 1.00 95.50 683 GLN A CA 1
ATOM 5368 C C . GLN A 1 683 ? -17.660 0.969 -10.164 1.00 95.50 683 GLN A C 1
ATOM 5370 O O . GLN A 1 683 ? -17.395 -0.219 -10.354 1.00 95.50 683 GLN A O 1
ATOM 5375 N N . ASP A 1 684 ? -18.751 1.537 -10.676 1.00 93.69 684 ASP A N 1
ATOM 5376 C CA . ASP A 1 684 ? -19.703 0.816 -11.534 1.00 93.69 684 ASP A CA 1
ATOM 5377 C C . ASP A 1 684 ? -19.083 0.441 -12.893 1.00 93.69 684 ASP A C 1
ATOM 5379 O O . ASP A 1 684 ? -19.416 -0.590 -13.487 1.00 93.69 684 ASP A O 1
ATOM 5383 N N . GLY A 1 685 ? -18.162 1.273 -13.388 1.00 90.50 685 GLY A N 1
ATOM 5384 C CA . GLY A 1 685 ? -17.407 1.055 -14.620 1.00 90.50 685 GLY A CA 1
ATOM 5385 C C . GLY A 1 685 ? -15.945 0.700 -14.357 1.00 90.50 685 GLY A C 1
ATOM 5386 O O . GLY A 1 685 ? -15.367 1.116 -13.355 1.00 90.50 685 GLY A O 1
ATOM 5387 N N . LEU A 1 686 ? -15.335 -0.036 -15.289 1.00 91.75 686 LEU A N 1
ATOM 5388 C CA . LEU A 1 686 ? -13.883 -0.207 -15.319 1.00 91.75 686 LEU A CA 1
ATOM 5389 C C . LEU A 1 686 ? -13.205 1.092 -15.762 1.00 91.75 686 LEU A C 1
ATOM 5391 O O . LEU A 1 686 ? -13.745 1.843 -16.578 1.00 91.75 686 LEU A O 1
ATOM 5395 N N . SER A 1 687 ? -12.000 1.342 -15.249 1.00 93.06 687 SER A N 1
ATOM 5396 C CA . SER A 1 687 ? -11.179 2.458 -15.714 1.00 93.06 687 SER A CA 1
ATOM 5397 C C . SER A 1 687 ? -10.882 2.300 -17.207 1.00 93.06 687 SER A C 1
ATOM 5399 O O . SER A 1 687 ? -10.461 1.215 -17.618 1.00 93.06 687 SER A O 1
ATOM 5401 N N . PRO A 1 688 ? -11.098 3.343 -18.025 1.00 93.31 688 PRO A N 1
ATOM 5402 C CA . PRO A 1 688 ? -10.928 3.240 -19.467 1.00 93.31 688 PRO A CA 1
ATOM 5403 C C . PRO A 1 688 ? -9.462 2.992 -19.826 1.00 93.31 688 PRO A C 1
ATOM 5405 O O . PRO A 1 688 ? -8.554 3.523 -19.179 1.00 93.31 688 PRO A O 1
ATOM 5408 N N . ARG A 1 689 ? -9.240 2.204 -20.881 1.00 94.31 689 ARG A N 1
ATOM 5409 C CA . ARG A 1 689 ? -7.916 2.062 -21.486 1.00 94.31 689 ARG A CA 1
ATOM 5410 C C . ARG A 1 689 ? -7.581 3.278 -22.348 1.00 94.31 689 ARG A C 1
ATOM 5412 O O . ARG A 1 689 ? -8.471 3.924 -22.900 1.00 94.31 689 ARG A O 1
ATOM 5419 N N . LEU A 1 690 ? -6.293 3.522 -22.535 1.00 95.06 690 LEU A N 1
ATOM 5420 C CA . LEU A 1 690 ? -5.786 4.319 -23.641 1.00 95.06 690 LEU A CA 1
ATOM 5421 C C . LEU A 1 690 ? -5.839 3.497 -24.933 1.00 95.06 690 LEU A C 1
ATOM 5423 O O . LEU A 1 690 ? -5.391 2.350 -24.986 1.00 95.06 690 LEU A O 1
ATOM 5427 N N . GLU A 1 691 ? -6.383 4.104 -25.980 1.00 94.50 691 GLU A N 1
ATOM 5428 C CA . GLU A 1 691 ? -6.397 3.557 -27.336 1.00 94.50 691 GLU A CA 1
ATOM 5429 C C . GLU A 1 691 ? -5.035 3.849 -27.984 1.00 94.50 691 GLU A C 1
ATOM 5431 O O . GLU A 1 691 ? -4.852 4.881 -28.622 1.00 94.50 691 GLU A O 1
ATOM 5436 N N . PHE A 1 692 ? -4.044 2.990 -27.738 1.00 94.38 692 PHE A N 1
ATOM 5437 C CA . PHE A 1 692 ? -2.695 3.172 -28.277 1.00 94.38 692 PHE A CA 1
ATOM 5438 C C . PHE A 1 692 ? -2.665 3.092 -29.807 1.00 94.38 692 PHE A C 1
ATOM 5440 O O . PHE A 1 692 ? -3.177 2.142 -30.399 1.00 94.38 692 PHE A O 1
ATOM 5447 N N . GLU A 1 693 ? -1.967 4.037 -30.435 1.00 91.88 693 GLU A N 1
ATOM 5448 C CA . GLU A 1 693 ? -1.671 3.995 -31.869 1.00 91.88 693 GLU A CA 1
ATOM 5449 C C . GLU A 1 693 ? -0.384 3.221 -32.140 1.00 91.88 693 GLU A C 1
ATOM 5451 O O . GLU A 1 693 ? 0.537 3.248 -31.324 1.00 91.88 693 GLU A O 1
ATOM 5456 N N . VAL A 1 694 ? -0.279 2.546 -33.286 1.00 94.62 694 VAL A N 1
ATOM 5457 C CA . VAL A 1 694 ? 0.987 1.931 -33.711 1.00 94.62 694 VAL A CA 1
ATOM 5458 C C . VAL A 1 694 ? 1.950 3.042 -34.131 1.00 94.62 694 VAL A C 1
ATOM 5460 O O . VAL A 1 694 ? 1.708 3.722 -35.123 1.00 94.62 694 VAL A O 1
ATOM 5463 N N . ILE A 1 695 ? 3.035 3.212 -33.378 1.00 91.62 695 ILE A N 1
ATOM 5464 C CA . ILE A 1 695 ? 4.063 4.231 -33.633 1.00 91.62 695 ILE A CA 1
ATOM 5465 C C . ILE A 1 695 ? 5.227 3.678 -34.461 1.00 91.62 695 ILE A C 1
ATOM 5467 O O . ILE A 1 695 ? 5.428 2.462 -34.532 1.00 91.62 695 ILE A O 1
ATOM 5471 N N . GLU A 1 696 ? 6.042 4.569 -35.028 1.00 91.38 696 GLU A N 1
ATOM 5472 C CA . GLU A 1 696 ? 7.352 4.169 -35.545 1.00 91.38 696 GLU A CA 1
ATOM 5473 C C . GLU A 1 696 ? 8.241 3.653 -34.400 1.00 91.38 696 GLU A C 1
ATOM 5475 O O . GLU A 1 696 ? 8.249 4.233 -33.309 1.00 91.38 696 GLU A O 1
ATOM 5480 N N . PRO A 1 697 ? 8.982 2.553 -34.612 1.00 91.62 697 PRO A N 1
ATOM 5481 C CA . PRO A 1 697 ? 9.842 2.004 -33.583 1.00 91.62 697 PRO A CA 1
ATOM 5482 C C . PRO A 1 697 ? 11.031 2.926 -33.295 1.00 91.62 697 PRO A C 1
ATOM 5484 O O . PRO A 1 697 ? 11.658 3.455 -34.212 1.00 91.62 697 PRO A O 1
ATOM 5487 N N . PHE A 1 698 ? 11.398 3.032 -32.018 1.00 89.75 698 PHE A N 1
ATOM 5488 C CA . PHE A 1 698 ? 12.632 3.684 -31.567 1.00 89.75 698 PHE A CA 1
ATOM 5489 C C . PHE A 1 698 ? 13.876 2.938 -32.065 1.00 89.75 698 PHE A C 1
ATOM 5491 O O . PHE A 1 698 ? 14.924 3.541 -32.288 1.00 89.75 698 PHE A O 1
ATOM 5498 N N . LYS A 1 699 ? 13.755 1.615 -32.237 1.00 87.88 699 LYS A N 1
ATOM 5499 C CA . LYS A 1 699 ? 14.836 0.729 -32.667 1.00 87.88 699 LYS A CA 1
ATOM 5500 C C . LYS A 1 699 ? 14.316 -0.372 -33.586 1.00 87.88 699 LYS A C 1
ATOM 5502 O O . LYS A 1 699 ? 13.305 -1.011 -33.295 1.00 87.88 699 LYS A O 1
ATOM 5507 N N . ARG A 1 700 ? 15.042 -0.621 -34.681 1.00 89.94 700 ARG A N 1
ATOM 5508 C CA . ARG A 1 700 ? 14.860 -1.789 -35.554 1.00 89.94 700 ARG A CA 1
ATOM 5509 C C . ARG A 1 700 ? 16.109 -2.662 -35.488 1.00 89.94 700 ARG A C 1
ATOM 5511 O O . ARG A 1 700 ? 17.213 -2.155 -35.665 1.00 89.94 700 ARG A O 1
ATOM 5518 N N . GLY A 1 701 ? 15.925 -3.951 -35.237 1.00 87.50 701 GLY A N 1
ATOM 5519 C CA . GLY A 1 701 ? 16.987 -4.938 -35.101 1.00 87.50 701 GLY A CA 1
ATOM 5520 C C . GLY A 1 701 ? 17.033 -5.599 -33.718 1.00 87.50 701 GLY A C 1
ATOM 5521 O O . GLY A 1 701 ? 16.165 -5.357 -32.882 1.00 87.50 701 GLY A O 1
ATOM 5522 N N . PRO A 1 702 ? 18.058 -6.426 -33.472 1.00 90.31 702 PRO A N 1
ATOM 5523 C CA . PRO A 1 702 ? 18.164 -7.266 -32.285 1.00 90.31 702 PRO A CA 1
ATOM 5524 C C . PRO A 1 702 ? 18.124 -6.490 -30.968 1.00 90.31 702 PRO A C 1
ATOM 5526 O O . PRO A 1 702 ? 18.859 -5.509 -30.800 1.00 90.31 702 PRO A O 1
ATOM 5529 N N . LEU A 1 703 ? 17.348 -6.976 -29.993 1.00 92.50 703 LEU A N 1
ATOM 5530 C CA . LEU A 1 703 ? 17.181 -6.346 -28.674 1.00 92.50 703 LEU A CA 1
ATOM 5531 C C . LEU A 1 703 ? 18.517 -5.965 -28.014 1.00 92.50 703 LEU A C 1
ATOM 5533 O O . LEU A 1 703 ? 18.676 -4.830 -27.566 1.00 92.50 703 LEU A O 1
ATOM 5537 N N . LEU A 1 704 ? 19.479 -6.893 -27.995 1.00 92.94 704 LEU A N 1
ATOM 5538 C CA . LEU A 1 704 ? 20.750 -6.772 -27.266 1.00 92.94 704 LEU A CA 1
ATOM 5539 C C . LEU A 1 704 ? 21.946 -6.344 -28.132 1.00 92.94 704 LEU A C 1
ATOM 5541 O O . LEU A 1 704 ? 23.082 -6.397 -27.670 1.00 92.94 704 LEU A O 1
ATOM 5545 N N . ARG A 1 705 ? 21.727 -5.942 -29.391 1.00 84.38 705 ARG A N 1
ATOM 5546 C CA . ARG A 1 705 ? 22.782 -5.325 -30.215 1.00 84.38 705 ARG A CA 1
ATOM 5547 C C . ARG A 1 705 ? 22.569 -3.828 -30.261 1.00 84.38 705 ARG A C 1
ATOM 5549 O O . ARG A 1 705 ? 21.429 -3.375 -30.278 1.00 84.38 705 ARG A O 1
ATOM 5556 N N . GLU A 1 706 ? 23.646 -3.060 -30.285 1.00 66.62 706 GLU A N 1
ATOM 5557 C CA . GLU A 1 706 ? 23.546 -1.609 -30.402 1.00 66.62 706 GLU A CA 1
ATOM 5558 C C . GLU A 1 706 ? 22.748 -1.216 -31.647 1.00 66.62 706 GLU A C 1
ATOM 5560 O O . GLU A 1 706 ? 22.777 -1.911 -32.670 1.00 66.62 706 GLU A O 1
ATOM 5565 N N . LEU A 1 707 ? 22.060 -0.072 -31.568 1.00 48.84 707 LEU A N 1
ATOM 5566 C CA . LEU A 1 707 ? 21.760 0.682 -32.775 1.00 48.84 707 LEU A CA 1
ATOM 5567 C C . LEU A 1 707 ? 23.111 1.006 -33.394 1.00 48.84 707 LEU A C 1
ATOM 5569 O O . LEU A 1 707 ? 23.761 1.976 -32.997 1.00 48.84 707 LEU A O 1
ATOM 5573 N N . ARG A 1 708 ? 23.538 0.182 -34.354 1.00 43.47 708 ARG A N 1
ATOM 5574 C CA . ARG A 1 708 ? 24.539 0.618 -35.308 1.00 43.47 708 ARG A CA 1
ATOM 5575 C C . ARG A 1 708 ? 23.956 1.906 -35.854 1.00 43.47 708 ARG A C 1
ATOM 5577 O O . ARG A 1 708 ? 22.898 1.898 -36.483 1.00 43.47 708 ARG A O 1
ATOM 5584 N N . GLU A 1 709 ? 24.596 3.027 -35.525 1.00 38.31 709 GLU A N 1
ATOM 5585 C CA . GLU A 1 709 ? 24.544 4.159 -36.426 1.00 38.31 709 GLU A CA 1
ATOM 5586 C C . GLU A 1 709 ? 24.897 3.524 -37.749 1.00 38.31 709 GLU A C 1
ATOM 5588 O O . GLU A 1 709 ? 25.970 2.927 -37.881 1.00 38.31 709 GLU A O 1
ATOM 5593 N N . VAL A 1 710 ? 23.904 3.438 -38.624 1.00 36.22 710 VAL A N 1
ATOM 5594 C CA . VAL A 1 710 ? 24.075 2.779 -39.895 1.00 36.22 710 VAL A CA 1
ATOM 5595 C C . VAL A 1 710 ? 25.023 3.701 -40.646 1.00 36.22 710 VAL A C 1
ATOM 5597 O O . VAL A 1 710 ? 24.611 4.549 -41.427 1.00 36.22 710 VAL A O 1
ATOM 5600 N N . ASN A 1 711 ? 26.323 3.541 -40.403 1.00 37.91 711 ASN A N 1
ATOM 5601 C CA . ASN A 1 711 ? 27.319 3.676 -41.431 1.00 37.91 711 ASN A CA 1
ATOM 5602 C C . ASN A 1 711 ? 26.878 2.643 -42.461 1.00 37.91 711 ASN A C 1
ATOM 5604 O O . ASN A 1 711 ? 27.262 1.476 -42.401 1.00 37.91 711 ASN A O 1
ATOM 5608 N N . LEU A 1 712 ? 26.000 3.080 -43.371 1.00 40.09 712 LEU A N 1
ATOM 5609 C CA . LEU A 1 712 ? 25.441 2.305 -44.484 1.00 40.09 712 LEU A CA 1
ATOM 5610 C C . LEU A 1 712 ? 26.533 1.553 -45.264 1.00 40.09 712 LEU A C 1
ATOM 5612 O O . LEU A 1 712 ? 26.257 0.586 -45.963 1.00 40.09 712 LEU A O 1
ATOM 5616 N N . TYR A 1 713 ? 27.782 1.976 -45.105 1.00 43.75 713 TYR A N 1
ATOM 5617 C CA . TYR A 1 713 ? 28.994 1.416 -45.672 1.00 43.75 713 TYR A CA 1
ATOM 5618 C C . TYR A 1 713 ? 29.409 0.054 -45.126 1.00 43.75 713 TYR A C 1
ATOM 5620 O O . TYR A 1 713 ? 29.884 -0.781 -45.895 1.00 43.75 713 TYR A O 1
ATOM 5628 N N . THR A 1 714 ? 29.281 -0.176 -43.819 1.00 46.88 714 THR A N 1
ATOM 5629 C CA . THR A 1 714 ? 29.934 -1.322 -43.178 1.00 46.88 714 THR A CA 1
ATOM 5630 C C . THR A 1 714 ? 29.042 -2.560 -43.188 1.00 46.88 714 THR A C 1
ATOM 5632 O O . THR A 1 714 ? 29.493 -3.652 -43.514 1.00 46.88 714 THR A O 1
ATOM 5635 N N . ASP A 1 715 ? 27.741 -2.423 -42.957 1.00 42.81 715 ASP A N 1
ATOM 5636 C CA . ASP A 1 715 ? 26.876 -3.608 -42.878 1.00 42.81 715 ASP A CA 1
ATOM 5637 C C . ASP A 1 715 ? 26.558 -4.225 -44.248 1.00 42.81 715 ASP A C 1
ATOM 5639 O O . ASP A 1 715 ? 26.370 -5.436 -44.343 1.00 42.81 715 ASP A O 1
ATOM 5643 N N . ILE A 1 716 ? 26.579 -3.443 -45.335 1.00 47.78 716 ILE A N 1
ATOM 5644 C CA . ILE A 1 716 ? 26.277 -3.960 -46.682 1.00 47.78 716 ILE A CA 1
ATOM 5645 C C . ILE A 1 716 ? 27.447 -4.779 -47.261 1.00 47.78 716 ILE A C 1
ATOM 5647 O O . ILE A 1 716 ? 27.213 -5.760 -47.966 1.00 47.78 716 ILE A O 1
ATOM 5651 N N . ALA A 1 717 ? 28.700 -4.427 -46.950 1.00 51.28 717 ALA A N 1
ATOM 5652 C CA . ALA A 1 717 ? 29.881 -5.142 -47.451 1.00 51.28 717 ALA A CA 1
ATOM 5653 C C . ALA A 1 717 ? 30.398 -6.231 -46.490 1.00 51.28 717 ALA A C 1
ATOM 5655 O O . ALA A 1 717 ? 31.004 -7.209 -46.943 1.00 51.28 717 ALA A O 1
ATOM 5656 N N . PHE A 1 718 ? 30.145 -6.075 -45.184 1.00 52.28 718 PHE A N 1
ATOM 5657 C CA . PHE A 1 718 ? 30.780 -6.863 -44.126 1.00 52.28 718 PHE A CA 1
ATOM 5658 C C . PHE A 1 718 ? 29.806 -7.712 -43.281 1.00 52.28 718 PHE A C 1
ATOM 5660 O O . PHE A 1 718 ? 30.224 -8.335 -42.311 1.00 52.28 718 PHE A O 1
ATOM 5667 N N . ALA A 1 719 ? 28.514 -7.806 -43.617 1.00 50.19 719 ALA A N 1
ATOM 5668 C CA . ALA A 1 719 ? 27.612 -8.726 -42.915 1.00 50.19 719 ALA A CA 1
ATOM 5669 C C . ALA A 1 719 ? 28.024 -10.205 -43.082 1.00 50.19 719 ALA A C 1
ATOM 5671 O O . ALA A 1 719 ? 28.542 -10.626 -44.123 1.00 50.19 719 ALA A O 1
ATOM 5672 N N . SER A 1 720 ? 27.743 -11.024 -42.060 1.00 44.31 720 SER A N 1
ATOM 5673 C CA . SER A 1 720 ? 27.944 -12.475 -42.108 1.00 44.31 720 SER A CA 1
ATOM 5674 C C . SER A 1 720 ? 27.185 -13.072 -43.301 1.00 44.31 720 SER A C 1
ATOM 5676 O O . SER A 1 720 ? 25.954 -13.067 -43.313 1.00 44.31 720 SER A O 1
ATOM 5678 N N . GLY A 1 721 ? 27.913 -13.567 -44.307 1.00 54.19 721 GLY A N 1
ATOM 5679 C CA . GLY A 1 721 ? 27.343 -14.060 -45.570 1.00 54.19 721 GLY A CA 1
ATOM 5680 C C . GLY A 1 721 ? 27.800 -13.313 -46.830 1.00 54.19 721 GLY A C 1
ATOM 5681 O O . GLY A 1 721 ? 27.373 -13.679 -47.925 1.00 54.19 721 GLY A O 1
ATOM 5682 N N . SER A 1 722 ? 28.674 -12.306 -46.708 1.00 61.72 722 SER A N 1
ATOM 5683 C CA . SER A 1 722 ? 29.340 -11.682 -47.861 1.00 61.72 722 SER A CA 1
ATOM 5684 C C . SER A 1 722 ? 30.101 -12.716 -48.708 1.00 61.72 722 SER A C 1
ATOM 5686 O O . SER A 1 722 ? 30.734 -13.633 -48.185 1.00 61.72 722 SER A O 1
ATOM 5688 N N . LYS A 1 723 ? 30.067 -12.558 -50.038 1.00 68.75 723 LYS A N 1
ATOM 5689 C CA . LYS A 1 723 ? 30.852 -13.374 -50.988 1.00 68.75 723 LYS A CA 1
ATOM 5690 C C . LYS A 1 723 ? 32.345 -13.006 -51.012 1.00 68.75 723 LYS A C 1
ATOM 5692 O O . LYS A 1 723 ? 33.102 -13.626 -51.756 1.00 68.75 723 LYS A O 1
ATOM 5697 N N . TYR A 1 724 ? 32.754 -11.994 -50.244 1.00 74.81 724 TYR A N 1
ATOM 5698 C CA . TYR A 1 724 ? 34.111 -11.457 -50.216 1.00 74.81 724 TYR A CA 1
ATOM 5699 C C . TYR A 1 724 ? 34.764 -11.669 -48.844 1.00 74.81 724 TYR A C 1
ATOM 5701 O O . TYR A 1 724 ? 34.138 -11.435 -47.813 1.00 74.81 724 TYR A O 1
ATOM 5709 N N . ALA A 1 725 ? 36.041 -12.057 -48.839 1.00 81.19 725 ALA A N 1
ATOM 5710 C CA . ALA A 1 725 ? 36.931 -11.819 -47.705 1.00 81.19 725 ALA A CA 1
ATOM 5711 C C . ALA A 1 725 ? 37.501 -10.404 -47.854 1.00 81.19 725 ALA A C 1
ATOM 5713 O O . ALA A 1 725 ? 37.906 -10.027 -48.956 1.00 81.19 725 ALA A O 1
ATOM 5714 N N . VAL A 1 726 ? 37.505 -9.611 -46.784 1.00 83.00 726 VAL A N 1
ATOM 5715 C CA . VAL A 1 726 ? 37.796 -8.177 -46.883 1.00 83.00 726 VAL A CA 1
ATOM 5716 C C . VAL A 1 726 ? 39.021 -7.803 -46.066 1.00 83.00 726 VAL A C 1
ATOM 5718 O O . VAL A 1 726 ? 39.118 -8.134 -44.889 1.00 83.00 726 VAL A O 1
ATOM 5721 N N . ARG A 1 727 ? 39.939 -7.057 -46.685 1.00 87.31 727 ARG A N 1
ATOM 5722 C CA . ARG A 1 727 ? 41.077 -6.432 -46.010 1.00 87.31 727 ARG A CA 1
ATOM 5723 C C . ARG A 1 727 ? 40.835 -4.934 -45.870 1.00 87.31 727 ARG A C 1
ATOM 5725 O O . ARG A 1 727 ? 40.652 -4.246 -46.872 1.00 87.31 727 ARG A O 1
ATOM 5732 N N . VAL A 1 728 ? 40.868 -4.432 -44.641 1.00 85.38 728 VAL A N 1
ATOM 5733 C CA . VAL A 1 728 ? 40.708 -3.010 -44.323 1.00 85.38 728 VAL A CA 1
ATOM 5734 C C . VAL A 1 728 ? 42.064 -2.422 -43.952 1.00 85.38 728 VAL A C 1
ATOM 5736 O O . VAL A 1 728 ? 42.724 -2.907 -43.038 1.00 85.38 728 VAL A O 1
ATOM 5739 N N . LEU A 1 729 ? 42.478 -1.363 -44.649 1.00 80.56 729 LEU A N 1
ATOM 5740 C CA . LEU A 1 729 ? 43.674 -0.594 -44.307 1.00 80.56 729 LEU A CA 1
ATOM 5741 C C . LEU A 1 729 ? 43.344 0.394 -43.176 1.00 80.56 729 LEU A C 1
ATOM 5743 O O . LEU A 1 729 ? 42.496 1.267 -43.359 1.00 80.56 729 LEU A O 1
ATOM 5747 N N . ALA A 1 730 ? 44.021 0.280 -42.034 1.00 77.12 730 ALA A N 1
ATOM 5748 C CA . ALA A 1 730 ? 43.866 1.179 -40.887 1.00 77.12 730 ALA A CA 1
ATOM 5749 C C . ALA A 1 730 ? 45.236 1.685 -40.419 1.00 77.12 730 ALA A C 1
ATOM 5751 O O . ALA A 1 730 ? 46.191 0.924 -40.412 1.00 77.12 730 ALA A O 1
ATOM 5752 N N . ARG A 1 731 ? 45.365 2.947 -39.991 1.00 71.38 731 ARG A N 1
ATOM 5753 C CA . ARG A 1 731 ? 46.670 3.474 -39.524 1.00 71.38 731 ARG A CA 1
ATOM 5754 C C . ARG A 1 731 ? 47.111 2.912 -38.172 1.00 71.38 731 ARG A C 1
ATOM 5756 O O . ARG A 1 731 ? 48.298 2.920 -37.882 1.00 71.38 731 ARG A O 1
ATOM 5763 N N . ASP A 1 732 ? 46.149 2.478 -37.364 1.00 77.06 732 ASP A N 1
ATOM 5764 C CA . ASP A 1 732 ? 46.346 1.889 -36.042 1.00 77.06 732 ASP A CA 1
ATOM 5765 C C . ASP A 1 732 ? 45.383 0.706 -35.904 1.00 77.06 732 ASP A C 1
ATOM 5767 O O . ASP A 1 732 ? 44.165 0.893 -35.770 1.00 77.06 732 ASP A O 1
ATOM 5771 N N . ALA A 1 733 ? 45.922 -0.513 -35.970 1.00 82.75 733 ALA A N 1
ATOM 5772 C CA . ALA A 1 733 ? 45.130 -1.731 -35.849 1.00 82.75 733 ALA A CA 1
ATOM 5773 C C . ALA A 1 733 ? 44.627 -1.976 -34.417 1.00 82.75 733 ALA A C 1
ATOM 5775 O O . ALA A 1 733 ? 43.759 -2.825 -34.225 1.00 82.75 733 ALA A O 1
ATOM 5776 N N . SER A 1 734 ? 45.134 -1.235 -33.424 1.00 79.38 734 SER A N 1
ATOM 5777 C CA . SER A 1 734 ? 44.692 -1.299 -32.025 1.00 79.38 734 SER A CA 1
ATOM 5778 C C . SER A 1 734 ? 43.583 -0.302 -31.676 1.00 79.38 734 SER A C 1
ATOM 5780 O O . SER A 1 734 ? 43.039 -0.350 -30.572 1.00 79.38 734 SER A O 1
ATOM 5782 N N . SER A 1 735 ? 43.207 0.579 -32.609 1.00 70.44 735 SER A N 1
ATOM 5783 C CA . SER A 1 735 ? 42.091 1.507 -32.410 1.00 70.44 735 SER A CA 1
ATOM 5784 C C . SER A 1 735 ? 40.771 0.762 -32.167 1.00 70.44 735 SER A C 1
ATOM 5786 O O . SER A 1 735 ? 40.574 -0.364 -32.639 1.00 70.44 735 SER A O 1
ATOM 5788 N N . SER A 1 736 ? 39.842 1.392 -31.440 1.00 64.50 736 SER A N 1
ATOM 5789 C CA . SER A 1 736 ? 38.520 0.812 -31.159 1.00 64.50 736 SER A CA 1
ATOM 5790 C C . SER A 1 736 ? 37.791 0.428 -32.448 1.00 64.50 736 SER A C 1
ATOM 5792 O O . SER A 1 736 ? 37.360 -0.712 -32.589 1.00 64.50 736 SER A O 1
ATOM 5794 N N . SER A 1 737 ? 37.782 1.318 -33.445 1.00 60.91 737 SER A N 1
ATOM 5795 C CA . SER A 1 737 ? 37.161 1.061 -34.749 1.00 60.91 737 SER A CA 1
ATOM 5796 C C . SER A 1 737 ? 37.820 -0.092 -35.516 1.00 60.91 737 SER A C 1
ATOM 5798 O O . SER A 1 737 ? 37.125 -0.883 -36.149 1.00 60.91 737 SER A O 1
ATOM 5800 N N . ALA A 1 738 ? 39.150 -0.231 -35.460 1.00 72.50 738 ALA A N 1
ATOM 5801 C CA . ALA A 1 738 ? 39.836 -1.369 -36.075 1.00 72.50 738 ALA A CA 1
ATOM 5802 C C . ALA A 1 738 ? 39.506 -2.687 -35.357 1.00 72.50 738 ALA A C 1
ATOM 5804 O O . ALA A 1 738 ? 39.277 -3.703 -36.011 1.00 72.50 738 ALA A O 1
ATOM 5805 N N . SER A 1 739 ? 39.425 -2.658 -34.025 1.00 74.25 739 SER A N 1
ATOM 5806 C CA . SER A 1 739 ? 39.082 -3.822 -33.199 1.00 74.25 739 SER A CA 1
ATOM 5807 C C . SER A 1 739 ? 37.646 -4.298 -33.442 1.00 74.25 739 SER A C 1
ATOM 5809 O O . SER A 1 739 ? 37.401 -5.499 -33.548 1.00 74.25 739 SER A O 1
ATOM 5811 N N . GLU A 1 740 ? 36.704 -3.366 -33.593 1.00 70.56 740 GLU A N 1
ATOM 5812 C CA . GLU A 1 740 ? 35.306 -3.650 -33.939 1.00 70.56 740 GLU A CA 1
ATOM 5813 C C . GLU A 1 740 ? 35.178 -4.285 -35.329 1.00 70.56 740 GLU A C 1
ATOM 5815 O O . GLU A 1 740 ? 34.472 -5.279 -35.498 1.00 70.56 740 GLU A O 1
ATOM 5820 N N . LEU A 1 741 ? 35.901 -3.754 -36.320 1.00 71.94 741 LEU A N 1
ATOM 5821 C CA . LEU A 1 741 ? 35.930 -4.310 -37.673 1.00 71.94 741 LEU A CA 1
ATOM 5822 C C . LEU A 1 741 ? 36.576 -5.701 -37.711 1.00 71.94 741 LEU A C 1
ATOM 5824 O O . LEU A 1 741 ? 36.065 -6.591 -38.387 1.00 71.94 741 LEU A O 1
ATOM 5828 N N . ALA A 1 742 ? 37.659 -5.913 -36.959 1.00 77.50 742 ALA A N 1
ATOM 5829 C CA . ALA A 1 742 ? 38.336 -7.206 -36.856 1.00 77.50 742 ALA A CA 1
ATOM 5830 C C . ALA A 1 742 ? 37.454 -8.307 -36.239 1.00 77.50 742 ALA A C 1
ATOM 5832 O O . ALA A 1 742 ? 37.685 -9.491 -36.483 1.00 77.50 742 ALA A O 1
ATOM 5833 N N . ALA A 1 743 ? 36.444 -7.939 -35.441 1.00 76.56 743 ALA A N 1
ATOM 5834 C CA . ALA A 1 743 ? 35.505 -8.888 -34.846 1.00 76.56 743 ALA A CA 1
ATOM 5835 C C . ALA A 1 743 ? 34.507 -9.473 -35.866 1.00 76.56 743 ALA A C 1
ATOM 5837 O O . ALA A 1 743 ? 33.818 -10.453 -35.565 1.00 76.56 743 ALA A O 1
ATOM 5838 N N . ILE A 1 744 ? 34.420 -8.899 -37.070 1.00 73.31 744 ILE A N 1
ATOM 5839 C CA . ILE A 1 744 ? 33.529 -9.363 -38.130 1.00 73.31 744 ILE A CA 1
ATOM 5840 C C . ILE A 1 744 ? 34.163 -10.565 -38.863 1.00 73.31 744 ILE A C 1
ATOM 5842 O O . ILE A 1 744 ? 35.270 -10.451 -39.397 1.00 73.31 744 ILE A O 1
ATOM 5846 N N . PRO A 1 745 ? 33.478 -11.725 -38.960 1.00 73.50 745 PRO A N 1
ATOM 5847 C CA . PRO A 1 745 ? 34.008 -12.888 -39.670 1.00 73.50 745 PRO A CA 1
ATOM 5848 C C . PRO A 1 745 ? 34.348 -12.584 -41.136 1.00 73.50 745 PRO A C 1
ATOM 5850 O O . PRO A 1 745 ? 33.491 -12.144 -41.898 1.00 73.50 745 PRO A O 1
ATOM 5853 N N . GLY A 1 746 ? 35.587 -12.874 -41.545 1.00 75.00 746 GLY A N 1
ATOM 5854 C CA . GLY A 1 746 ? 36.068 -12.629 -42.911 1.00 75.00 746 GLY A CA 1
ATOM 5855 C C . GLY A 1 746 ? 36.715 -11.256 -43.129 1.00 75.00 746 GLY A C 1
ATOM 5856 O O . GLY A 1 746 ? 37.069 -10.952 -44.269 1.00 75.00 746 GLY A O 1
ATOM 5857 N N . VAL A 1 747 ? 36.899 -10.462 -42.065 1.00 83.69 747 VAL A N 1
ATOM 5858 C CA . VAL A 1 747 ? 37.586 -9.162 -42.098 1.00 83.69 747 VAL A CA 1
ATOM 5859 C C . VAL A 1 747 ? 38.994 -9.264 -41.518 1.00 83.69 747 VAL A C 1
ATOM 5861 O O . VAL A 1 747 ? 39.196 -9.765 -40.416 1.00 83.69 747 VAL A O 1
ATOM 5864 N N . GLU A 1 748 ? 39.978 -8.765 -42.263 1.00 88.25 748 GLU A N 1
ATOM 5865 C CA . GLU A 1 748 ? 41.372 -8.615 -41.842 1.00 88.25 748 GLU A CA 1
ATOM 5866 C C . GLU A 1 748 ? 41.716 -7.124 -41.743 1.00 88.25 748 GLU A C 1
ATOM 5868 O O . GLU A 1 748 ? 41.498 -6.371 -42.694 1.00 88.25 748 GLU A O 1
ATOM 5873 N N . ILE A 1 749 ? 42.304 -6.698 -40.624 1.00 88.69 749 ILE A N 1
ATOM 5874 C CA . ILE A 1 749 ? 42.884 -5.357 -40.500 1.00 88.69 749 ILE A CA 1
ATOM 5875 C C . ILE A 1 749 ? 44.347 -5.399 -40.933 1.00 88.69 749 ILE A C 1
ATOM 5877 O O . ILE A 1 749 ? 45.146 -6.159 -40.390 1.00 88.69 749 ILE A O 1
ATOM 5881 N N . PHE A 1 750 ? 44.701 -4.547 -41.890 1.00 88.81 750 PHE A N 1
ATOM 5882 C CA . PHE A 1 750 ? 46.071 -4.315 -42.322 1.00 88.81 750 PHE A CA 1
ATOM 5883 C C . PHE A 1 750 ? 46.525 -2.954 -41.794 1.00 88.81 750 PHE A C 1
ATOM 5885 O O . PHE A 1 750 ? 46.000 -1.922 -42.215 1.00 88.81 750 PHE A O 1
ATOM 5892 N N . GLU A 1 751 ? 47.483 -2.943 -40.866 1.00 89.19 751 GLU A N 1
ATOM 5893 C CA . GLU A 1 751 ? 48.012 -1.689 -40.330 1.00 89.19 751 GLU A CA 1
ATOM 5894 C C . GLU A 1 751 ? 48.891 -0.978 -41.369 1.00 89.19 751 GLU A C 1
ATOM 5896 O O . GLU A 1 751 ? 49.842 -1.565 -41.895 1.00 89.19 751 GLU A O 1
ATOM 5901 N N . GLY A 1 752 ? 48.587 0.281 -41.684 1.00 79.88 752 GLY A N 1
ATOM 5902 C CA . GLY A 1 752 ? 49.343 1.044 -42.665 1.00 79.88 752 GLY A CA 1
ATOM 5903 C C . GLY A 1 752 ? 48.792 2.431 -42.991 1.00 79.88 752 GLY A C 1
ATOM 5904 O O . GLY A 1 752 ? 47.621 2.742 -42.780 1.00 79.88 752 GLY A O 1
ATOM 5905 N N . ASP A 1 753 ? 49.665 3.273 -43.543 1.00 72.44 753 ASP A N 1
ATOM 5906 C CA . ASP A 1 753 ? 49.332 4.613 -44.013 1.00 72.44 753 ASP A CA 1
ATOM 5907 C C . ASP A 1 753 ? 48.945 4.607 -45.503 1.00 72.44 753 ASP A C 1
ATOM 5909 O O . ASP A 1 753 ? 49.721 4.192 -46.364 1.00 72.44 753 ASP A O 1
ATOM 5913 N N . SER A 1 754 ? 47.751 5.116 -45.817 1.00 68.00 754 SER A N 1
ATOM 5914 C CA . SER A 1 754 ? 47.267 5.287 -47.191 1.00 68.00 754 SER A CA 1
ATOM 5915 C C . SER A 1 754 ? 48.049 6.333 -47.993 1.00 68.00 754 SER A C 1
ATOM 5917 O O . SER A 1 754 ? 47.895 6.395 -49.209 1.00 68.00 754 SER A O 1
ATOM 5919 N N . TYR A 1 755 ? 48.855 7.173 -47.337 1.00 64.06 755 TYR A N 1
ATOM 5920 C CA . TYR A 1 755 ? 49.719 8.156 -47.997 1.00 64.06 755 TYR A CA 1
ATOM 5921 C C . TYR A 1 755 ? 51.094 7.593 -48.390 1.00 64.06 755 TYR A C 1
ATOM 5923 O O . TYR A 1 755 ? 51.820 8.249 -49.140 1.00 64.06 755 TYR A O 1
ATOM 5931 N N . ASP A 1 756 ? 51.454 6.393 -47.925 1.00 72.69 756 ASP A N 1
ATOM 5932 C CA . ASP A 1 756 ? 52.709 5.732 -48.281 1.00 72.69 756 ASP A CA 1
ATOM 5933 C C . ASP A 1 756 ? 52.493 4.696 -49.393 1.00 72.69 756 ASP A C 1
ATOM 5935 O O . ASP A 1 756 ? 51.874 3.646 -49.204 1.00 72.69 756 ASP A O 1
ATOM 5939 N N . GLU A 1 757 ? 53.057 4.965 -50.571 1.00 73.06 757 GLU A N 1
ATOM 5940 C CA . GLU A 1 757 ? 52.934 4.090 -51.741 1.00 73.06 757 GLU A CA 1
ATOM 5941 C C . GLU A 1 757 ? 53.484 2.680 -51.466 1.00 73.06 757 GLU A C 1
ATOM 5943 O O . GLU A 1 757 ? 52.917 1.684 -51.923 1.00 73.06 757 GLU A O 1
ATOM 5948 N N . ALA A 1 758 ? 54.569 2.564 -50.693 1.00 80.00 758 ALA A N 1
ATOM 5949 C CA . ALA A 1 758 ? 55.142 1.265 -50.352 1.00 80.00 758 ALA A CA 1
ATOM 5950 C C . ALA A 1 758 ? 54.185 0.434 -49.482 1.00 80.00 758 ALA A C 1
ATOM 5952 O O . ALA A 1 758 ? 54.097 -0.787 -49.649 1.00 80.00 758 ALA A O 1
ATOM 5953 N N . THR A 1 759 ? 53.448 1.087 -48.586 1.00 79.81 759 THR A N 1
ATOM 5954 C CA . THR A 1 759 ? 52.408 0.476 -47.758 1.00 79.81 759 THR A CA 1
ATOM 5955 C C . THR A 1 759 ? 51.186 0.079 -48.579 1.00 79.81 759 THR A C 1
ATOM 5957 O O . THR A 1 759 ? 50.759 -1.071 -48.481 1.00 79.81 759 THR A O 1
ATOM 5960 N N . LEU A 1 760 ? 50.692 0.949 -49.468 1.00 79.56 760 LEU A N 1
ATOM 5961 C CA . LEU A 1 760 ? 49.604 0.606 -50.394 1.00 79.56 760 LEU A CA 1
ATOM 5962 C C . LEU A 1 760 ? 49.955 -0.614 -51.257 1.00 79.56 760 LEU A C 1
ATOM 5964 O O . LEU A 1 760 ? 49.164 -1.551 -51.370 1.00 79.56 760 LEU A O 1
ATOM 5968 N N . ARG A 1 761 ? 51.174 -0.661 -51.811 1.00 82.88 761 ARG A N 1
ATOM 5969 C CA . ARG A 1 761 ? 51.657 -1.809 -52.599 1.00 82.88 761 ARG A CA 1
ATOM 5970 C C . ARG A 1 761 ? 51.623 -3.115 -51.811 1.00 82.88 761 ARG A C 1
ATOM 5972 O O . ARG A 1 761 ? 51.291 -4.142 -52.391 1.00 82.88 761 ARG A O 1
ATOM 5979 N N . LYS A 1 762 ? 51.959 -3.087 -50.517 1.00 86.44 762 LYS A N 1
ATOM 5980 C CA . LYS A 1 762 ? 51.896 -4.265 -49.637 1.00 86.44 762 LYS A CA 1
ATOM 5981 C C . LYS A 1 762 ? 50.457 -4.642 -49.294 1.00 86.44 762 LYS A C 1
ATOM 5983 O O . LYS A 1 762 ? 50.128 -5.823 -49.349 1.00 86.44 762 LYS A O 1
ATOM 5988 N N . ALA A 1 763 ? 49.612 -3.658 -48.990 1.00 85.19 763 ALA A N 1
ATOM 5989 C CA . ALA A 1 763 ? 48.211 -3.875 -48.640 1.00 85.19 763 ALA A CA 1
ATOM 5990 C C . ALA A 1 763 ? 47.437 -4.575 -49.773 1.00 85.19 763 ALA A C 1
ATOM 5992 O O . ALA A 1 763 ? 46.634 -5.473 -49.509 1.00 85.19 763 ALA A O 1
ATOM 5993 N N . PHE A 1 764 ? 47.742 -4.232 -51.032 1.00 84.50 764 PHE A N 1
ATOM 5994 C CA . PHE A 1 764 ? 47.107 -4.812 -52.221 1.00 84.50 764 PHE A CA 1
ATOM 5995 C C . PHE A 1 764 ? 47.645 -6.191 -52.648 1.00 84.50 764 PHE A C 1
ATOM 5997 O O . PHE A 1 764 ? 47.111 -6.791 -53.582 1.00 84.50 764 PHE A O 1
ATOM 6004 N N . VAL A 1 765 ? 48.674 -6.743 -51.992 1.00 87.00 765 VAL A N 1
ATOM 6005 C CA . VAL A 1 765 ? 49.174 -8.084 -52.343 1.00 87.00 765 VAL A CA 1
ATOM 6006 C C . VAL A 1 765 ? 48.103 -9.140 -52.063 1.00 87.00 765 VAL A C 1
ATOM 6008 O O . VAL A 1 765 ? 47.657 -9.305 -50.926 1.00 87.00 765 VAL A O 1
ATOM 6011 N N . GLY A 1 766 ? 47.737 -9.891 -53.106 1.00 81.75 766 GLY A N 1
ATOM 6012 C CA . GLY A 1 766 ? 46.752 -10.973 -53.024 1.00 81.75 766 GLY A CA 1
ATOM 6013 C C . GLY A 1 766 ? 45.297 -10.502 -52.969 1.00 81.75 766 GLY A C 1
ATOM 6014 O O . GLY A 1 766 ? 44.441 -11.291 -52.589 1.00 81.75 766 GLY A O 1
ATOM 6015 N N . ILE A 1 767 ? 45.022 -9.239 -53.312 1.00 87.75 767 ILE A N 1
ATOM 6016 C CA . ILE A 1 767 ? 43.666 -8.688 -53.397 1.00 87.75 767 ILE A CA 1
ATOM 6017 C C . ILE A 1 767 ? 43.126 -8.852 -54.823 1.00 87.75 767 ILE A C 1
ATOM 6019 O O . ILE A 1 767 ? 43.742 -8.385 -55.779 1.00 87.75 767 ILE A O 1
ATOM 6023 N N . ASP A 1 768 ? 41.964 -9.496 -54.957 1.00 81.38 768 ASP A N 1
ATOM 6024 C CA . ASP A 1 768 ? 41.284 -9.706 -56.246 1.00 81.38 768 ASP A CA 1
ATOM 6025 C C . ASP A 1 768 ? 40.468 -8.477 -56.690 1.00 81.38 768 ASP A C 1
ATOM 6027 O O . ASP A 1 768 ? 40.348 -8.189 -57.884 1.00 81.38 768 ASP A O 1
ATOM 6031 N N . TYR A 1 769 ? 39.912 -7.741 -55.721 1.00 80.38 769 TYR A N 1
ATOM 6032 C CA . TYR A 1 769 ? 39.068 -6.570 -55.946 1.00 80.38 769 TYR A CA 1
ATOM 6033 C C . TYR A 1 769 ? 39.329 -5.477 -54.906 1.00 80.38 769 TYR A C 1
ATOM 6035 O O . TYR A 1 769 ? 39.221 -5.723 -53.704 1.00 80.38 769 TYR A O 1
ATOM 6043 N N . ALA A 1 770 ? 39.636 -4.264 -55.365 1.00 82.81 770 ALA A N 1
ATOM 6044 C CA . ALA A 1 770 ? 39.813 -3.089 -54.519 1.00 82.81 770 ALA A CA 1
ATOM 6045 C C . ALA A 1 770 ? 38.626 -2.125 -54.671 1.00 82.81 770 ALA A C 1
ATOM 6047 O O . ALA A 1 770 ? 38.419 -1.539 -55.734 1.00 82.81 770 ALA A O 1
ATOM 6048 N N . PHE A 1 771 ? 37.875 -1.934 -53.586 1.00 75.81 771 PHE A N 1
ATOM 6049 C CA . PHE A 1 771 ? 36.882 -0.869 -53.457 1.00 75.81 771 PHE A CA 1
ATOM 6050 C C . PHE A 1 771 ? 37.475 0.270 -52.634 1.00 75.81 771 PHE A C 1
ATOM 6052 O O . PHE A 1 771 ? 37.875 0.055 -51.488 1.00 75.81 771 PHE A O 1
ATOM 6059 N N . VAL A 1 772 ? 37.522 1.475 -53.200 1.00 74.56 772 VAL A N 1
ATOM 6060 C CA . VAL A 1 772 ? 38.000 2.659 -52.481 1.00 74.56 772 VAL A CA 1
ATOM 6061 C C . VAL A 1 772 ? 36.916 3.721 -52.445 1.00 74.56 772 VAL A C 1
ATOM 6063 O O . VAL A 1 772 ? 36.418 4.167 -53.474 1.00 74.56 772 VAL A O 1
ATOM 6066 N N . ASN A 1 773 ? 36.564 4.121 -51.227 1.00 66.75 773 ASN A N 1
ATOM 6067 C CA . ASN A 1 773 ? 35.623 5.193 -50.956 1.00 66.75 773 ASN A CA 1
ATOM 6068 C C . ASN A 1 773 ? 36.399 6.487 -50.685 1.00 66.75 773 ASN A C 1
ATOM 6070 O O . ASN A 1 773 ? 37.138 6.579 -49.699 1.00 66.75 773 ASN A O 1
ATOM 6074 N N . THR A 1 774 ? 36.231 7.482 -51.547 1.00 65.38 774 THR A N 1
ATOM 6075 C CA . THR A 1 774 ? 36.822 8.809 -51.396 1.00 65.38 774 THR A CA 1
ATOM 6076 C C . THR A 1 774 ? 35.703 9.847 -51.334 1.00 65.38 774 THR A C 1
ATOM 6078 O O . THR A 1 774 ? 34.780 9.856 -52.132 1.00 65.38 774 THR A O 1
ATOM 6081 N N . ASN A 1 775 ? 35.744 10.764 -50.373 1.00 51.72 775 ASN A N 1
ATOM 6082 C CA . ASN A 1 775 ? 35.006 12.019 -50.497 1.00 51.72 775 ASN A CA 1
ATOM 6083 C C . ASN A 1 775 ? 36.003 13.066 -50.999 1.00 51.72 775 ASN A C 1
ATOM 6085 O O . ASN A 1 775 ? 37.073 13.231 -50.410 1.00 51.72 775 ASN A O 1
ATOM 6089 N N . GLY A 1 776 ? 35.686 13.729 -52.110 1.00 52.09 776 GLY A N 1
ATOM 6090 C CA . GLY A 1 776 ? 36.489 14.839 -52.611 1.00 52.09 776 GLY A CA 1
ATOM 6091 C C . GLY A 1 776 ? 36.707 14.862 -54.115 1.00 52.09 776 GLY A C 1
ATOM 6092 O O . GLY A 1 776 ? 37.194 13.904 -54.711 1.00 52.09 776 GLY A O 1
ATOM 6093 N N . PHE A 1 777 ? 36.424 16.026 -54.694 1.00 48.38 777 PHE A N 1
ATOM 6094 C CA . PHE A 1 777 ? 36.927 16.442 -55.996 1.00 48.38 777 PHE A CA 1
ATOM 6095 C C . PHE A 1 777 ? 38.226 17.223 -55.789 1.00 48.38 777 PHE A C 1
ATOM 6097 O O . PHE A 1 777 ? 38.292 18.085 -54.916 1.00 48.38 777 PHE A O 1
ATOM 6104 N N . ALA A 1 778 ? 39.243 16.954 -56.606 1.00 42.56 778 ALA A N 1
ATOM 6105 C CA . ALA A 1 778 ? 40.385 17.846 -56.752 1.00 42.56 778 ALA A CA 1
ATOM 6106 C C . ALA A 1 778 ? 40.237 18.585 -58.086 1.00 42.56 778 ALA A C 1
ATOM 6108 O O . ALA A 1 778 ? 40.451 18.001 -59.149 1.00 42.56 778 ALA A O 1
ATOM 6109 N N . ILE A 1 779 ? 39.860 19.863 -58.041 1.00 40.19 779 ILE A N 1
ATOM 6110 C CA . ILE A 1 779 ? 40.026 20.772 -59.177 1.00 40.19 779 ILE A CA 1
ATOM 6111 C C . ILE A 1 779 ? 41.179 21.699 -58.809 1.00 40.19 779 ILE A C 1
ATOM 6113 O O . ILE A 1 779 ? 41.170 22.362 -57.775 1.00 40.19 779 ILE A O 1
ATOM 6117 N N . GLY A 1 780 ? 42.239 21.644 -59.615 1.00 47.88 780 GLY A N 1
ATOM 6118 C CA . GLY A 1 780 ? 43.499 22.317 -59.335 1.00 47.88 780 GLY A CA 1
ATOM 6119 C C . GLY A 1 780 ? 43.323 23.816 -59.101 1.00 47.88 780 GLY A C 1
ATOM 6120 O O . GLY A 1 780 ? 42.783 24.500 -59.960 1.00 47.88 780 GLY A O 1
ATOM 6121 N N . GLU A 1 781 ? 43.800 24.272 -57.936 1.00 47.09 781 GLU A N 1
ATOM 6122 C CA . GLU A 1 781 ? 44.504 25.542 -57.647 1.00 47.09 781 GLU A CA 1
ATOM 6123 C C . GLU A 1 781 ? 44.407 25.951 -56.156 1.00 47.09 781 GLU A C 1
ATOM 6125 O O . GLU A 1 781 ? 45.159 26.827 -55.727 1.00 47.09 781 GLU A O 1
ATOM 6130 N N . LYS A 1 782 ? 43.580 25.292 -55.320 1.00 53.94 782 LYS A N 1
ATOM 6131 C CA . LYS A 1 782 ? 43.499 25.552 -53.862 1.00 53.94 782 LYS A CA 1
ATOM 6132 C C . LYS A 1 782 ? 43.402 24.256 -53.042 1.00 53.94 782 LYS A C 1
ATOM 6134 O O . LYS A 1 782 ? 42.531 23.436 -53.290 1.00 53.94 782 LYS A O 1
ATOM 6139 N N . ALA A 1 783 ? 44.310 24.078 -52.078 1.00 60.16 783 ALA A N 1
ATOM 6140 C CA . ALA A 1 783 ? 44.464 22.835 -51.314 1.00 60.16 783 ALA A CA 1
ATOM 6141 C C . ALA A 1 783 ? 43.345 22.630 -50.276 1.00 60.16 783 ALA A C 1
ATOM 6143 O O . ALA A 1 783 ? 43.060 23.530 -49.484 1.00 60.16 783 ALA A O 1
ATOM 6144 N N . CYS A 1 784 ? 42.765 21.428 -50.239 1.00 69.38 784 CYS A N 1
ATOM 6145 C CA . CYS A 1 784 ? 41.870 20.964 -49.180 1.00 69.38 784 CYS A CA 1
ATOM 6146 C C . CYS A 1 784 ? 42.427 19.640 -48.640 1.00 69.38 784 CYS A C 1
ATOM 6148 O O . CYS A 1 784 ? 42.181 18.567 -49.194 1.00 69.38 784 CYS A O 1
ATOM 6150 N N . GLY A 1 785 ? 43.217 19.704 -47.563 1.00 64.75 785 GLY A N 1
ATOM 6151 C CA . GLY A 1 785 ? 44.147 18.631 -47.189 1.00 64.75 785 GLY A CA 1
ATOM 6152 C C . GLY A 1 785 ? 43.514 17.246 -46.982 1.00 64.75 785 GLY A C 1
ATOM 6153 O O . GLY A 1 785 ? 44.138 16.226 -47.287 1.00 64.75 785 GLY A O 1
ATOM 6154 N N . HIS A 1 786 ? 42.264 17.185 -46.515 1.00 65.31 786 HIS A N 1
ATOM 6155 C CA . HIS A 1 786 ? 41.542 15.925 -46.299 1.00 65.31 786 HIS A CA 1
ATOM 6156 C C . HIS A 1 786 ? 40.890 15.339 -47.567 1.00 65.31 786 HIS A C 1
ATOM 6158 O O . HIS A 1 786 ? 40.585 14.143 -47.577 1.00 65.31 786 HIS A O 1
ATOM 6164 N N . LEU A 1 787 ? 40.712 16.138 -48.625 1.00 70.75 787 LEU A N 1
ATOM 6165 C CA . LEU A 1 787 ? 40.238 15.701 -49.946 1.00 70.75 787 LEU A CA 1
ATOM 6166 C C . LEU A 1 787 ? 41.424 15.380 -50.873 1.00 70.75 787 LEU A C 1
ATOM 6168 O O . LEU A 1 787 ? 41.417 14.359 -51.560 1.00 70.75 787 LEU A O 1
ATOM 6172 N N . ASP A 1 788 ? 42.500 16.171 -50.807 1.00 70.62 788 ASP A N 1
ATOM 6173 C CA . ASP A 1 788 ? 43.710 16.001 -51.629 1.00 70.62 788 ASP A CA 1
ATOM 6174 C C . ASP A 1 788 ? 44.385 14.640 -51.405 1.00 70.62 788 ASP A C 1
ATOM 6176 O O . ASP A 1 788 ? 44.893 14.008 -52.332 1.00 70.62 788 ASP A O 1
ATOM 6180 N N . GLY A 1 789 ? 44.374 14.144 -50.164 1.00 67.19 789 GLY A N 1
ATOM 6181 C CA . GLY A 1 789 ? 44.877 12.805 -49.861 1.00 67.19 789 GLY A CA 1
ATOM 6182 C C . GLY A 1 789 ? 44.094 11.684 -50.533 1.00 67.19 789 GLY A C 1
ATOM 6183 O O . GLY A 1 789 ? 44.674 10.693 -50.971 1.00 67.19 789 GLY A O 1
ATOM 6184 N N . LYS A 1 790 ? 42.780 11.860 -50.652 1.00 72.75 790 LYS A N 1
ATOM 6185 C CA . LYS A 1 790 ? 41.869 10.886 -51.255 1.00 72.75 790 LYS A CA 1
ATOM 6186 C C . LYS A 1 790 ? 41.960 10.917 -52.780 1.00 72.75 790 LYS A C 1
ATOM 6188 O O . LYS A 1 790 ? 41.981 9.861 -53.417 1.00 72.75 790 LYS A O 1
ATOM 6193 N N . ALA A 1 791 ? 42.141 12.104 -53.356 1.00 73.25 791 ALA A N 1
ATOM 6194 C CA . ALA A 1 791 ? 42.454 12.268 -54.771 1.00 73.25 791 ALA A CA 1
ATOM 6195 C C . ALA A 1 791 ? 43.743 11.520 -55.159 1.00 73.25 791 ALA A C 1
ATOM 6197 O O . ALA A 1 791 ? 43.736 10.772 -56.129 1.00 73.25 791 ALA A O 1
ATOM 6198 N N . LYS A 1 792 ? 44.806 11.580 -54.342 1.00 75.12 792 LYS A N 1
ATOM 6199 C CA . LYS A 1 792 ? 46.055 10.835 -54.611 1.00 75.12 792 LYS A CA 1
ATOM 6200 C C . LYS A 1 792 ? 45.872 9.318 -54.684 1.00 75.12 792 LYS A C 1
ATOM 6202 O O . LYS A 1 792 ? 46.491 8.670 -55.525 1.00 75.12 792 LYS A O 1
ATOM 6207 N N . VAL A 1 793 ? 45.038 8.739 -53.816 1.00 77.44 793 VAL A N 1
ATOM 6208 C CA . VAL A 1 793 ? 44.724 7.298 -53.873 1.00 77.44 793 VAL A CA 1
ATOM 6209 C C . VAL A 1 793 ? 43.956 6.972 -55.156 1.00 77.44 793 VAL A C 1
ATOM 6211 O O . VAL A 1 793 ? 44.233 5.964 -55.805 1.00 77.44 793 VAL A O 1
ATOM 6214 N N . THR A 1 794 ? 43.036 7.855 -55.548 1.00 83.50 794 THR A N 1
ATOM 6215 C CA . THR A 1 794 ? 42.274 7.739 -56.799 1.00 83.50 794 THR A CA 1
ATOM 6216 C C . THR A 1 794 ? 43.194 7.800 -58.018 1.00 83.50 794 THR A C 1
ATOM 6218 O O . THR A 1 794 ? 43.096 6.937 -58.888 1.00 83.50 794 THR A O 1
ATOM 6221 N N . ASP A 1 795 ? 44.134 8.748 -58.056 1.00 83.06 795 ASP A N 1
ATOM 6222 C CA . ASP A 1 795 ? 45.134 8.880 -59.122 1.00 83.06 795 ASP A CA 1
ATOM 6223 C C . ASP A 1 795 ? 46.029 7.639 -59.205 1.00 83.06 795 ASP A C 1
ATOM 6225 O O . ASP A 1 795 ? 46.268 7.107 -60.292 1.00 83.06 795 ASP A O 1
ATOM 6229 N N . TYR A 1 796 ? 46.493 7.140 -58.052 1.00 83.25 796 TYR A N 1
ATOM 6230 C CA . TYR A 1 796 ? 47.318 5.937 -57.985 1.00 83.25 796 TYR A CA 1
ATOM 6231 C C . TYR A 1 796 ? 46.597 4.720 -58.572 1.00 83.25 796 TYR A C 1
ATOM 6233 O O . TYR A 1 796 ? 47.186 4.014 -59.394 1.00 83.25 796 TYR A O 1
ATOM 6241 N N . LEU A 1 797 ? 45.338 4.484 -58.176 1.00 85.12 797 LEU A N 1
ATOM 6242 C CA . LEU A 1 797 ? 44.526 3.373 -58.684 1.00 85.12 797 LEU A CA 1
ATOM 6243 C C . LEU A 1 797 ? 44.187 3.540 -60.162 1.00 85.12 797 LEU A C 1
ATOM 6245 O O . LEU A 1 797 ? 44.342 2.589 -60.923 1.00 85.12 797 LEU A O 1
ATOM 6249 N N . SER A 1 798 ? 43.829 4.755 -60.579 1.00 87.06 798 SER A N 1
ATOM 6250 C CA . SER A 1 798 ? 43.514 5.076 -61.976 1.00 87.06 798 SER A CA 1
ATOM 6251 C C . SER A 1 798 ? 44.700 4.860 -62.919 1.00 87.06 798 SER A C 1
ATOM 6253 O O . SER A 1 798 ? 44.510 4.618 -64.110 1.00 87.06 798 SER A O 1
ATOM 6255 N N . ALA A 1 799 ? 45.929 4.904 -62.395 1.00 88.38 799 ALA A N 1
ATOM 6256 C CA . ALA A 1 799 ? 47.147 4.589 -63.133 1.00 88.38 799 ALA A CA 1
ATOM 6257 C C . ALA A 1 799 ? 47.474 3.079 -63.210 1.00 88.38 799 ALA A C 1
ATOM 6259 O O . ALA A 1 799 ? 48.403 2.704 -63.931 1.00 88.38 799 ALA A O 1
ATOM 6260 N N . GLN A 1 800 ? 46.760 2.203 -62.488 1.00 86.06 800 GLN A N 1
ATOM 6261 C CA . GLN A 1 800 ? 46.991 0.750 -62.500 1.00 86.06 800 GLN A CA 1
ATOM 6262 C C . GLN A 1 800 ? 46.151 0.032 -63.574 1.00 86.06 800 GLN A C 1
ATOM 6264 O O . GLN A 1 800 ? 45.016 0.430 -63.849 1.00 86.06 800 GLN A O 1
ATOM 6269 N N . PRO A 1 801 ? 46.642 -1.084 -64.155 1.00 88.44 801 PRO A N 1
ATOM 6270 C CA . PRO A 1 801 ? 45.813 -1.940 -65.000 1.00 88.44 801 PRO A CA 1
ATOM 6271 C C . PRO A 1 801 ? 44.670 -2.577 -64.192 1.00 88.44 801 PRO A C 1
ATOM 6273 O O . PRO A 1 801 ? 44.809 -2.849 -63.005 1.00 88.44 801 PRO A O 1
ATOM 6276 N N . THR A 1 802 ? 43.560 -2.890 -64.858 1.00 90.31 802 THR A N 1
ATOM 6277 C CA . THR A 1 802 ? 42.352 -3.501 -64.262 1.00 90.31 802 THR A CA 1
ATOM 6278 C C . THR A 1 802 ? 42.429 -5.031 -64.109 1.00 90.31 802 THR A C 1
ATOM 6280 O O . THR A 1 802 ? 41.425 -5.702 -63.862 1.00 90.31 802 THR A O 1
ATOM 6283 N N . THR A 1 803 ? 43.623 -5.596 -64.312 1.00 83.38 803 THR A N 1
ATOM 6284 C CA . THR A 1 803 ? 43.973 -7.015 -64.156 1.00 83.38 803 THR A CA 1
ATOM 6285 C C . THR A 1 803 ? 45.438 -7.122 -63.704 1.00 83.38 803 THR A C 1
ATOM 6287 O O . THR A 1 803 ? 46.270 -6.359 -64.203 1.00 83.38 803 THR A O 1
ATOM 6290 N N . PRO A 1 804 ? 45.807 -8.060 -62.805 1.00 82.88 804 PRO A N 1
ATOM 6291 C CA . PRO A 1 804 ? 44.967 -9.106 -62.203 1.00 82.88 804 PRO A CA 1
ATOM 6292 C C . PRO A 1 804 ? 44.017 -8.610 -61.103 1.00 82.88 804 PRO A C 1
ATOM 6294 O O . PRO A 1 804 ? 43.090 -9.330 -60.762 1.00 82.88 804 PRO A O 1
ATOM 6297 N N . MET A 1 805 ? 44.222 -7.397 -60.583 1.00 89.00 805 MET A N 1
ATOM 6298 C CA . MET A 1 805 ? 43.358 -6.786 -59.573 1.00 89.00 805 MET A CA 1
ATOM 6299 C C . MET A 1 805 ? 42.360 -5.848 -60.249 1.00 89.00 805 MET A C 1
ATOM 6301 O O . MET A 1 805 ? 42.760 -4.886 -60.909 1.00 89.00 805 MET A O 1
ATOM 6305 N N . ALA A 1 806 ? 41.073 -6.119 -60.066 1.00 88.75 806 ALA A N 1
ATOM 6306 C CA . ALA A 1 806 ? 40.028 -5.185 -60.452 1.00 88.75 806 ALA A CA 1
ATOM 6307 C C . ALA A 1 806 ? 39.923 -4.063 -59.409 1.00 88.75 806 ALA A C 1
ATOM 6309 O O . ALA A 1 806 ? 40.097 -4.302 -58.212 1.00 88.75 806 ALA A O 1
ATOM 6310 N N . TRP A 1 807 ? 39.644 -2.837 -59.844 1.00 91.12 807 TRP A N 1
ATOM 6311 C CA . TRP A 1 807 ? 39.514 -1.697 -58.934 1.00 91.12 807 TRP A CA 1
ATOM 6312 C C . TRP A 1 807 ? 38.341 -0.800 -59.317 1.00 91.12 807 TRP A C 1
ATOM 6314 O O . TRP A 1 807 ? 38.028 -0.644 -60.495 1.00 91.12 807 TRP A O 1
ATOM 6324 N N . SER A 1 808 ? 37.708 -0.198 -58.316 1.00 91.75 808 SER A N 1
ATOM 6325 C CA . SER A 1 808 ? 36.673 0.822 -58.489 1.00 91.75 808 SER A CA 1
ATOM 6326 C C . SER A 1 808 ? 36.799 1.873 -57.394 1.00 91.75 808 SER A C 1
ATOM 6328 O O . SER A 1 808 ? 37.079 1.543 -56.238 1.00 91.75 808 SER A O 1
ATOM 6330 N N . VAL A 1 809 ? 36.553 3.130 -57.750 1.00 88.50 809 VAL A N 1
ATOM 6331 C CA . VAL A 1 809 ? 36.550 4.256 -56.814 1.00 88.50 809 VAL A CA 1
ATOM 6332 C C . VAL A 1 809 ? 35.158 4.871 -56.793 1.00 88.50 809 VAL A C 1
ATOM 6334 O O . VAL A 1 809 ? 34.612 5.177 -57.849 1.00 88.50 809 VAL A O 1
ATOM 6337 N N . LEU A 1 810 ? 34.580 5.035 -55.606 1.00 87.62 810 LEU A N 1
ATOM 6338 C CA . LEU A 1 810 ? 33.361 5.815 -55.408 1.00 87.62 810 LEU A CA 1
ATOM 6339 C C . LEU A 1 810 ? 33.748 7.174 -54.832 1.00 87.62 810 LEU A C 1
ATOM 6341 O O . LEU A 1 810 ? 34.329 7.218 -53.746 1.00 87.62 810 LEU A O 1
ATOM 6345 N N . THR A 1 811 ? 33.407 8.242 -55.552 1.00 84.94 811 THR A N 1
ATOM 6346 C CA . THR A 1 811 ? 33.724 9.624 -55.188 1.00 84.94 811 THR A CA 1
ATOM 6347 C C . THR A 1 811 ? 32.449 10.431 -54.951 1.00 84.94 811 THR A C 1
ATOM 6349 O O . THR A 1 811 ? 31.589 10.485 -55.832 1.00 84.94 811 THR A O 1
ATOM 6352 N N . SER A 1 812 ? 32.350 11.110 -53.802 1.00 84.62 812 SER A N 1
ATOM 6353 C CA . SER A 1 812 ? 31.206 11.978 -53.465 1.00 84.62 812 SER A CA 1
ATOM 6354 C C . SER A 1 812 ? 31.525 13.444 -53.200 1.00 84.62 812 SER A C 1
ATOM 6356 O O . SER A 1 812 ? 32.680 13.833 -53.001 1.00 84.62 812 SER A O 1
ATOM 6358 N N . CYS A 1 813 ? 30.441 14.213 -53.089 1.00 83.06 813 CYS A N 1
ATOM 6359 C CA . CYS A 1 813 ? 30.355 15.555 -52.529 1.00 83.06 813 CYS A CA 1
ATOM 6360 C C . CYS A 1 813 ? 29.910 15.551 -51.045 1.00 83.06 813 CYS A C 1
ATOM 6362 O O . CYS A 1 813 ? 30.009 14.547 -50.338 1.00 83.06 813 CYS A O 1
ATOM 6364 N N . LEU A 1 814 ? 29.452 16.708 -50.563 1.00 80.56 814 LEU A N 1
ATOM 6365 C CA . LEU A 1 814 ? 28.949 16.912 -49.209 1.00 80.56 814 LEU A CA 1
ATOM 6366 C C . LEU A 1 814 ? 27.700 16.110 -48.883 1.00 80.56 814 LEU A C 1
ATOM 6368 O O . LEU A 1 814 ? 26.818 15.956 -49.720 1.00 80.56 814 LEU A O 1
ATOM 6372 N N . TYR A 1 815 ? 27.568 15.728 -47.619 1.00 86.38 815 TYR A N 1
ATOM 6373 C CA . TYR A 1 815 ? 26.390 15.024 -47.133 1.00 86.38 815 TYR A CA 1
ATOM 6374 C C . TYR A 1 815 ? 25.272 16.011 -46.795 1.00 86.38 815 TYR A C 1
ATOM 6376 O O . TYR A 1 815 ? 25.516 17.026 -46.138 1.00 86.38 815 TYR A O 1
ATOM 6384 N N . MET A 1 816 ? 24.042 15.711 -47.216 1.00 89.62 816 MET A N 1
ATOM 6385 C CA . MET A 1 816 ? 22.859 16.497 -46.835 1.00 89.62 816 MET A CA 1
ATOM 6386 C C . MET A 1 816 ? 22.641 16.500 -45.317 1.00 89.62 816 MET A C 1
ATOM 6388 O O . MET A 1 816 ? 22.126 17.461 -44.758 1.00 89.62 816 MET A O 1
ATOM 6392 N N . GLU A 1 817 ? 23.107 15.466 -44.629 1.00 87.00 817 GLU A N 1
ATOM 6393 C CA . GLU A 1 817 ? 23.146 15.355 -43.174 1.00 87.00 817 GLU A CA 1
ATOM 6394 C C . GLU A 1 817 ? 23.971 16.480 -42.528 1.00 87.00 817 GLU A C 1
ATOM 6396 O O . GLU A 1 817 ? 23.734 16.837 -41.381 1.00 87.00 817 GLU A O 1
ATOM 6401 N N . GLY A 1 818 ? 24.846 17.155 -43.282 1.00 83.50 818 GLY A N 1
ATOM 6402 C CA . GLY A 1 818 ? 25.507 18.377 -42.828 1.00 83.50 818 GLY A CA 1
ATOM 6403 C C . GLY A 1 818 ? 24.538 19.493 -42.409 1.00 83.50 818 GLY A C 1
ATOM 6404 O O . GLY A 1 818 ? 24.943 20.383 -41.662 1.00 83.50 818 GLY A O 1
ATOM 6405 N N . PHE A 1 819 ? 23.261 19.457 -42.816 1.00 88.75 819 PHE A N 1
ATOM 6406 C CA . PHE A 1 819 ? 22.231 20.402 -42.359 1.00 88.75 819 PHE A CA 1
ATOM 6407 C C . PHE A 1 819 ? 21.838 20.252 -40.881 1.00 88.75 819 PHE A C 1
ATOM 6409 O O . PHE A 1 819 ? 21.172 21.143 -40.357 1.00 88.75 819 PHE A O 1
ATOM 6416 N N . SER A 1 820 ? 22.256 19.186 -40.191 1.00 81.94 820 SER A N 1
ATOM 6417 C CA . SER A 1 820 ? 22.196 19.110 -38.722 1.00 81.94 820 SER A CA 1
ATOM 6418 C C . SER A 1 820 ? 23.489 19.558 -38.032 1.00 81.94 820 SER A C 1
ATOM 6420 O O . SER A 1 820 ? 23.538 19.595 -36.807 1.00 81.94 820 SER A O 1
ATOM 6422 N N . GLU A 1 821 ? 24.526 19.908 -38.798 1.00 82.12 821 GLU A N 1
ATOM 6423 C CA . GLU A 1 821 ? 25.861 20.248 -38.299 1.00 82.12 821 GLU A CA 1
ATOM 6424 C C . GLU A 1 821 ? 26.409 21.518 -38.978 1.00 82.12 821 GLU A C 1
ATOM 6426 O O . GLU A 1 821 ? 25.912 22.621 -38.754 1.00 82.12 821 GLU A O 1
ATOM 6431 N N . VAL A 1 822 ? 27.438 21.389 -39.828 1.00 81.38 822 VAL A N 1
ATOM 6432 C CA . VAL A 1 822 ? 28.210 22.512 -40.384 1.00 81.38 822 VAL A CA 1
ATOM 6433 C C . VAL A 1 822 ? 27.454 23.374 -41.402 1.00 81.38 822 VAL A C 1
ATOM 6435 O O . VAL A 1 822 ? 27.917 24.460 -41.764 1.00 81.38 822 VAL A O 1
ATOM 6438 N N . LEU A 1 823 ? 26.297 22.900 -41.866 1.00 86.50 823 LEU A N 1
ATOM 6439 C CA . LEU A 1 823 ? 25.373 23.613 -42.752 1.00 86.50 823 LEU A CA 1
ATOM 6440 C C . LEU A 1 823 ? 24.057 23.976 -42.045 1.00 86.50 823 LEU A C 1
ATOM 6442 O O . LEU A 1 823 ? 23.130 24.454 -42.705 1.00 86.50 823 LEU A O 1
ATOM 6446 N N . ALA A 1 824 ? 23.950 23.729 -40.736 1.00 89.25 824 ALA A N 1
ATOM 6447 C CA . ALA A 1 824 ? 22.725 23.963 -39.989 1.00 89.25 824 ALA A CA 1
ATOM 6448 C C . ALA A 1 824 ? 22.317 25.443 -40.014 1.00 89.25 824 ALA A C 1
ATOM 6450 O O . ALA A 1 824 ? 23.166 26.339 -39.906 1.00 89.25 824 ALA A O 1
ATOM 6451 N N . PRO A 1 825 ? 21.014 25.735 -40.148 1.00 91.69 825 PRO A N 1
ATOM 6452 C CA . PRO A 1 825 ? 20.546 27.103 -40.091 1.00 91.69 825 PRO A CA 1
ATOM 6453 C C . PRO A 1 825 ? 20.553 27.623 -38.649 1.00 91.69 825 PRO A C 1
ATOM 6455 O O . PRO A 1 825 ? 20.346 26.872 -37.698 1.00 91.69 825 PRO A O 1
ATOM 6458 N N . HIS A 1 826 ? 20.730 28.931 -38.482 1.00 89.31 826 HIS A N 1
ATOM 6459 C CA . HIS A 1 826 ? 20.692 29.594 -37.174 1.00 89.31 826 HIS A CA 1
ATOM 6460 C C . HIS A 1 826 ? 19.560 30.628 -37.109 1.00 89.31 826 HIS A C 1
ATOM 6462 O O . HIS A 1 826 ? 19.167 31.159 -38.148 1.00 89.31 826 HIS A O 1
ATOM 6468 N N . PRO A 1 827 ? 19.020 30.949 -35.921 1.00 90.44 827 PRO A N 1
ATOM 6469 C CA . PRO A 1 827 ? 17.989 31.977 -35.790 1.00 90.44 827 PRO A CA 1
ATOM 6470 C C . PRO A 1 827 ? 18.460 33.340 -36.312 1.00 90.44 827 PRO A C 1
ATOM 6472 O O . PRO A 1 827 ? 19.597 33.742 -36.053 1.00 90.44 827 PRO A O 1
ATOM 6475 N N . ASP A 1 828 ? 17.586 34.073 -37.008 1.00 87.69 828 ASP A N 1
ATOM 6476 C CA . ASP A 1 828 ? 17.851 35.466 -37.369 1.00 87.69 828 ASP A CA 1
ATOM 6477 C C . ASP A 1 828 ? 17.958 36.297 -36.078 1.00 87.69 828 ASP A C 1
ATOM 6479 O O . ASP A 1 828 ? 16.993 36.352 -35.306 1.00 87.69 828 ASP A O 1
ATOM 6483 N N . PRO A 1 829 ? 19.091 36.983 -35.829 1.00 82.50 829 PRO A N 1
ATOM 6484 C CA . PRO A 1 829 ? 19.267 37.819 -34.642 1.00 82.50 829 PRO A CA 1
ATOM 6485 C C . PRO A 1 829 ? 18.203 38.914 -34.481 1.00 82.50 829 PRO A C 1
ATOM 6487 O O . PRO A 1 829 ? 18.001 39.414 -33.377 1.00 82.50 829 PRO A O 1
ATOM 6490 N N . ASN A 1 830 ? 17.535 39.305 -35.572 1.00 85.56 830 ASN A N 1
ATOM 6491 C CA . ASN A 1 830 ? 16.489 40.328 -35.576 1.00 85.56 830 ASN A CA 1
ATOM 6492 C C . ASN A 1 830 ? 15.070 39.740 -35.571 1.00 85.56 830 ASN A C 1
ATOM 6494 O O . ASN A 1 830 ? 14.108 40.486 -35.385 1.00 85.56 830 ASN A O 1
ATOM 6498 N N . ASN A 1 831 ? 14.926 38.432 -35.800 1.00 85.81 831 ASN A N 1
ATOM 6499 C CA . ASN A 1 831 ? 13.648 37.731 -35.789 1.00 85.81 831 ASN A CA 1
ATOM 6500 C C . ASN A 1 831 ? 13.849 36.231 -35.526 1.00 85.81 831 ASN A C 1
ATOM 6502 O O . ASN A 1 831 ? 13.990 35.437 -36.454 1.00 85.81 831 ASN A O 1
ATOM 6506 N N . THR A 1 832 ? 13.788 35.829 -34.260 1.00 81.62 832 THR A N 1
ATOM 6507 C CA . THR A 1 832 ? 14.035 34.440 -33.845 1.00 81.62 832 THR A CA 1
ATOM 6508 C C . THR A 1 832 ? 13.050 33.421 -34.431 1.00 81.62 832 THR A C 1
ATOM 6510 O O . THR A 1 832 ? 13.352 32.233 -34.417 1.00 81.62 832 THR A O 1
ATOM 6513 N N . ASP A 1 833 ? 11.917 33.864 -34.993 1.00 87.75 833 ASP A N 1
ATOM 6514 C CA . ASP A 1 833 ? 10.941 33.009 -35.689 1.00 87.75 833 ASP A CA 1
ATOM 6515 C C . ASP A 1 833 ? 11.343 32.693 -37.147 1.00 87.75 833 ASP A C 1
ATOM 6517 O O . ASP A 1 833 ? 10.590 32.057 -37.888 1.00 87.75 833 ASP A O 1
ATOM 6521 N N . THR A 1 834 ? 12.496 33.193 -37.607 1.00 93.62 834 THR A N 1
ATOM 6522 C CA . THR A 1 834 ? 13.056 32.930 -38.939 1.00 93.62 834 THR A CA 1
ATOM 6523 C C . THR A 1 834 ? 14.440 32.310 -38.818 1.00 93.62 834 THR A C 1
ATOM 6525 O O . THR A 1 834 ? 15.293 32.812 -38.092 1.00 93.62 834 THR A O 1
ATOM 6528 N N . LEU A 1 835 ? 14.679 31.236 -39.566 1.00 95.75 835 LEU A N 1
ATOM 6529 C CA . LEU A 1 835 ? 15.975 30.570 -39.638 1.00 95.75 835 LEU A CA 1
ATOM 6530 C C . LEU A 1 835 ? 16.781 31.043 -40.858 1.00 95.75 835 LEU A C 1
ATOM 6532 O O . LEU A 1 835 ? 16.263 31.141 -41.970 1.00 95.75 835 LEU A O 1
ATOM 6536 N N . ILE A 1 836 ? 18.065 31.322 -40.662 1.00 94.25 836 ILE A N 1
ATOM 6537 C CA . ILE A 1 836 ? 19.001 31.736 -41.705 1.00 94.25 836 ILE A CA 1
ATOM 6538 C C . ILE A 1 836 ? 19.881 30.548 -42.080 1.00 94.25 836 ILE A C 1
ATOM 6540 O O . ILE A 1 836 ? 20.697 30.087 -41.284 1.00 94.25 836 ILE A O 1
ATOM 6544 N N . PHE A 1 837 ? 19.774 30.112 -43.332 1.00 94.69 837 PHE A N 1
ATOM 6545 C CA . PHE A 1 837 ? 20.810 29.303 -43.967 1.00 94.69 837 PHE A CA 1
ATOM 6546 C C . PHE A 1 837 ? 21.863 30.262 -44.516 1.00 94.69 837 PHE A C 1
ATOM 6548 O O . PHE A 1 837 ? 21.571 31.028 -45.435 1.00 94.69 837 PHE A O 1
ATOM 6555 N N . ALA A 1 838 ? 23.071 30.259 -43.956 1.00 92.06 838 ALA A N 1
ATOM 6556 C CA . ALA A 1 838 ? 24.137 31.156 -44.392 1.00 92.06 838 ALA A CA 1
ATOM 6557 C C . ALA A 1 838 ? 25.304 30.370 -44.992 1.00 92.06 838 ALA A C 1
ATOM 6559 O O . ALA A 1 838 ? 25.836 29.468 -44.350 1.00 92.06 838 ALA A O 1
ATOM 6560 N N . ALA A 1 839 ? 25.688 30.708 -46.222 1.00 90.38 839 ALA A N 1
ATOM 6561 C CA . ALA A 1 839 ? 26.793 30.056 -46.922 1.00 90.38 839 ALA A CA 1
ATOM 6562 C C . ALA A 1 839 ? 27.414 30.987 -47.980 1.00 90.38 839 ALA A C 1
ATOM 6564 O O . ALA A 1 839 ? 26.667 31.741 -48.620 1.00 90.38 839 ALA A O 1
ATOM 6565 N N . PRO A 1 840 ? 28.741 30.907 -48.203 1.00 90.12 840 PRO A N 1
ATOM 6566 C CA . PRO A 1 840 ? 29.473 31.742 -49.157 1.00 90.12 840 PRO A CA 1
ATOM 6567 C C . PRO A 1 840 ? 29.354 31.215 -50.596 1.00 90.12 840 PRO A C 1
ATOM 6569 O O . PRO A 1 840 ? 30.334 30.791 -51.201 1.00 90.12 840 PRO A O 1
ATOM 6572 N N . LEU A 1 841 ? 28.133 31.201 -51.136 1.00 88.19 841 LEU A N 1
ATOM 6573 C CA . LEU A 1 841 ? 27.806 30.563 -52.422 1.00 88.19 841 LEU A CA 1
ATOM 6574 C C . LEU A 1 841 ? 27.278 31.537 -53.486 1.00 88.19 841 LEU A C 1
ATOM 6576 O O . LEU A 1 841 ? 27.212 31.185 -54.666 1.00 88.19 841 LEU A O 1
ATOM 6580 N N . GLY A 1 842 ? 26.877 32.755 -53.121 1.00 88.31 842 GLY A N 1
ATOM 6581 C CA . GLY A 1 842 ? 26.258 33.705 -54.039 1.00 88.31 842 GLY A CA 1
ATOM 6582 C C . GLY A 1 842 ? 25.002 33.151 -54.713 1.00 88.31 842 GLY A C 1
ATOM 6583 O O . GLY A 1 842 ? 23.917 33.100 -54.141 1.00 88.31 842 GLY A O 1
ATOM 6584 N N . THR A 1 843 ? 25.125 32.775 -55.986 1.00 86.56 843 THR A N 1
ATOM 6585 C CA . THR A 1 843 ? 24.037 32.135 -56.755 1.00 86.56 843 THR A CA 1
ATOM 6586 C C . THR A 1 843 ? 24.393 30.733 -57.239 1.00 86.56 843 THR A C 1
ATOM 6588 O O . THR A 1 843 ? 23.608 30.123 -57.968 1.00 86.56 843 THR A O 1
ATOM 6591 N N . ALA A 1 844 ? 25.562 30.225 -56.840 1.00 86.00 844 ALA A N 1
ATOM 6592 C CA . ALA A 1 844 ? 26.015 28.894 -57.188 1.00 86.00 844 ALA A CA 1
ATOM 6593 C C . ALA A 1 844 ? 25.124 27.821 -56.548 1.00 86.00 844 ALA A C 1
ATOM 6595 O O . ALA A 1 844 ? 24.443 28.040 -55.540 1.00 86.00 844 ALA A O 1
ATOM 6596 N N . LYS A 1 845 ? 25.133 26.645 -57.170 1.00 88.19 845 LYS A N 1
ATOM 6597 C CA . LYS A 1 845 ? 24.574 25.423 -56.603 1.00 88.19 845 LYS A CA 1
ATOM 6598 C C . LYS A 1 845 ? 25.713 24.604 -56.010 1.00 88.19 845 LYS A C 1
ATOM 6600 O O . LYS A 1 845 ? 26.803 24.607 -56.574 1.00 88.19 845 LYS A O 1
ATOM 6605 N N . CYS A 1 846 ? 25.453 23.911 -54.909 1.00 86.31 846 CYS A N 1
ATOM 6606 C CA . CYS A 1 846 ? 26.415 22.993 -54.311 1.00 86.31 846 CYS A CA 1
ATOM 6607 C C . CYS A 1 846 ? 25.890 21.556 -54.456 1.00 86.31 846 CYS A C 1
ATOM 6609 O O . CYS A 1 846 ? 24.750 21.300 -54.049 1.00 86.31 846 CYS A O 1
ATOM 6611 N N . PRO A 1 847 ? 26.675 20.634 -55.040 1.00 87.94 847 PRO A N 1
ATOM 6612 C CA . PRO A 1 847 ? 26.298 19.231 -55.113 1.00 87.94 847 PRO A CA 1
ATOM 6613 C C . PRO A 1 847 ? 26.259 18.653 -53.702 1.00 87.94 847 PRO A C 1
ATOM 6615 O O . PRO A 1 847 ? 27.278 18.665 -53.010 1.00 87.94 847 PRO A O 1
ATOM 6618 N N . LEU A 1 848 ? 25.117 18.098 -53.295 1.00 88.38 848 LEU A N 1
ATOM 6619 C CA . LEU A 1 848 ? 24.985 17.328 -52.056 1.00 88.38 848 LEU A CA 1
ATOM 6620 C C . LEU A 1 848 ? 24.531 15.899 -52.372 1.00 88.38 848 LEU A C 1
ATOM 6622 O O . LEU A 1 848 ? 23.755 15.663 -53.301 1.00 88.38 848 LEU A O 1
ATOM 6626 N N . ILE A 1 849 ? 24.997 14.942 -51.581 1.00 90.06 849 ILE A N 1
ATOM 6627 C CA . ILE A 1 849 ? 24.576 13.546 -51.611 1.00 90.06 849 ILE A CA 1
ATOM 6628 C C . ILE A 1 849 ? 23.789 13.245 -50.333 1.00 90.06 849 ILE A C 1
ATOM 6630 O O . ILE A 1 849 ? 24.171 13.650 -49.236 1.00 90.06 849 ILE A O 1
ATOM 6634 N N . TYR A 1 850 ? 22.681 12.533 -50.464 1.00 88.69 850 TYR A N 1
ATOM 6635 C CA . TYR A 1 850 ? 21.994 11.931 -49.332 1.00 88.69 850 TYR A CA 1
ATOM 6636 C C . TYR A 1 850 ? 22.695 10.613 -48.980 1.00 88.69 850 TYR A C 1
ATOM 6638 O O . TYR A 1 850 ? 22.926 9.793 -49.875 1.00 88.69 850 TYR A O 1
ATOM 6646 N N . LEU A 1 851 ? 23.053 10.374 -47.709 1.00 81.69 851 LEU A N 1
ATOM 6647 C CA . LEU A 1 851 ? 23.859 9.193 -47.346 1.00 81.69 851 LEU A CA 1
ATOM 6648 C C . LEU A 1 851 ? 23.213 7.869 -47.774 1.00 81.69 851 LEU A C 1
ATOM 6650 O O . LEU A 1 851 ? 23.921 6.918 -48.111 1.00 81.69 851 LEU A O 1
ATOM 6654 N N . LYS A 1 852 ? 21.878 7.812 -47.817 1.00 78.06 852 LYS A N 1
ATOM 6655 C CA . LYS A 1 852 ? 21.152 6.639 -48.313 1.00 78.06 852 LYS A CA 1
ATOM 6656 C C . LYS A 1 852 ? 21.457 6.350 -49.786 1.00 78.06 852 LYS A C 1
ATOM 6658 O O . LYS A 1 852 ? 21.826 5.224 -50.110 1.00 78.06 852 LYS A O 1
ATOM 6663 N N . ASP A 1 853 ? 21.363 7.362 -50.647 1.00 84.75 853 ASP A N 1
ATOM 6664 C CA . ASP A 1 853 ? 21.647 7.224 -52.082 1.00 84.75 853 ASP A CA 1
ATOM 6665 C C . ASP A 1 853 ? 23.104 6.812 -52.298 1.00 84.75 853 ASP A C 1
ATOM 6667 O O . ASP A 1 853 ? 23.420 5.965 -53.133 1.00 84.75 853 ASP A O 1
ATOM 6671 N N . TYR A 1 854 ? 24.011 7.369 -51.494 1.00 82.75 854 TYR A N 1
ATOM 6672 C CA . TYR A 1 854 ? 25.418 7.008 -51.551 1.00 82.75 854 TYR A CA 1
ATOM 6673 C C . TYR A 1 854 ? 25.671 5.533 -51.205 1.00 82.75 854 TYR A C 1
ATOM 6675 O O . TYR A 1 854 ? 26.496 4.874 -51.845 1.00 82.75 854 TYR A O 1
ATOM 6683 N N . GLY A 1 855 ? 24.942 4.997 -50.222 1.00 75.81 855 GLY A N 1
ATOM 6684 C CA . GLY A 1 855 ? 24.966 3.574 -49.891 1.00 75.81 855 GLY A CA 1
ATOM 6685 C C . GLY A 1 855 ? 24.499 2.684 -51.047 1.00 75.81 855 GLY A C 1
ATOM 6686 O O . GLY A 1 855 ? 25.118 1.651 -51.308 1.00 75.81 855 GLY A O 1
ATOM 6687 N N . ASP A 1 856 ? 23.477 3.106 -51.795 1.00 80.00 856 ASP A N 1
ATOM 6688 C CA . ASP A 1 856 ? 22.990 2.374 -52.970 1.00 80.00 856 ASP A CA 1
ATOM 6689 C C . ASP A 1 856 ? 24.037 2.332 -54.100 1.00 80.00 856 ASP A C 1
ATOM 6691 O O . ASP A 1 856 ? 24.235 1.284 -54.724 1.00 80.00 856 ASP A O 1
ATOM 6695 N N . TYR A 1 857 ? 24.787 3.419 -54.319 1.00 85.06 857 TYR A N 1
ATOM 6696 C CA . TYR A 1 857 ? 25.909 3.429 -55.268 1.00 85.06 857 TYR A CA 1
ATOM 6697 C C . TYR A 1 857 ? 27.078 2.544 -54.818 1.00 85.06 857 TYR A C 1
ATOM 6699 O O . TYR A 1 857 ? 27.646 1.810 -55.634 1.00 85.06 857 TYR A O 1
ATOM 6707 N N . ALA A 1 858 ? 27.418 2.562 -53.525 1.00 82.75 858 ALA A N 1
ATOM 6708 C CA . ALA A 1 858 ? 28.435 1.672 -52.965 1.00 82.75 858 ALA A CA 1
ATOM 6709 C C . ALA A 1 858 ? 28.047 0.198 -53.153 1.00 82.75 858 ALA A C 1
ATOM 6711 O O . ALA A 1 858 ? 28.856 -0.612 -53.613 1.00 82.75 858 ALA A O 1
ATOM 6712 N N . ARG A 1 859 ? 26.780 -0.139 -52.885 1.00 79.25 859 ARG A N 1
ATOM 6713 C CA . ARG A 1 859 ? 26.234 -1.475 -53.124 1.00 79.25 859 ARG A CA 1
ATOM 6714 C C . ARG A 1 859 ? 26.302 -1.863 -54.596 1.00 79.25 859 ARG A C 1
ATOM 6716 O O . ARG A 1 859 ? 26.757 -2.960 -54.906 1.00 79.25 859 ARG A O 1
ATOM 6723 N N . TRP A 1 860 ? 25.897 -0.974 -55.503 1.00 85.50 860 TRP A N 1
ATOM 6724 C CA . TRP A 1 860 ? 25.939 -1.241 -56.941 1.00 85.50 860 TRP A CA 1
ATOM 6725 C C . TRP A 1 860 ? 27.353 -1.609 -57.414 1.00 85.50 860 TRP A C 1
ATOM 6727 O O . TRP A 1 860 ? 27.511 -2.601 -58.128 1.00 85.50 860 TRP A O 1
ATOM 6737 N N . ILE A 1 861 ? 28.384 -0.886 -56.959 1.00 84.88 861 ILE A N 1
ATOM 6738 C CA . ILE A 1 861 ? 29.790 -1.191 -57.277 1.00 84.88 861 ILE A CA 1
ATOM 6739 C C . ILE A 1 861 ? 30.179 -2.602 -56.800 1.00 84.88 861 ILE A C 1
ATOM 6741 O O . ILE A 1 861 ? 30.836 -3.344 -57.527 1.00 84.88 861 ILE A O 1
ATOM 6745 N N . LEU A 1 862 ? 29.767 -3.001 -55.595 1.00 81.88 862 LEU A N 1
ATOM 6746 C CA . LEU A 1 862 ? 30.099 -4.314 -55.023 1.00 81.88 862 LEU A CA 1
ATOM 6747 C C . LEU A 1 862 ? 29.300 -5.474 -55.645 1.00 81.88 862 LEU A C 1
ATOM 6749 O O . LEU A 1 862 ? 29.804 -6.603 -55.756 1.00 81.88 862 LEU A O 1
ATOM 6753 N N . ASP A 1 863 ? 28.065 -5.206 -56.068 1.00 79.38 863 ASP A N 1
ATOM 6754 C CA . ASP A 1 863 ? 27.178 -6.174 -56.714 1.00 79.38 863 ASP A CA 1
ATOM 6755 C C . ASP A 1 863 ? 27.514 -6.366 -58.203 1.00 79.38 863 ASP A C 1
ATOM 6757 O O . ASP A 1 863 ? 27.246 -7.437 -58.756 1.00 79.38 863 ASP A O 1
ATOM 6761 N N . THR A 1 864 ? 28.172 -5.388 -58.840 1.00 82.75 864 THR A N 1
ATOM 6762 C CA . THR A 1 864 ? 28.462 -5.388 -60.286 1.00 82.75 864 THR A CA 1
ATOM 6763 C C . THR A 1 864 ? 29.955 -5.219 -60.641 1.00 82.75 864 THR A C 1
ATOM 6765 O O . THR A 1 864 ? 30.291 -4.437 -61.529 1.00 82.75 864 THR A O 1
ATOM 6768 N N . PRO A 1 865 ? 30.884 -6.019 -60.073 1.00 82.75 865 PRO A N 1
ATOM 6769 C CA . PRO A 1 865 ? 32.332 -5.829 -60.255 1.00 82.75 865 PRO A CA 1
ATOM 6770 C C . PRO A 1 865 ? 32.796 -5.906 -61.719 1.00 82.75 865 PRO A C 1
ATOM 6772 O O . PRO A 1 865 ? 33.775 -5.277 -62.103 1.00 82.75 865 PRO A O 1
ATOM 6775 N N . ALA A 1 866 ? 32.084 -6.651 -62.572 1.00 84.81 866 ALA A N 1
ATOM 6776 C CA . ALA A 1 866 ? 32.375 -6.705 -64.006 1.00 84.81 866 ALA A CA 1
ATOM 6777 C C . ALA A 1 866 ? 32.071 -5.383 -64.739 1.00 84.81 866 ALA A C 1
ATOM 6779 O O . ALA A 1 866 ? 32.644 -5.129 -65.794 1.00 84.81 866 ALA A O 1
ATOM 6780 N N . TRP A 1 867 ? 31.162 -4.571 -64.197 1.00 88.19 867 TRP A N 1
ATOM 6781 C CA . TRP A 1 867 ? 30.748 -3.281 -64.749 1.00 88.19 867 TRP A CA 1
ATOM 6782 C C . TRP A 1 867 ? 31.511 -2.118 -64.116 1.00 88.19 867 TRP A C 1
ATOM 6784 O O . TRP A 1 867 ? 31.786 -1.136 -64.799 1.00 88.19 867 TRP A O 1
ATOM 6794 N N . SER A 1 868 ? 31.871 -2.222 -62.836 1.00 91.62 868 SER A N 1
ATOM 6795 C CA . SER A 1 868 ? 32.580 -1.166 -62.109 1.00 91.62 868 SER A CA 1
ATOM 6796 C C . SER A 1 868 ? 34.108 -1.221 -62.258 1.00 91.62 868 SER A C 1
ATOM 6798 O O . SER A 1 868 ? 34.786 -0.270 -61.870 1.00 91.62 868 SER A O 1
ATOM 6800 N N . ASN A 1 869 ? 34.691 -2.296 -62.797 1.00 93.19 869 ASN A N 1
ATOM 6801 C CA . ASN A 1 869 ? 36.147 -2.422 -62.918 1.00 93.19 869 ASN A CA 1
ATOM 6802 C C . ASN A 1 869 ? 36.765 -1.308 -63.791 1.00 93.19 869 ASN A C 1
ATOM 6804 O O . ASN A 1 869 ? 36.404 -1.143 -64.956 1.00 93.19 869 ASN A O 1
ATOM 6808 N N . GLY A 1 870 ? 37.730 -0.577 -63.234 1.00 91.56 870 GLY A N 1
ATOM 6809 C CA . GLY A 1 870 ? 38.381 0.584 -63.840 1.00 91.56 870 GLY A CA 1
ATOM 6810 C C . GLY A 1 870 ? 37.580 1.884 -63.748 1.00 91.56 870 GLY A C 1
ATOM 6811 O O . GLY A 1 870 ? 37.938 2.860 -64.406 1.00 91.56 870 GLY A O 1
ATOM 6812 N N . LEU A 1 871 ? 36.479 1.904 -62.988 1.00 92.81 871 LEU A N 1
ATOM 6813 C CA . LEU A 1 871 ? 35.584 3.053 -62.889 1.00 92.81 871 LEU A CA 1
ATOM 6814 C C . LEU A 1 871 ? 35.915 3.925 -61.676 1.00 92.81 871 LEU A C 1
ATOM 6816 O O . LEU A 1 871 ? 35.981 3.439 -60.546 1.00 92.81 871 LEU A O 1
ATOM 6820 N N . VAL A 1 872 ? 36.015 5.232 -61.913 1.00 90.50 872 VAL A N 1
ATOM 6821 C CA . VAL A 1 872 ? 35.877 6.265 -60.882 1.00 90.50 872 VAL A CA 1
ATOM 6822 C C . VAL A 1 872 ? 34.454 6.816 -60.993 1.00 90.50 872 VAL A C 1
ATOM 6824 O O . VAL A 1 872 ? 34.140 7.569 -61.915 1.00 90.50 872 VAL A O 1
ATOM 6827 N N . LEU A 1 873 ? 33.558 6.364 -60.116 1.00 90.00 873 LEU A N 1
ATOM 6828 C CA . LEU A 1 873 ? 32.147 6.732 -60.119 1.00 90.00 873 LEU A CA 1
ATOM 6829 C C . LEU A 1 873 ? 31.940 7.984 -59.263 1.00 90.00 873 LEU A C 1
ATOM 6831 O O . LEU A 1 873 ? 32.078 7.932 -58.045 1.00 90.00 873 LEU A O 1
ATOM 6835 N N . HIS A 1 874 ? 31.594 9.099 -59.902 1.00 88.44 874 HIS A N 1
ATOM 6836 C CA . HIS A 1 874 ? 31.256 10.348 -59.219 1.00 88.44 874 HIS A CA 1
ATOM 6837 C C . HIS A 1 874 ? 29.748 10.420 -58.989 1.00 88.44 874 HIS A C 1
ATOM 6839 O O . HIS A 1 874 ? 28.982 10.256 -59.941 1.00 88.44 874 HIS A O 1
ATOM 6845 N N . VAL A 1 875 ? 29.325 10.678 -57.752 1.00 88.69 875 VAL A N 1
ATOM 6846 C CA . VAL A 1 875 ? 27.904 10.698 -57.383 1.00 88.69 875 VAL A CA 1
ATOM 6847 C C . VAL A 1 875 ? 27.537 11.942 -56.578 1.00 88.69 875 VAL A C 1
ATOM 6849 O O . VAL A 1 875 ? 28.310 12.433 -55.759 1.00 88.69 875 VAL A O 1
ATOM 6852 N N . ALA A 1 876 ? 26.330 12.436 -56.828 1.00 90.50 876 ALA A N 1
ATOM 6853 C CA . ALA A 1 876 ? 25.628 13.447 -56.049 1.00 90.50 876 ALA A CA 1
ATOM 6854 C C . ALA A 1 876 ? 24.127 13.141 -56.159 1.00 90.50 876 ALA A C 1
ATOM 6856 O O . ALA A 1 876 ? 23.690 12.570 -57.163 1.00 90.50 876 ALA A O 1
ATOM 6857 N N . THR A 1 877 ? 23.343 13.495 -55.144 1.00 90.88 877 THR A N 1
ATOM 6858 C CA . THR A 1 877 ? 21.881 13.355 -55.201 1.00 90.88 877 THR A CA 1
ATOM 6859 C C . THR A 1 877 ? 21.293 14.519 -55.987 1.00 90.88 877 THR A C 1
ATOM 6861 O O . THR A 1 877 ? 20.431 14.305 -56.833 1.00 90.88 877 THR A O 1
ATOM 6864 N N . GLU A 1 878 ? 21.762 15.746 -55.730 1.00 87.94 878 GLU A N 1
ATOM 6865 C CA . GLU A 1 878 ? 21.286 16.950 -56.418 1.00 87.94 878 GLU A CA 1
ATOM 6866 C C . GLU A 1 878 ? 22.277 18.119 -56.288 1.00 87.94 878 GLU A C 1
ATOM 6868 O O . GLU A 1 878 ? 22.982 18.248 -55.284 1.00 87.94 878 GLU A O 1
ATOM 6873 N N . ASP A 1 879 ? 22.255 19.023 -57.271 1.00 90.00 879 ASP A N 1
ATOM 6874 C CA . ASP A 1 879 ? 22.908 20.329 -57.210 1.00 90.00 879 ASP A CA 1
ATOM 6875 C C . ASP A 1 879 ? 21.965 21.353 -56.556 1.00 90.00 879 ASP A C 1
ATOM 6877 O O . ASP A 1 879 ? 21.114 21.991 -57.199 1.00 90.00 879 ASP A O 1
ATOM 6881 N N . ILE A 1 880 ? 22.126 21.544 -55.247 1.00 90.38 880 ILE A N 1
ATOM 6882 C CA . ILE A 1 880 ? 21.202 22.334 -54.434 1.00 90.38 880 ILE A CA 1
ATOM 6883 C C . ILE A 1 880 ? 21.542 23.823 -54.508 1.00 90.38 880 ILE A C 1
ATOM 6885 O O . ILE A 1 880 ? 22.639 24.262 -54.167 1.00 90.38 880 ILE A O 1
ATOM 6889 N N . SER A 1 881 ? 20.557 24.637 -54.901 1.00 92.06 881 SER A N 1
ATOM 6890 C CA . SER A 1 881 ? 20.610 26.088 -54.677 1.00 92.06 881 SER A CA 1
ATOM 6891 C C . SER A 1 881 ? 20.131 26.411 -53.261 1.00 92.06 881 SER A C 1
ATOM 6893 O O . SER A 1 881 ? 19.061 25.945 -52.867 1.00 92.06 881 SER A O 1
ATOM 6895 N N . TRP A 1 882 ? 20.844 27.260 -52.515 1.00 92.75 882 TRP A N 1
ATOM 6896 C CA . TRP A 1 882 ? 20.453 27.589 -51.133 1.00 92.75 882 TRP A CA 1
ATOM 6897 C C . TRP A 1 882 ? 19.103 28.316 -51.045 1.00 92.75 882 TRP A C 1
ATOM 6899 O O . TRP A 1 882 ? 18.360 28.150 -50.081 1.00 92.75 882 TRP A O 1
ATOM 6909 N N . LYS A 1 883 ? 18.727 29.075 -52.084 1.00 90.44 883 LYS A N 1
ATOM 6910 C CA . LYS A 1 883 ? 17.369 29.636 -52.184 1.00 90.44 883 LYS A CA 1
ATOM 6911 C C . LYS A 1 883 ? 16.314 28.533 -52.294 1.00 90.44 883 LYS A C 1
ATOM 6913 O O . LYS A 1 883 ? 15.317 28.577 -51.580 1.00 90.44 883 LYS A O 1
ATOM 6918 N N . GLY A 1 884 ? 16.548 27.540 -53.154 1.00 91.56 884 GLY A N 1
ATOM 6919 C CA . GLY A 1 884 ? 15.676 26.370 -53.286 1.00 91.56 884 GLY A CA 1
ATOM 6920 C C . GLY A 1 884 ? 15.592 25.557 -51.994 1.00 91.56 884 GLY A C 1
ATOM 6921 O O . GLY A 1 884 ? 14.495 25.184 -51.597 1.00 91.56 884 GLY A O 1
ATOM 6922 N N . LEU A 1 885 ? 16.718 25.382 -51.294 1.00 93.88 885 LEU A N 1
ATOM 6923 C CA . LEU A 1 885 ? 16.771 24.747 -49.976 1.00 93.88 885 LEU A CA 1
ATOM 6924 C C . LEU A 1 885 ? 15.844 25.446 -48.979 1.00 93.88 885 LEU A C 1
ATOM 6926 O O . LEU A 1 885 ? 15.029 24.784 -48.353 1.00 93.88 885 LEU A O 1
ATOM 6930 N N . THR A 1 886 ? 15.926 26.775 -48.856 1.00 94.75 886 THR A N 1
ATOM 6931 C CA . THR A 1 886 ? 15.072 27.515 -47.907 1.00 94.75 886 THR A CA 1
ATOM 6932 C C . THR A 1 886 ? 13.590 27.428 -48.263 1.00 94.75 886 THR A C 1
ATOM 6934 O O . THR A 1 886 ? 12.748 27.285 -47.380 1.00 94.75 886 THR A O 1
ATOM 6937 N N . ALA A 1 887 ? 13.257 27.434 -49.559 1.00 93.88 887 ALA A N 1
ATOM 6938 C CA . ALA A 1 887 ? 11.883 27.245 -50.007 1.00 93.88 887 ALA A CA 1
ATOM 6939 C C . ALA A 1 887 ? 11.361 25.849 -49.632 1.00 93.88 887 ALA A C 1
ATOM 6941 O O . ALA A 1 887 ? 10.308 25.749 -49.008 1.00 93.88 887 ALA A O 1
ATOM 6942 N N . ALA A 1 888 ? 12.129 24.798 -49.936 1.00 93.75 888 ALA A N 1
ATOM 6943 C CA . ALA A 1 888 ? 11.777 23.421 -49.602 1.00 93.75 888 ALA A CA 1
ATOM 6944 C C . ALA A 1 888 ? 11.693 23.202 -48.083 1.00 93.75 888 ALA A C 1
ATOM 6946 O O . ALA A 1 888 ? 10.741 22.602 -47.593 1.00 93.75 888 ALA A O 1
ATOM 6947 N N . PHE A 1 889 ? 12.646 23.742 -47.319 1.00 93.94 889 PHE A N 1
ATOM 6948 C CA . PHE A 1 889 ? 12.650 23.662 -45.861 1.00 93.94 889 PHE A CA 1
ATOM 6949 C C . PHE A 1 889 ? 11.400 24.317 -45.268 1.00 93.94 889 PHE A C 1
ATOM 6951 O O . PHE A 1 889 ? 10.728 23.716 -44.433 1.00 93.94 889 PHE A O 1
ATOM 6958 N N . THR A 1 890 ? 11.049 25.525 -45.717 1.00 94.94 890 THR A N 1
ATOM 6959 C CA . THR A 1 890 ? 9.848 26.219 -45.243 1.00 94.94 890 THR A CA 1
ATOM 6960 C C . THR A 1 890 ? 8.562 25.514 -45.658 1.00 94.94 890 THR A C 1
ATOM 6962 O O . THR A 1 890 ? 7.638 25.442 -44.853 1.00 94.94 890 THR A O 1
ATOM 6965 N N . GLU A 1 891 ? 8.496 24.968 -46.872 1.00 95.94 891 GLU A N 1
ATOM 6966 C CA . GLU A 1 891 ? 7.341 24.198 -47.340 1.00 95.94 891 GLU A CA 1
ATOM 6967 C C . GLU A 1 891 ? 7.111 22.937 -46.496 1.00 95.94 891 GLU A C 1
ATOM 6969 O O . GLU A 1 891 ? 5.984 22.675 -46.082 1.00 95.94 891 GLU A O 1
ATOM 6974 N N . VAL A 1 892 ? 8.177 22.191 -46.194 1.00 93.69 892 VAL A N 1
ATOM 6975 C CA . VAL A 1 892 ? 8.093 20.921 -45.456 1.00 93.69 892 VAL A CA 1
ATOM 6976 C C . VAL A 1 892 ? 7.869 21.134 -43.958 1.00 93.69 892 VAL A C 1
ATOM 6978 O O . VAL A 1 892 ? 7.099 20.403 -43.342 1.00 93.69 892 VAL A O 1
ATOM 6981 N N . THR A 1 893 ? 8.539 22.117 -43.353 1.00 92.06 893 THR A N 1
ATOM 6982 C CA . THR A 1 893 ? 8.539 22.295 -41.887 1.00 92.06 893 THR A CA 1
ATOM 6983 C C . THR A 1 893 ? 7.528 23.327 -41.391 1.00 92.06 893 THR A C 1
ATOM 6985 O O . THR A 1 893 ? 7.236 23.378 -40.199 1.00 92.06 893 THR A O 1
ATOM 6988 N N . GLY A 1 894 ? 7.033 24.204 -42.268 1.00 92.69 894 GLY A N 1
ATOM 6989 C CA . GLY A 1 894 ? 6.256 25.387 -41.888 1.00 92.69 894 GLY A CA 1
ATOM 6990 C C . GLY A 1 894 ? 7.079 26.503 -41.225 1.00 92.69 894 GLY A C 1
ATOM 6991 O O . GLY A 1 894 ? 6.544 27.584 -40.970 1.00 92.69 894 GLY A O 1
ATOM 6992 N N . ILE A 1 895 ? 8.375 26.287 -40.966 1.00 93.62 895 ILE A N 1
ATOM 6993 C CA . ILE A 1 895 ? 9.267 27.272 -40.347 1.00 93.62 895 ILE A CA 1
ATOM 6994 C C . ILE A 1 895 ? 9.781 28.225 -41.424 1.00 93.62 895 ILE A C 1
ATOM 6996 O O . ILE A 1 895 ? 10.326 27.805 -42.448 1.00 93.62 895 ILE A O 1
ATOM 7000 N N . LYS A 1 896 ? 9.649 29.534 -41.197 1.00 95.19 896 LYS A N 1
ATOM 7001 C CA . LYS A 1 896 ? 10.185 30.535 -42.127 1.00 95.19 896 LYS A CA 1
ATOM 7002 C C . LYS A 1 896 ? 11.703 30.439 -42.172 1.00 95.19 896 LYS A C 1
ATOM 7004 O O . LYS A 1 896 ? 12.360 30.484 -41.135 1.00 95.19 896 LYS A O 1
ATOM 7009 N N . SER A 1 897 ? 12.258 30.357 -43.374 1.00 95.94 897 SER A N 1
ATOM 7010 C CA . SER A 1 897 ? 13.701 30.348 -43.567 1.00 95.94 897 SER A CA 1
ATOM 7011 C C . SER A 1 897 ? 14.129 31.220 -44.739 1.00 95.94 897 SER A C 1
ATOM 7013 O O . SER A 1 897 ? 13.366 31.441 -45.682 1.00 95.94 897 SER A O 1
ATOM 7015 N N . VAL A 1 898 ? 15.346 31.757 -44.658 1.00 95.19 898 VAL A N 1
ATOM 7016 C CA . VAL A 1 898 ? 15.940 32.603 -45.697 1.00 95.19 898 VAL A CA 1
ATOM 7017 C C . VAL A 1 898 ? 17.388 32.212 -45.951 1.00 95.19 898 VAL A C 1
ATOM 7019 O O . VAL A 1 898 ? 18.112 31.814 -45.039 1.00 95.19 898 VAL A O 1
ATOM 7022 N N . TYR A 1 899 ? 17.820 32.350 -47.202 1.00 94.88 899 TYR A N 1
ATOM 7023 C CA . TYR A 1 899 ? 19.227 32.230 -47.558 1.00 94.88 899 TYR A CA 1
ATOM 7024 C C . TYR A 1 899 ? 19.919 33.585 -47.412 1.00 94.88 899 TYR A C 1
ATOM 7026 O O . TYR A 1 899 ? 19.473 34.573 -48.008 1.00 94.88 899 TYR A O 1
ATOM 7034 N N . LYS A 1 900 ? 21.031 33.615 -46.675 1.00 93.12 900 LYS A N 1
ATOM 7035 C CA . LYS A 1 900 ? 21.939 34.760 -46.615 1.00 93.12 900 LYS A CA 1
ATOM 7036 C C . LYS A 1 900 ? 23.288 34.389 -47.223 1.00 93.12 900 LYS A C 1
ATOM 7038 O O . LYS A 1 900 ? 24.015 33.560 -46.683 1.00 93.12 900 LYS A O 1
ATOM 7043 N N . ASP A 1 901 ? 23.619 35.042 -48.328 1.00 93.25 901 ASP A N 1
ATOM 7044 C CA . ASP A 1 901 ? 24.972 34.991 -48.870 1.00 93.25 901 ASP A CA 1
ATOM 7045 C C . ASP A 1 901 ? 25.916 35.793 -47.969 1.00 93.25 901 ASP A C 1
ATOM 7047 O O . ASP A 1 901 ? 25.585 36.909 -47.551 1.00 93.25 901 ASP A O 1
ATOM 7051 N N . ILE A 1 902 ? 27.054 35.198 -47.629 1.00 92.31 902 ILE A N 1
ATOM 7052 C CA . ILE A 1 902 ? 28.025 35.740 -46.674 1.00 92.31 902 ILE A CA 1
ATOM 7053 C C . ILE A 1 902 ? 29.447 35.528 -47.185 1.00 92.31 902 ILE A C 1
ATOM 7055 O O . ILE A 1 902 ? 29.706 34.661 -48.010 1.00 92.31 902 ILE A O 1
ATOM 7059 N N . THR A 1 903 ? 30.395 36.307 -46.684 1.00 91.62 903 THR A N 1
ATOM 7060 C CA . THR A 1 903 ? 31.820 36.084 -46.951 1.00 91.62 903 THR A CA 1
ATOM 7061 C C . THR A 1 903 ? 32.354 34.878 -46.169 1.00 91.62 903 THR A C 1
ATOM 7063 O O . THR A 1 903 ? 31.763 34.451 -45.176 1.00 91.62 903 THR A O 1
ATOM 7066 N N . LEU A 1 904 ? 33.506 34.336 -46.580 1.00 87.06 904 LEU A N 1
ATOM 7067 C CA . LEU A 1 904 ? 34.176 33.250 -45.847 1.00 87.06 904 LEU A CA 1
ATOM 7068 C C . LEU A 1 904 ? 34.516 33.653 -44.407 1.00 87.06 904 LEU A C 1
ATOM 7070 O O . LEU A 1 904 ? 34.210 32.912 -43.477 1.00 87.06 904 LEU A O 1
ATOM 7074 N N . ASP A 1 905 ? 35.041 34.864 -44.212 1.00 88.44 905 ASP A N 1
ATOM 7075 C CA . ASP A 1 905 ? 35.333 35.405 -42.879 1.00 88.44 905 ASP A CA 1
ATOM 7076 C C . ASP A 1 905 ? 34.081 35.500 -41.997 1.00 88.44 905 ASP A C 1
ATOM 7078 O O . ASP A 1 905 ? 34.164 35.363 -40.777 1.00 88.44 905 ASP A O 1
ATOM 7082 N N . GLU A 1 906 ? 32.918 35.783 -42.586 1.00 89.81 906 GLU A N 1
ATOM 7083 C CA . GLU A 1 906 ? 31.645 35.789 -41.866 1.00 89.81 906 GLU A CA 1
ATOM 7084 C C . GLU A 1 906 ? 31.180 34.369 -41.537 1.00 89.81 906 GLU A C 1
ATOM 7086 O O . GLU A 1 906 ? 30.694 34.154 -40.431 1.00 89.81 906 GLU A O 1
ATOM 7091 N N . TYR A 1 907 ? 31.384 33.401 -42.436 1.00 88.31 907 TYR A N 1
ATOM 7092 C CA . TYR A 1 907 ? 31.020 31.996 -42.218 1.00 88.31 907 TYR A CA 1
ATOM 7093 C C . TYR A 1 907 ? 31.748 31.408 -41.005 1.00 88.31 907 TYR A C 1
ATOM 7095 O O . TYR A 1 907 ? 31.108 30.857 -40.109 1.00 88.31 907 TYR A O 1
ATOM 7103 N N . PHE A 1 908 ? 33.062 31.621 -40.891 1.00 88.38 908 PHE A N 1
ATOM 7104 C CA . PHE A 1 908 ? 33.830 31.147 -39.732 1.00 88.38 908 PHE A CA 1
ATOM 7105 C C . PHE A 1 908 ? 33.510 31.895 -38.428 1.00 88.38 908 PHE A C 1
ATOM 7107 O O . PHE A 1 908 ? 33.798 31.389 -37.345 1.00 88.38 908 PHE A O 1
ATOM 7114 N N . LYS A 1 909 ? 32.852 33.061 -38.497 1.00 88.56 909 LYS A N 1
ATOM 7115 C CA . LYS A 1 909 ? 32.354 33.798 -37.320 1.00 88.56 909 LYS A CA 1
ATOM 7116 C C . LYS A 1 909 ? 30.963 33.359 -36.859 1.00 88.56 909 LYS A C 1
ATOM 7118 O O . LYS A 1 909 ? 30.533 33.801 -35.798 1.00 88.56 909 LYS A O 1
ATOM 7123 N N . LEU A 1 910 ? 30.272 32.490 -37.603 1.00 83.38 910 LEU A N 1
ATOM 7124 C CA . LEU A 1 910 ? 28.953 31.969 -37.215 1.00 83.38 910 LEU A CA 1
ATOM 7125 C C . LEU A 1 910 ? 29.001 30.999 -36.023 1.00 83.38 910 LEU A C 1
ATOM 7127 O O . LEU A 1 910 ? 27.952 30.593 -35.534 1.00 83.38 910 LEU A O 1
ATOM 7131 N N . GLY A 1 911 ? 30.195 30.614 -35.561 1.00 79.56 911 GLY A N 1
ATOM 7132 C CA . GLY A 1 911 ? 30.358 29.653 -34.467 1.00 79.56 911 GLY A CA 1
ATOM 7133 C C . GLY A 1 911 ? 30.142 28.195 -34.884 1.00 79.56 911 GLY A C 1
ATOM 7134 O O . GLY A 1 911 ? 30.052 27.333 -34.018 1.00 79.56 911 GLY A O 1
ATOM 7135 N N . VAL A 1 912 ? 30.089 27.917 -36.194 1.00 79.25 912 VAL A N 1
ATOM 7136 C CA . VAL A 1 912 ? 29.998 26.556 -36.760 1.00 79.25 912 VAL A CA 1
ATOM 7137 C C . VAL A 1 912 ? 31.185 25.689 -36.325 1.00 79.25 912 VAL A C 1
ATOM 7139 O O . VAL A 1 912 ? 31.031 24.504 -36.047 1.00 79.25 912 VAL A O 1
ATOM 7142 N N . PHE A 1 913 ? 32.366 26.299 -36.220 1.00 82.44 913 PHE A N 1
ATOM 7143 C CA . PHE A 1 913 ? 33.560 25.686 -35.651 1.00 82.44 913 PHE A CA 1
ATOM 7144 C C . PHE A 1 913 ? 33.960 26.460 -34.395 1.00 82.44 913 PHE A C 1
ATOM 7146 O O . PHE A 1 913 ? 34.032 27.688 -34.426 1.00 82.44 913 PHE A O 1
ATOM 7153 N N . ALA A 1 914 ? 34.232 25.748 -33.299 1.00 81.88 914 ALA A N 1
ATOM 7154 C CA . ALA A 1 914 ? 34.568 26.365 -32.013 1.00 81.88 914 ALA A CA 1
ATOM 7155 C C . ALA A 1 914 ? 35.895 27.151 -32.045 1.00 81.88 914 ALA A C 1
ATOM 7157 O O . ALA A 1 914 ? 36.011 28.177 -31.380 1.00 81.88 914 ALA A O 1
ATOM 7158 N N . ASP A 1 915 ? 36.874 26.686 -32.829 1.00 86.38 915 ASP A N 1
ATOM 7159 C CA . ASP A 1 915 ? 38.149 27.374 -33.064 1.00 86.38 915 ASP A CA 1
ATOM 7160 C C . ASP A 1 915 ? 38.585 27.211 -34.533 1.00 86.38 915 ASP A C 1
ATOM 7162 O O . ASP A 1 915 ? 39.257 26.237 -34.876 1.00 86.38 915 ASP A O 1
ATOM 7166 N N . PRO A 1 916 ? 38.195 28.134 -35.432 1.00 86.56 916 PRO A N 1
ATOM 7167 C CA . PRO A 1 916 ? 38.560 28.076 -36.850 1.00 86.56 916 PRO A CA 1
ATOM 7168 C C . PRO A 1 916 ? 40.072 28.080 -37.117 1.00 86.56 916 PRO A C 1
ATOM 7170 O O . PRO A 1 916 ? 40.519 27.560 -38.139 1.00 86.56 916 PRO A O 1
ATOM 7173 N N . GLU A 1 917 ? 40.874 28.630 -36.206 1.00 89.19 917 GLU A N 1
ATOM 7174 C CA . GLU A 1 917 ? 42.329 28.722 -36.365 1.00 89.19 917 GLU A CA 1
ATOM 7175 C C . GLU A 1 917 ? 43.054 27.488 -35.805 1.00 89.19 917 GLU A C 1
ATOM 7177 O O . GLU A 1 917 ? 44.274 27.353 -35.947 1.00 89.19 917 GLU A O 1
ATOM 7182 N N . ALA A 1 918 ? 42.315 26.539 -35.221 1.00 84.31 918 ALA A N 1
ATOM 7183 C CA . ALA A 1 918 ? 42.869 25.271 -34.781 1.00 84.31 918 ALA A CA 1
ATOM 7184 C C . ALA A 1 918 ? 43.413 24.474 -35.974 1.00 84.31 918 ALA A C 1
ATOM 7186 O O . ALA A 1 918 ? 42.721 24.227 -36.965 1.00 84.31 918 ALA A O 1
ATOM 7187 N N . LYS A 1 919 ? 44.664 24.022 -35.853 1.00 81.06 919 LYS A N 1
ATOM 7188 C CA . LYS A 1 919 ? 45.273 23.060 -36.777 1.00 81.06 919 LYS A CA 1
ATOM 7189 C C . LYS A 1 919 ? 44.670 21.678 -36.568 1.00 81.06 919 LYS A C 1
ATOM 7191 O O . LYS A 1 919 ? 44.659 21.177 -35.446 1.00 81.06 919 LYS A O 1
ATOM 7196 N N . VAL A 1 920 ? 44.209 21.051 -37.649 1.00 69.44 920 VAL A N 1
ATOM 7197 C CA . VAL A 1 920 ? 43.513 19.757 -37.586 1.00 69.44 920 VAL A CA 1
ATOM 7198 C C . VAL A 1 920 ? 44.432 18.633 -38.037 1.00 69.44 920 VAL A C 1
ATOM 7200 O O . VAL A 1 920 ? 44.874 18.618 -39.183 1.00 69.44 920 VAL A O 1
ATOM 7203 N N . GLY A 1 921 ? 44.675 17.658 -37.160 1.00 61.56 921 GLY A N 1
ATOM 7204 C CA . GLY A 1 921 ? 45.417 16.439 -37.477 1.00 61.56 921 GLY A CA 1
ATOM 7205 C C . GLY A 1 921 ? 45.435 15.461 -36.303 1.00 61.56 921 GLY A C 1
ATOM 7206 O O . GLY A 1 921 ? 45.762 15.840 -35.188 1.00 61.56 921 GLY A O 1
ATOM 7207 N N . HIS A 1 922 ? 45.081 14.196 -36.545 1.00 50.47 922 HIS A N 1
ATOM 7208 C CA . HIS A 1 922 ? 44.956 13.178 -35.487 1.00 50.47 922 HIS A CA 1
ATOM 7209 C C . HIS A 1 922 ? 46.267 12.403 -35.220 1.00 50.47 922 HIS A C 1
ATOM 7211 O O . HIS A 1 922 ? 46.394 11.714 -34.214 1.00 50.47 922 HIS A O 1
ATOM 7217 N N . SER A 1 923 ? 47.255 12.474 -36.121 1.00 48.22 923 SER A N 1
ATOM 7218 C CA . SER A 1 923 ? 48.435 11.582 -36.110 1.00 48.22 923 SER A CA 1
ATOM 7219 C C . SER A 1 923 ? 49.774 12.296 -35.884 1.00 48.22 923 SER A C 1
ATOM 7221 O O . SER A 1 923 ? 50.815 11.648 -35.859 1.00 48.22 923 SER A O 1
ATOM 7223 N N . VAL A 1 924 ? 49.764 13.620 -35.725 1.00 54.19 924 VAL A N 1
ATOM 7224 C CA . VAL A 1 924 ? 50.957 14.446 -35.489 1.00 54.19 924 VAL A CA 1
ATOM 7225 C C . VAL A 1 924 ? 50.634 15.507 -34.440 1.00 54.19 924 VAL A C 1
ATOM 7227 O O . VAL A 1 924 ? 49.473 15.839 -34.214 1.00 54.19 924 VAL A O 1
ATOM 7230 N N . THR A 1 925 ? 51.649 16.035 -33.756 1.00 56.59 925 THR A N 1
ATOM 7231 C CA . THR A 1 925 ? 51.426 17.088 -32.753 1.00 56.59 925 THR A CA 1
ATOM 7232 C C . THR A 1 925 ? 50.860 18.352 -33.410 1.00 56.59 925 THR A C 1
ATOM 7234 O O . THR A 1 925 ? 51.229 18.662 -34.539 1.00 56.59 925 THR A O 1
ATOM 7237 N N . HIS A 1 926 ? 50.065 19.141 -32.681 1.00 59.81 926 HIS A N 1
ATOM 7238 C CA . HIS A 1 926 ? 49.455 20.398 -33.157 1.00 59.81 926 HIS A CA 1
ATOM 7239 C C . HIS A 1 926 ? 50.446 21.431 -33.749 1.00 59.81 926 HIS A C 1
ATOM 7241 O O . HIS A 1 926 ? 50.032 22.370 -34.422 1.00 59.81 926 HIS A O 1
ATOM 7247 N N . ASN A 1 927 ? 51.755 21.259 -33.529 1.00 62.66 927 ASN A N 1
ATOM 7248 C CA . ASN A 1 927 ? 52.818 22.116 -34.060 1.00 62.66 927 ASN A CA 1
ATOM 7249 C C . ASN A 1 927 ? 53.389 21.654 -35.413 1.00 62.66 927 ASN A C 1
ATOM 7251 O O . ASN A 1 927 ? 54.322 22.282 -35.915 1.00 62.66 927 ASN A O 1
ATOM 7255 N N . ASP A 1 928 ? 52.880 20.568 -35.997 1.00 67.38 928 ASP A N 1
ATOM 7256 C CA . ASP A 1 928 ? 53.405 20.045 -37.254 1.00 67.38 928 ASP A CA 1
ATOM 7257 C C . ASP A 1 928 ? 53.146 21.037 -38.417 1.00 67.38 928 ASP A C 1
ATOM 7259 O O . ASP A 1 928 ? 52.026 21.544 -38.580 1.00 67.38 928 ASP A O 1
ATOM 7263 N N . PRO A 1 929 ? 54.182 21.390 -39.208 1.00 66.00 929 PRO A N 1
ATOM 7264 C CA . PRO A 1 929 ? 54.073 22.381 -40.277 1.00 66.00 929 PRO A CA 1
ATOM 7265 C C . PRO A 1 929 ? 53.257 21.898 -41.484 1.00 66.00 929 PRO A C 1
ATOM 7267 O O . PRO A 1 929 ? 52.956 22.707 -42.356 1.00 66.00 929 PRO A O 1
ATOM 7270 N N . THR A 1 930 ? 52.905 20.611 -41.549 1.00 66.62 930 THR A N 1
ATOM 7271 C CA . THR A 1 930 ? 52.068 20.031 -42.611 1.00 66.62 930 THR A CA 1
ATOM 7272 C C . THR A 1 930 ? 50.567 20.132 -42.324 1.00 66.62 930 THR A C 1
ATOM 7274 O O . THR A 1 930 ? 49.761 19.853 -43.211 1.00 66.62 930 THR A O 1
ATOM 7277 N N . LEU A 1 931 ? 50.179 20.542 -41.108 1.00 71.12 931 LEU A N 1
ATOM 7278 C CA . LEU A 1 931 ? 48.779 20.726 -40.734 1.00 71.12 931 LEU A CA 1
ATOM 7279 C C . LEU A 1 931 ? 48.235 22.077 -41.193 1.00 71.12 931 LEU A C 1
ATOM 7281 O O . LEU A 1 931 ? 48.832 23.123 -40.929 1.00 71.12 931 LEU A O 1
ATOM 7285 N N . PHE A 1 932 ? 47.044 22.018 -41.774 1.00 77.94 932 PHE A N 1
ATOM 7286 C CA . PHE A 1 932 ? 46.218 23.162 -42.134 1.00 77.94 932 PHE A CA 1
ATOM 7287 C C . PHE A 1 932 ? 45.239 23.470 -40.993 1.00 77.94 932 PHE A C 1
ATOM 7289 O O . PHE A 1 932 ? 44.789 22.556 -40.284 1.00 77.94 932 PHE A O 1
ATOM 7296 N N . THR A 1 933 ? 44.882 24.740 -40.815 1.00 85.00 933 THR A N 1
ATOM 7297 C CA . THR A 1 933 ? 43.802 25.128 -39.898 1.00 85.00 933 THR A CA 1
ATOM 7298 C C . THR A 1 933 ? 42.441 24.645 -40.411 1.00 85.00 933 THR A C 1
ATOM 7300 O O . THR A 1 933 ? 42.292 24.283 -41.587 1.00 85.00 933 THR A O 1
ATOM 7303 N N . ILE A 1 934 ? 41.427 24.599 -39.539 1.00 82.94 934 ILE A N 1
ATOM 7304 C CA . ILE A 1 934 ? 40.028 24.386 -39.956 1.00 82.94 934 ILE A CA 1
ATOM 7305 C C . ILE A 1 934 ? 39.667 25.421 -41.025 1.00 82.94 934 ILE A C 1
ATOM 7307 O O . ILE A 1 934 ? 39.143 25.069 -42.082 1.00 82.94 934 ILE A O 1
ATOM 7311 N N . HIS A 1 935 ? 40.015 26.679 -40.775 1.00 85.94 935 HIS A N 1
ATOM 7312 C CA . HIS A 1 935 ? 39.782 27.791 -41.676 1.00 85.94 935 HIS A CA 1
ATOM 7313 C C . HIS A 1 935 ? 40.441 27.570 -43.044 1.00 85.94 935 HIS A C 1
ATOM 7315 O O . HIS A 1 935 ? 39.762 27.683 -44.063 1.00 85.94 935 HIS A O 1
ATOM 7321 N N . GLU A 1 936 ? 41.714 27.173 -43.102 1.00 83.06 936 GLU A N 1
ATOM 7322 C CA . GLU A 1 936 ? 42.405 26.895 -44.367 1.00 83.06 936 GLU A CA 1
ATOM 7323 C C . GLU A 1 936 ? 41.775 25.711 -45.125 1.00 83.06 936 GLU A C 1
ATOM 7325 O O . GLU A 1 936 ? 41.502 25.821 -46.321 1.00 83.06 936 GLU A O 1
ATOM 7330 N N . ASN A 1 937 ? 41.471 24.602 -44.435 1.00 78.56 937 ASN A N 1
ATOM 7331 C CA . ASN A 1 937 ? 40.862 23.412 -45.048 1.00 78.56 937 ASN A CA 1
ATOM 7332 C C . ASN A 1 937 ? 39.471 23.693 -45.632 1.00 78.56 937 ASN A C 1
ATOM 7334 O O . ASN A 1 937 ? 39.199 23.370 -46.790 1.00 78.56 937 ASN A O 1
ATOM 7338 N N . TYR A 1 938 ? 38.580 24.268 -44.823 1.00 80.50 938 TYR A N 1
ATOM 7339 C CA . TYR A 1 938 ? 37.187 24.502 -45.205 1.00 80.50 938 TYR A CA 1
ATOM 7340 C C . TYR A 1 938 ? 37.024 25.749 -46.088 1.00 80.50 938 TYR A C 1
ATOM 7342 O O . TYR A 1 938 ? 36.023 25.878 -46.786 1.00 80.50 938 TYR A O 1
ATOM 7350 N N . SER A 1 939 ? 38.017 26.643 -46.148 1.00 82.38 939 SER A N 1
ATOM 7351 C CA . SER A 1 939 ? 38.049 27.689 -47.180 1.00 82.38 939 SER A CA 1
ATOM 7352 C C . SER A 1 939 ? 38.295 27.114 -48.567 1.00 82.38 939 SER A C 1
ATOM 7354 O O . SER A 1 939 ? 37.677 27.577 -49.524 1.00 82.38 939 SER A O 1
ATOM 7356 N N . GLY A 1 940 ? 39.180 26.116 -48.693 1.00 74.75 940 GLY A N 1
ATOM 7357 C CA . GLY A 1 940 ? 39.407 25.416 -49.960 1.00 74.75 940 GLY A CA 1
ATOM 7358 C C . GLY A 1 940 ? 38.106 24.831 -50.499 1.00 74.75 940 GLY A C 1
ATOM 7359 O O . GLY A 1 940 ? 37.743 25.087 -51.637 1.00 74.75 940 GLY A O 1
ATOM 7360 N N . PHE A 1 941 ? 37.353 24.173 -49.624 1.00 73.50 941 PHE A N 1
ATOM 7361 C CA . PHE A 1 941 ? 36.067 23.541 -49.898 1.00 73.50 941 PHE A CA 1
ATOM 7362 C C . PHE A 1 941 ? 35.007 24.460 -50.539 1.00 73.50 941 PHE A C 1
ATOM 7364 O O . PHE A 1 941 ? 34.409 24.086 -51.544 1.00 73.50 941 PHE A O 1
ATOM 7371 N N . TRP A 1 942 ? 34.809 25.679 -50.029 1.00 77.00 942 TRP A N 1
ATOM 7372 C CA . TRP A 1 942 ? 33.855 26.642 -50.609 1.00 77.00 942 TRP A CA 1
ATOM 7373 C C . TRP A 1 942 ? 34.346 27.307 -51.904 1.00 77.00 942 TRP A C 1
ATOM 7375 O O . TRP A 1 942 ? 33.574 27.974 -52.587 1.00 77.00 942 TRP A O 1
ATOM 7385 N N . ASN A 1 943 ? 35.631 27.159 -52.227 1.00 70.00 943 ASN A N 1
ATOM 7386 C CA . ASN A 1 943 ? 36.272 27.724 -53.413 1.00 70.00 943 ASN A CA 1
ATOM 7387 C C . ASN A 1 943 ? 36.685 26.642 -54.434 1.00 70.00 943 ASN A C 1
ATOM 7389 O O . ASN A 1 943 ? 37.566 26.924 -55.253 1.00 70.00 943 ASN A O 1
ATOM 7393 N N . THR A 1 944 ? 36.121 25.428 -54.328 1.00 55.94 944 THR A N 1
ATOM 7394 C CA . THR A 1 944 ? 36.409 24.288 -55.222 1.00 55.94 944 THR A CA 1
ATOM 7395 C C . THR A 1 944 ? 35.692 24.355 -56.562 1.00 55.94 944 THR A C 1
ATOM 7397 O O . THR A 1 944 ? 34.628 25.011 -56.648 1.00 55.94 944 THR A O 1
#

Sequence (944 aa):
MSAKTTIKVPHLGGISVGYRLSNNTIDATKPTLVLINSMCTTFSLYNEQFNSKSLTDAVNLLAIEPLGHGATRSATEHFTYWDTATMALQAMEALGVEKAFALGTSQGGWMVVRMALLAPEKILGLLPLGTSMDYESASSREKGCWDPKTNLLPFYLKWSVPNPDFVVDAVWCGMVGSLGFSGTVSAETLAFWDETVREVYSGEEGRKRLRMAVICLLERDGLLLRLRDVKCPVYWLHGPEDPVFSKAIPEEQIKLFTSSPEATLTLVEGAGHYLNATSPKETEEAILKMVGLLQPHPMDSRNYPLLSGLHSIPSHLLDLRPDSEVDHDLLHPKPLSDEKNVWFFWHSGYTQMHPYTQRNIRAWHRRFSKQGWTIRVLNRLPSSPLNVANFLDISDPDTFPRAFVDGTIGGDYAPQHTSDLVRWPLLLKYGGVYADVGLMQIGDLDRMWSETVGNLASPFEVLSYNMGGVEGRGLTNYFLACLPNNPLFERCHKLFQALWAEDGGKTSTDGMHSSSLLKGLPMMGGSFTIEEGDKKIGPEEVSKMLTDYIIQGQAMTMVMGLVDDEDGWNGPKYVAEHVYAIDYMVGSQLINEITEWDGRKAFDLMSLSLPKDGETESAEQRQARKIVEACLQKSFGFKLAHGLILRVFKETLGLLWRKHEGSDDIPGTYAHWFRHGTTYWNQDGLSPRLEFEVIEPFKRGPLLRELREVNLYTDIAFASGSKYAVRVLARDASSSSASELAAIPGVEIFEGDSYDEATLRKAFVGIDYAFVNTNGFAIGEKACGHLDGKAKVTDYLSAQPTTPMAWSVLTSCLYMEGFSEVLAPHPDPNNTDTLIFAAPLGTAKCPLIYLKDYGDYARWILDTPAWSNGLVLHVATEDISWKGLTAAFTEVTGIKSVYKDITLDEYFKLGVFADPEAKVGHSVTHNDPTLFTIHENYSGFWNT

pLDDT: mean 89.5, std 11.86, range [29.78, 98.81]